Protein 5TS9 (pdb70)

Solvent-accessible surface area: 53196 Å² total; per-residue (Å²): 84,91,75,30,77,36,0,7,67,2,0,101,6,1,4,72,16,4,59,10,0,50,16,19,0,5,20,35,80,83,86,63,109,87,13,85,73,28,83,49,26,61,106,54,37,47,72,0,25,115,75,1,93,79,38,67,16,91,54,64,25,0,65,55,0,2,28,1,4,13,28,0,11,12,0,0,10,24,2,23,6,9,33,18,74,71,132,60,89,16,60,102,64,111,96,80,62,71,52,50,61,7,144,67,69,45,90,66,23,24,31,38,0,0,84,31,0,74,81,6,52,106,32,16,77,53,106,81,4,94,54,21,6,0,52,0,0,19,75,2,7,78,90,53,100,27,81,68,11,14,62,6,0,0,1,8,1,5,18,46,0,19,71,146,235,26,41,0,10,66,1,0,110,8,0,4,12,15,4,7,2,0,33,31,20,0,7,21,42,79,70,89,64,110,84,11,87,67,30,162,51,26,61,105,51,39,47,65,0,31,115,52,2,95,122,34,65,18,90,52,123,27,0,63,41,0,2,25,2,5,13,26,0,10,15,1,0,8,24,2,22,7,9,31,14,70,69,142,56,93,13,60,78,55,7,18,22,17,91,93,28,3,7,48,52,13,41,98,75,0,22,28,20,0,0,114,34,0,80,81,12,55,104,60,14,72,71,107,93,2,92,56,54,6,1,61,0,0,20,73,5,5,85,106,16,37,15,79,65,10,4,66,6,0,0,2,7,1,6,19,50,0,22,67,147,143,192,14,42,0,7,66,1,0,48,7,0,0,2,16,4,7,5,0,30,36,20,0,6,17,37,76,79,88,64,114,82,14,92,66,26,161,47,26,59,107,46,32,54,59,0,20,106,85,2,98,67,42,68,19,85,52,127,24,0,74,41,0,1,28,1,5,10,32,0,11,10,0,0,9,26,2,20,10,11,29,15,84,71,134,56,94,13,56,81,71,10,37,32,45,58,80,14,1,4,137,41,11,36,104,53,3,36,42,40,0,0,111,28,1,80,80,8,58,98,50,16,85,72,111,69,3,89,54,50,6,1,42,0,0,20,63,0,9,81,100,0,43,14,66,62,12,3,73,6,1,0,1,8,0,4,18,44,0,20,121,234,110,82,53,3,2,53,1,0,48,8,0,0,3,13,3,7,3,0,35,42,18,0,8,16,33,76,75,87,64,113,84,11,86,71,27,85,51,28,62,99,38,28,49,64,0,25,110,44,1,90,128,37,64,17,89,51,127,30,0,64,40,0,1,37,1,4,16,8,0,12,24,1,0,9,22,2,21,8,9,42,18,71,71,128,59,91,10,52,74,73,8,21,17,24,45,77,27,3,5,138,52,15,37,110,48,3,23,25,38,0,0,101,29,0,81,85,14,48,102,51,19,78,72,107,83,2,81,60,74,7,0,49,2,0,22,55,0,10,83,97,0,32,12,76,64,10,5,61,6,0,0,1,10,1,5,16,60,0,14,134,238,113,80,49,2,2,55,1,0,48,6,0,0,3,13,4,8,4,0,35,40,16,0,7,15,32,77,71,85,62,115,84,12,87,52,28,158,118,24,58,101,28,40,48,57,0,29,111,50,2,95,80,43,66,16,93,48,129,32,0,63,42,0,0,36,1,4,11,9,0,12,23,0,0,9,23,2,24,7,10,39,17,72,69,121,59,88,10,50,81,71,10,18,17,23,43,77,27,2,5,88,50,12,35,102,49,2,17,33,42,0,0,42,33,0,83,91,14,50,102,55,19,82,71,105,83,3,87,61,70,5,1,49,1,0,21,61,0,8,86,98,0,28,13,75,66,12,5,62,7,1,0,2,9,0,5,16,54,0,15,142,70,161,168,13,41,0,6,66,1,0,46,6,0,0,2,16,4,9,5,0,34,34,20,0,6,15,36,79,78,86,66,115,82,14,88,71,27,160,51,26,58,106,46,31,50,59,0,21,107,88,2,96,71,36,68,19,84,52,126,23,0,75,43,0,1,27,1,4,11,30,0,11,13,1,0,9,24,2,21,10,10,29,18,76,71,139,58,97,12,58,80,70,11,33,40,43,54,79,33,5,4,142,50,15,36,106,53,3,38,45,42,0,1,90,29,0,69,77,6,53,101,52,14,81,72,110,72,2,91,56,48,6,1,46,0,0,19,52,0,8,145,95,0,42,15,67,65,10,3,73,5,0,0,1,6,1,4,18,42,0,18,65,153,240,22,47,0,10,65,1,0,110,8,0,3,14,17,4,4,9,0,35,26,20,0,8,20,36,80,70,88,67,113,89,11,86,68,28,82,49,28,61,103,54,29,50,73,0,21,116,60,1,92,122,34,67,16,86,39,120,28,0,65,56,0,1,33,2,4,13,27,0,12,12,0,0,8,25,2,22,8,10,44,18,73,71,122,60,88,11,54,77,56,7,19,24,18,61,76,28,4,8,130,53,7,38,106,47,3,22,35,40,0,0,116,32,0,82,82,12,52,100,71,16,65,96,98,93,2,86,58,65,5,1,60,0,0,18,69,5,4,150,110,17,35,16,80,65,11,6,67,6,2,0,2,8,1,6,17,48,0,19,73,141,120,91,24,92,33,0,8,62,0,0,112,5,0,5,75,17,5,61,11,0,48,16,18,0,4,21,32,68,82,88,62,112,88,10,90,74,31,83,103,23,63,35,20,34,56,71,0,26,114,61,2,96,78,28,70,17,88,52,126,24,0,64,41,0,2,28,2,4,11,29,0,12,14,2,0,9,23,2,22,6,9,37,15,79,70,147,58,97,10,62,102,62,112,96,74,63,61,88,49,62,4,128,65,67,42,69,67,19,32,27,41,0,0,87,32,0,72,72,9,52,104,36,19,80,62,107,83,3,91,56,23,6,0,43,0,0,20,56,3,7,80,118,54,99,29,79,64,11,14,69,4,0,0,2,7,1,5,18,47,0,19,73,144

B-factor: mean 21.49, std 10.06, range [4.1, 71.52]

Organism: Paraburkholderia phymatum (strain DSM 17167 / CIP 108236 / LMG 21445 / STM815) (NCBI:txid391038)

Sequence (1295 aa):
GAQQDAFVPLVRSSMADRLNTADQVALSKWDTGQPVYDGQREEAQVIANAATMASEYGLTAEDAINIFSDQVVEEANKEEVQYALLNNWRRQGDDAPATPRQSLAGVIRPILDKLQASSIMQNLQSVAPLRSIADDCHALVASSAVGQQVAEQQASLDVLHRAALDRAVARICVKQQDAFVPLVRSSMADRLNTADQVALSKWDTGQPVYDGQREEAQVIANAATMASEYGLTAEDAINIFSSDQVVEEANKEEVQYALLNNWRRQGDAPATPRQSLAGVIRPILDKLQASSIMQNLQSSVAPLRSIADCHALVASAVGQQVAEQQASSLDVLHRAALDRAVARICVKQQQDAFVPLVRRSSMADRLNTADQVALSKWDTGQPVYDGQREAQVIANAATMASEYGLTAEDAINIFSSSDQVVEEANKEEVQYALLNNWRRQQGDAPATPRQQSLAGVIRPILDKLQASIMQNLQSSVAPLRSIADDCHALVASSAVGQVAEQASLDVLHRAALDRAVARICVQQDAFVPLVRSMADRLNTADQVALSKWDTGQPVYDGQREAQVIIANAATMASEYGLTAEDAINIFSSDQVVEANKEEVQYALLNNWRRQGDAPATPRQQSLAGVIRPILDKLQASSIMQNLQSSVAPLRSIADCHALVASSSAVGQVAEQASSLDVLHRAALDRAVARICVQQDAFVPLVRSMADRLNTADQVALSKWDTGQPVYDGQREAQVIANAATMASEYGLTAEDAINIFSSSDQVVEANKEEVQYALLNNWRRQQGDAPATPRQQSLAGVIRPILDKLQASIMQNLQSSVAPLRSIADCHALVASSAVGQVAEQASSLDVLHRAALDRAVARICVAQQDAFVPLVRRSSMADRLNTADQVALSKWDTGQPVYDGQREAQVIANAATMASEYGLTAEDAINIFSSDQVVEANKEEVQYALLNNWRRQGDAPATPRQQSLAGVIRPIILDKLQASSIMQNLQSSVAPLRSIADDCHALVASSAVGQVAEQASLDVLHRRAALDRAVARICVKQQDAFVPLVRSMADRLNTADQVALSKWDTGQPVYDGQREEAQVIIANAATMMASEYGLTAEDAINIFSSDQVVEEANKEEVQYALLNNWRRQGDAPATTPRQSSLAGVIRPILDKLQASSIMQNLQSVAPLRSIADDCHALVASAVGQVAEQQASLDVLHRAALDRAVARICVKAQQDAFVPLVRSSMADRLNTADQVALSKWDTGQPVYDGQREAQVIANAATMASEYGLTAEDAINIFSDQVEEANKEVQYALLNNWRRQGDDAPATPRQSLAGVIRPILDKLQASIMQNLQSVAPLRSIADCHALVASSAVGQQVAEQQASLDVLHRAALDRAVARICVK

Radius of gyration: 44.45 Å; Cα contacts (8 Å, |Δi|>4): 1844; chains: 8; bounding box: 128×102×87 Å

InterPro domains:
  IPR002701 Chorismate mutase II, prokaryotic-type [PF01817] (27-95)
  IPR002701 Chorismate mutase II, prokaryotic-type [PS51168] (1-98)
  IPR002701 Chorismate mutase II, prokaryotic-type [SM00830] (27-97)
  IPR008240 Chorismate mutase, periplasmic [TIGR01806] (24-133)
  IPR036263 Chorismate mutase type II superfamily [SSF48600] (26-179)
  IPR036979 Chorismate mutase domain superfamily [G3DSA:1.20.59.10] (16-182)
  IPR051331 Chorismate mutase-related enzymes [PTHR38041] (26-110)

CATH classification: 1.20.59.10

Nearest PDB structures (foldseek):
  5ts9-assembly1_A  TM=9.987E-01  e=6.893E-21  Paraburkholderia phymatum STM815
  6cnz-assembly3_F  TM=9.478E-01  e=2.323E-09  Burkholderia thailandensis
  8pnh-assembly1_A  TM=8.997E-01  e=1.497E-06  Janthinobacterium sp. HH01
  8cq6-assembly1_D  TM=8.447E-01  e=1.497E-06  Duganella sacchari
  8cq6-assembly1_A  TM=8.789E-01  e=3.719E-06  Duganella sacchari

Structure (mmCIF, N/CA/C/O backbone):
data_5TS9
#
_entry.id   5TS9
#
_cell.length_a   62.590
_cell.length_b   151.120
_cell.length_c   73.080
_cell.angle_alpha   90.000
_cell.angle_beta   90.840
_cell.angle_gamma   90.000
#
_symmetry.space_group_name_H-M   'P 1 21 1'
#
loop_
_entity.id
_entity.type
_entity.pdbx_description
1 polymer 'Chorismate mutase'
2 water water
#
loop_
_atom_site.group_PDB
_atom_site.id
_atom_site.type_symbol
_atom_site.label_atom_id
_atom_site.label_alt_id
_atom_site.label_comp_id
_atom_site.label_asym_id
_atom_site.label_entity_id
_atom_site.label_seq_id
_atom_site.pdbx_PDB_ins_code
_atom_site.Cartn_x
_atom_site.Cartn_y
_atom_site.Cartn_z
_atom_site.occupancy
_atom_site.B_iso_or_equiv
_atom_site.auth_seq_id
_atom_site.auth_comp_id
_atom_site.auth_asym_id
_atom_site.auth_atom_id
_atom_site.pdbx_PDB_model_num
ATOM 1 N N . GLY A 1 9 ? 42.762 26.449 -6.244 1.00 54.25 18 GLY A N 1
ATOM 2 C CA . GLY A 1 9 ? 44.169 26.481 -5.885 1.00 51.06 18 GLY A CA 1
ATOM 3 C C . GLY A 1 9 ? 44.998 27.128 -6.976 1.00 49.51 18 GLY A C 1
ATOM 4 O O . GLY A 1 9 ? 46.024 27.768 -6.710 1.00 50.55 18 GLY A O 1
ATOM 5 N N . ALA A 1 10 ? 44.549 26.944 -8.220 1.00 47.41 19 ALA A N 1
ATOM 6 C CA . ALA A 1 10 ? 45.163 27.649 -9.338 1.00 41.51 19 ALA A CA 1
ATOM 7 C C . ALA A 1 10 ? 45.106 29.152 -9.114 1.00 43.19 19 ALA A C 1
ATOM 8 O O . ALA A 1 10 ? 46.104 29.857 -9.298 1.00 36.91 19 ALA A O 1
ATOM 10 N N . GLN A 1 11 ? 43.938 29.657 -8.701 1.00 41.88 20 GLN A N 1
ATOM 11 C CA . GLN A 1 11 ? 43.820 31.065 -8.347 1.00 44.19 20 GLN A CA 1
ATOM 12 C C . GLN A 1 11 ? 44.670 31.390 -7.126 1.00 48.67 20 GLN A C 1
ATOM 13 O O . GLN A 1 11 ? 45.387 32.395 -7.118 1.00 47.33 20 GLN A O 1
ATOM 19 N N . GLN A 1 12 ? 44.619 30.539 -6.093 1.00 56.60 21 GLN A N 1
ATOM 20 C CA . GLN A 1 12 ? 45.421 30.764 -4.893 1.00 62.18 21 GLN A CA 1
ATOM 21 C C . GLN A 1 12 ? 46.908 30.839 -5.206 1.00 59.74 21 GLN A C 1
ATOM 22 O O . GLN A 1 12 ? 47.671 31.401 -4.413 1.00 63.33 21 GLN A O 1
ATOM 24 N N . ASP A 1 13 ? 47.333 30.271 -6.337 1.00 58.38 22 ASP A N 1
ATOM 25 C CA . ASP A 1 13 ? 48.701 30.392 -6.811 1.00 53.09 22 ASP A CA 1
ATOM 26 C C . ASP A 1 13 ? 48.912 31.591 -7.713 1.00 43.26 22 ASP A C 1
ATOM 27 O O . ASP A 1 13 ? 50.063 31.991 -7.918 1.00 34.92 22 ASP A O 1
ATOM 32 N N . ALA A 1 14 ? 47.834 32.151 -8.269 1.00 42.19 23 ALA A N 1
ATOM 33 C CA . ALA A 1 14 ? 47.972 33.076 -9.393 1.00 45.99 23 ALA A CA 1
ATOM 34 C C . ALA A 1 14 ? 48.733 34.344 -9.014 1.00 35.53 23 ALA A C 1
ATOM 35 O O . ALA A 1 14 ? 49.406 34.947 -9.863 1.00 35.06 23 ALA A O 1
ATOM 37 N N . PHE A 1 15 ? 48.642 34.769 -7.762 1.00 27.96 24 PHE A N 1
ATOM 38 C CA . PHE A 1 15 ? 49.340 35.973 -7.333 1.00 26.42 24 PHE A CA 1
ATOM 39 C C . PHE A 1 15 ? 50.763 35.694 -6.867 1.00 26.40 24 PHE A C 1
ATOM 40 O O . PHE A 1 15 ? 51.484 36.642 -6.509 1.00 22.43 24 PHE A O 1
ATOM 48 N N . VAL A 1 16 ? 51.195 34.435 -6.868 1.00 23.13 25 VAL A N 1
ATOM 49 C CA . VAL A 1 16 ? 52.484 34.114 -6.249 1.00 25.70 25 VAL A CA 1
ATOM 50 C C . VAL A 1 16 ? 53.657 34.734 -7.005 1.00 20.51 25 VAL A C 1
ATOM 51 O O . VAL A 1 16 ? 54.552 35.288 -6.353 1.00 20.17 25 VAL A O 1
ATOM 55 N N . PRO A 1 17 ? 53.736 34.651 -8.345 1.00 24.10 26 PRO A N 1
ATOM 56 C CA . PRO A 1 17 ? 54.853 35.329 -9.030 1.00 22.65 26 PRO A CA 1
ATOM 57 C C . PRO A 1 17 ? 54.887 36.839 -8.804 1.00 24.70 26 PRO A C 1
ATOM 58 O O . PRO A 1 17 ? 55.973 37.416 -8.652 1.00 22.13 26 PRO A O 1
ATOM 62 N N . LEU A 1 18 ? 53.731 37.501 -8.761 1.00 19.88 27 LEU A N 1
ATOM 63 C CA . LEU A 1 18 ? 53.714 38.926 -8.443 1.00 18.93 27 LEU A CA 1
ATOM 64 C C . LEU A 1 18 ? 54.234 39.182 -7.030 1.00 20.79 27 LEU A C 1
ATOM 65 O O . LEU A 1 18 ? 55.100 40.044 -6.819 1.00 17.90 27 LEU A O 1
ATOM 70 N N . VAL A 1 19 ? 53.725 38.429 -6.046 1.00 18.00 28 VAL A N 1
ATOM 71 C CA . VAL A 1 19 ? 54.127 38.625 -4.649 1.00 16.83 28 VAL A CA 1
ATOM 72 C C . VAL A 1 19 ? 55.595 38.277 -4.472 1.00 19.13 28 VAL A C 1
ATOM 73 O O . VAL A 1 19 ? 56.308 38.905 -3.686 1.00 15.90 28 VAL A O 1
ATOM 77 N N . ARG A 1 20 ? 56.076 37.283 -5.218 1.00 19.13 29 ARG A N 1
ATOM 78 C CA . ARG A 1 20 ? 57.493 36.945 -5.182 1.00 25.24 29 ARG A CA 1
ATOM 79 C C . ARG A 1 20 ? 58.352 38.117 -5.661 1.00 17.53 29 ARG A C 1
ATOM 80 O O . ARG A 1 20 ? 59.370 38.436 -5.046 1.00 19.46 29 ARG A O 1
ATOM 88 N N . SER A 1 21 ? 57.947 38.788 -6.746 1.00 19.05 30 SER A N 1
ATOM 89 C CA A SER A 1 21 ? 58.741 39.904 -7.246 0.56 17.34 30 SER A CA 1
ATOM 90 C CA B SER A 1 21 ? 58.734 39.909 -7.249 0.44 19.72 30 SER A CA 1
ATOM 91 C C . SER A 1 21 ? 58.775 41.048 -6.236 1.00 22.00 30 SER A C 1
ATOM 92 O O . SER A 1 21 ? 59.830 41.657 -6.010 1.00 22.24 30 SER A O 1
ATOM 97 N N . MET A 1 22 ? 57.638 41.344 -5.598 1.00 21.49 31 MET A N 1
ATOM 98 C CA . MET A 1 22 ? 57.630 42.362 -4.547 1.00 16.06 31 MET A CA 1
ATOM 99 C C . MET A 1 22 ? 58.496 41.936 -3.372 1.00 16.04 31 MET A C 1
ATOM 100 O O . MET A 1 22 ? 59.195 42.770 -2.779 1.00 17.72 31 MET A O 1
ATOM 105 N N . ALA A 1 23 ? 58.481 40.633 -3.030 1.00 15.71 32 ALA A N 1
ATOM 106 C CA . ALA A 1 23 ? 59.356 40.152 -1.963 1.00 22.76 32 ALA A CA 1
ATOM 107 C C . ALA A 1 23 ? 60.831 40.318 -2.323 1.00 22.23 32 ALA A C 1
ATOM 108 O O . ALA A 1 23 ? 61.638 40.688 -1.463 1.00 14.47 32 ALA A O 1
ATOM 110 N N . ASP A 1 24 ? 61.210 40.039 -3.583 1.00 18.46 33 ASP A N 1
ATOM 111 C CA . ASP A 1 24 ? 62.592 40.274 -4.005 1.00 18.72 33 ASP A CA 1
ATOM 112 C C . ASP A 1 24 ? 62.950 41.756 -3.905 1.00 18.89 33 ASP A C 1
ATOM 113 O O . ASP A 1 24 ? 64.065 42.113 -3.497 1.00 15.58 33 ASP A O 1
ATOM 118 N N . ARG A 1 25 ? 62.009 42.638 -4.256 1.00 15.48 34 ARG A N 1
ATOM 119 C CA . ARG A 1 25 ? 62.277 44.068 -4.141 1.00 15.49 34 ARG A CA 1
ATOM 120 C C . ARG A 1 25 ? 62.417 44.468 -2.684 1.00 18.55 34 ARG A C 1
ATOM 121 O O . ARG A 1 25 ? 63.319 45.232 -2.320 1.00 14.79 34 ARG A O 1
ATOM 129 N N . LEU A 1 26 ? 61.529 43.944 -1.839 1.00 17.43 35 LEU A N 1
ATOM 130 C CA . LEU A 1 26 ? 61.585 44.234 -0.416 1.00 17.97 35 LEU A CA 1
ATOM 131 C C . LEU A 1 26 ? 62.942 43.863 0.164 1.00 17.10 35 LEU A C 1
ATOM 132 O O . LEU A 1 26 ? 63.480 44.590 1.000 1.00 19.52 35 LEU A O 1
ATOM 137 N N . ASN A 1 27 ? 63.528 42.760 -0.296 1.00 18.96 36 ASN A N 1
ATOM 138 C CA . ASN A 1 27 ? 64.753 42.264 0.317 1.00 16.85 36 ASN A CA 1
ATOM 139 C C . ASN A 1 27 ? 65.960 43.157 0.054 1.00 17.47 36 ASN A C 1
ATOM 140 O O . ASN A 1 27 ? 66.957 43.033 0.770 1.00 23.60 36 ASN A O 1
ATOM 145 N N . THR A 1 28 ? 65.922 44.034 -0.962 1.00 19.26 37 THR A N 1
ATOM 146 C CA . THR A 1 28 ? 66.995 45.020 -1.092 1.00 18.39 37 THR A CA 1
ATOM 147 C C . THR A 1 28 ? 67.068 45.962 0.113 1.00 14.64 37 THR A C 1
ATOM 148 O O . THR A 1 28 ? 68.122 46.555 0.347 1.00 18.33 37 THR A O 1
ATOM 152 N N . ALA A 1 29 ? 65.973 46.120 0.868 1.00 14.55 38 ALA A N 1
ATOM 153 C CA . ALA A 1 29 ? 65.995 46.963 2.070 1.00 18.41 38 ALA A CA 1
ATOM 154 C C . ALA A 1 29 ? 67.111 46.562 3.038 1.00 19.90 38 ALA A C 1
ATOM 155 O O . ALA A 1 29 ? 67.729 47.424 3.682 1.00 17.97 38 ALA A O 1
ATOM 157 N N . ASP A 1 30 ? 67.379 45.258 3.166 1.00 20.12 39 ASP A N 1
ATOM 158 C CA . ASP A 1 30 ? 68.445 44.819 4.064 1.00 18.31 39 ASP A CA 1
ATOM 159 C C . ASP A 1 30 ? 69.781 45.421 3.655 1.00 21.04 39 ASP A C 1
ATOM 160 O O . ASP A 1 30 ? 70.537 45.901 4.503 1.00 27.50 39 ASP A O 1
ATOM 165 N N . GLN A 1 31 ? 70.082 45.430 2.353 1.00 22.65 40 GLN A N 1
ATOM 166 C CA . GLN A 1 31 ? 71.366 45.982 1.936 1.00 22.96 40 GLN A CA 1
ATOM 167 C C . GLN A 1 31 ? 71.349 47.507 1.905 1.00 16.71 40 GLN A C 1
ATOM 168 O O . GLN A 1 31 ? 72.401 48.127 2.094 1.00 20.89 40 GLN A O 1
ATOM 174 N N . VAL A 1 32 ? 70.202 48.140 1.640 1.00 15.99 41 VAL A N 1
ATOM 175 C CA . VAL A 1 32 ? 70.196 49.603 1.708 1.00 16.60 41 VAL A CA 1
ATOM 176 C C . VAL A 1 32 ? 70.362 50.071 3.161 1.00 18.53 41 VAL A C 1
ATOM 177 O O . VAL A 1 32 ? 71.089 51.036 3.440 1.00 17.23 41 VAL A O 1
ATOM 181 N N . ALA A 1 33 ? 69.735 49.367 4.104 1.00 16.89 42 ALA A N 1
ATOM 182 C CA . ALA A 1 33 ? 69.919 49.663 5.528 1.00 19.69 42 ALA A CA 1
ATOM 183 C C . ALA A 1 33 ? 71.391 49.592 5.927 1.00 18.83 42 ALA A C 1
ATOM 184 O O . ALA A 1 33 ? 71.898 50.485 6.608 1.00 24.88 42 ALA A O 1
ATOM 186 N N . LEU A 1 34 ? 72.087 48.531 5.516 1.00 17.09 43 LEU A N 1
ATOM 187 C CA . LEU A 1 34 ? 73.522 48.407 5.806 1.00 17.54 43 LEU A CA 1
ATOM 188 C C . LEU A 1 34 ? 74.298 49.61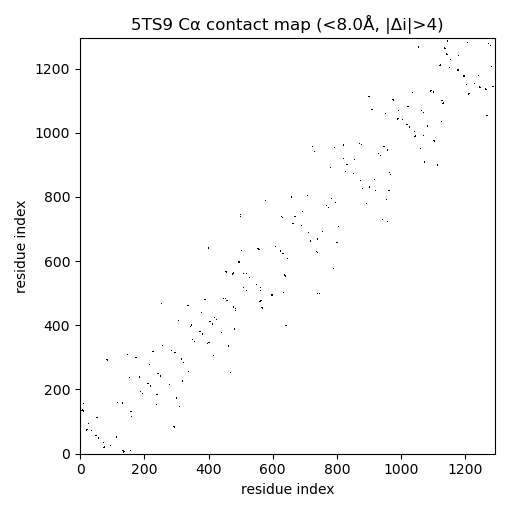4 5.304 1.00 27.33 43 LEU A C 1
ATOM 189 O O . LEU A 1 34 ? 75.155 50.165 6.013 1.00 24.48 43 LEU A O 1
ATOM 194 N N . SER A 1 35 ? 74.035 50.017 4.060 1.00 24.81 44 SER A N 1
ATOM 195 C CA . SER A 1 35 ? 74.748 51.149 3.492 1.00 22.58 44 SER A CA 1
ATOM 196 C C . SER A 1 35 ? 74.472 52.419 4.279 1.00 21.44 44 SER A C 1
ATOM 197 O O . SER A 1 35 ? 75.378 53.225 4.519 1.00 21.04 44 SER A O 1
ATOM 200 N N . LYS A 1 36 ? 73.218 52.629 4.673 1.00 24.60 45 LYS A N 1
ATOM 201 C CA . LYS A 1 36 ? 72.878 53.826 5.429 1.00 18.17 45 LYS A CA 1
ATOM 202 C C . LYS A 1 36 ? 73.418 53.754 6.853 1.00 20.27 45 LYS A C 1
ATOM 203 O O . LYS A 1 36 ? 73.739 54.788 7.439 1.00 20.97 45 LYS A O 1
ATOM 209 N N . TRP A 1 37 ? 73.554 52.548 7.406 1.00 17.99 46 TRP A N 1
ATOM 210 C CA . TRP A 1 37 ? 74.240 52.379 8.680 1.00 18.43 46 TRP A CA 1
ATOM 211 C C . TRP A 1 37 ? 75.712 52.785 8.570 1.00 19.96 46 TRP A C 1
ATOM 212 O O . TRP A 1 37 ? 76.245 53.457 9.461 1.00 26.47 46 TRP A O 1
ATOM 223 N N . ASP A 1 38 ? 76.375 52.406 7.474 1.00 20.65 47 ASP A N 1
ATOM 224 C CA . ASP A 1 38 ? 77.778 52.770 7.274 1.00 26.26 47 ASP A CA 1
ATOM 225 C C . ASP A 1 38 ? 77.942 54.275 7.068 1.00 32.25 47 ASP A C 1
ATOM 226 O O . ASP A 1 38 ? 78.838 54.894 7.650 1.00 34.84 47 ASP A O 1
ATOM 231 N N . THR A 1 39 ? 77.088 54.889 6.239 1.00 28.70 48 THR A N 1
ATOM 232 C CA . THR A 1 39 ? 77.313 56.269 5.812 1.00 31.89 48 THR A CA 1
ATOM 233 C C . THR A 1 39 ? 76.584 57.292 6.666 1.00 34.78 48 THR A C 1
ATOM 234 O O . THR A 1 39 ? 76.943 58.473 6.630 1.00 35.41 48 THR A O 1
ATOM 238 N N . GLY A 1 40 ? 75.570 56.874 7.419 1.00 29.59 49 GLY A N 1
ATOM 239 C CA . GLY A 1 40 ? 74.763 57.809 8.164 1.00 26.17 49 GLY A CA 1
ATOM 240 C C . GLY A 1 40 ? 73.714 58.531 7.352 1.00 27.18 49 GLY A C 1
ATOM 241 O O . GLY A 1 40 ? 73.059 59.432 7.881 1.00 26.46 49 GLY A O 1
ATOM 242 N N . GLN A 1 41 ? 73.528 58.165 6.088 1.00 32.20 50 GLN A N 1
ATOM 243 C CA . GLN A 1 41 ? 72.500 58.799 5.280 1.00 34.81 50 GLN A CA 1
ATOM 244 C C . GLN A 1 41 ? 71.107 58.450 5.819 1.00 32.30 50 GLN A C 1
ATOM 245 O O . GLN A 1 41 ? 70.887 57.356 6.352 1.00 29.07 50 GLN A O 1
ATOM 251 N N . PRO A 1 42 ? 70.153 59.369 5.714 1.00 31.02 51 PRO A N 1
ATOM 252 C CA . PRO A 1 42 ? 68.810 59.103 6.243 1.00 29.15 51 PRO A CA 1
ATOM 253 C C . PRO A 1 42 ? 68.049 58.112 5.373 1.00 27.91 51 PRO A C 1
ATOM 254 O O . PRO A 1 42 ? 68.311 57.958 4.177 1.00 23.05 51 PRO A O 1
ATOM 258 N N . VAL A 1 43 ? 67.087 57.425 5.999 1.00 22.34 52 VAL A N 1
ATOM 259 C CA . VAL A 1 43 ? 66.247 56.486 5.254 1.00 20.03 52 VAL A CA 1
ATOM 260 C C . VAL A 1 43 ? 65.456 57.222 4.183 1.00 26.11 52 VAL A C 1
ATOM 261 O O . VAL A 1 43 ? 65.427 56.816 3.016 1.00 26.27 52 VAL A O 1
ATOM 265 N N . TYR A 1 44 ? 64.793 58.311 4.573 1.00 21.12 53 TYR A N 1
ATOM 266 C CA . TYR A 1 44 ? 63.912 59.033 3.668 1.00 22.29 53 TYR A CA 1
ATOM 267 C C . TYR A 1 44 ? 64.704 60.004 2.800 1.00 22.39 53 TYR A C 1
ATOM 268 O O . TYR A 1 44 ? 65.583 60.717 3.286 1.00 25.13 53 TYR A O 1
ATOM 277 N N . ASP A 1 45 ? 64.388 60.023 1.505 1.00 29.13 54 ASP A N 1
ATOM 278 C CA . ASP A 1 45 ? 64.949 60.994 0.554 1.00 35.14 54 ASP A CA 1
ATOM 279 C C . ASP A 1 45 ? 63.809 61.374 -0.383 1.00 29.98 54 ASP A C 1
ATOM 280 O O . ASP A 1 45 ? 63.516 60.644 -1.336 1.00 23.39 54 ASP A O 1
ATOM 285 N N . GLY A 1 46 ? 63.189 62.523 -0.118 1.00 31.60 55 GLY A N 1
ATOM 286 C CA . GLY A 1 46 ? 61.999 62.900 -0.862 1.00 27.91 55 GLY A CA 1
ATOM 287 C C . GLY A 1 46 ? 62.231 62.987 -2.357 1.00 25.69 55 GLY A C 1
ATOM 288 O O . GLY A 1 46 ? 61.401 62.532 -3.148 1.00 27.17 55 GLY A O 1
ATOM 289 N N . GLN A 1 47 ? 63.355 63.575 -2.765 1.00 29.09 56 GLN A N 1
ATOM 290 C CA . GLN A 1 47 ? 63.597 63.764 -4.194 1.00 29.75 56 GLN A CA 1
ATOM 291 C C . GLN A 1 47 ? 63.778 62.418 -4.885 1.00 32.23 56 GLN A C 1
ATOM 292 O O . GLN A 1 47 ? 63.082 62.110 -5.860 1.00 29.73 56 GLN A O 1
ATOM 294 N N . ARG A 1 48 ? 64.662 61.572 -4.351 1.00 27.77 57 ARG A N 1
ATOM 295 C CA . ARG A 1 48 ? 64.879 60.263 -4.959 1.00 31.19 57 ARG A CA 1
ATOM 296 C C . ARG A 1 48 ? 63.603 59.423 -4.981 1.00 29.76 57 ARG A C 1
ATOM 297 O O . ARG A 1 48 ? 63.314 58.766 -5.986 1.00 28.83 57 ARG A O 1
ATOM 299 N N . GLU A 1 49 ? 62.822 59.417 -3.885 1.00 24.82 58 GLU A N 1
ATOM 300 C CA A GLU A 1 49 ? 61.583 58.645 -3.888 0.55 25.14 58 GLU A CA 1
ATOM 301 C CA B GLU A 1 49 ? 61.578 58.651 -3.881 0.45 25.10 58 GLU A CA 1
ATOM 302 C C . GLU A 1 49 ? 60.609 59.154 -4.949 1.00 24.63 58 GLU A C 1
ATOM 303 O O . GLU A 1 49 ? 59.879 58.366 -5.562 1.00 23.60 58 GLU A O 1
ATOM 314 N N . ALA A 1 50 ? 60.576 60.461 -5.184 1.00 29.84 59 ALA A N 1
ATOM 315 C CA . ALA A 1 50 ? 59.611 60.972 -6.148 1.00 24.94 59 ALA A CA 1
ATOM 316 C C . ALA A 1 50 ? 59.996 60.575 -7.568 1.00 30.09 59 ALA A C 1
ATOM 317 O O . ALA A 1 50 ? 59.114 60.285 -8.394 1.00 24.38 59 ALA A O 1
ATOM 319 N N . GLN A 1 51 ? 61.303 60.496 -7.843 1.00 26.75 60 GLN A N 1
ATOM 320 C CA . GLN A 1 51 ? 61.777 60.057 -9.151 1.00 31.95 60 GLN A CA 1
ATOM 321 C C . GLN A 1 51 ? 61.526 58.571 -9.358 1.00 34.05 60 GLN A C 1
ATOM 322 O O . GLN A 1 51 ? 61.183 58.145 -10.467 1.00 32.39 60 GLN A O 1
ATOM 328 N N . VAL A 1 52 ? 61.705 57.771 -8.302 1.00 30.14 61 VAL A N 1
ATOM 329 C CA . VAL A 1 52 ? 61.344 56.354 -8.351 1.00 26.28 61 VAL A CA 1
ATOM 330 C C . VAL A 1 52 ? 59.887 56.199 -8.757 1.00 26.86 61 VAL A C 1
ATOM 331 O O . VAL A 1 52 ? 59.541 55.401 -9.635 1.00 26.87 61 VAL A O 1
ATOM 335 N N . ILE A 1 53 ? 59.006 56.955 -8.112 1.00 23.85 62 ILE A N 1
ATOM 336 C CA . ILE A 1 53 ? 57.586 56.774 -8.381 1.00 26.68 62 ILE A CA 1
ATOM 337 C C . ILE A 1 53 ? 57.224 57.326 -9.758 1.00 25.74 62 ILE A C 1
ATOM 338 O O . ILE A 1 53 ? 56.437 56.719 -10.496 1.00 24.63 62 ILE A O 1
ATOM 343 N N . ALA A 1 54 ? 57.836 58.444 -10.155 1.00 22.74 63 ALA A N 1
ATOM 344 C CA . ALA A 1 54 ? 57.560 59.010 -11.478 1.00 26.36 63 ALA A CA 1
ATOM 345 C C . ALA A 1 54 ? 58.046 58.091 -12.602 1.00 31.68 63 ALA A C 1
ATOM 346 O O . ALA A 1 54 ? 57.389 57.981 -13.647 1.00 32.73 63 ALA A O 1
ATOM 348 N N . ASN A 1 55 ? 59.195 57.435 -12.413 1.00 27.85 64 ASN A N 1
ATOM 349 C CA . ASN A 1 55 ? 59.669 56.458 -13.387 1.00 30.67 64 ASN A CA 1
ATOM 350 C C . ASN A 1 55 ? 58.644 55.344 -13.589 1.00 31.50 64 ASN A C 1
ATOM 351 O O . ASN A 1 55 ? 58.342 54.954 -14.727 1.00 28.32 64 ASN A O 1
ATOM 356 N N . ALA A 1 56 ? 58.094 54.826 -12.489 1.00 24.48 65 ALA A N 1
ATOM 357 C CA . ALA A 1 56 ? 57.028 53.831 -12.578 1.00 26.75 65 ALA A CA 1
ATOM 358 C C . ALA A 1 56 ? 55.866 54.360 -13.403 1.00 32.71 65 ALA A C 1
ATOM 359 O O . ALA A 1 56 ? 55.344 53.670 -14.285 1.00 37.70 65 ALA A O 1
ATOM 361 N N . ALA A 1 57 ? 55.459 55.601 -13.144 1.00 33.69 66 ALA A N 1
ATOM 362 C CA . ALA A 1 57 ? 54.351 56.170 -13.895 1.00 25.00 66 ALA A CA 1
ATOM 363 C C . ALA A 1 57 ? 54.661 56.208 -15.382 1.00 32.25 66 ALA A C 1
ATOM 364 O O . ALA A 1 57 ? 53.803 55.868 -16.206 1.00 37.37 66 ALA A O 1
ATOM 366 N N . THR A 1 58 ? 55.896 56.579 -15.745 1.00 27.28 67 THR A N 1
ATOM 367 C CA . THR A 1 58 ? 56.259 56.698 -17.160 1.00 30.29 67 THR A CA 1
ATOM 368 C C . THR A 1 58 ? 56.200 55.351 -17.875 1.00 37.81 67 THR A C 1
ATOM 369 O O . THR A 1 58 ? 55.787 55.273 -19.044 1.00 32.68 67 THR A O 1
ATOM 373 N N . MET A 1 59 ? 56.615 54.281 -17.199 1.00 34.76 68 MET A N 1
ATOM 374 C CA . MET A 1 59 ? 56.669 52.965 -17.818 1.00 37.31 68 MET A CA 1
ATOM 375 C C . MET A 1 59 ? 55.339 52.223 -17.767 1.00 32.31 68 MET A C 1
ATOM 376 O O . MET A 1 59 ? 55.205 51.174 -18.411 1.00 32.37 68 MET A O 1
ATOM 381 N N . ALA A 1 60 ? 54.345 52.759 -17.056 1.00 30.64 69 ALA A N 1
ATOM 382 C CA . ALA A 1 60 ? 53.122 52.004 -16.783 1.00 32.98 69 ALA A CA 1
ATOM 383 C C . ALA A 1 60 ? 52.445 51.543 -18.066 1.00 33.39 69 ALA A C 1
ATOM 384 O O . ALA A 1 60 ? 52.040 50.384 -18.179 1.00 31.39 69 ALA A O 1
ATOM 386 N N . SER A 1 61 ? 52.317 52.439 -19.048 1.00 42.31 70 SER A N 1
ATOM 387 C CA . SER A 1 61 ? 51.550 52.122 -20.249 1.00 39.13 70 SER A CA 1
ATOM 388 C C . SER A 1 61 ? 52.169 50.978 -21.046 1.00 41.56 70 SER A C 1
ATOM 389 O O . SER A 1 61 ? 51.462 50.293 -21.798 1.00 43.17 70 SER A O 1
ATOM 392 N N . GLU A 1 62 ? 53.478 50.757 -20.914 1.00 36.64 71 GLU A N 1
ATOM 393 C CA . GLU A 1 62 ? 54.097 49.651 -21.637 1.00 40.09 71 GLU A CA 1
ATOM 394 C C . GLU A 1 62 ? 53.535 48.296 -21.207 1.00 40.83 71 GLU A C 1
ATOM 395 O O . GLU A 1 62 ? 53.686 47.318 -21.944 1.00 47.11 71 GLU A O 1
ATOM 397 N N . TYR A 1 63 ? 52.867 48.226 -20.051 1.00 35.37 72 TYR A N 1
ATOM 398 C CA . TYR A 1 63 ? 52.327 46.990 -19.491 1.00 31.50 72 TYR A CA 1
ATOM 399 C C . TYR A 1 63 ? 50.822 47.081 -19.243 1.00 36.07 72 TYR A C 1
ATOM 400 O O . TYR A 1 63 ? 50.297 46.421 -18.342 1.00 35.66 72 TYR A O 1
ATOM 409 N N . GLY A 1 64 ? 50.116 47.909 -20.016 1.00 35.19 73 GLY A N 1
ATOM 410 C CA . GLY A 1 64 ? 48.675 48.051 -19.857 1.00 32.12 73 GLY A CA 1
ATOM 411 C C . GLY A 1 64 ? 48.216 48.605 -18.523 1.00 40.00 73 GLY A C 1
ATOM 412 O O . GLY A 1 64 ? 47.035 48.475 -18.180 1.00 40.84 73 GLY A O 1
ATOM 413 N N . LEU A 1 65 ? 49.109 49.222 -17.755 1.00 34.38 74 LEU A N 1
ATOM 414 C CA . LEU A 1 65 ? 48.746 49.833 -16.483 1.00 36.59 74 LEU A CA 1
ATOM 415 C C . LEU A 1 65 ? 48.450 51.316 -16.656 1.00 31.64 74 LEU A C 1
ATOM 416 O O . LEU A 1 65 ? 49.067 51.996 -17.481 1.00 34.88 74 LEU A O 1
ATOM 421 N N . THR A 1 66 ? 47.494 51.807 -15.867 1.00 35.36 75 THR A N 1
ATOM 422 C CA . THR A 1 66 ? 47.268 53.238 -15.777 1.00 31.90 75 THR A CA 1
ATOM 423 C C . THR A 1 66 ? 48.360 53.867 -14.931 1.00 34.70 75 THR A C 1
ATOM 424 O O . THR A 1 66 ? 48.993 53.213 -14.095 1.00 29.22 75 THR A O 1
ATOM 428 N N . ALA A 1 67 ? 48.582 55.158 -15.164 1.00 34.88 76 ALA A N 1
ATOM 429 C CA . ALA A 1 67 ? 49.614 55.857 -14.415 1.00 33.89 76 ALA A CA 1
ATOM 430 C C . ALA A 1 67 ? 49.283 55.860 -12.934 1.00 33.84 76 ALA A C 1
ATOM 431 O O . ALA A 1 67 ? 50.168 55.677 -12.092 1.00 28.37 76 ALA A O 1
ATOM 433 N N . GLU A 1 68 ? 48.005 56.034 -12.596 1.00 25.40 77 GLU A N 1
ATOM 434 C CA . GLU A 1 68 ? 47.619 56.080 -11.193 1.00 31.25 77 GLU A CA 1
ATOM 435 C C . GLU A 1 68 ? 47.856 54.733 -10.524 1.00 22.87 77 GLU A C 1
ATOM 436 O O . GLU A 1 68 ? 48.272 54.678 -9.365 1.00 25.49 77 GLU A O 1
ATOM 438 N N . ASP A 1 69 ? 47.608 53.636 -11.247 1.00 27.73 78 ASP A N 1
ATOM 439 C CA . ASP A 1 69 ? 47.812 52.302 -10.685 1.00 22.04 78 ASP A CA 1
ATOM 440 C C . ASP A 1 69 ? 49.282 52.076 -10.338 1.00 20.98 78 ASP A C 1
ATOM 441 O O . ASP A 1 69 ? 49.614 51.676 -9.218 1.00 22.82 78 ASP A O 1
ATOM 446 N N . ALA A 1 70 ? 50.177 52.335 -11.292 1.00 27.03 79 ALA A N 1
ATOM 447 C CA . ALA A 1 70 ? 51.607 52.157 -11.054 1.00 23.50 79 ALA A CA 1
ATOM 448 C C . ALA A 1 70 ? 52.098 53.031 -9.911 1.00 23.92 79 ALA A C 1
ATOM 449 O O . ALA A 1 70 ? 52.929 52.598 -9.107 1.00 23.00 79 ALA A O 1
ATOM 451 N N . ILE A 1 71 ? 51.615 54.276 -9.835 1.00 21.97 80 ILE A N 1
ATOM 452 C CA . ILE A 1 71 ? 52.018 55.164 -8.741 1.00 23.28 80 ILE A CA 1
ATOM 453 C C . ILE A 1 71 ? 51.644 54.560 -7.396 1.00 20.14 80 ILE A C 1
ATOM 454 O O . ILE A 1 71 ? 52.465 54.503 -6.474 1.00 22.36 80 ILE A O 1
ATOM 459 N N . ASN A 1 72 ? 50.397 54.098 -7.268 1.00 18.90 81 ASN A N 1
ATOM 460 C CA . ASN A 1 72 ? 49.953 53.489 -6.018 1.00 17.97 81 ASN A CA 1
ATOM 461 C C . ASN A 1 72 ? 50.812 52.287 -5.662 1.00 17.01 81 ASN A C 1
ATOM 462 O O . ASN A 1 72 ? 51.221 52.122 -4.502 1.00 16.12 81 ASN A O 1
ATOM 467 N N . ILE A 1 73 ? 51.053 51.415 -6.646 1.00 17.32 82 ILE A N 1
ATOM 468 C CA . ILE A 1 73 ? 51.813 50.189 -6.403 1.00 18.04 82 ILE A CA 1
ATOM 469 C C . ILE A 1 73 ? 53.234 50.518 -5.962 1.00 20.82 82 ILE A C 1
ATOM 470 O O . ILE A 1 73 ? 53.764 49.917 -5.018 1.00 17.79 82 ILE A O 1
ATOM 475 N N . PHE A 1 74 ? 53.882 51.457 -6.644 1.00 16.58 83 PHE A N 1
ATOM 476 C CA . PHE A 1 74 ? 55.271 51.701 -6.296 1.00 16.85 83 PHE A CA 1
ATOM 477 C C . PHE A 1 74 ? 55.412 52.620 -5.091 1.00 16.36 83 PHE A C 1
ATOM 478 O O . PHE A 1 74 ? 56.405 52.499 -4.366 1.00 15.13 83 PHE A O 1
ATOM 486 N N . SER A 1 75 ? 54.445 53.509 -4.829 1.00 15.96 84 SER A N 1
ATOM 487 C CA . SER A 1 75 ? 54.425 54.157 -3.513 1.00 17.36 84 SER A CA 1
ATOM 488 C C . SER A 1 75 ? 54.348 53.111 -2.418 1.00 17.17 84 SER A C 1
ATOM 489 O O . SER A 1 75 ? 55.075 53.186 -1.424 1.00 21.13 84 SER A O 1
ATOM 492 N N . ASP A 1 76 ? 53.503 52.097 -2.608 1.00 14.45 85 ASP A N 1
ATOM 493 C CA . ASP A 1 76 ? 53.440 51.003 -1.641 1.00 13.76 85 ASP A CA 1
ATOM 494 C C . ASP A 1 76 ? 54.777 50.282 -1.520 1.00 13.30 85 ASP A C 1
ATOM 495 O O . ASP A 1 76 ? 55.179 49.915 -0.415 1.00 13.47 85 ASP A O 1
ATOM 500 N N . GLN A 1 77 ? 55.471 50.066 -2.643 1.00 16.02 86 GLN A N 1
ATOM 501 C CA . GLN A 1 77 ? 56.771 49.396 -2.600 1.00 13.46 86 GLN A CA 1
ATOM 502 C C . GLN A 1 77 ? 57.793 50.204 -1.825 1.00 14.10 86 GLN A C 1
ATOM 503 O O . GLN A 1 77 ? 58.603 49.632 -1.079 1.00 14.89 86 GLN A O 1
ATOM 509 N N . VAL A 1 78 ? 57.821 51.527 -2.025 1.00 13.57 87 VAL A N 1
ATOM 510 C CA A VAL A 1 78 ? 58.816 52.363 -1.351 0.49 13.52 87 VAL A CA 1
ATOM 511 C CA B VAL A 1 78 ? 58.859 52.288 -1.338 0.51 13.49 87 VAL A CA 1
ATOM 512 C C . VAL A 1 78 ? 58.539 52.415 0.150 1.00 12.87 87 VAL A C 1
ATOM 513 O O . VAL A 1 78 ? 59.448 52.371 0.977 1.00 17.26 87 VAL A O 1
ATOM 520 N N . GLU A 1 79 ? 57.262 52.492 0.528 1.00 12.74 88 GLU A N 1
ATOM 521 C CA A GLU A 1 79 ? 56.917 52.538 1.952 0.54 12.29 88 GLU A CA 1
ATOM 522 C CA B GLU A 1 79 ? 56.940 52.545 1.946 0.46 12.29 88 GLU A CA 1
ATOM 523 C C . GLU A 1 79 ? 57.226 51.217 2.645 1.00 11.78 88 GLU A C 1
ATOM 524 O O . GLU A 1 79 ? 57.663 51.203 3.797 1.00 15.41 88 GLU A O 1
ATOM 535 N N . ALA A 1 80 ? 56.977 50.086 1.979 1.00 11.80 89 ALA A N 1
ATOM 536 C CA . ALA A 1 80 ? 57.320 48.817 2.617 1.00 11.92 89 ALA A CA 1
ATOM 537 C C . ALA A 1 80 ? 58.832 48.713 2.800 1.00 14.87 89 ALA A C 1
ATOM 538 O O . ALA A 1 80 ? 59.319 48.225 3.827 1.00 12.07 89 ALA A O 1
ATOM 540 N N . ASN A 1 81 ? 59.581 49.197 1.817 1.00 11.79 90 ASN A N 1
ATOM 541 C CA . ASN A 1 81 ? 61.037 49.166 1.906 1.00 14.43 90 ASN A CA 1
ATOM 542 C C . ASN A 1 81 ? 61.534 50.026 3.067 1.00 19.02 90 ASN A C 1
ATOM 543 O O . ASN A 1 81 ? 62.401 49.604 3.839 1.00 21.09 90 ASN A O 1
ATOM 548 N N . LYS A 1 82 ? 60.990 51.235 3.217 1.00 13.56 91 LYS A N 1
ATOM 549 C CA . LYS A 1 82 ? 61.364 52.064 4.365 1.00 15.19 91 LYS A CA 1
ATOM 550 C C . LYS A 1 82 ? 60.960 51.418 5.692 1.00 13.41 91 LYS A C 1
ATOM 551 O O . LYS A 1 82 ? 61.693 51.522 6.673 1.00 16.29 91 LYS A O 1
ATOM 557 N N . GLU A 1 83 ? 59.796 50.758 5.750 1.00 15.00 92 GLU A N 1
ATOM 558 C CA A GLU A 1 83 ? 59.416 50.078 6.988 0.48 14.70 92 GLU A CA 1
ATOM 559 C CA B GLU A 1 83 ? 59.393 50.040 6.964 0.52 14.99 92 GLU A CA 1
ATOM 560 C C . GLU A 1 83 ? 60.491 49.096 7.440 1.00 15.26 92 GLU A C 1
ATOM 561 O O . GLU A 1 83 ? 60.835 49.049 8.630 1.00 15.69 92 GLU A O 1
ATOM 572 N N . VAL A 1 84 ? 61.044 48.321 6.516 1.00 11.53 93 VAL A N 1
ATOM 573 C CA . VAL A 1 84 ? 62.119 47.405 6.874 1.00 11.31 93 VAL A CA 1
ATOM 574 C C . VAL A 1 84 ? 63.361 48.191 7.286 1.00 11.56 93 VAL A C 1
ATOM 575 O O . VAL A 1 84 ? 63.970 47.909 8.319 1.00 15.69 93 VAL A O 1
ATOM 579 N N . GLN A 1 85 ? 63.736 49.203 6.501 1.00 11.73 94 GLN A N 1
ATOM 580 C CA . GLN A 1 85 ? 64.962 49.939 6.791 1.00 14.84 94 GLN A CA 1
ATOM 581 C C . GLN A 1 85 ? 64.910 50.586 8.175 1.00 17.52 94 GLN A C 1
ATOM 582 O O . GLN A 1 85 ? 65.878 50.513 8.938 1.00 13.81 94 GLN A O 1
ATOM 588 N N . TYR A 1 86 ? 63.810 51.266 8.498 1.00 15.08 95 TYR A N 1
ATOM 589 C CA . TYR A 1 86 ? 63.738 51.933 9.797 1.00 13.82 95 TYR A CA 1
ATOM 590 C C . TYR A 1 86 ? 63.839 50.918 10.935 1.00 14.76 95 TYR A C 1
ATOM 591 O O . TYR A 1 86 ? 64.480 51.182 11.957 1.00 12.33 95 TYR A O 1
ATOM 600 N N . ALA A 1 87 ? 63.182 49.768 10.785 1.00 12.22 96 ALA A N 1
ATOM 601 C CA . ALA A 1 87 ? 63.170 48.770 11.856 1.00 16.38 96 ALA A CA 1
ATOM 602 C C . ALA A 1 87 ? 64.545 48.144 12.038 1.00 16.35 96 ALA A C 1
ATOM 603 O O . ALA A 1 87 ? 65.017 47.975 13.171 1.00 12.67 96 ALA A O 1
ATOM 605 N N . LEU A 1 88 ? 65.195 47.791 10.932 1.00 12.33 97 LEU A N 1
ATOM 606 C CA . LEU A 1 88 ? 66.537 47.215 11.000 1.00 14.16 97 LEU A CA 1
ATOM 607 C C . LEU A 1 88 ? 67.510 48.192 11.636 1.00 14.38 97 LEU A C 1
ATOM 608 O O . LEU A 1 88 ? 68.299 47.818 12.507 1.00 20.89 97 LEU A O 1
ATOM 613 N N . LEU A 1 89 ? 67.497 49.451 11.179 1.00 20.15 98 LEU A N 1
ATOM 614 C CA . LEU A 1 89 ? 68.451 50.423 11.703 1.00 13.95 98 LEU A CA 1
ATOM 615 C C . LEU A 1 89 ? 68.273 50.608 13.195 1.00 18.73 98 LEU A C 1
ATOM 616 O O . LEU A 1 89 ? 69.256 50.701 13.937 1.00 16.85 98 LEU A O 1
ATOM 621 N N . ASN A 1 90 ? 67.022 50.656 13.667 1.00 13.60 99 ASN A N 1
ATOM 622 C CA . ASN A 1 90 ? 66.848 50.832 15.105 1.00 14.06 99 ASN A CA 1
ATOM 623 C C . ASN A 1 90 ? 67.150 49.551 15.859 1.00 14.23 99 ASN A C 1
ATOM 624 O O . ASN A 1 90 ? 67.612 49.619 17.003 1.00 14.87 99 ASN A O 1
ATOM 629 N N . ASN A 1 91 ? 66.897 48.384 15.253 1.00 13.95 100 ASN A N 1
ATOM 630 C CA . ASN A 1 91 ? 67.345 47.136 15.865 1.00 14.49 100 ASN A CA 1
ATOM 631 C C . ASN A 1 91 ? 68.852 47.160 16.065 1.00 15.31 100 ASN A C 1
ATOM 632 O O . ASN A 1 91 ? 69.351 46.813 17.137 1.00 16.05 100 ASN A O 1
ATOM 637 N N . TRP A 1 92 ? 69.585 47.572 15.037 1.00 15.32 101 TRP A N 1
ATOM 638 C CA . TRP A 1 92 ? 71.048 47.631 15.134 1.00 16.27 101 TRP A CA 1
ATOM 639 C C . TRP A 1 92 ? 71.489 48.706 16.111 1.00 16.82 101 TRP A C 1
ATOM 640 O O . TRP A 1 92 ? 72.440 48.505 16.878 1.00 19.51 101 TRP A O 1
ATOM 651 N N . ARG A 1 93 ? 70.810 49.855 16.103 1.00 16.35 102 ARG A N 1
ATOM 652 C CA . ARG A 1 93 ? 71.145 50.912 17.062 1.00 22.62 102 ARG A CA 1
ATOM 653 C C . ARG A 1 93 ? 71.023 50.415 18.500 1.00 19.05 102 ARG A C 1
ATOM 654 O O . ARG A 1 93 ? 71.854 50.754 19.348 1.00 23.51 102 ARG A O 1
ATOM 662 N N . ARG A 1 94 ? 70.005 49.590 18.792 1.00 16.92 103 ARG A N 1
ATOM 663 C CA . ARG A 1 94 ? 69.816 49.110 20.162 1.00 17.51 103 ARG A CA 1
ATOM 664 C C . ARG A 1 94 ? 70.879 48.087 20.560 1.00 27.22 103 ARG A C 1
ATOM 665 O O . ARG A 1 94 ? 71.172 47.932 21.751 1.00 23.77 103 ARG A O 1
ATOM 673 N N . GLN A 1 95 ? 71.449 47.367 19.598 1.00 18.41 104 GLN A N 1
ATOM 674 C CA . GLN A 1 95 ? 72.504 46.398 19.910 1.00 24.78 104 GLN A CA 1
ATOM 675 C C . GLN A 1 95 ? 73.897 47.002 19.840 1.00 31.38 104 GLN A C 1
ATOM 676 O O . GLN A 1 95 ? 74.824 46.470 20.468 1.00 34.05 104 GLN A O 1
ATOM 682 N N . GLY A 1 96 ? 74.070 48.103 19.109 1.00 20.04 105 GLY A N 1
ATOM 683 C CA . GLY A 1 96 ? 75.374 48.723 18.981 1.00 21.06 105 GLY A CA 1
ATOM 684 C C . GLY A 1 96 ? 76.167 48.330 17.759 1.00 26.12 105 GLY A C 1
ATOM 685 O O . GLY A 1 96 ? 77.292 48.825 17.588 1.00 25.82 105 GLY A O 1
ATOM 686 N N . ASP A 1 97 ? 75.636 47.443 16.916 1.00 24.05 106 ASP A N 1
ATOM 687 C CA A ASP A 1 97 ? 76.334 47.015 15.712 0.44 27.47 106 ASP A CA 1
ATOM 688 C CA B ASP A 1 97 ? 76.333 47.023 15.707 0.56 27.05 106 ASP A CA 1
ATOM 689 C C . ASP A 1 97 ? 75.324 46.414 14.744 1.00 29.98 106 ASP A C 1
ATOM 690 O O . ASP A 1 97 ? 74.264 45.929 15.154 1.00 27.46 106 ASP A O 1
ATOM 699 N N . ALA A 1 98 ? 75.666 46.460 13.457 1.00 30.83 107 ALA A N 1
ATOM 700 C CA . ALA A 1 98 ? 74.931 45.863 12.361 1.00 18.91 107 ALA A CA 1
ATOM 701 C C . ALA A 1 98 ? 75.617 44.580 11.926 1.00 22.77 107 ALA A C 1
ATOM 702 O O . ALA A 1 98 ? 76.809 44.389 12.188 1.00 25.79 107 ALA A O 1
ATOM 704 N N . PRO A 1 99 ? 74.897 43.662 11.269 1.00 22.94 108 PRO A N 1
ATOM 705 C CA . PRO A 1 99 ? 75.541 42.432 10.774 1.00 21.48 108 PRO A CA 1
ATOM 706 C C . PRO A 1 99 ? 76.759 42.732 9.902 1.00 27.65 108 PRO A C 1
ATOM 707 O O . PRO A 1 99 ? 76.862 43.790 9.273 1.00 24.68 108 PRO A O 1
ATOM 711 N N . ALA A 1 100 ? 77.706 41.795 9.893 1.00 27.93 109 ALA A N 1
ATOM 712 C CA . ALA A 1 100 ? 78.907 41.891 9.072 1.00 34.98 109 ALA A CA 1
ATOM 713 C C . ALA A 1 100 ? 78.697 41.412 7.625 1.00 36.22 109 ALA A C 1
ATOM 714 O O . ALA A 1 100 ? 79.677 41.101 6.942 1.00 36.94 109 ALA A O 1
ATOM 716 N N . THR A 1 101 ? 77.464 41.324 7.162 1.00 31.31 110 THR A N 1
ATOM 717 C CA . THR A 1 101 ? 77.199 40.956 5.780 1.00 35.86 110 THR A CA 1
ATOM 718 C C . THR A 1 101 ? 78.004 41.844 4.828 1.00 36.39 110 THR A C 1
ATOM 719 O O . THR A 1 101 ? 78.069 43.068 5.026 1.00 30.03 110 THR A O 1
ATOM 723 N N . PRO A 1 102 ? 78.641 41.271 3.802 1.00 37.57 111 PRO A N 1
ATOM 724 C CA . PRO A 1 102 ? 79.308 42.110 2.795 1.00 41.74 111 PRO A CA 1
ATOM 725 C C . PRO A 1 102 ? 78.326 43.057 2.111 1.00 31.87 111 PRO A C 1
ATOM 726 O O . PRO A 1 102 ? 77.185 42.701 1.802 1.00 28.47 111 PRO A O 1
ATOM 730 N N . ARG A 1 103 ? 78.772 44.292 1.919 1.00 30.76 112 ARG A N 1
ATOM 731 C CA . ARG A 1 103 ? 77.927 45.318 1.324 1.00 29.65 112 ARG A CA 1
ATOM 732 C C . ARG A 1 103 ? 77.964 45.210 -0.195 1.00 36.10 112 ARG A C 1
ATOM 733 O O . ARG A 1 103 ? 79.022 45.000 -0.793 1.00 34.03 112 ARG A O 1
ATOM 741 N N . GLN A 1 104 ? 76.801 45.353 -0.815 1.00 31.93 113 GLN A N 1
ATOM 742 C CA . GLN A 1 104 ? 76.677 45.366 -2.268 1.00 30.64 113 GLN A CA 1
ATOM 743 C C . GLN A 1 104 ? 76.540 46.812 -2.737 1.00 24.21 113 GLN A C 1
ATOM 744 O O . GLN A 1 104 ? 75.771 47.579 -2.148 1.00 31.85 113 GLN A O 1
ATOM 750 N N . SER A 1 105 ? 77.276 47.182 -3.787 1.00 25.14 114 SER A N 1
ATOM 751 C CA . SER A 1 105 ? 77.243 48.562 -4.269 1.00 25.58 114 SER A CA 1
ATOM 752 C C . SER A 1 105 ? 75.810 49.009 -4.561 1.00 26.32 114 SER A C 1
ATOM 753 O O . SER A 1 105 ? 75.078 48.331 -5.285 1.00 27.47 114 SER A O 1
ATOM 756 N N . LEU A 1 106 ? 75.411 50.159 -4.005 1.00 23.72 115 LEU A N 1
ATOM 757 C CA . LEU A 1 106 ? 74.056 50.649 -4.251 1.00 23.97 115 LEU A CA 1
ATOM 758 C C . LEU A 1 106 ? 73.843 50.967 -5.728 1.00 26.55 115 LEU A C 1
ATOM 759 O O . LEU A 1 106 ? 72.828 50.587 -6.312 1.00 26.70 115 LEU A O 1
ATOM 764 N N . ALA A 1 107 ? 74.792 51.668 -6.350 1.00 25.24 116 ALA A N 1
ATOM 765 C CA . ALA A 1 107 ? 74.632 52.031 -7.754 1.00 26.37 116 ALA A CA 1
ATOM 766 C C . ALA A 1 107 ? 74.960 50.874 -8.686 1.00 33.47 116 ALA A C 1
ATOM 767 O O . ALA A 1 107 ? 74.351 50.758 -9.757 1.00 31.53 116 ALA A O 1
ATOM 769 N N . GLY A 1 108 ? 75.917 50.027 -8.306 1.00 31.03 117 GLY A N 1
ATOM 770 C CA . GLY A 1 108 ? 76.407 48.983 -9.187 1.00 28.63 117 GLY A CA 1
ATOM 771 C C . GLY A 1 108 ? 75.605 47.699 -9.105 1.00 27.44 117 GLY A C 1
ATOM 772 O O . GLY A 1 108 ? 75.486 46.970 -10.091 1.00 28.12 117 GLY A O 1
ATOM 773 N N . VAL A 1 109 ? 75.035 47.398 -7.946 1.00 28.39 118 VAL A N 1
ATOM 774 C CA . VAL A 1 109 ? 74.344 46.134 -7.734 1.00 27.23 118 VAL A CA 1
ATOM 775 C C . VAL A 1 109 ? 72.867 46.344 -7.405 1.00 24.65 118 VAL A C 1
ATOM 776 O O . VAL A 1 109 ? 71.988 45.782 -8.068 1.00 26.47 118 VAL A O 1
ATOM 780 N N . ILE A 1 110 ? 72.568 47.189 -6.414 1.00 22.20 119 ILE A N 1
ATOM 781 C CA . ILE A 1 110 ? 71.175 47.302 -5.967 1.00 20.71 119 ILE A CA 1
ATOM 782 C C . ILE A 1 110 ? 70.316 48.024 -7.006 1.00 20.88 119 ILE A C 1
ATOM 783 O O . ILE A 1 110 ? 69.186 47.612 -7.284 1.00 21.10 119 ILE A O 1
ATOM 788 N N . ARG A 1 111 ? 70.823 49.110 -7.587 1.00 24.98 120 ARG A N 1
ATOM 789 C CA . ARG A 1 111 ? 70.052 49.830 -8.602 1.00 27.70 120 ARG A CA 1
ATOM 790 C C . ARG A 1 111 ? 69.655 48.956 -9.792 1.00 24.31 120 ARG A C 1
ATOM 791 O O . ARG A 1 111 ? 68.466 48.965 -10.157 1.00 26.65 120 ARG A O 1
ATOM 799 N N . PRO A 1 112 ? 70.547 48.189 -10.432 1.00 24.00 121 PRO A N 1
ATOM 800 C CA . PRO A 1 112 ? 70.067 47.313 -11.519 1.00 30.17 121 PRO A CA 1
ATOM 801 C C . PRO A 1 112 ? 69.033 46.287 -11.054 1.00 31.25 121 PRO A C 1
ATOM 802 O O . PRO A 1 112 ? 68.101 45.967 -11.809 1.00 23.31 121 PRO A O 1
ATOM 806 N N . ILE A 1 113 ? 69.156 45.776 -9.826 1.00 25.88 122 ILE A N 1
ATOM 807 C CA . ILE A 1 113 ? 68.155 44.843 -9.311 1.00 25.67 122 ILE A CA 1
ATOM 808 C C . ILE A 1 113 ? 66.790 45.519 -9.237 1.00 27.69 122 ILE A C 1
ATOM 809 O O . ILE A 1 113 ? 65.766 44.941 -9.635 1.00 25.38 122 ILE A O 1
ATOM 814 N N . LEU A 1 114 ? 66.753 46.749 -8.708 1.00 21.29 123 LEU A N 1
ATOM 815 C CA . LEU A 1 114 ? 65.487 47.467 -8.579 1.00 21.22 123 LEU A CA 1
ATOM 816 C C . LEU A 1 114 ? 64.906 47.805 -9.949 1.00 28.61 123 LEU A C 1
ATOM 817 O O . LEU A 1 114 ? 63.680 47.820 -10.122 1.00 23.50 123 LEU A O 1
ATOM 822 N N . ASP A 1 115 ? 65.771 48.099 -10.928 1.00 21.32 124 ASP A N 1
ATOM 823 C CA . ASP A 1 115 ? 65.301 48.381 -12.286 1.00 27.25 124 ASP A CA 1
ATOM 824 C C . ASP A 1 115 ? 64.659 47.155 -12.921 1.00 30.05 124 ASP A C 1
ATOM 825 O O . ASP A 1 115 ? 63.584 47.249 -13.527 1.00 31.06 124 ASP A O 1
ATOM 830 N N . LYS A 1 116 ? 65.324 45.998 -12.828 1.00 25.89 125 LYS A N 1
ATOM 831 C CA . LYS A 1 116 ? 64.753 44.786 -13.402 1.00 27.77 125 LYS A CA 1
ATOM 832 C C . LYS A 1 116 ? 63.437 44.435 -12.724 1.00 25.87 125 LYS A C 1
ATOM 833 O O . LYS A 1 116 ? 62.495 43.987 -13.387 1.00 24.17 125 LYS A O 1
ATOM 835 N N . LEU A 1 117 ? 63.350 44.658 -11.410 1.00 20.51 126 LEU A N 1
ATOM 836 C CA . LEU A 1 117 ? 62.142 44.321 -10.662 1.00 22.51 126 LEU A CA 1
ATOM 837 C C . LEU A 1 117 ? 60.998 45.289 -10.926 1.00 26.55 126 LEU A C 1
ATOM 838 O O . LEU A 1 117 ? 59.833 44.934 -10.706 1.00 27.55 126 LEU A O 1
ATOM 843 N N . GLN A 1 118 ? 61.291 46.523 -11.337 1.00 21.18 127 GLN A N 1
ATOM 844 C CA . GLN A 1 118 ? 60.205 47.397 -11.759 1.00 29.97 127 GLN A CA 1
ATOM 845 C C . GLN A 1 118 ? 59.485 46.774 -12.941 1.00 27.99 127 GLN A C 1
ATOM 846 O O . GLN A 1 118 ? 58.254 46.657 -12.959 1.00 27.74 127 GLN A O 1
ATOM 852 N N . ALA A 1 119 ? 60.257 46.303 -13.913 1.00 23.00 128 ALA A N 1
ATOM 853 C CA . ALA A 1 119 ? 59.670 45.644 -15.063 1.00 23.11 128 ALA A CA 1
ATOM 854 C C . ALA A 1 119 ? 58.988 44.329 -14.679 1.00 27.75 128 ALA A C 1
ATOM 855 O O . ALA A 1 119 ? 57.882 44.038 -15.153 1.00 25.93 128 ALA A O 1
ATOM 857 N N . SER A 1 120 ? 59.630 43.506 -13.841 1.00 28.60 129 SER A N 1
ATOM 858 C CA A SER A 1 120 ? 59.027 42.214 -13.532 0.53 28.19 129 SER A CA 1
ATOM 859 C CA B SER A 1 120 ? 59.053 42.211 -13.488 0.47 28.19 129 SER A CA 1
ATOM 860 C C . SER A 1 120 ? 57.760 42.377 -12.703 1.00 27.53 129 SER A C 1
ATOM 861 O O . SER A 1 120 ? 56.809 41.609 -12.879 1.00 26.28 129 SER A O 1
ATOM 866 N N . ILE A 1 121 ? 57.716 43.368 -11.813 1.00 21.38 130 ILE A N 1
ATOM 867 C CA . ILE A 1 121 ? 56.499 43.626 -11.051 1.00 21.88 130 ILE A CA 1
ATOM 868 C C . ILE A 1 121 ? 55.381 44.071 -11.986 1.00 25.14 130 ILE A C 1
ATOM 869 O O . ILE A 1 121 ? 54.245 43.594 -11.899 1.00 20.09 130 ILE A O 1
ATOM 874 N N . MET A 1 122 ? 55.689 45.000 -12.891 1.00 21.49 131 MET A N 1
ATOM 875 C CA . MET A 1 122 ? 54.682 45.437 -13.855 1.00 28.19 131 MET A CA 1
ATOM 876 C C . MET A 1 122 ? 54.275 44.306 -14.789 1.00 24.08 131 MET A C 1
ATOM 877 O O . MET A 1 122 ? 53.091 44.171 -15.118 1.00 26.22 131 MET A O 1
ATOM 882 N N . GLN A 1 123 ? 55.225 43.475 -15.220 1.00 23.15 132 GLN A N 1
ATOM 883 C CA . GLN A 1 123 ? 54.845 42.361 -16.087 1.00 26.21 132 GLN A CA 1
ATOM 884 C C . GLN A 1 123 ? 53.920 41.399 -15.355 1.00 24.83 132 GLN A C 1
ATOM 885 O O . GLN A 1 123 ? 52.942 40.902 -15.927 1.00 26.36 132 GLN A O 1
ATOM 891 N N . ASN A 1 124 ? 54.209 41.142 -14.076 1.00 22.58 133 ASN A N 1
ATOM 892 C CA . ASN A 1 124 ? 53.369 40.268 -13.263 1.00 22.24 133 ASN A CA 1
ATOM 893 C C . ASN A 1 124 ? 52.007 40.896 -12.974 1.00 24.23 133 ASN A C 1
ATOM 894 O O . ASN A 1 124 ? 50.992 40.192 -12.952 1.00 23.32 133 ASN A O 1
ATOM 899 N N . LEU A 1 125 ? 51.967 42.206 -12.710 1.00 22.87 134 LEU A N 1
ATOM 900 C CA . LEU A 1 125 ? 50.681 42.883 -12.521 1.00 26.67 134 LEU A CA 1
ATOM 901 C C . LEU A 1 125 ? 49.788 42.710 -13.735 1.00 30.07 134 LEU A C 1
ATOM 902 O O . LEU A 1 125 ? 48.591 42.400 -13.618 1.00 29.32 134 LEU A O 1
ATOM 907 N N . GLN A 1 126 ? 50.352 42.957 -14.915 1.00 31.51 135 GLN A N 1
ATOM 908 C CA . GLN A 1 126 ? 49.624 42.749 -16.157 1.00 32.19 135 GLN A CA 1
ATOM 909 C C . GLN A 1 126 ? 49.138 41.308 -16.276 1.00 36.72 135 GLN A C 1
ATOM 910 O O . GLN A 1 126 ? 47.974 41.060 -16.608 1.00 32.46 135 GLN A O 1
ATOM 916 N N . SER A 1 127 ? 50.012 40.343 -15.991 1.00 25.85 136 SER A N 1
ATOM 917 C CA . SER A 1 127 ? 49.627 38.940 -16.111 1.00 33.03 136 SER A CA 1
ATOM 918 C C . SER A 1 127 ? 48.451 38.581 -15.211 1.00 34.58 136 SER A C 1
ATOM 919 O O . SER A 1 127 ? 47.642 37.726 -15.573 1.00 31.63 136 SER A O 1
ATOM 922 N N . VAL A 1 128 ? 48.327 39.213 -14.041 1.00 30.22 137 VAL A N 1
ATOM 923 C CA . VAL A 1 128 ? 47.283 38.824 -13.097 1.00 25.03 137 VAL A CA 1
ATOM 924 C C . VAL A 1 128 ? 46.105 39.799 -13.111 1.00 32.89 137 VAL A C 1
ATOM 925 O O . VAL A 1 128 ? 45.178 39.663 -12.302 1.00 32.28 137 VAL A O 1
ATOM 929 N N . ALA A 1 129 ? 46.106 40.758 -14.038 1.00 28.26 138 ALA A N 1
ATOM 930 C CA . ALA A 1 129 ? 45.076 41.772 -14.215 1.00 31.36 138 ALA A CA 1
ATOM 931 C C . ALA A 1 129 ? 43.652 41.234 -14.082 1.00 41.78 138 ALA A C 1
ATOM 932 O O . ALA A 1 129 ? 42.828 41.878 -13.425 1.00 45.22 138 ALA A O 1
ATOM 934 N N . PRO A 1 130 ? 43.307 40.084 -14.687 1.00 48.37 139 PRO A N 1
ATOM 935 C CA . PRO A 1 130 ? 41.932 39.587 -14.521 1.00 55.21 139 PRO A CA 1
ATOM 936 C C . PRO A 1 130 ? 41.509 39.414 -13.072 1.00 53.64 139 PRO A C 1
ATOM 937 O O . PRO A 1 130 ? 40.393 39.811 -12.727 1.00 58.45 139 PRO A O 1
ATOM 941 N N . LEU A 1 131 ? 42.363 38.859 -12.207 1.00 41.30 140 LEU A N 1
ATOM 942 C CA . LEU A 1 131 ? 41.936 38.509 -10.857 1.00 33.36 140 LEU A CA 1
ATOM 943 C C . LEU A 1 131 ? 42.009 39.663 -9.869 1.00 30.42 140 LEU A C 1
ATOM 944 O O . LEU A 1 131 ? 41.683 39.462 -8.694 1.00 30.87 140 LEU A O 1
ATOM 949 N N . ARG A 1 132 ? 42.440 40.851 -10.299 1.00 29.96 141 ARG A N 1
ATOM 950 C CA . ARG A 1 132 ? 42.636 41.938 -9.348 1.00 27.87 141 ARG A CA 1
ATOM 951 C C . ARG A 1 132 ? 41.318 42.491 -8.814 1.00 29.06 141 ARG A C 1
ATOM 952 O O . ARG A 1 132 ? 41.293 43.052 -7.714 1.00 24.22 141 ARG A O 1
ATOM 960 N N . SER A 1 133 ? 40.214 42.327 -9.543 1.00 27.96 142 SER A N 1
ATOM 961 C CA . SER A 1 133 ? 38.920 42.791 -9.061 1.00 27.48 142 SER A CA 1
ATOM 962 C C . SER A 1 133 ? 37.997 41.639 -8.674 1.00 33.08 142 SER A C 1
ATOM 963 O O . SER A 1 133 ? 36.792 41.850 -8.502 1.00 29.83 142 SER A O 1
ATOM 966 N N . ILE A 1 134 ? 38.541 40.432 -8.519 1.00 28.36 143 ILE A N 1
ATOM 967 C CA . ILE A 1 134 ? 37.757 39.262 -8.159 1.00 34.39 143 ILE A CA 1
ATOM 968 C C . ILE A 1 134 ? 37.393 39.338 -6.683 1.00 33.33 143 ILE A C 1
ATOM 969 O O . ILE A 1 134 ? 38.104 39.943 -5.882 1.00 27.69 143 ILE A O 1
ATOM 974 N N . ALA A 1 135 ? 36.260 38.728 -6.324 1.00 32.56 144 ALA A N 1
ATOM 975 C CA . ALA A 1 135 ? 35.691 38.927 -4.989 1.00 35.67 144 ALA A CA 1
ATOM 976 C C . ALA A 1 135 ? 36.632 38.462 -3.884 1.00 34.32 144 ALA A C 1
ATOM 977 O O . ALA A 1 135 ? 36.753 39.125 -2.850 1.00 37.53 144 ALA A O 1
ATOM 979 N N . ASP A 1 136 ? 37.289 37.315 -4.064 1.00 33.46 145 ASP A N 1
ATOM 980 C CA A ASP A 1 136 ? 38.252 36.710 -3.161 0.38 35.33 145 ASP A CA 1
ATOM 981 C CA B ASP A 1 136 ? 38.202 36.862 -3.019 0.62 35.71 145 ASP A CA 1
ATOM 982 C C . ASP A 1 136 ? 39.641 37.300 -3.273 1.00 32.08 145 ASP A C 1
ATOM 983 O O . ASP A 1 136 ? 40.583 36.623 -2.865 1.00 32.93 145 ASP A O 1
ATOM 992 N N . CYS A 1 137 ? 39.825 38.462 -3.890 1.00 25.76 146 CYS A N 1
ATOM 993 C CA . CYS A 1 137 ? 41.191 38.916 -4.150 1.00 24.22 146 CYS A CA 1
ATOM 994 C C . CYS A 1 137 ? 41.986 39.099 -2.858 1.00 22.91 146 CYS A C 1
ATOM 995 O O . CYS A 1 137 ? 43.169 38.733 -2.792 1.00 22.02 146 CYS A O 1
ATOM 998 N N . HIS A 1 138 ? 41.375 39.688 -1.824 1.00 26.70 147 HIS A N 1
ATOM 999 C CA . HIS A 1 138 ? 42.119 39.930 -0.585 1.00 22.56 147 HIS A CA 1
ATOM 1000 C C . HIS A 1 138 ? 42.629 38.625 0.014 1.00 24.50 147 HIS A C 1
ATOM 1001 O O . HIS A 1 138 ? 43.799 38.524 0.408 1.00 20.81 147 HIS A O 1
ATOM 1008 N N . ALA A 1 139 ? 41.753 37.623 0.109 1.00 23.27 148 ALA A N 1
ATOM 1009 C CA . ALA A 1 139 ? 42.144 36.325 0.655 1.00 23.70 148 ALA A CA 1
ATOM 1010 C C . ALA A 1 139 ? 43.268 35.693 -0.157 1.00 24.86 148 ALA A C 1
ATOM 1011 O O . ALA A 1 139 ? 44.205 35.117 0.409 1.00 22.80 148 ALA A O 1
ATOM 1013 N N . LEU A 1 140 ? 43.183 35.768 -1.488 1.00 29.60 149 LEU A N 1
ATOM 1014 C CA . LEU A 1 140 ? 44.187 35.130 -2.333 1.00 23.37 149 LEU A CA 1
ATOM 1015 C C . LEU A 1 140 ? 45.546 35.793 -2.148 1.00 24.82 149 LEU A C 1
ATOM 1016 O O . LEU A 1 140 ? 46.565 35.117 -1.942 1.00 23.02 149 LEU A O 1
ATOM 1021 N N . VAL A 1 141 ? 45.563 37.127 -2.165 1.00 22.16 150 VAL A N 1
ATOM 1022 C CA . VAL A 1 141 ? 46.804 37.873 -1.962 1.00 19.46 150 VAL A CA 1
ATOM 1023 C C . VAL A 1 141 ? 47.396 37.556 -0.591 1.00 21.16 150 VAL A C 1
ATOM 1024 O O . VAL A 1 141 ? 48.587 37.242 -0.473 1.00 19.54 150 VAL A O 1
ATOM 1028 N N . ALA A 1 142 ? 46.564 37.576 0.461 1.00 19.24 151 ALA A N 1
ATOM 1029 C CA . ALA A 1 142 ? 47.068 37.231 1.797 1.00 21.88 151 ALA A CA 1
ATOM 1030 C C . ALA A 1 142 ? 47.654 35.820 1.819 1.00 19.53 151 ALA A C 1
ATOM 1031 O O . ALA A 1 142 ? 48.698 35.585 2.439 1.00 22.58 151 ALA A O 1
ATOM 1033 N N . SER A 1 143 ? 47.006 34.871 1.133 1.00 20.77 152 SER A N 1
ATOM 1034 C CA A SER A 1 143 ? 47.546 33.516 1.066 0.39 25.44 152 SER A CA 1
ATOM 1035 C CA B SER A 1 143 ? 47.553 33.516 1.071 0.61 25.82 152 SER A CA 1
ATOM 1036 C C . SER A 1 143 ? 48.875 33.486 0.314 1.00 25.31 152 SER A C 1
ATOM 1037 O O . SER A 1 143 ? 49.822 32.818 0.741 1.00 24.55 152 SER A O 1
ATOM 1042 N N . ALA A 1 144 ? 48.963 34.223 -0.800 1.00 20.40 153 ALA A N 1
ATOM 1043 C CA . ALA A 1 144 ? 50.199 34.283 -1.576 1.00 22.42 153 ALA A CA 1
ATOM 1044 C C . ALA A 1 144 ? 51.348 34.845 -0.752 1.00 24.60 153 ALA A C 1
ATOM 1045 O O . ALA A 1 144 ? 52.488 34.382 -0.856 1.00 22.57 153 ALA A O 1
ATOM 1047 N N . VAL A 1 145 ? 51.067 35.858 0.063 1.00 21.11 154 VAL A N 1
ATOM 1048 C CA . VAL A 1 145 ? 52.085 36.394 0.955 1.00 20.18 154 VAL A CA 1
ATOM 1049 C C . VAL A 1 145 ? 52.527 35.332 1.948 1.00 20.10 154 VAL A C 1
ATOM 1050 O O . VAL A 1 145 ? 53.723 35.185 2.242 1.00 21.88 154 VAL A O 1
ATOM 1054 N N . GLY A 1 146 ? 51.572 34.572 2.471 1.00 18.35 155 GLY A N 1
ATOM 1055 C CA . GLY A 1 146 ? 51.915 33.473 3.356 1.00 23.41 155 GLY A CA 1
ATOM 1056 C C . GLY A 1 146 ? 52.805 32.448 2.680 1.00 25.41 155 GLY A C 1
ATOM 1057 O O . GLY A 1 146 ? 53.835 32.039 3.229 1.00 24.07 155 GLY A O 1
ATOM 1058 N N . GLN A 1 147 ? 52.433 32.034 1.467 1.00 22.58 156 GLN A N 1
ATOM 1059 C CA A GLN A 1 147 ? 53.229 31.041 0.752 0.51 22.05 156 GLN A CA 1
ATOM 1060 C CA B GLN A 1 147 ? 53.228 31.038 0.756 0.49 22.09 156 GLN A CA 1
ATOM 1061 C C . GLN A 1 147 ? 54.635 31.558 0.483 1.00 21.79 156 GLN A C 1
ATOM 1062 O O . GLN A 1 147 ? 55.622 30.854 0.714 1.00 24.73 156 GLN A O 1
ATOM 1073 N N . VAL A 1 148 ? 54.746 32.797 0.006 1.00 19.15 157 VAL A N 1
ATOM 1074 C CA . VAL A 1 148 ? 56.056 33.343 -0.333 1.00 20.35 157 VAL A CA 1
ATOM 1075 C C . VAL A 1 148 ? 56.917 33.502 0.917 1.00 26.58 157 VAL A C 1
ATOM 1076 O O . VAL A 1 148 ? 58.131 33.251 0.896 1.00 22.60 157 VAL A O 1
ATOM 1080 N N . ALA A 1 149 ? 56.304 33.911 2.025 1.00 23.53 158 ALA A N 1
ATOM 1081 C CA . ALA A 1 149 ? 57.050 34.051 3.265 1.00 21.74 158 ALA A CA 1
ATOM 1082 C C . ALA A 1 149 ? 57.546 32.697 3.760 1.00 26.11 158 ALA A C 1
ATOM 1083 O O . ALA A 1 149 ? 58.691 32.582 4.207 1.00 22.94 158 ALA A O 1
ATOM 1085 N N . GLU A 1 150 ? 56.717 31.655 3.655 1.00 21.09 159 GLU A N 1
ATOM 1086 C CA . GLU A 1 150 ? 57.177 30.301 3.964 1.00 29.61 159 GLU A CA 1
ATOM 1087 C C . GLU A 1 150 ? 58.311 29.872 3.038 1.00 35.15 159 GLU A C 1
ATOM 1088 O O . GLU A 1 150 ? 59.378 29.470 3.509 1.00 38.77 159 GLU A O 1
ATOM 1090 N N . GLN A 1 151 ? 58.107 29.968 1.713 1.00 36.42 160 GLN A N 1
ATOM 1091 C CA A GLN A 1 151 ? 59.146 29.484 0.814 0.45 39.58 160 GLN A CA 1
ATOM 1092 C CA B GLN A 1 151 ? 59.117 29.584 0.719 0.55 39.23 160 GLN A CA 1
ATOM 1093 C C . GLN A 1 151 ? 60.453 30.258 0.994 1.00 40.52 160 GLN A C 1
ATOM 1094 O O . GLN A 1 151 ? 61.527 29.645 0.955 1.00 34.63 160 GLN A O 1
ATOM 1105 N N . ALA A 1 152 ? 60.395 31.565 1.231 1.00 40.02 161 ALA A N 1
ATOM 1106 C CA . ALA A 1 152 ? 61.588 32.387 1.361 1.00 37.06 161 ALA A CA 1
ATOM 1107 C C . ALA A 1 152 ? 62.098 32.492 2.793 1.00 31.83 161 ALA A C 1
ATOM 1108 O O . ALA A 1 152 ? 63.067 33.220 3.030 1.00 31.51 161 ALA A O 1
ATOM 1110 N N . SER A 1 153 ? 61.475 31.789 3.737 1.00 28.32 162 SER A N 1
ATOM 1111 C CA . SER A 1 153 ? 61.777 31.909 5.166 1.00 41.01 162 SER A CA 1
ATOM 1112 C C . SER A 1 153 ? 61.898 33.372 5.618 1.00 40.97 162 SER A C 1
ATOM 1113 O O . SER A 1 153 ? 62.784 33.727 6.398 1.00 37.53 162 SER A O 1
ATOM 1116 N N . LEU A 1 154 ? 60.988 34.228 5.146 1.00 35.98 163 LEU A N 1
ATOM 1117 C CA . LEU A 1 154 ? 60.940 35.609 5.630 1.00 30.34 163 LEU A CA 1
ATOM 1118 C C . LEU A 1 154 ? 60.537 35.649 7.097 1.00 29.54 163 LEU A C 1
ATOM 1119 O O . LEU A 1 154 ? 59.636 34.920 7.524 1.00 22.58 163 LEU A O 1
ATOM 1124 N N . ASP A 1 155 ? 61.159 36.548 7.865 1.00 26.33 164 ASP A N 1
ATOM 1125 C CA . ASP A 1 155 ? 60.820 36.654 9.280 1.00 23.09 164 ASP A CA 1
ATOM 1126 C C . ASP A 1 155 ? 59.559 37.506 9.432 1.00 24.74 164 ASP A C 1
ATOM 1127 O O . ASP A 1 155 ? 58.915 37.889 8.450 1.00 20.65 164 ASP A O 1
ATOM 1132 N N . VAL A 1 156 ? 59.188 37.795 10.682 1.00 18.68 165 VAL A N 1
ATOM 1133 C CA . VAL A 1 156 ? 57.942 38.505 10.957 1.00 25.57 165 VAL A CA 1
ATOM 1134 C C . VAL A 1 156 ? 57.992 39.924 10.408 1.00 25.97 165 VAL A C 1
ATOM 1135 O O . VAL A 1 156 ? 57.005 40.415 9.843 1.00 18.33 165 VAL A O 1
ATOM 1139 N N . LEU A 1 157 ? 59.130 40.611 10.582 1.00 18.89 166 LEU A N 1
ATOM 1140 C CA . LEU A 1 157 ? 59.284 41.966 10.055 1.00 19.49 166 LEU A CA 1
ATOM 1141 C C . LEU A 1 157 ? 59.077 42.002 8.545 1.00 20.32 166 LEU A C 1
ATOM 1142 O O . LEU A 1 157 ? 58.364 42.868 8.021 1.00 18.46 166 LEU A O 1
ATOM 1147 N N . HIS A 1 158 ? 59.737 41.094 7.828 1.00 13.38 167 HIS A N 1
ATOM 1148 C CA . HIS A 1 158 ? 59.655 41.118 6.370 1.00 17.35 167 HIS A CA 1
ATOM 1149 C C . HIS A 1 158 ? 58.281 40.682 5.873 1.00 14.88 167 HIS A C 1
ATOM 1150 O O . HIS A 1 158 ? 57.802 41.205 4.861 1.00 15.72 167 HIS A O 1
ATOM 1157 N N . ARG A 1 159 ? 57.626 39.748 6.564 1.00 14.87 168 ARG A N 1
ATOM 1158 C CA . ARG A 1 159 ? 56.266 39.398 6.154 1.00 14.19 168 ARG A CA 1
ATOM 1159 C C . ARG A 1 159 ? 55.312 40.562 6.389 1.00 15.73 168 ARG A C 1
ATOM 1160 O O . ARG A 1 159 ? 54.451 40.856 5.543 1.00 13.84 168 ARG A O 1
ATOM 1168 N N . ALA A 1 160 ? 55.453 41.242 7.531 1.00 20.21 169 ALA A N 1
ATOM 1169 C CA . ALA A 1 160 ? 54.624 42.416 7.797 1.00 18.07 169 ALA A CA 1
ATOM 1170 C C . ALA A 1 160 ? 54.785 43.452 6.696 1.00 16.24 169 ALA A C 1
ATOM 1171 O O . ALA A 1 160 ? 53.796 44.012 6.205 1.00 13.19 169 ALA A O 1
ATOM 1173 N N . ALA A 1 161 ? 56.021 43.697 6.271 1.00 11.85 170 ALA A N 1
ATOM 1174 C CA . ALA A 1 161 ? 56.261 44.681 5.231 1.00 13.01 170 ALA A CA 1
ATOM 1175 C C . ALA A 1 161 ? 55.888 44.146 3.854 1.00 14.61 170 ALA A C 1
ATOM 1176 O O . ALA A 1 161 ? 55.535 44.932 2.962 1.00 16.17 170 ALA A O 1
ATOM 1178 N N . LEU A 1 162 ? 55.929 42.822 3.651 1.00 12.73 171 LEU A N 1
ATOM 1179 C CA . LEU A 1 162 ? 55.356 42.287 2.417 1.00 12.75 171 LEU A CA 1
ATOM 1180 C C . LEU A 1 162 ? 53.847 42.549 2.372 1.00 15.75 171 LEU A C 1
ATOM 1181 O O . LEU A 1 162 ? 53.309 42.940 1.329 1.00 14.11 171 LEU A O 1
ATOM 1186 N N . ASP A 1 163 ? 53.158 42.388 3.505 1.00 13.69 172 ASP A N 1
ATOM 1187 C CA . ASP A 1 163 ? 51.732 42.738 3.568 1.00 13.65 172 ASP A CA 1
ATOM 1188 C C . ASP A 1 163 ? 51.500 44.217 3.247 1.00 16.55 172 ASP A C 1
ATOM 1189 O O . ASP A 1 163 ? 50.462 44.578 2.681 1.00 15.72 172 ASP A O 1
ATOM 1194 N N . ARG A 1 164 ? 52.441 45.091 3.617 1.00 13.10 173 ARG A N 1
ATOM 1195 C CA . ARG A 1 164 ? 52.338 46.497 3.238 1.00 16.69 173 ARG A CA 1
ATOM 1196 C C . ARG A 1 164 ? 52.534 46.665 1.737 1.00 16.24 173 ARG A C 1
ATOM 1197 O O . ARG A 1 164 ? 51.839 47.464 1.093 1.00 16.77 173 ARG A O 1
ATOM 1205 N N . ALA A 1 165 ? 53.462 45.903 1.151 1.00 12.60 174 ALA A N 1
ATOM 1206 C CA . ALA A 1 165 ? 53.772 46.095 -0.266 1.00 12.91 174 ALA A CA 1
ATOM 1207 C C . ALA A 1 165 ? 52.630 45.661 -1.183 1.00 17.12 174 ALA A C 1
ATOM 1208 O O . ALA A 1 165 ? 52.419 46.279 -2.230 1.00 18.18 174 ALA A O 1
ATOM 1210 N N . VAL A 1 166 ? 51.879 44.624 -0.816 1.00 14.60 175 VAL A N 1
ATOM 1211 C CA . VAL A 1 166 ? 50.816 44.080 -1.666 1.00 14.69 175 VAL A CA 1
ATOM 1212 C C . VAL A 1 166 ? 49.495 44.823 -1.479 1.00 15.07 175 VAL A C 1
ATOM 1213 O O . VAL A 1 166 ? 48.457 44.417 -2.022 1.00 15.88 175 VAL A O 1
ATOM 1217 N N . ALA A 1 167 ? 49.537 45.914 -0.709 1.00 17.25 176 ALA A N 1
ATOM 1218 C CA . ALA A 1 167 ? 48.337 46.616 -0.242 1.00 19.10 176 ALA A CA 1
ATOM 1219 C C . ALA A 1 167 ? 47.306 46.881 -1.337 1.00 20.53 176 ALA A C 1
ATOM 1220 O O . ALA A 1 167 ? 46.093 46.777 -1.096 1.00 17.90 176 ALA A O 1
ATOM 1222 N N . ARG A 1 168 ? 47.739 47.283 -2.523 1.00 17.81 177 ARG A N 1
ATOM 1223 C CA . ARG A 1 168 ? 46.768 47.686 -3.539 1.00 18.16 177 ARG A CA 1
ATOM 1224 C C . ARG A 1 168 ? 46.897 46.874 -4.830 1.00 22.32 177 ARG A C 1
ATOM 1225 O O . ARG A 1 168 ? 46.607 47.366 -5.925 1.00 19.21 177 ARG A O 1
ATOM 1233 N N . ILE A 1 169 ? 47.333 45.621 -4.718 1.00 17.50 178 ILE A N 1
ATOM 1234 C CA . ILE A 1 169 ? 47.121 44.681 -5.817 1.00 18.33 178 ILE A CA 1
ATOM 1235 C C . ILE A 1 169 ? 45.628 44.545 -6.102 1.00 26.61 178 ILE A C 1
ATOM 1236 O O . ILE A 1 169 ? 45.166 44.693 -7.242 1.00 20.43 178 ILE A O 1
ATOM 1241 N N . CYS A 1 170 ? 44.857 44.256 -5.068 1.00 19.54 179 CYS A N 1
ATOM 1242 C CA . CYS A 1 170 ? 43.410 44.149 -5.202 1.00 20.75 179 CYS A CA 1
ATOM 1243 C C . CYS A 1 170 ? 42.809 45.524 -5.409 1.00 25.15 179 CYS A C 1
ATOM 1244 O O . CYS A 1 170 ? 43.148 46.465 -4.688 1.00 26.56 179 CYS A O 1
ATOM 1247 N N . VAL A 1 171 ? 41.906 45.642 -6.375 1.00 30.62 180 VAL A N 1
ATOM 1248 C CA . VAL A 1 171 ? 41.201 46.892 -6.635 1.00 41.59 180 VAL A CA 1
ATOM 1249 C C . VAL A 1 171 ? 39.719 46.583 -6.780 1.00 44.55 180 VAL A C 1
ATOM 1250 O O . VAL A 1 171 ? 39.344 45.587 -7.405 1.00 45.80 180 VAL A O 1
ATOM 1254 N N . LYS A 1 172 ? 38.882 47.424 -6.184 1.00 48.74 181 LYS A N 1
ATOM 1255 C CA . LYS A 1 172 ? 37.434 47.213 -6.170 1.00 51.53 181 LYS A CA 1
ATOM 1256 C C . LYS A 1 172 ? 36.846 47.078 -7.572 1.00 52.75 181 LYS A C 1
ATOM 1257 O O . LYS A 1 172 ? 37.249 47.784 -8.494 1.00 51.99 181 LYS A O 1
ATOM 1259 N N A GLN B 1 12 ? 66.892 57.763 32.317 0.51 32.46 21 GLN B N 1
ATOM 1260 N N B GLN B 1 12 ? 67.034 57.022 32.629 0.49 31.95 21 GLN B N 1
ATOM 1261 C CA A GLN B 1 12 ? 66.515 59.162 32.144 0.51 26.30 21 GLN B CA 1
ATOM 1262 C CA B GLN B 1 12 ? 66.699 58.331 32.061 0.49 29.17 21 GLN B CA 1
ATOM 1263 C C A GLN B 1 12 ? 66.575 59.566 30.682 0.51 22.57 21 GLN B C 1
ATOM 1264 C C B GLN B 1 12 ? 66.988 58.374 30.574 0.49 21.64 21 GLN B C 1
ATOM 1265 O O A GLN B 1 12 ? 67.166 60.593 30.330 0.51 21.54 21 GLN B O 1
ATOM 1266 O O B GLN B 1 12 ? 68.091 58.083 30.126 0.49 18.30 21 GLN B O 1
ATOM 1277 N N . ASP B 1 13 ? 65.967 58.758 29.827 1.00 16.49 22 ASP B N 1
ATOM 1278 C CA . ASP B 1 13 ? 66.041 58.956 28.383 1.00 14.49 22 ASP B CA 1
ATOM 1279 C C . ASP B 1 13 ? 64.949 59.967 28.056 1.00 13.94 22 ASP B C 1
ATOM 1280 O O . ASP B 1 13 ? 63.763 59.633 28.118 1.00 12.01 22 ASP B O 1
ATOM 1285 N N . ALA B 1 14 ? 65.344 61.201 27.723 1.00 17.21 23 ALA B N 1
ATOM 1286 C CA . ALA B 1 14 ? 64.370 62.285 27.569 1.00 13.39 23 ALA B CA 1
ATOM 1287 C C . ALA B 1 14 ? 63.298 62.009 26.520 1.00 13.36 23 ALA B C 1
ATOM 1288 O O . ALA B 1 14 ? 62.252 62.679 26.533 1.00 14.80 23 ALA B O 1
ATOM 1290 N N . PHE B 1 15 ? 63.522 61.074 25.593 1.00 11.10 24 PHE B N 1
ATOM 1291 C CA . PHE B 1 15 ? 62.528 60.827 24.559 1.00 10.58 24 PHE B CA 1
ATOM 1292 C C . PHE B 1 15 ? 61.488 59.771 24.923 1.00 12.34 24 PHE B C 1
ATOM 1293 O O . PHE B 1 15 ? 60.628 59.475 24.092 1.00 14.18 24 PHE B O 1
ATOM 1301 N N . VAL B 1 16 ? 61.538 59.195 26.123 1.00 10.78 25 VAL B N 1
ATOM 1302 C CA . VAL B 1 16 ? 60.542 58.177 26.508 1.00 10.73 25 VAL B CA 1
ATOM 1303 C C . VAL B 1 16 ? 59.114 58.724 26.526 1.00 15.79 25 VAL B C 1
ATOM 1304 O O . VAL B 1 16 ? 58.229 58.099 25.914 1.00 10.88 25 VAL B O 1
ATOM 1308 N N . PRO B 1 17 ? 58.806 59.846 27.203 1.00 11.58 26 PRO B N 1
ATOM 1309 C CA . PRO B 1 17 ? 57.416 60.350 27.160 1.00 10.33 26 PRO B CA 1
ATOM 1310 C C . PRO B 1 17 ? 56.881 60.522 25.747 1.00 9.67 26 PRO B C 1
ATOM 1311 O O . PRO B 1 17 ? 55.756 60.097 25.476 1.00 14.39 26 PRO B O 1
ATOM 1315 N N . LEU B 1 18 ? 57.666 61.112 24.839 1.00 9.57 27 LEU B N 1
ATOM 1316 C CA . LEU B 1 18 ? 57.222 61.291 23.451 1.00 9.87 27 LEU B CA 1
ATOM 1317 C C . LEU B 1 18 ? 56.952 59.951 22.772 1.00 16.21 27 LEU B C 1
ATOM 1318 O O . LEU B 1 18 ? 55.945 59.782 22.066 1.00 11.21 27 LEU B O 1
ATOM 1323 N N . VAL B 1 19 ? 57.865 58.991 22.945 1.00 15.40 28 VAL B N 1
ATOM 1324 C CA . VAL B 1 19 ? 57.685 57.687 22.302 1.00 10.20 28 VAL B CA 1
ATOM 1325 C C . VAL B 1 19 ? 56.473 56.958 22.891 1.00 11.80 28 VAL B C 1
ATOM 1326 O O . VAL B 1 19 ? 55.744 56.270 22.176 1.00 10.66 28 VAL B O 1
ATOM 1330 N N . ARG B 1 20 ? 56.241 57.096 24.203 1.00 10.41 29 ARG B N 1
ATOM 1331 C CA . ARG B 1 20 ? 55.032 56.552 24.814 1.00 14.91 29 ARG B CA 1
ATOM 1332 C C . ARG B 1 20 ? 53.763 57.115 24.167 1.00 10.78 29 ARG B C 1
ATOM 1333 O O . ARG B 1 20 ? 52.812 56.364 23.899 1.00 12.86 29 ARG B O 1
ATOM 1341 N N . SER B 1 21 ? 53.701 58.432 23.947 1.00 11.31 30 SER B N 1
ATOM 1342 C CA A SER B 1 21 ? 52.501 58.979 23.318 0.61 11.36 30 SER B CA 1
ATOM 1343 C CA B SER B 1 21 ? 52.516 58.998 23.308 0.39 11.39 30 SER B CA 1
ATOM 1344 C C . SER B 1 21 ? 52.362 58.496 21.880 1.00 14.94 30 SER B C 1
ATOM 1345 O O . SER B 1 21 ? 51.231 58.287 21.410 1.00 11.35 30 SER B O 1
ATOM 1350 N N . MET B 1 22 ? 53.482 58.283 21.175 1.00 11.67 31 MET B N 1
ATOM 1351 C CA . MET B 1 22 ? 53.400 57.703 19.841 1.00 11.89 31 MET B CA 1
ATOM 1352 C C . MET B 1 22 ? 52.941 56.245 19.897 1.00 12.61 31 MET B C 1
ATOM 1353 O O . MET B 1 22 ? 52.215 55.783 19.009 1.00 15.09 31 MET B O 1
ATOM 1358 N N . ALA B 1 23 ? 53.384 55.499 20.911 1.00 11.43 32 ALA B N 1
ATOM 1359 C CA . ALA B 1 23 ? 52.925 54.121 21.051 1.00 16.45 32 ALA B CA 1
ATOM 1360 C C . ALA B 1 23 ? 51.434 54.087 21.358 1.00 16.81 32 ALA B C 1
ATOM 1361 O O . ALA B 1 23 ? 50.694 53.270 20.802 1.00 12.58 32 ALA B O 1
ATOM 1363 N N . ASP B 1 24 ? 50.962 55.002 22.203 1.00 17.06 33 ASP B N 1
ATOM 1364 C CA . ASP B 1 24 ? 49.532 55.050 22.474 1.00 16.46 33 ASP B CA 1
ATOM 1365 C C . ASP B 1 24 ? 48.747 55.268 21.197 1.00 11.87 33 ASP B C 1
ATOM 1366 O O . ASP B 1 24 ? 47.707 54.630 20.984 1.00 13.64 33 ASP B O 1
ATOM 1371 N N . ARG B 1 25 ? 49.223 56.170 20.336 1.00 12.16 34 ARG B N 1
ATOM 1372 C CA . ARG B 1 25 ? 48.502 56.424 19.086 1.00 15.23 34 ARG B CA 1
ATOM 1373 C C . ARG B 1 25 ? 48.591 55.228 18.156 1.00 17.07 34 ARG B C 1
ATOM 1374 O O . ARG B 1 25 ? 47.596 54.833 17.512 1.00 15.65 34 ARG B O 1
ATOM 1382 N N . LEU B 1 26 ? 49.792 54.661 18.050 1.00 13.27 35 LEU B N 1
ATOM 1383 C CA . LEU B 1 26 ? 50.003 53.478 17.227 1.00 10.00 35 LEU B CA 1
ATOM 1384 C C . LEU B 1 26 ? 49.034 52.361 17.592 1.00 9.36 35 LEU B C 1
ATOM 1385 O O . LEU B 1 26 ? 48.459 51.702 16.715 1.00 13.59 35 LEU B O 1
ATOM 1390 N N . ASN B 1 27 ? 48.853 52.121 18.889 1.00 9.49 36 ASN B N 1
ATOM 1391 C CA . ASN B 1 27 ? 48.097 50.955 19.309 1.00 16.27 36 ASN B CA 1
ATOM 1392 C C . ASN B 1 27 ? 46.598 51.103 19.076 1.00 19.99 36 ASN B C 1
ATOM 1393 O O . ASN B 1 27 ? 45.871 50.123 19.259 1.00 16.07 36 ASN B O 1
ATOM 1398 N N . THR B 1 28 ? 46.120 52.278 18.638 1.00 13.00 37 THR B N 1
ATOM 1399 C CA . THR B 1 28 ? 44.745 52.338 18.141 1.00 10.86 37 THR B CA 1
ATOM 1400 C C . THR B 1 28 ? 44.574 51.584 16.832 1.00 12.28 37 THR B C 1
ATOM 1401 O O . THR B 1 28 ? 43.433 51.386 16.403 1.00 13.39 37 THR B O 1
ATOM 1405 N N . ALA B 1 29 ? 45.677 51.199 16.176 1.00 12.22 38 ALA B N 1
ATOM 1406 C CA . ALA B 1 29 ? 45.572 50.469 14.911 1.00 14.51 38 ALA B CA 1
ATOM 1407 C C . ALA B 1 29 ? 44.858 49.144 15.085 1.00 14.30 38 ALA B C 1
ATOM 1408 O O . ALA B 1 29 ? 44.174 48.689 14.161 1.00 12.86 38 ALA B O 1
ATOM 1410 N N . ASP B 1 30 ? 45.023 48.500 16.244 1.00 14.17 39 ASP B N 1
ATOM 1411 C CA . ASP B 1 30 ? 44.376 47.215 16.458 1.00 18.13 39 ASP B CA 1
ATOM 1412 C C . ASP B 1 30 ? 42.856 47.357 16.357 1.00 16.85 39 ASP B C 1
ATOM 1413 O O . ASP B 1 30 ? 42.187 46.558 15.697 1.00 14.54 39 ASP B O 1
ATOM 1418 N N . GLN B 1 31 ? 42.310 48.428 16.922 1.00 13.20 40 GLN B N 1
ATOM 1419 C CA . GLN B 1 31 ? 40.863 48.623 16.883 1.00 13.05 40 GLN B CA 1
ATOM 1420 C C . GLN B 1 31 ? 40.389 49.085 15.504 1.00 13.52 40 GLN B C 1
ATOM 1421 O O . GLN B 1 31 ? 39.312 48.682 15.039 1.00 17.94 40 GLN B O 1
ATOM 1427 N N . VAL B 1 32 ? 41.152 49.967 14.862 1.00 12.36 41 VAL B N 1
ATOM 1428 C CA . VAL B 1 32 ? 40.787 50.431 13.526 1.00 15.54 41 VAL B CA 1
ATOM 1429 C C . VAL B 1 32 ? 40.794 49.263 12.551 1.00 15.00 41 VAL B C 1
ATOM 1430 O O . VAL B 1 32 ? 39.893 49.122 11.717 1.00 14.64 41 VAL B O 1
ATOM 1434 N N . ALA B 1 33 ? 41.805 48.400 12.656 1.00 12.45 42 ALA B N 1
ATOM 1435 C CA . ALA B 1 33 ? 41.860 47.216 11.801 1.00 16.63 42 ALA B CA 1
ATOM 1436 C C . ALA B 1 33 ? 40.621 46.343 11.969 1.00 15.19 42 ALA B C 1
ATOM 1437 O O . ALA B 1 33 ? 40.086 45.805 10.985 1.00 18.10 42 ALA B O 1
ATOM 1439 N N . LEU B 1 34 ? 40.175 46.159 13.206 1.00 12.83 43 LEU B N 1
ATOM 1440 C CA . LEU B 1 34 ? 38.957 45.388 13.457 1.00 21.56 43 LEU B CA 1
ATOM 1441 C C . LEU B 1 34 ? 37.749 46.033 12.787 1.00 18.75 43 LEU B C 1
ATOM 1442 O O . LEU B 1 34 ? 36.864 45.341 12.263 1.00 20.22 43 LEU B O 1
ATOM 1447 N N . SER B 1 35 ? 37.679 47.363 12.824 1.00 13.64 44 SER B N 1
ATOM 1448 C CA . SER B 1 35 ? 36.566 48.061 12.186 1.00 20.82 44 SER B CA 1
ATOM 1449 C C . SER B 1 35 ? 36.575 47.817 10.686 1.00 28.03 44 SER B C 1
ATOM 1450 O O . SER B 1 35 ? 35.525 47.581 10.072 1.00 25.94 44 SER B O 1
ATOM 1453 N N . LYS B 1 36 ? 37.762 47.840 10.080 1.00 16.42 45 LYS B N 1
ATOM 1454 C CA . LYS B 1 36 ? 37.835 47.674 8.638 1.00 15.21 45 LYS B CA 1
ATOM 1455 C C . LYS B 1 36 ? 37.607 46.227 8.249 1.00 15.65 45 LYS B C 1
ATOM 1456 O O . LYS B 1 36 ? 37.118 45.953 7.150 1.00 18.83 45 LYS B O 1
ATOM 1462 N N . TRP B 1 37 ? 37.959 45.289 9.127 1.00 14.48 46 TRP B N 1
ATOM 1463 C CA . TRP B 1 37 ? 37.599 43.901 8.887 1.00 22.28 46 TRP B CA 1
ATOM 1464 C C . TRP B 1 37 ? 36.083 43.778 8.766 1.00 20.81 46 TRP B C 1
ATOM 1465 O O . TRP B 1 37 ? 35.566 43.194 7.806 1.00 18.39 46 TRP B O 1
ATOM 1476 N N . ASP B 1 38 ? 35.363 44.394 9.707 1.00 20.29 47 ASP B N 1
ATOM 1477 C CA . ASP B 1 38 ? 33.896 44.347 9.738 1.00 24.92 47 ASP B CA 1
ATOM 1478 C C . ASP B 1 38 ? 33.265 45.039 8.531 1.00 24.50 47 ASP B C 1
ATOM 1479 O O . ASP B 1 38 ? 32.303 44.530 7.946 1.00 26.08 47 ASP B O 1
ATOM 1484 N N . THR B 1 39 ? 33.732 46.239 8.196 1.00 20.04 48 THR B N 1
ATOM 1485 C CA . THR B 1 39 ? 33.078 47.046 7.170 1.00 29.20 48 THR B CA 1
ATOM 1486 C C . THR B 1 39 ? 33.576 46.765 5.759 1.00 33.80 48 THR B C 1
ATOM 1487 O O . THR B 1 39 ? 32.840 47.014 4.793 1.00 29.49 48 THR B O 1
ATOM 1491 N N . GLY B 1 40 ? 34.807 46.275 5.608 1.00 32.06 49 GLY B N 1
ATOM 1492 C CA . GLY B 1 40 ? 35.383 46.114 4.289 1.00 27.70 49 GLY B CA 1
ATOM 1493 C C . GLY B 1 40 ? 35.911 47.384 3.669 1.00 23.26 49 GLY B C 1
ATOM 1494 O O . GLY B 1 40 ? 36.322 47.364 2.504 1.00 27.75 49 GLY B O 1
ATOM 1495 N N . GLN B 1 41 ? 35.916 48.479 4.409 1.00 19.79 50 GLN B N 1
ATOM 1496 C CA . GLN B 1 41 ? 36.568 49.703 3.970 1.00 28.67 50 GLN B CA 1
ATOM 1497 C C . GLN B 1 41 ? 38.084 49.508 3.862 1.00 30.88 50 GLN B C 1
ATOM 1498 O O . GLN B 1 41 ? 38.678 48.796 4.676 1.00 25.10 50 GLN B O 1
ATOM 1504 N N . PRO B 1 42 ? 38.737 50.140 2.887 1.00 30.77 51 PRO B N 1
ATOM 1505 C CA . PRO B 1 42 ? 40.190 49.964 2.734 1.00 26.60 51 PRO B CA 1
ATOM 1506 C C . PRO B 1 42 ? 40.966 50.615 3.860 1.00 13.86 51 PRO B C 1
ATOM 1507 O O . PRO B 1 42 ? 40.517 51.576 4.494 1.00 22.61 51 PRO B O 1
ATOM 1511 N N . VAL B 1 43 ? 42.169 50.099 4.085 1.00 17.29 52 VAL B N 1
ATOM 1512 C CA . VAL B 1 43 ? 43.059 50.726 5.059 1.00 19.82 52 VAL B CA 1
ATOM 1513 C C . VAL B 1 43 ? 43.356 52.163 4.665 1.00 17.64 52 VAL B C 1
ATOM 1514 O O . VAL B 1 43 ? 43.385 53.067 5.510 1.00 15.45 52 VAL B O 1
ATOM 1518 N N . TYR B 1 44 ? 43.564 52.402 3.380 1.00 19.24 53 TYR B N 1
ATOM 1519 C CA . TYR B 1 44 ? 43.982 53.709 2.904 1.00 22.79 53 TYR B CA 1
ATOM 1520 C C . TYR B 1 44 ? 42.746 54.484 2.476 1.00 21.38 53 TYR B C 1
ATOM 1521 O O . TYR B 1 44 ? 42.012 54.050 1.584 1.00 16.58 53 TYR B O 1
ATOM 1530 N N . ASP B 1 45 ? 42.509 55.606 3.135 1.00 18.22 54 ASP B N 1
ATOM 1531 C CA . ASP B 1 45 ? 41.481 56.564 2.739 1.00 23.22 54 ASP B CA 1
ATOM 1532 C C . ASP B 1 45 ? 42.209 57.873 2.482 1.00 20.08 54 ASP B C 1
ATOM 1533 O O . ASP B 1 45 ? 42.634 58.537 3.433 1.00 16.69 54 ASP B O 1
ATOM 1538 N N . GLY B 1 46 ? 42.368 58.224 1.202 1.00 15.66 55 GLY B N 1
ATOM 1539 C CA . GLY B 1 46 ? 43.178 59.381 0.848 1.00 19.28 55 GLY B CA 1
ATOM 1540 C C . GLY B 1 46 ? 42.701 60.669 1.494 1.00 21.32 55 GLY B C 1
ATOM 1541 O O . GLY B 1 46 ? 43.482 61.393 2.129 1.00 19.41 55 GLY B O 1
ATOM 1542 N N . GLN B 1 47 ? 41.413 60.975 1.345 1.00 21.27 56 GLN B N 1
ATOM 1543 C CA . GLN B 1 47 ? 40.907 62.230 1.888 1.00 22.98 56 GLN B CA 1
ATOM 1544 C C . GLN B 1 47 ? 40.866 62.221 3.415 1.00 24.04 56 GLN B C 1
ATOM 1545 O O . GLN B 1 47 ? 41.124 63.259 4.041 1.00 23.42 56 GLN B O 1
ATOM 1551 N N . ARG B 1 48 ? 40.590 61.070 4.036 1.00 15.31 57 ARG B N 1
ATOM 1552 C CA . ARG B 1 48 ? 40.633 61.003 5.494 1.00 17.46 57 ARG B CA 1
ATOM 1553 C C . ARG B 1 48 ? 42.046 61.238 6.005 1.00 19.69 57 ARG B C 1
ATOM 1554 O O . ARG B 1 48 ? 42.248 62.009 6.946 1.00 22.14 57 ARG B O 1
ATOM 1556 N N . GLU B 1 49 ? 43.043 60.601 5.375 1.00 13.09 58 GLU B N 1
ATOM 1557 C CA A GLU B 1 49 ? 44.424 60.804 5.802 0.46 19.96 58 GLU B CA 1
ATOM 1558 C CA B GLU B 1 49 ? 44.429 60.797 5.788 0.54 20.06 58 GLU B CA 1
ATOM 1559 C C . GLU B 1 49 ? 44.865 62.242 5.577 1.00 19.60 58 GLU B C 1
ATOM 1560 O O . GLU B 1 49 ? 45.522 62.834 6.438 1.00 21.75 58 GLU B O 1
ATOM 1571 N N . ALA B 1 50 ? 44.512 62.823 4.432 1.00 18.94 59 ALA B N 1
ATOM 1572 C CA . ALA B 1 50 ? 44.879 64.211 4.179 1.00 18.11 59 ALA B CA 1
ATOM 1573 C C . ALA B 1 50 ? 44.343 65.121 5.281 1.00 18.97 59 ALA B C 1
ATOM 1574 O O . ALA B 1 50 ? 45.049 66.020 5.753 1.00 17.01 59 ALA B O 1
ATOM 1576 N N . GLN B 1 51 ? 43.130 64.839 5.768 1.00 16.07 60 GLN B N 1
ATOM 1577 C CA . GLN B 1 51 ? 42.514 65.658 6.811 1.00 16.64 60 GLN B CA 1
ATOM 1578 C C . GLN B 1 51 ? 43.198 65.472 8.162 1.00 16.57 60 GLN B C 1
ATOM 1579 O O . GLN B 1 51 ? 43.323 66.435 8.924 1.00 16.01 60 GLN B O 1
ATOM 1585 N N . VAL B 1 52 ? 43.619 64.246 8.495 1.00 17.21 61 VAL B N 1
ATOM 1586 C CA . VAL B 1 52 ? 44.421 64.044 9.711 1.00 18.08 61 VAL B CA 1
ATOM 1587 C C . VAL B 1 52 ? 45.701 64.875 9.655 1.00 12.99 61 VAL B C 1
ATOM 1588 O O . VAL B 1 52 ? 46.112 65.508 10.641 1.00 14.26 61 VAL B O 1
ATOM 1592 N N . ILE B 1 53 ? 46.347 64.895 8.509 1.00 11.82 62 ILE B N 1
ATOM 1593 C CA . ILE B 1 53 ? 47.595 65.635 8.399 1.00 15.84 62 ILE B CA 1
ATOM 1594 C C . ILE B 1 53 ? 47.324 67.140 8.444 1.00 21.15 62 ILE B C 1
ATOM 1595 O O . ILE B 1 53 ? 48.064 67.901 9.084 1.00 17.74 62 ILE B O 1
ATOM 1600 N N . ALA B 1 54 ? 46.235 67.588 7.805 1.00 22.74 63 ALA B N 1
ATOM 1601 C CA . ALA B 1 54 ? 45.882 69.008 7.841 1.00 21.68 63 ALA B CA 1
ATOM 1602 C C . ALA B 1 54 ? 45.539 69.458 9.258 1.00 22.01 63 ALA B C 1
ATOM 1603 O O . ALA B 1 54 ? 45.827 70.603 9.653 1.00 16.60 63 ALA B O 1
ATOM 1605 N N . ASN B 1 55 ? 44.899 68.577 10.030 1.00 19.79 64 ASN B N 1
ATOM 1606 C CA . ASN B 1 55 ? 44.574 68.898 11.412 1.00 17.23 64 ASN B CA 1
ATOM 1607 C C . ASN B 1 55 ? 45.837 69.113 12.232 1.00 24.77 64 ASN B C 1
ATOM 1608 O O . ASN B 1 55 ? 45.869 69.967 13.138 1.00 15.30 64 ASN B O 1
ATOM 1613 N N . ALA B 1 56 ? 46.889 68.338 11.943 1.00 16.98 65 ALA B N 1
ATOM 1614 C CA . ALA B 1 56 ? 48.143 68.540 12.666 1.00 14.44 65 ALA B CA 1
ATOM 1615 C C . ALA B 1 56 ? 48.806 69.842 12.238 1.00 18.22 65 ALA B C 1
ATOM 1616 O O . ALA B 1 56 ? 49.304 70.600 13.076 1.00 12.47 65 ALA B O 1
ATOM 1618 N N . ALA B 1 57 ? 48.787 70.140 10.943 1.00 12.09 66 ALA B N 1
ATOM 1619 C CA . ALA B 1 57 ? 49.309 71.426 10.484 1.00 14.83 66 ALA B CA 1
ATOM 1620 C C . ALA B 1 57 ? 48.580 72.595 11.131 1.00 18.25 66 ALA B C 1
ATOM 1621 O O . ALA B 1 57 ? 49.189 73.634 11.420 1.00 16.00 66 ALA B O 1
ATOM 1623 N N . THR B 1 58 ? 47.267 72.461 11.329 1.00 13.29 67 THR B N 1
ATOM 1624 C CA . THR B 1 58 ? 46.496 73.531 11.951 1.00 21.47 67 THR B CA 1
ATOM 1625 C C . THR B 1 58 ? 46.945 73.787 13.377 1.00 18.19 67 THR B C 1
ATOM 1626 O O . THR B 1 58 ? 46.964 74.939 13.834 1.00 21.33 67 THR B O 1
ATOM 1630 N N . MET B 1 59 ? 47.295 72.732 14.097 1.00 12.70 68 MET B N 1
ATOM 1631 C CA . MET B 1 59 ? 47.629 72.867 15.508 1.00 16.30 68 MET B CA 1
ATOM 1632 C C . MET B 1 59 ? 49.122 73.112 15.748 1.00 16.28 68 MET B C 1
ATOM 1633 O O . MET B 1 59 ? 49.498 73.500 16.866 1.00 15.25 68 MET B O 1
ATOM 1638 N N . ALA B 1 60 ? 49.965 72.924 14.723 1.00 15.57 69 ALA B N 1
ATOM 1639 C CA . ALA B 1 60 ? 51.424 72.988 14.886 1.00 11.76 69 ALA B CA 1
ATOM 1640 C C . ALA B 1 60 ? 51.883 74.206 15.691 1.00 13.03 69 ALA B C 1
ATOM 1641 O O . ALA B 1 60 ? 52.686 74.075 16.619 1.00 14.11 69 ALA B O 1
ATOM 1643 N N . SER B 1 61 ? 51.430 75.409 15.321 1.00 14.77 70 SER B N 1
ATOM 1644 C CA . SER B 1 61 ? 52.013 76.597 15.943 1.00 15.10 70 SER B CA 1
ATOM 1645 C C . SER B 1 61 ? 51.639 76.722 17.419 1.00 18.14 70 SER B C 1
ATOM 1646 O O . SER B 1 61 ? 52.402 77.314 18.192 1.00 16.62 70 SER B O 1
ATOM 1649 N N . GLU B 1 62 ? 50.526 76.127 17.838 1.00 17.16 71 GLU B N 1
ATOM 1650 C CA . GLU B 1 62 ? 50.154 76.135 19.251 1.00 16.97 71 GLU B CA 1
ATOM 1651 C C . GLU B 1 62 ? 51.227 75.487 20.123 1.00 13.55 71 GLU B C 1
ATOM 1652 O O . GLU B 1 62 ? 51.370 75.849 21.294 1.00 17.92 71 GLU B O 1
ATOM 1658 N N . TYR B 1 63 ? 51.986 74.537 19.568 1.00 11.73 72 TYR B N 1
ATOM 1659 C CA . TYR B 1 63 ? 53.096 73.884 20.253 1.00 12.53 72 TYR B CA 1
ATOM 1660 C C . TYR B 1 63 ? 54.457 74.362 19.754 1.00 17.54 72 TYR B C 1
ATOM 1661 O O . TYR B 1 63 ? 55.474 73.701 19.998 1.00 14.27 72 TYR B O 1
ATOM 1670 N N . GLY B 1 64 ? 54.500 75.513 19.066 1.00 21.77 73 GLY B N 1
ATOM 1671 C CA . GLY B 1 64 ? 55.761 76.058 18.600 1.00 16.21 73 GLY B CA 1
ATOM 1672 C C . GLY B 1 64 ? 56.396 75.290 17.465 1.00 17.95 73 GLY B C 1
ATOM 1673 O O . GLY B 1 64 ? 57.578 75.502 17.167 1.00 19.28 73 GLY B O 1
ATOM 1674 N N . LEU B 1 65 ? 55.651 74.394 16.826 1.00 12.14 74 LEU B N 1
ATOM 1675 C CA . LEU B 1 65 ? 56.170 73.564 15.752 1.00 14.24 74 LEU B CA 1
ATOM 1676 C C . LEU B 1 65 ? 55.946 74.254 14.416 1.00 17.56 74 LEU B C 1
ATOM 1677 O O . LEU B 1 65 ? 54.947 74.949 14.231 1.00 16.06 74 LEU B O 1
ATOM 1682 N N . THR B 1 66 ? 56.865 74.048 13.473 1.00 12.88 75 THR B N 1
ATOM 1683 C CA . THR B 1 66 ? 56.575 74.472 12.106 1.00 16.84 75 THR B CA 1
ATOM 1684 C C . THR B 1 66 ? 55.514 73.563 11.509 1.00 20.57 75 THR B C 1
ATOM 1685 O O . THR B 1 66 ? 55.375 72.405 11.902 1.00 12.04 75 THR B O 1
ATOM 1689 N N . ALA B 1 67 ? 54.772 74.093 10.537 1.00 14.46 76 ALA B N 1
ATOM 1690 C CA . ALA B 1 67 ? 53.792 73.263 9.851 1.00 18.16 76 ALA B CA 1
ATOM 1691 C C . ALA B 1 67 ? 54.468 72.069 9.193 1.00 19.60 76 ALA B C 1
ATOM 1692 O O . ALA B 1 67 ? 53.970 70.944 9.272 1.00 14.76 76 ALA B O 1
ATOM 1694 N N . GLU B 1 68 ? 55.635 72.285 8.590 1.00 20.08 77 GLU B N 1
ATOM 1695 C CA . GLU B 1 68 ? 56.321 71.198 7.896 1.00 21.05 77 GLU B CA 1
ATOM 1696 C C . GLU B 1 68 ? 56.713 70.090 8.866 1.00 20.26 77 GLU B C 1
ATOM 1697 O O . GLU B 1 68 ? 56.605 68.897 8.548 1.00 17.19 77 GLU B O 1
ATOM 1703 N N . ASP B 1 69 ? 57.195 70.471 10.043 1.00 11.55 78 ASP B N 1
ATOM 1704 C CA . ASP B 1 69 ? 57.592 69.486 11.047 1.00 17.54 78 ASP B CA 1
ATOM 1705 C C . ASP B 1 69 ? 56.387 68.688 11.527 1.00 12.13 78 ASP B C 1
ATOM 1706 O O . ASP B 1 69 ? 56.442 67.454 11.611 1.00 17.00 78 ASP B O 1
ATOM 1711 N N . ALA B 1 70 ? 55.280 69.381 11.839 1.00 12.94 79 ALA B N 1
ATOM 1712 C CA . ALA B 1 70 ? 54.064 68.677 12.227 1.00 14.85 79 ALA B CA 1
ATOM 1713 C C . ALA B 1 70 ? 53.594 67.755 11.117 1.00 10.54 79 ALA B C 1
ATOM 1714 O O . ALA B 1 70 ? 53.183 66.626 11.377 1.00 10.22 79 ALA B O 1
ATOM 1716 N N . ILE B 1 71 ? 53.640 68.220 9.876 1.00 12.27 80 ILE B N 1
ATOM 1717 C CA . ILE B 1 71 ? 53.202 67.394 8.756 1.00 11.10 80 ILE B CA 1
ATOM 1718 C C . ILE B 1 71 ? 54.042 66.122 8.652 1.00 16.16 80 ILE B C 1
ATOM 1719 O O . ILE B 1 71 ? 53.509 65.018 8.480 1.00 14.54 80 ILE B O 1
ATOM 1724 N N . ASN B 1 72 ? 55.362 66.253 8.781 1.00 17.02 81 ASN B N 1
ATOM 1725 C CA . ASN B 1 72 ? 56.246 65.091 8.691 1.00 14.18 81 ASN B CA 1
ATOM 1726 C C . ASN B 1 72 ? 55.986 64.095 9.821 1.00 16.04 81 ASN B C 1
ATOM 1727 O O . ASN B 1 72 ? 55.847 62.885 9.589 1.00 14.37 81 ASN B O 1
ATOM 1732 N N . ILE B 1 73 ? 55.904 64.594 11.056 1.00 9.77 82 ILE B N 1
ATOM 1733 C CA . ILE B 1 73 ? 55.662 63.731 12.212 1.00 9.41 82 ILE B CA 1
ATOM 1734 C C . ILE B 1 73 ? 54.355 62.956 12.041 1.00 9.33 82 ILE B C 1
ATOM 1735 O O . ILE B 1 73 ? 54.305 61.734 12.230 1.00 13.03 82 ILE B O 1
ATOM 1740 N N . PHE B 1 74 ? 53.274 63.653 11.677 1.00 9.54 83 PHE B N 1
ATOM 1741 C CA . PHE B 1 74 ? 51.997 62.955 11.587 1.00 13.59 83 PHE B CA 1
ATOM 1742 C C . PHE B 1 74 ? 51.835 62.161 10.302 1.00 14.14 83 PHE B C 1
ATOM 1743 O O . PHE B 1 74 ? 51.104 61.165 10.304 1.00 14.05 83 PHE B O 1
ATOM 1751 N N . SER B 1 75 ? 52.532 62.531 9.228 1.00 13.54 84 SER B N 1
ATOM 1752 C CA A SER B 1 75 ? 52.677 61.600 8.117 0.65 16.94 84 SER B CA 1
ATOM 1753 C CA B SER B 1 75 ? 52.681 61.602 8.117 0.35 15.95 84 SER B CA 1
ATOM 1754 C C . SER B 1 75 ? 53.311 60.299 8.586 1.00 11.77 84 SER B C 1
ATOM 1755 O O . SER B 1 75 ? 52.858 59.211 8.214 1.00 11.07 84 SER B O 1
ATOM 1760 N N . ASP B 1 76 ? 54.357 60.390 9.410 1.00 14.32 85 ASP B N 1
ATOM 1761 C CA . ASP B 1 76 ? 54.961 59.174 9.944 1.00 13.39 85 ASP B CA 1
ATOM 1762 C C . ASP B 1 76 ? 53.993 58.435 10.868 1.00 11.75 85 ASP B C 1
ATOM 1763 O O . ASP B 1 76 ? 53.984 57.201 10.895 1.00 11.33 85 ASP B O 1
ATOM 1768 N N . GLN B 1 77 ? 53.185 59.157 11.653 1.00 11.53 86 GLN B N 1
ATOM 1769 C CA . GLN B 1 77 ? 52.234 58.446 12.507 1.00 16.99 86 GLN B CA 1
ATOM 1770 C C . GLN B 1 77 ? 51.228 57.657 11.674 1.00 14.24 86 GLN B C 1
ATOM 1771 O O . GLN B 1 77 ? 50.904 56.515 12.017 1.00 14.30 86 GLN B O 1
ATOM 1777 N N . VAL B 1 78 ? 50.683 58.269 10.611 1.00 9.41 87 VAL B N 1
ATOM 1778 C CA A VAL B 1 78 ? 49.657 57.578 9.832 0.51 16.72 87 VAL B CA 1
ATOM 1779 C CA B VAL B 1 78 ? 49.667 57.609 9.791 0.49 16.84 87 VAL B CA 1
ATOM 1780 C C . VAL B 1 78 ? 50.259 56.411 9.060 1.00 14.93 87 VAL B C 1
ATOM 1781 O O . VAL B 1 78 ? 49.633 55.352 8.931 1.00 11.38 87 VAL B O 1
ATOM 1788 N N . GLU B 1 79 ? 51.475 56.559 8.556 1.00 9.71 88 GLU B N 1
ATOM 1789 C CA A GLU B 1 79 ? 52.100 55.430 7.875 0.56 13.79 88 GLU B CA 1
ATOM 1790 C CA B GLU B 1 79 ? 52.107 55.437 7.879 0.44 13.88 88 GLU B CA 1
ATOM 1791 C C . GLU B 1 79 ? 52.357 54.277 8.835 1.00 15.78 88 GLU B C 1
ATOM 1792 O O . GLU B 1 79 ? 52.158 53.107 8.474 1.00 12.27 88 GLU B O 1
ATOM 1803 N N . ALA B 1 80 ? 52.816 54.573 10.055 1.00 11.90 89 ALA B N 1
ATOM 1804 C CA . ALA B 1 80 ? 53.029 53.494 11.023 1.00 12.84 89 ALA B CA 1
ATOM 1805 C C . ALA B 1 80 ? 51.719 52.774 11.336 1.00 11.11 89 ALA B C 1
ATOM 1806 O O . ALA B 1 80 ? 51.684 51.539 11.441 1.00 9.53 89 ALA B O 1
ATOM 1808 N N . ASN B 1 81 ? 50.637 53.541 11.507 1.00 9.37 90 ASN B N 1
ATOM 1809 C CA . ASN B 1 81 ? 49.341 52.949 11.809 1.00 13.86 90 ASN B CA 1
ATOM 1810 C C . ASN B 1 81 ? 48.879 52.033 10.680 1.00 10.21 90 ASN B C 1
ATOM 1811 O O . ASN B 1 81 ? 48.396 50.924 10.932 1.00 12.22 90 ASN B O 1
ATOM 1816 N N . LYS B 1 82 ? 49.024 52.477 9.426 1.00 11.89 91 LYS B N 1
ATOM 1817 C CA . LYS B 1 82 ? 48.640 51.619 8.302 1.00 12.54 91 LYS B CA 1
ATOM 1818 C C . LYS B 1 82 ? 49.483 50.353 8.257 1.00 10.56 91 LYS B C 1
ATOM 1819 O O . LYS B 1 82 ? 48.979 49.282 7.887 1.00 16.57 91 LYS B O 1
ATOM 1825 N N . GLU B 1 83 ? 50.782 50.461 8.577 1.00 10.82 92 GLU B N 1
ATOM 1826 C CA A GLU B 1 83 ? 51.648 49.282 8.595 0.48 14.55 92 GLU B CA 1
ATOM 1827 C CA B GLU B 1 83 ? 51.628 49.270 8.570 0.52 14.34 92 GLU B CA 1
ATOM 1828 C C . GLU B 1 83 ? 51.081 48.209 9.516 1.00 14.10 92 GLU B C 1
ATOM 1829 O O . GLU B 1 83 ? 51.037 47.023 9.166 1.00 15.93 92 GLU B O 1
ATOM 1840 N N . VAL B 1 84 ? 50.631 48.608 10.700 1.00 10.76 93 VAL B N 1
ATOM 1841 C CA . VAL B 1 84 ? 50.057 47.632 11.623 1.00 11.57 93 VAL B CA 1
ATOM 1842 C C . VAL B 1 84 ? 48.738 47.089 11.063 1.00 18.70 93 VAL B C 1
ATOM 1843 O O . VAL B 1 84 ? 48.512 45.873 11.015 1.00 11.02 93 VAL B O 1
ATOM 1847 N N . GLN B 1 85 ? 47.881 47.977 10.565 1.00 10.65 94 GLN B N 1
ATOM 1848 C CA . GLN B 1 85 ? 46.579 47.541 10.048 1.00 12.35 94 GLN B CA 1
ATOM 1849 C C . GLN B 1 85 ? 46.724 46.541 8.893 1.00 12.01 94 GLN B C 1
ATOM 1850 O O . GLN B 1 85 ? 46.012 45.537 8.839 1.00 13.32 94 GLN B O 1
ATOM 1856 N N . TYR B 1 86 ? 47.615 46.810 7.940 1.00 11.88 95 TYR B N 1
ATOM 1857 C CA . TYR B 1 86 ? 47.761 45.887 6.814 1.00 15.41 95 TYR B CA 1
ATOM 1858 C C . TYR B 1 86 ? 48.202 44.507 7.277 1.00 19.82 95 TYR B C 1
ATOM 1859 O O . TYR B 1 86 ? 47.690 43.479 6.797 1.00 12.44 95 TYR B O 1
ATOM 1868 N N . ALA B 1 87 ? 49.189 44.456 8.178 1.00 14.89 96 ALA B N 1
ATOM 1869 C CA . ALA B 1 87 ? 49.681 43.157 8.617 1.00 14.07 96 ALA B CA 1
ATOM 1870 C C . ALA B 1 87 ? 48.618 42.415 9.420 1.00 15.92 96 ALA B C 1
ATOM 1871 O O . ALA B 1 87 ? 48.414 41.216 9.216 1.00 14.16 96 ALA B O 1
ATOM 1873 N N . LEU B 1 88 ? 47.940 43.106 10.349 1.00 13.53 97 LEU B N 1
ATOM 1874 C CA . LEU B 1 88 ? 46.877 42.463 11.122 1.00 14.64 97 LEU B CA 1
ATOM 1875 C C . LEU B 1 88 ? 45.808 41.883 10.206 1.00 20.87 97 LEU B C 1
ATOM 1876 O O . LEU B 1 88 ? 45.406 40.722 10.355 1.00 20.98 97 LEU B O 1
ATOM 1881 N N . LEU B 1 89 ? 45.345 42.678 9.234 1.00 15.51 98 LEU B N 1
ATOM 1882 C CA . LEU B 1 89 ? 44.261 42.216 8.376 1.00 15.55 98 LEU B CA 1
ATOM 1883 C C . LEU B 1 89 ? 44.684 40.996 7.580 1.00 17.84 98 LEU B C 1
ATOM 1884 O O . LEU B 1 89 ? 43.900 40.062 7.398 1.00 16.38 98 LEU B O 1
ATOM 1889 N N . ASN B 1 90 ? 45.931 40.968 7.117 1.00 13.52 99 ASN B N 1
ATOM 1890 C CA . ASN B 1 90 ? 46.355 39.797 6.361 1.00 14.01 99 ASN B CA 1
ATOM 1891 C C . ASN B 1 90 ? 46.653 38.608 7.258 1.00 19.34 99 ASN B C 1
ATOM 1892 O O . ASN B 1 90 ? 46.406 37.469 6.849 1.00 19.27 99 ASN B O 1
ATOM 1897 N N . ASN B 1 91 ? 47.162 38.844 8.475 1.00 15.97 100 ASN B N 1
ATOM 1898 C CA . ASN B 1 91 ? 47.230 37.770 9.462 1.00 16.49 100 ASN B CA 1
ATOM 1899 C C . ASN B 1 91 ? 45.854 37.143 9.657 1.00 14.80 100 ASN B C 1
ATOM 1900 O O . ASN B 1 91 ? 45.693 35.917 9.587 1.00 17.20 100 ASN B O 1
ATOM 1905 N N . TRP B 1 92 ? 44.840 37.982 9.890 1.00 17.36 101 TRP B N 1
ATOM 1906 C CA . TRP B 1 92 ? 43.500 37.462 10.160 1.00 17.54 101 TRP B CA 1
ATOM 1907 C C . TRP B 1 92 ? 42.957 36.694 8.973 1.00 20.30 101 TRP B C 1
ATOM 1908 O O . TRP B 1 92 ? 42.335 35.640 9.147 1.00 19.16 101 TRP B O 1
ATOM 1919 N N . ARG B 1 93 ? 43.173 37.205 7.759 1.00 21.66 102 ARG B N 1
ATOM 1920 C CA . ARG B 1 93 ? 42.751 36.467 6.571 1.00 20.01 102 ARG B CA 1
ATOM 1921 C C . ARG B 1 93 ? 43.446 35.116 6.484 1.00 24.66 102 ARG B C 1
ATOM 1922 O O . ARG B 1 93 ? 42.801 34.098 6.201 1.00 28.02 102 ARG B O 1
ATOM 1930 N N . ARG B 1 94 ? 44.763 35.081 6.723 1.00 18.86 103 ARG B N 1
ATOM 1931 C CA . ARG B 1 94 ? 45.480 33.810 6.648 1.00 24.89 103 ARG B CA 1
ATOM 1932 C C . ARG B 1 94 ? 44.989 32.840 7.720 1.00 26.65 103 ARG B C 1
ATOM 1933 O O . ARG B 1 94 ? 44.778 31.653 7.438 1.00 25.52 103 ARG B O 1
ATOM 1941 N N . GLN B 1 95 ? 44.792 33.335 8.953 1.00 24.96 104 GLN B N 1
ATOM 1942 C CA . GLN B 1 95 ? 44.172 32.534 10.009 1.00 32.00 104 GLN B CA 1
ATOM 1943 C C . GLN B 1 95 ? 42.745 32.133 9.658 1.00 30.85 104 GLN B C 1
ATOM 1944 O O . GLN B 1 95 ? 42.291 31.051 10.036 1.00 36.29 104 GLN B O 1
ATOM 1950 N N . GLY B 1 96 ? 41.996 33.017 9.007 1.00 28.36 105 GLY B N 1
ATOM 1951 C CA . GLY B 1 96 ? 40.612 32.745 8.678 1.00 29.83 105 GLY B CA 1
ATOM 1952 C C . GLY B 1 96 ? 39.567 33.446 9.532 1.00 32.63 105 GLY B C 1
ATOM 1953 O O . GLY B 1 96 ? 38.369 33.201 9.335 1.00 32.15 105 GLY B O 1
ATOM 1954 N N . ASP B 1 97 ? 39.973 34.288 10.477 1.00 30.03 106 ASP B N 1
ATOM 1955 C CA . ASP B 1 97 ? 39.018 35.104 11.217 1.00 34.12 106 ASP B CA 1
ATOM 1956 C C . ASP B 1 97 ? 39.772 36.168 12.005 1.00 29.08 106 ASP B C 1
ATOM 1957 O O . ASP B 1 97 ? 40.978 36.057 12.245 1.00 26.21 106 ASP B O 1
ATOM 1962 N N . ALA B 1 98 ? 39.045 37.209 12.385 1.00 27.02 107 ALA B N 1
ATOM 1963 C CA . ALA B 1 98 ? 39.579 38.267 13.224 1.00 23.09 107 ALA B CA 1
ATOM 1964 C C . ALA B 1 98 ? 39.347 37.933 14.694 1.00 26.03 107 ALA B C 1
ATOM 1965 O O . ALA B 1 98 ? 38.505 37.099 15.016 1.00 22.04 107 ALA B O 1
ATOM 1967 N N . PRO B 1 99 ? 40.102 38.537 15.617 1.00 23.83 108 PRO B N 1
ATOM 1968 C CA . PRO B 1 99 ? 39.836 38.304 17.044 1.00 25.29 108 PRO B CA 1
ATOM 1969 C C . PRO B 1 99 ? 38.403 38.667 17.398 1.00 25.85 108 PRO B C 1
ATOM 1970 O O . PRO B 1 99 ? 37.774 39.494 16.743 1.00 20.24 108 PRO B O 1
ATOM 1974 N N . ALA B 1 100 ? 37.881 38.025 18.440 1.00 32.12 109 ALA B N 1
ATOM 1975 C CA . ALA B 1 100 ? 36.515 38.270 18.893 1.00 33.57 109 ALA B CA 1
ATOM 1976 C C . ALA B 1 100 ? 36.397 39.506 19.799 1.00 32.03 109 ALA B C 1
ATOM 1977 O O . ALA B 1 100 ? 35.348 39.720 20.408 1.00 47.48 109 ALA B O 1
ATOM 1979 N N . THR B 1 101 ? 37.444 40.298 19.871 1.00 31.89 110 THR B N 1
ATOM 1980 C CA . THR B 1 101 ? 37.522 41.485 20.711 1.00 28.94 110 THR B CA 1
ATOM 1981 C C . THR B 1 101 ? 36.323 42.407 20.475 1.00 20.87 110 THR B C 1
ATOM 1982 O O . THR B 1 101 ? 35.899 42.590 19.327 1.00 25.65 110 THR B O 1
ATOM 1986 N N . PRO B 1 102 ? 35.768 43.018 21.518 1.00 20.56 111 PRO B N 1
ATOM 1987 C CA . PRO B 1 102 ? 34.725 44.025 21.295 1.00 18.05 111 PRO B CA 1
ATOM 1988 C C . PRO B 1 102 ? 35.296 45.198 20.512 1.00 18.20 111 PRO B C 1
ATOM 1989 O O . PRO B 1 102 ? 36.464 45.574 20.675 1.00 19.71 111 PRO B O 1
ATOM 1993 N N . ARG B 1 103 ? 34.470 45.759 19.641 1.00 15.50 112 ARG B N 1
ATOM 1994 C CA . ARG B 1 103 ? 34.851 46.937 18.870 1.00 16.33 112 ARG B CA 1
ATOM 1995 C C . ARG B 1 103 ? 34.393 48.197 19.596 1.00 17.30 112 ARG B C 1
ATOM 1996 O O . ARG B 1 103 ? 33.200 48.361 19.885 1.00 15.88 112 ARG B O 1
ATOM 2004 N N . GLN B 1 104 ? 35.332 49.097 19.856 1.00 15.61 113 GLN B N 1
ATOM 2005 C CA . GLN B 1 104 ? 35.010 50.430 20.353 1.00 20.13 113 GLN B CA 1
ATOM 2006 C C . GLN B 1 104 ? 34.555 51.303 19.191 1.00 23.30 113 GLN B C 1
ATOM 2007 O O . GLN B 1 104 ? 35.079 51.191 18.078 1.00 18.24 113 GLN B O 1
ATOM 2013 N N . SER B 1 105 ? 33.611 52.196 19.451 1.00 14.80 114 SER B N 1
ATOM 2014 C CA . SER B 1 105 ? 33.078 53.016 18.367 1.00 20.91 114 SER B CA 1
ATOM 2015 C C . SER B 1 105 ? 34.081 54.078 17.934 1.00 25.04 114 SER B C 1
ATOM 2016 O O . SER B 1 105 ? 34.822 54.642 18.750 1.00 20.23 114 SER B O 1
ATOM 2019 N N . LEU B 1 106 ? 34.095 54.334 16.628 1.00 22.45 115 LEU B N 1
ATOM 2020 C CA . LEU B 1 106 ? 34.970 55.351 16.062 1.00 21.04 115 LEU B CA 1
ATOM 2021 C C . LEU B 1 106 ? 34.617 56.729 16.588 1.00 15.79 115 LEU B C 1
ATOM 2022 O O . LEU B 1 106 ? 35.507 57.500 16.954 1.00 19.94 115 LEU B O 1
ATOM 2027 N N . ALA B 1 107 ? 33.316 57.073 16.616 1.00 14.98 116 ALA B N 1
ATOM 2028 C CA . ALA B 1 107 ? 32.933 58.414 17.058 1.00 15.28 116 ALA B CA 1
ATOM 2029 C C . ALA B 1 107 ? 33.041 58.577 18.565 1.00 24.45 116 ALA B C 1
ATOM 2030 O O . ALA B 1 107 ? 33.287 59.689 19.046 1.00 15.05 116 ALA B O 1
ATOM 2032 N N . GLY B 1 108 ? 32.791 57.513 19.328 1.00 16.23 117 GLY B N 1
ATOM 2033 C CA . GLY B 1 108 ? 32.748 57.644 20.778 1.00 15.21 117 GLY B CA 1
ATOM 2034 C C . GLY B 1 108 ? 34.110 57.462 21.444 1.00 15.13 117 GLY B C 1
ATOM 2035 O O . GLY B 1 108 ? 34.352 57.996 22.529 1.00 21.27 117 GLY B O 1
ATOM 2036 N N . VAL B 1 109 ? 34.997 56.695 20.826 1.00 14.71 118 VAL B N 1
ATOM 2037 C CA . VAL B 1 109 ? 36.244 56.317 21.479 1.00 16.68 118 VAL B CA 1
ATOM 2038 C C . VAL B 1 109 ? 37.477 56.585 20.622 1.00 14.75 118 VAL B C 1
ATOM 2039 O O . VAL B 1 109 ? 38.429 57.222 21.096 1.00 12.59 118 VAL B O 1
ATOM 2043 N N . ILE B 1 110 ? 37.517 56.063 19.391 1.00 13.84 119 ILE B N 1
ATOM 2044 C CA . ILE B 1 110 ? 38.780 56.087 18.626 1.00 17.00 119 ILE B CA 1
ATOM 2045 C C . ILE B 1 110 ? 39.144 57.520 18.229 1.00 18.21 119 ILE B C 1
ATOM 2046 O O . ILE B 1 110 ? 40.258 58.000 18.491 1.00 17.26 119 ILE B O 1
ATOM 2051 N N . ARG B 1 111 ? 38.232 58.197 17.539 1.00 18.81 120 ARG B N 1
ATOM 2052 C CA . ARG B 1 111 ? 38.496 59.567 17.103 1.00 20.90 120 ARG B CA 1
ATOM 2053 C C . ARG B 1 111 ? 38.793 60.514 18.267 1.00 20.56 120 ARG B C 1
ATOM 2054 O O . ARG B 1 111 ? 39.763 61.286 18.169 1.00 16.85 120 ARG B O 1
ATOM 2056 N N . PRO B 1 112 ? 38.053 60.513 19.382 1.00 19.09 121 PRO B N 1
ATOM 2057 C CA . PRO B 1 112 ? 38.467 61.396 20.495 1.00 15.15 121 PRO B CA 1
ATOM 2058 C C . PRO B 1 112 ? 39.823 61.044 21.073 1.00 18.63 121 PRO B C 1
ATOM 2059 O O . PRO B 1 112 ? 40.576 61.959 21.429 1.00 17.91 121 PRO B O 1
ATOM 2063 N N . ILE B 1 113 ? 40.156 59.747 21.199 1.00 14.81 122 ILE B N 1
ATOM 2064 C CA . ILE B 1 113 ? 41.492 59.354 21.669 1.00 18.34 122 ILE B CA 1
ATOM 2065 C C . ILE B 1 113 ? 42.560 59.950 20.768 1.00 16.52 122 ILE B C 1
ATOM 2066 O O . ILE B 1 113 ? 43.546 60.537 21.230 1.00 15.03 122 ILE B O 1
ATOM 2071 N N . LEU B 1 114 ? 42.402 59.734 19.462 1.00 16.65 123 LEU B N 1
ATOM 2072 C CA . LEU B 1 114 ? 43.368 60.224 18.489 1.00 17.93 123 LEU B CA 1
ATOM 2073 C C . LEU B 1 114 ? 43.504 61.741 18.566 1.00 20.36 123 LEU B C 1
ATOM 2074 O O . LEU B 1 114 ? 44.619 62.279 18.450 1.00 13.35 123 LEU B O 1
ATOM 2079 N N . ASP B 1 115 ? 42.386 62.442 18.788 1.00 17.49 124 ASP B N 1
ATOM 2080 C CA . ASP B 1 115 ? 42.421 63.895 18.943 1.00 21.05 124 ASP B CA 1
ATOM 2081 C C . ASP B 1 115 ? 43.237 64.298 20.162 1.00 19.08 124 ASP B C 1
ATOM 2082 O O . ASP B 1 115 ? 44.069 65.206 20.092 1.00 15.40 124 ASP B O 1
ATOM 2087 N N . LYS B 1 116 ? 43.002 63.638 21.296 1.00 18.13 125 LYS B N 1
ATOM 2088 C CA . LYS B 1 116 ? 43.763 63.957 22.498 1.00 20.03 125 LYS B CA 1
ATOM 2089 C C . LYS B 1 116 ? 45.244 63.627 22.311 1.00 23.37 125 LYS B C 1
ATOM 2090 O O . LYS B 1 116 ? 46.121 64.394 22.741 1.00 17.02 125 LYS B O 1
ATOM 2096 N N . LEU B 1 117 ? 45.541 62.499 21.653 1.00 14.28 126 LEU B N 1
ATOM 2097 C CA . LEU B 1 117 ? 46.938 62.086 21.449 1.00 10.77 126 LEU B CA 1
ATOM 2098 C C . LEU B 1 117 ? 47.690 62.990 20.480 1.00 9.44 126 LEU B C 1
ATOM 2099 O O . LEU B 1 117 ? 48.922 63.114 20.590 1.00 14.29 126 LEU B O 1
ATOM 2104 N N . GLN B 1 118 ? 47.004 63.622 19.527 1.00 10.27 127 GLN B N 1
ATOM 2105 C CA . GLN B 1 118 ? 47.677 64.649 18.734 1.00 11.10 127 GLN B CA 1
ATOM 2106 C C . GLN B 1 118 ? 48.279 65.718 19.638 1.00 10.79 127 GLN B C 1
ATOM 2107 O O . GLN B 1 118 ? 49.465 66.079 19.508 1.00 9.59 127 GLN B O 1
ATOM 2113 N N . ALA B 1 119 ? 47.473 66.229 20.571 1.00 14.44 128 ALA B N 1
ATOM 2114 C CA . ALA B 1 119 ? 47.953 67.247 21.505 1.00 16.35 128 ALA B CA 1
ATOM 2115 C C . ALA B 1 119 ? 49.067 66.702 22.400 1.00 20.04 128 ALA B C 1
ATOM 2116 O O . ALA B 1 119 ? 50.066 67.393 22.644 1.00 16.52 128 ALA B O 1
ATOM 2118 N N . SER B 1 120 ? 48.916 65.463 22.885 1.00 13.90 129 SER B N 1
ATOM 2119 C CA A SER B 1 120 ? 49.943 64.853 23.728 0.69 14.68 129 SER B CA 1
ATOM 2120 C CA B SER B 1 120 ? 49.940 64.854 23.729 0.31 15.02 129 SER B CA 1
ATOM 2121 C C . SER B 1 120 ? 51.269 64.734 22.987 1.00 15.79 129 SER B C 1
ATOM 2122 O O . SER B 1 120 ? 52.333 65.087 23.520 1.00 10.49 129 SER B O 1
ATOM 2127 N N . ILE B 1 121 ? 51.232 64.210 21.762 1.00 12.96 130 ILE B N 1
ATOM 2128 C CA . ILE B 1 121 ? 52.444 64.082 20.966 1.00 10.12 130 ILE B CA 1
ATOM 2129 C C . ILE B 1 121 ? 53.084 65.445 20.733 1.00 13.38 130 ILE B C 1
ATOM 2130 O O . ILE B 1 121 ? 54.311 65.604 20.844 1.00 11.93 130 ILE B O 1
ATOM 2135 N N . MET B 1 122 ? 52.272 66.451 20.396 1.00 9.34 131 MET B N 1
ATOM 2136 C CA . MET B 1 122 ? 52.842 67.761 20.099 1.00 9.98 131 MET B CA 1
ATOM 2137 C C . MET B 1 122 ? 53.401 68.415 21.351 1.00 11.17 131 MET B C 1
ATOM 2138 O O . MET B 1 122 ? 54.473 69.026 21.302 1.00 14.42 131 MET B O 1
ATOM 2143 N N . GLN B 1 123 ? 52.713 68.278 22.488 1.00 12.02 132 GLN B N 1
ATOM 2144 C CA . GLN B 1 123 ? 53.279 68.807 23.724 1.00 11.91 132 GLN B CA 1
ATOM 2145 C C . GLN B 1 123 ? 54.607 68.133 24.055 1.00 11.79 132 GLN B C 1
ATOM 2146 O O . GLN B 1 123 ? 55.555 68.793 24.495 1.00 10.01 132 GLN B O 1
ATOM 2152 N N . ASN B 1 124 ? 54.694 66.813 23.874 1.00 10.06 133 ASN B N 1
ATOM 2153 C CA . ASN B 1 124 ? 55.960 66.148 24.185 1.00 9.56 133 ASN B CA 1
ATOM 2154 C C . ASN B 1 124 ? 57.056 66.578 23.216 1.00 10.33 133 ASN B C 1
ATOM 2155 O O . ASN B 1 124 ? 58.206 66.783 23.621 1.00 9.97 133 ASN B O 1
ATOM 2160 N N . LEU B 1 125 ? 56.720 66.730 21.932 1.00 10.50 134 LEU B N 1
ATOM 2161 C CA . LEU B 1 125 ? 57.694 67.228 20.955 1.00 11.04 134 LEU B CA 1
ATOM 2162 C C . LEU B 1 125 ? 58.223 68.603 21.345 1.00 14.64 134 LEU B C 1
ATOM 2163 O O . LEU B 1 125 ? 59.430 68.890 21.242 1.00 12.95 134 LEU B O 1
ATOM 2168 N N . GLN B 1 126 ? 57.319 69.488 21.737 1.00 11.89 135 GLN B N 1
ATOM 2169 C CA . GLN B 1 126 ? 57.738 70.826 22.131 1.00 15.10 135 GLN B CA 1
ATOM 2170 C C . GLN B 1 126 ? 58.693 70.780 23.322 1.00 14.94 135 GLN B C 1
ATOM 2171 O O . GLN B 1 126 ? 59.701 71.488 23.339 1.00 17.23 135 GLN B O 1
ATOM 2177 N N . SER B 1 127 ? 58.416 69.925 24.309 1.00 15.09 136 SER B N 1
ATOM 2178 C CA A SER B 1 127 ? 59.228 69.905 25.525 0.55 16.70 136 SER B CA 1
ATOM 2179 C CA B SER B 1 127 ? 59.228 69.931 25.517 0.45 16.51 136 SER B CA 1
ATOM 2180 C C . SER B 1 127 ? 60.647 69.425 25.256 1.00 17.83 136 SER B C 1
ATOM 2181 O O . SER B 1 127 ? 61.574 69.789 25.995 1.00 14.85 136 SER B O 1
ATOM 2186 N N . VAL B 1 128 ? 60.850 68.599 24.222 1.00 10.56 137 VAL B N 1
ATOM 2187 C CA . VAL B 1 128 ? 62.202 68.130 23.904 1.00 16.65 137 VAL B CA 1
ATOM 2188 C C . VAL B 1 128 ? 62.775 68.816 22.666 1.00 15.19 137 VAL B C 1
ATOM 2189 O O . VAL B 1 128 ? 63.801 68.371 22.138 1.00 15.36 137 VAL B O 1
ATOM 2193 N N . ALA B 1 129 ? 62.159 69.905 22.196 1.00 14.36 138 ALA B N 1
ATOM 2194 C CA . ALA B 1 129 ? 62.698 70.641 21.048 1.00 11.09 138 ALA B CA 1
ATOM 2195 C C . ALA B 1 129 ? 64.217 70.814 21.080 1.00 17.30 138 ALA B C 1
ATOM 2196 O O . ALA B 1 129 ? 64.862 70.479 20.080 1.00 14.87 138 ALA B O 1
ATOM 2198 N N . PRO B 1 130 ? 64.852 71.271 22.164 1.00 11.88 139 PRO B N 1
ATOM 2199 C CA . PRO B 1 130 ? 66.302 71.516 22.082 1.00 12.41 139 PRO B CA 1
ATOM 2200 C C . PRO B 1 130 ? 67.106 70.248 21.878 1.00 14.06 139 PRO B C 1
ATOM 2201 O O . PRO B 1 130 ? 68.264 70.321 21.458 1.00 21.95 139 PRO B O 1
ATOM 2205 N N . LEU B 1 131 ? 66.533 69.086 22.167 1.00 15.78 140 LEU B N 1
ATOM 2206 C CA . LEU B 1 131 ? 67.270 67.837 22.090 1.00 14.85 140 LEU B CA 1
ATOM 2207 C C . LEU B 1 131 ? 67.119 67.136 20.757 1.00 15.60 140 LEU B C 1
ATOM 2208 O O . LEU B 1 131 ? 67.823 66.156 20.523 1.00 14.52 140 LEU B O 1
ATOM 2213 N N . ARG B 1 132 ? 66.227 67.602 19.879 1.00 15.38 141 ARG B N 1
ATOM 2214 C CA . ARG B 1 132 ? 65.958 66.852 18.653 1.00 14.24 141 ARG B CA 1
ATOM 2215 C C . ARG B 1 132 ? 67.086 66.941 17.653 1.00 18.27 141 ARG B C 1
ATOM 2216 O O . ARG B 1 132 ? 67.076 66.209 16.656 1.00 16.75 141 ARG B O 1
ATOM 2224 N N . SER B 1 133 ? 68.047 67.820 17.889 1.00 16.93 142 SER B N 1
ATOM 2225 C CA . SER B 1 133 ? 69.141 68.019 16.959 1.00 27.11 142 SER B CA 1
ATOM 2226 C C . SER B 1 133 ? 70.488 67.638 17.555 1.00 22.07 142 SER B C 1
ATOM 2227 O O . SER B 1 133 ? 71.517 67.869 16.911 1.00 22.68 142 SER B O 1
ATOM 2230 N N . ILE B 1 134 ? 70.516 67.076 18.771 1.00 22.54 143 ILE B N 1
ATOM 2231 C CA . ILE B 1 134 ? 71.787 66.680 19.376 1.00 23.48 143 ILE B CA 1
ATOM 2232 C C . ILE B 1 134 ? 72.269 65.371 18.753 1.00 23.41 143 ILE B C 1
ATOM 2233 O O . ILE B 1 134 ? 71.485 64.553 18.252 1.00 19.58 143 ILE B O 1
ATOM 2238 N N . ALA B 1 135 ? 73.589 65.165 18.821 1.00 25.32 144 ALA B N 1
ATOM 2239 C CA . ALA B 1 135 ? 74.225 64.073 18.081 1.00 32.49 144 ALA B CA 1
ATOM 2240 C C . ALA B 1 135 ? 73.694 62.712 18.506 1.00 29.71 144 ALA B C 1
ATOM 2241 O O . ALA B 1 135 ? 73.498 61.826 17.669 1.00 35.47 144 ALA B O 1
ATOM 2243 N N . ASP B 1 136 ? 73.453 62.523 19.796 1.00 23.60 145 ASP B N 1
ATOM 2244 C CA . ASP B 1 136 ? 73.003 61.222 20.267 1.00 29.72 145 ASP B CA 1
ATOM 2245 C C . ASP B 1 136 ? 71.507 61.007 20.118 1.00 20.89 145 ASP B C 1
ATOM 2246 O O . ASP B 1 136 ? 70.989 60.056 20.706 1.00 19.62 145 ASP B O 1
ATOM 2251 N N . CYS B 1 137 ? 70.794 61.849 19.365 1.00 15.39 146 CYS B N 1
ATOM 2252 C CA . CYS B 1 137 ? 69.334 61.732 19.343 1.00 12.39 146 CYS B CA 1
ATOM 2253 C C . CYS B 1 137 ? 68.886 60.360 18.829 1.00 12.71 146 CYS B C 1
ATOM 2254 O O . CYS B 1 137 ? 67.961 59.759 19.385 1.00 20.46 146 CYS B O 1
ATOM 2257 N N . HIS B 1 138 ? 69.519 59.846 17.770 1.00 15.07 147 HIS B N 1
ATOM 2258 C CA . HIS B 1 138 ? 69.074 58.576 17.196 1.00 14.23 147 HIS B CA 1
ATOM 2259 C C . HIS B 1 138 ? 69.152 57.453 18.229 1.00 16.89 147 HIS B C 1
ATOM 2260 O O . HIS B 1 138 ? 68.199 56.680 18.411 1.00 15.74 147 HIS B O 1
ATOM 2267 N N . ALA B 1 139 ? 70.300 57.341 18.895 1.00 13.17 148 ALA B N 1
ATOM 2268 C CA . ALA B 1 139 ? 70.492 56.345 19.938 1.00 15.77 148 ALA B CA 1
ATOM 2269 C C . ALA B 1 139 ? 69.464 56.493 21.057 1.00 15.48 148 ALA B C 1
ATOM 2270 O O . ALA B 1 139 ? 68.930 55.498 21.549 1.00 13.59 148 ALA B O 1
ATOM 2272 N N . LEU B 1 140 ? 69.196 57.722 21.502 1.00 13.43 149 LEU B N 1
ATOM 2273 C CA . LEU B 1 140 ? 68.243 57.891 22.594 1.00 15.09 149 LEU B CA 1
ATOM 2274 C C . LEU B 1 140 ? 66.844 57.447 22.168 1.00 17.62 149 LEU B C 1
ATOM 2275 O O . LEU B 1 140 ? 66.108 56.820 22.941 1.00 14.64 149 LEU B O 1
ATOM 2280 N N . VAL B 1 141 ? 66.464 57.768 20.940 1.00 11.57 150 VAL B N 1
ATOM 2281 C CA . VAL B 1 141 ? 65.124 57.434 20.474 1.00 11.04 150 VAL B CA 1
ATOM 2282 C C . VAL B 1 141 ? 65.000 55.927 20.316 1.00 14.28 150 VAL B C 1
ATOM 2283 O O . VAL B 1 141 ? 64.014 55.328 20.754 1.00 16.32 150 VAL B O 1
ATOM 2287 N N . ALA B 1 142 ? 66.040 55.284 19.773 1.00 14.43 151 ALA B N 1
ATOM 2288 C CA . ALA B 1 142 ? 66.022 53.833 19.591 1.00 11.85 151 ALA B CA 1
ATOM 2289 C C . ALA B 1 142 ? 65.877 53.125 20.932 1.00 14.50 151 ALA B C 1
ATOM 2290 O O . ALA B 1 142 ? 65.106 52.165 21.070 1.00 14.13 151 ALA B O 1
ATOM 2292 N N . SER B 1 143 ? 66.631 53.580 21.933 1.00 16.54 152 SER B N 1
ATOM 2293 C CA . SER B 1 143 ? 66.554 52.955 23.246 1.00 16.63 152 SER B CA 1
ATOM 2294 C C . SER B 1 143 ? 65.191 53.198 23.871 1.00 17.46 152 SER B C 1
ATOM 2295 O O . SER B 1 143 ? 64.671 52.342 24.592 1.00 18.69 152 SER B O 1
ATOM 2298 N N . ALA B 1 144 ? 64.613 54.364 23.607 1.00 11.93 153 ALA B N 1
ATOM 2299 C CA . ALA B 1 144 ? 63.266 54.670 24.075 1.00 11.49 153 ALA B CA 1
ATOM 2300 C C . ALA B 1 144 ? 62.248 53.717 23.470 1.00 11.22 153 ALA B C 1
ATOM 2301 O O . ALA B 1 144 ? 61.361 53.226 24.180 1.00 15.81 153 ALA B O 1
ATOM 2303 N N . VAL B 1 145 ? 62.358 53.444 22.162 1.00 12.35 154 VAL B N 1
ATOM 2304 C CA . VAL B 1 145 ? 61.445 52.500 21.501 1.00 10.85 154 VAL B CA 1
ATOM 2305 C C . VAL B 1 145 ? 61.504 51.131 22.167 1.00 17.00 154 VAL B C 1
ATOM 2306 O O . VAL B 1 145 ? 60.471 50.495 22.397 1.00 11.29 154 VAL B O 1
ATOM 2310 N N . GLY B 1 146 ? 62.717 50.642 22.462 1.00 18.16 155 GLY B N 1
ATOM 2311 C CA . GLY B 1 146 ? 62.845 49.325 23.066 1.00 15.09 155 GLY B CA 1
ATOM 2312 C C . GLY B 1 146 ? 62.252 49.266 24.454 1.00 15.20 155 GLY B C 1
ATOM 2313 O O . GLY B 1 146 ? 61.559 48.300 24.811 1.00 16.63 155 GLY B O 1
ATOM 2314 N N . GLN B 1 147 ? 62.518 50.298 25.258 1.00 14.58 156 GLN B N 1
ATOM 2315 C CA A GLN B 1 147 ? 61.943 50.367 26.589 0.72 15.43 156 GLN B CA 1
ATOM 2316 C CA B GLN B 1 147 ? 61.935 50.395 26.595 0.28 16.06 156 GLN B CA 1
ATOM 2317 C C . GLN B 1 147 ? 60.416 50.345 26.536 1.00 15.73 156 GLN B C 1
ATOM 2318 O O . GLN B 1 147 ? 59.774 49.557 27.238 1.00 15.88 156 GLN B O 1
ATOM 2329 N N . VAL B 1 148 ? 59.825 51.198 25.700 1.00 14.04 157 VAL B N 1
ATOM 2330 C CA . VAL B 1 148 ? 58.364 51.301 25.620 1.00 11.37 157 VAL B CA 1
ATOM 2331 C C . VAL B 1 148 ? 57.762 49.984 25.113 1.00 17.33 157 VAL B C 1
ATOM 2332 O O . VAL B 1 148 ? 56.710 49.521 25.590 1.00 15.79 157 VAL B O 1
ATOM 2336 N N . ALA B 1 149 ? 58.439 49.334 24.166 1.00 16.22 158 ALA B N 1
ATOM 2337 C CA . ALA B 1 149 ? 57.892 48.099 23.622 1.00 12.12 158 ALA B CA 1
ATOM 2338 C C . ALA B 1 149 ? 57.883 46.989 24.677 1.00 18.70 158 ALA B C 1
ATOM 2339 O O . ALA B 1 149 ? 56.894 46.253 24.807 1.00 18.02 158 ALA B O 1
ATOM 2341 N N . GLU B 1 150 ? 58.950 46.868 25.467 1.00 19.41 159 GLU B N 1
ATOM 2342 C CA . GLU B 1 150 ? 58.921 45.892 26.551 1.00 15.19 159 GLU B CA 1
ATOM 2343 C C . GLU B 1 150 ? 57.843 46.238 27.578 1.00 24.79 159 GLU B C 1
ATOM 2344 O O . GLU B 1 150 ? 57.073 45.362 27.990 1.00 26.62 159 GLU B O 1
ATOM 2346 N N . GLN B 1 151 ? 57.753 47.515 27.997 1.00 21.12 160 GLN B N 1
ATOM 2347 C CA A GLN B 1 151 ? 56.828 47.893 29.069 0.44 22.15 160 GLN B CA 1
ATOM 2348 C CA B GLN B 1 151 ? 56.834 47.828 29.088 0.56 21.86 160 GLN B CA 1
ATOM 2349 C C . GLN B 1 151 ? 55.371 47.668 28.668 1.00 24.83 160 GLN B C 1
ATOM 2350 O O . GLN B 1 151 ? 54.526 47.350 29.514 1.00 27.36 160 GLN B O 1
ATOM 2361 N N . ALA B 1 152 ? 55.050 47.837 27.385 1.00 22.24 161 ALA B N 1
ATOM 2362 C CA . ALA B 1 152 ? 53.664 47.792 26.917 1.00 23.16 161 ALA B CA 1
ATOM 2363 C C . ALA B 1 152 ? 53.337 46.525 26.133 1.00 27.32 161 ALA B C 1
ATOM 2364 O O . ALA B 1 152 ? 52.254 46.443 25.532 1.00 21.89 161 ALA B O 1
ATOM 2366 N N . SER B 1 153 ? 54.244 45.538 26.136 1.00 23.64 162 SER B N 1
ATOM 2367 C CA A SER B 1 153 ? 54.010 44.237 25.516 0.57 20.25 162 SER B CA 1
ATOM 2368 C CA B SER B 1 153 ? 54.015 44.230 25.515 0.43 20.54 162 SER B CA 1
ATOM 2369 C C . SER B 1 153 ? 53.731 44.362 24.020 1.00 24.55 162 SER B C 1
ATOM 2370 O O . SER B 1 153 ? 52.787 43.767 23.488 1.00 19.84 162 SER B O 1
ATOM 2375 N N . LEU B 1 154 ? 54.571 45.137 23.335 1.00 19.65 163 LEU B N 1
ATOM 2376 C CA . LEU B 1 154 ? 54.489 45.243 21.881 1.00 20.37 163 LEU B CA 1
ATOM 2377 C C . LEU B 1 154 ? 55.265 44.110 21.226 1.00 21.70 163 LEU B C 1
ATOM 2378 O O . LEU B 1 154 ? 56.455 43.933 21.488 1.00 18.73 163 LEU B O 1
ATOM 2383 N N . ASP B 1 155 ? 54.612 43.367 20.345 1.00 16.39 164 ASP B N 1
ATOM 2384 C CA . ASP B 1 155 ? 55.286 42.284 19.639 1.00 22.48 164 ASP B CA 1
ATOM 2385 C C . ASP B 1 155 ? 56.167 42.865 18.531 1.00 19.83 164 ASP B C 1
ATOM 2386 O O . ASP B 1 155 ? 56.322 44.080 18.401 1.00 19.17 164 ASP B O 1
ATOM 2391 N N . VAL B 1 156 ? 56.730 41.991 17.698 1.00 22.87 165 VAL B N 1
ATOM 2392 C CA . VAL B 1 156 ? 57.671 42.417 16.659 1.00 21.20 165 VAL B CA 1
ATOM 2393 C C . VAL B 1 156 ? 56.999 43.355 15.664 1.00 20.74 165 VAL B C 1
ATOM 2394 O O . VAL B 1 156 ? 57.603 44.341 15.211 1.00 17.25 165 VAL B O 1
ATOM 2398 N N . LEU B 1 157 ? 55.746 43.060 15.301 1.00 15.89 166 LEU B N 1
ATOM 2399 C CA . LEU B 1 157 ? 55.004 43.944 14.404 1.00 16.26 166 LEU B CA 1
ATOM 2400 C C . LEU B 1 157 ? 54.833 45.335 15.010 1.00 12.01 166 LEU B C 1
ATOM 2401 O O . LEU B 1 157 ? 55.069 46.356 14.339 1.00 13.38 166 LEU B O 1
ATOM 2406 N N . HIS B 1 158 ? 54.433 45.405 16.288 1.00 14.53 167 HIS B N 1
ATOM 2407 C CA . HIS B 1 158 ? 54.141 46.718 16.856 1.00 13.10 167 HIS B CA 1
ATOM 2408 C C . HIS B 1 158 ? 55.425 47.495 17.149 1.00 14.72 167 HIS B C 1
ATOM 2409 O O . HIS B 1 158 ? 55.447 48.730 17.018 1.00 12.05 167 HIS B O 1
ATOM 2416 N N . ARG B 1 159 ? 56.512 46.810 17.509 1.00 13.17 168 ARG B N 1
ATOM 2417 C CA . ARG B 1 159 ? 57.769 47.538 17.688 1.00 16.25 168 ARG B CA 1
ATOM 2418 C C . ARG B 1 159 ? 58.309 48.071 16.363 1.00 18.19 168 ARG B C 1
ATOM 2419 O O . ARG B 1 159 ? 58.821 49.195 16.312 1.00 13.32 168 ARG B O 1
ATOM 2427 N N . ALA B 1 160 ? 58.215 47.279 15.285 1.00 13.40 169 ALA B N 1
ATOM 2428 C CA . ALA B 1 160 ? 58.708 47.725 13.980 1.00 14.43 169 ALA B CA 1
ATOM 2429 C C . ALA B 1 160 ? 57.979 48.975 13.512 1.00 12.80 169 ALA B C 1
ATOM 2430 O O . ALA B 1 160 ? 58.596 49.912 12.988 1.00 12.38 169 ALA B O 1
ATOM 2432 N N . ALA B 1 161 ? 56.658 49.007 13.700 1.00 12.00 170 ALA B N 1
ATOM 2433 C CA . ALA B 1 161 ? 55.890 50.172 13.334 1.00 12.32 170 ALA B CA 1
ATOM 2434 C C . ALA B 1 161 ? 56.158 51.329 14.285 1.00 10.96 170 ALA B C 1
ATOM 2435 O O . ALA B 1 161 ? 56.088 52.496 13.878 1.00 10.92 170 ALA B O 1
ATOM 2437 N N . LEU B 1 162 ? 56.467 51.047 15.546 1.00 9.57 171 LEU B N 1
ATOM 2438 C CA . LEU B 1 162 ? 56.874 52.155 16.412 1.00 9.42 171 LEU B CA 1
ATOM 2439 C C . LEU B 1 162 ? 58.199 52.738 15.935 1.00 11.98 171 LEU B C 1
ATOM 2440 O O . LEU B 1 162 ? 58.380 53.956 15.949 1.00 10.15 171 LEU B O 1
ATOM 2445 N N . ASP B 1 163 ? 59.125 51.895 15.456 1.00 12.36 172 ASP B N 1
ATOM 2446 C CA . ASP B 1 163 ? 60.339 52.445 14.839 1.00 10.80 172 ASP B CA 1
ATOM 2447 C C . ASP B 1 163 ? 60.004 53.320 13.631 1.00 16.69 172 ASP B C 1
ATOM 2448 O O . ASP B 1 163 ? 60.721 54.295 13.342 1.00 12.63 172 ASP B O 1
ATOM 2453 N N . ARG B 1 164 ? 58.931 52.978 12.911 1.00 13.28 173 ARG B N 1
ATOM 2454 C CA . ARG B 1 164 ? 58.493 53.789 11.777 1.00 15.64 173 ARG B CA 1
ATOM 2455 C C . ARG B 1 164 ? 57.908 55.121 12.239 1.00 15.80 173 ARG B C 1
ATOM 2456 O O . ARG B 1 164 ? 58.109 56.156 11.583 1.00 11.78 173 ARG B O 1
ATOM 2464 N N . ALA B 1 165 ? 57.175 55.114 13.360 1.00 14.52 174 ALA B N 1
ATOM 2465 C CA . ALA B 1 165 ? 56.522 56.332 13.866 1.00 13.60 174 ALA B CA 1
ATOM 2466 C C . ALA B 1 165 ? 57.534 57.384 14.335 1.00 16.71 174 ALA B C 1
ATOM 2467 O O . ALA B 1 165 ? 57.323 58.588 14.125 1.00 11.58 174 ALA B O 1
ATOM 2469 N N . VAL B 1 166 ? 58.616 56.952 14.991 1.00 12.15 175 VAL B N 1
ATOM 2470 C CA . VAL B 1 166 ? 59.631 57.843 15.569 1.00 11.79 175 VAL B CA 1
ATOM 2471 C C . VAL B 1 166 ? 60.656 58.309 14.534 1.00 16.94 175 VAL B C 1
ATOM 2472 O O . VAL B 1 166 ? 61.635 58.989 14.877 1.00 11.25 175 VAL B O 1
ATOM 2476 N N . ALA B 1 167 ? 60.410 57.993 13.260 1.00 12.14 176 ALA B N 1
ATOM 2477 C CA . ALA B 1 167 ? 61.391 58.197 12.189 1.00 13.41 176 ALA B CA 1
ATOM 2478 C C . ALA B 1 167 ? 62.009 59.599 12.157 1.00 16.38 176 ALA B C 1
ATOM 2479 O O . ALA B 1 167 ? 63.198 59.755 11.835 1.00 15.47 176 ALA B O 1
ATOM 2481 N N . ARG B 1 168 ? 61.225 60.642 12.417 1.00 12.13 177 ARG B N 1
ATOM 2482 C CA . ARG B 1 168 ? 61.767 61.978 12.165 1.00 14.36 177 ARG B CA 1
ATOM 2483 C C . ARG B 1 168 ? 61.680 62.853 13.401 1.00 22.66 177 ARG B C 1
ATOM 2484 O O . ARG B 1 168 ? 61.574 64.085 13.312 1.00 15.03 177 ARG B O 1
ATOM 2492 N N . ILE B 1 169 ? 61.714 62.216 14.567 1.00 10.72 178 ILE B N 1
ATOM 2493 C CA . ILE B 1 169 ? 61.973 62.953 15.788 1.00 9.72 178 ILE B CA 1
ATOM 2494 C C . ILE B 1 169 ? 63.324 63.647 15.698 1.00 14.84 178 ILE B C 1
ATOM 2495 O O . ILE B 1 169 ? 63.445 64.851 15.957 1.00 18.04 178 ILE B O 1
ATOM 2500 N N . CYS B 1 170 ? 64.359 62.911 15.310 1.00 11.36 179 CYS B N 1
ATOM 2501 C CA . CYS B 1 170 ? 65.684 63.502 15.217 1.00 13.05 179 CYS B CA 1
ATOM 2502 C C . CYS B 1 170 ? 65.805 64.257 13.903 1.00 21.81 179 CYS B C 1
ATOM 2503 O O . CYS B 1 170 ? 65.511 63.711 12.833 1.00 20.53 179 CYS B O 1
ATOM 2506 N N . VAL B 1 171 ? 66.212 65.521 13.979 1.00 17.43 180 VAL B N 1
ATOM 2507 C CA . VAL B 1 171 ? 66.329 66.360 12.788 1.00 21.48 180 VAL B CA 1
ATOM 2508 C C . VAL B 1 171 ? 67.697 67.029 12.828 1.00 32.83 180 VAL B C 1
ATOM 2509 O O . VAL B 1 171 ? 68.088 67.583 13.860 1.00 33.40 180 VAL B O 1
ATOM 2513 N N . LYS B 1 172 ? 68.433 66.936 11.721 1.00 38.96 181 LYS B N 1
ATOM 2514 C CA . LYS B 1 172 ? 69.839 67.356 11.648 1.00 45.09 181 LYS B CA 1
ATOM 2515 C C . LYS B 1 172 ? 70.076 68.790 12.113 1.00 43.26 181 LYS B C 1
ATOM 2516 O O . LYS B 1 172 ? 69.245 69.672 11.881 1.00 46.71 181 LYS B O 1
ATOM 2518 N N . GLN C 1 11 ? 18.624 56.907 14.528 1.00 53.78 20 GLN C N 1
ATOM 2519 C CA . GLN C 1 11 ? 18.238 55.579 14.999 1.00 49.34 20 GLN C CA 1
ATOM 2520 C C . GLN C 1 11 ? 16.745 55.550 15.283 1.00 47.85 20 GLN C C 1
ATOM 2521 O O . GLN C 1 11 ? 16.219 56.463 15.932 1.00 40.79 20 GLN C O 1
ATOM 2527 N N . GLN C 1 12 ? 16.039 54.522 14.798 1.00 44.32 21 GLN C N 1
ATOM 2528 C CA A GLN C 1 12 ? 14.636 54.405 15.168 0.36 41.20 21 GLN C CA 1
ATOM 2529 C CA B GLN C 1 12 ? 14.631 54.378 15.159 0.64 41.64 21 GLN C CA 1
ATOM 2530 C C . GLN C 1 12 ? 14.460 53.896 16.597 1.00 35.64 21 GLN C C 1
ATOM 2531 O O . GLN C 1 12 ? 13.415 54.155 17.205 1.00 38.14 21 GLN C O 1
ATOM 2542 N N . ASP C 1 13 ? 15.462 53.205 17.163 1.00 20.78 22 ASP C N 1
ATOM 2543 C CA . ASP C 1 13 ? 15.471 52.903 18.601 1.00 17.80 22 ASP C CA 1
ATOM 2544 C C . ASP C 1 13 ? 16.276 54.016 19.276 1.00 20.43 22 ASP C C 1
ATOM 2545 O O . ASP C 1 13 ? 17.517 54.031 19.235 1.00 18.21 22 ASP C O 1
ATOM 2550 N N . ALA C 1 14 ? 15.568 54.947 19.915 1.00 18.26 23 ALA C N 1
ATOM 2551 C CA . ALA C 1 14 ? 16.239 56.153 20.387 1.00 18.03 23 ALA C CA 1
ATOM 2552 C C . ALA C 1 14 ? 17.286 55.879 21.461 1.00 20.18 23 ALA C C 1
ATOM 2553 O O . ALA C 1 14 ? 18.090 56.771 21.742 1.00 18.22 23 ALA C O 1
ATOM 2555 N N . PHE C 1 15 ? 17.300 54.685 22.077 1.00 15.64 24 PHE C N 1
ATOM 2556 C CA . PHE C 1 15 ? 18.276 54.395 23.119 1.00 14.65 24 PHE C CA 1
ATOM 2557 C C . PHE C 1 15 ? 19.610 53.910 22.574 1.00 17.22 24 PHE C C 1
ATOM 2558 O O . PHE C 1 15 ? 20.524 53.686 23.364 1.00 13.43 24 PHE C O 1
ATOM 2566 N N . VAL C 1 16 ? 19.752 53.730 21.256 1.00 11.67 25 VAL C N 1
ATOM 2567 C CA . VAL C 1 16 ? 20.985 53.142 20.728 1.00 11.69 25 VAL C CA 1
ATOM 2568 C C . VAL C 1 16 ? 22.214 54.003 21.032 1.00 11.86 25 VAL C C 1
ATOM 2569 O O . VAL C 1 16 ? 23.229 53.449 21.489 1.00 12.53 25 VAL C O 1
ATOM 2573 N N . PRO C 1 17 ? 22.200 55.331 20.824 1.00 16.98 26 PRO C N 1
ATOM 2574 C CA . PRO C 1 17 ? 23.395 56.121 21.185 1.00 15.02 26 PRO C CA 1
ATOM 2575 C C . PRO C 1 17 ? 23.771 55.990 22.649 1.00 14.54 26 PRO C C 1
ATOM 2576 O O . PRO C 1 17 ? 24.954 55.830 22.972 1.00 14.48 26 PRO C O 1
ATOM 2580 N N . LEU C 1 18 ? 22.790 56.024 23.549 1.00 13.88 27 LEU C N 1
ATOM 2581 C CA . LEU C 1 18 ? 23.081 55.880 24.977 1.00 12.84 27 LEU C CA 1
ATOM 2582 C C . LEU C 1 18 ? 23.718 54.518 25.281 1.00 11.50 27 LEU C C 1
ATOM 2583 O O . LEU C 1 18 ? 24.769 54.423 25.930 1.00 10.32 27 LEU C O 1
ATOM 2588 N N . VAL C 1 19 ? 23.088 53.455 24.812 1.00 10.33 28 VAL C N 1
ATOM 2589 C CA . VAL C 1 19 ? 23.608 52.111 25.033 1.00 11.95 28 VAL C CA 1
ATOM 2590 C C . VAL C 1 19 ? 25.009 51.973 24.442 1.00 14.31 28 VAL C C 1
ATOM 2591 O O . VAL C 1 19 ? 25.881 51.376 25.068 1.00 11.41 28 VAL C O 1
ATOM 2595 N N . ARG C 1 20 ? 25.276 52.563 23.258 1.00 11.30 29 ARG C N 1
ATOM 2596 C CA A ARG C 1 20 ? 26.627 52.463 22.705 0.54 14.04 29 ARG C CA 1
ATOM 2597 C CA B ARG C 1 20 ? 26.627 52.461 22.705 0.46 14.13 29 ARG C CA 1
ATOM 2598 C C . ARG C 1 20 ? 27.641 53.206 23.568 1.00 15.68 29 ARG C C 1
ATOM 2599 O O . ARG C 1 20 ? 28.794 52.762 23.698 1.00 16.90 29 ARG C O 1
ATOM 2614 N N . SER C 1 21 ? 27.251 54.350 24.154 1.00 11.80 30 SER C N 1
ATOM 2615 C CA A SER C 1 21 ? 28.186 55.048 25.040 0.74 10.66 30 SER C CA 1
ATOM 2616 C CA B SER C 1 21 ? 28.176 55.051 25.044 0.26 13.02 30 SER C CA 1
ATOM 2617 C C . SER C 1 21 ? 28.443 54.237 26.304 1.00 12.46 30 SER C C 1
ATOM 2618 O O . SER C 1 21 ? 29.573 54.219 26.813 1.00 10.87 30 SER C O 1
ATOM 2623 N N . MET C 1 22 ? 27.417 53.548 26.825 1.00 10.72 31 MET C N 1
ATOM 2624 C CA . MET C 1 22 ? 27.658 52.605 27.921 1.00 13.70 31 MET C CA 1
ATOM 2625 C C . MET C 1 22 ? 28.517 51.421 27.463 1.00 10.40 31 MET C C 1
ATOM 2626 O O . MET C 1 22 ? 29.362 50.934 28.220 1.00 12.05 31 MET C O 1
ATOM 2631 N N . ALA C 1 23 ? 28.308 50.933 26.235 1.00 9.83 32 ALA C N 1
ATOM 2632 C CA . ALA C 1 23 ? 29.147 49.841 25.736 1.00 9.92 32 ALA C CA 1
ATOM 2633 C C . ALA C 1 23 ? 30.596 50.286 25.578 1.00 15.65 32 ALA C C 1
ATOM 2634 O O . ALA C 1 23 ? 31.518 49.527 25.901 1.00 11.32 32 ALA C O 1
ATOM 2636 N N . ASP C 1 24 ? 30.811 51.499 25.061 1.00 14.24 33 ASP C N 1
ATOM 2637 C CA . ASP C 1 24 ? 32.173 52.024 24.954 1.00 11.89 33 ASP C CA 1
ATOM 2638 C C . ASP C 1 24 ? 32.839 52.103 26.320 1.00 14.83 33 ASP C C 1
ATOM 2639 O O . ASP C 1 24 ? 34.021 51.772 26.466 1.00 18.33 33 ASP C O 1
ATOM 2644 N N . ARG C 1 25 ? 32.103 52.569 27.334 1.00 12.84 34 ARG C N 1
ATOM 2645 C CA . ARG C 1 25 ? 32.695 52.649 28.664 1.00 13.81 34 ARG C CA 1
ATOM 2646 C C . ARG C 1 25 ? 32.964 51.257 29.211 1.00 13.19 34 ARG C C 1
ATOM 2647 O O . ARG C 1 25 ? 34.038 51.000 29.776 1.00 11.82 34 ARG C O 1
ATOM 2655 N N . LEU C 1 26 ? 32.008 50.339 29.012 1.00 11.35 35 LEU C N 1
ATOM 2656 C CA . LEU C 1 26 ? 32.144 48.972 29.508 1.00 13.32 35 LEU C CA 1
ATOM 2657 C C . LEU C 1 26 ? 33.365 48.293 28.916 1.00 15.40 35 LEU C C 1
ATOM 2658 O O . LEU C 1 26 ? 34.087 47.573 29.613 1.00 11.55 35 LEU C O 1
ATOM 2663 N N . ASN C 1 27 ? 33.613 48.511 27.627 1.00 11.96 36 ASN C N 1
ATOM 2664 C CA . ASN C 1 27 ? 34.648 47.745 26.960 1.00 12.97 36 ASN C CA 1
ATOM 2665 C C . ASN C 1 27 ? 36.050 48.164 27.368 1.00 14.54 36 ASN C C 1
ATOM 2666 O O . ASN C 1 27 ? 36.991 47.423 27.062 1.00 10.80 36 ASN C O 1
ATOM 2671 N N . THR C 1 28 ? 36.220 49.300 28.062 1.00 11.83 37 THR C N 1
ATOM 2672 C CA . THR C 1 28 ? 37.534 49.589 28.639 1.00 14.68 37 THR C CA 1
ATOM 2673 C C . THR C 1 28 ? 37.932 48.532 29.658 1.00 13.51 37 THR C C 1
ATOM 2674 O O . THR C 1 28 ? 39.110 48.454 30.035 1.00 13.83 37 THR C O 1
ATOM 2678 N N . ALA C 1 29 ? 36.980 47.699 30.089 1.00 10.35 38 ALA C N 1
ATOM 2679 C CA . ALA C 1 29 ? 37.299 46.690 31.089 1.00 13.22 38 ALA C CA 1
ATOM 2680 C C . ALA C 1 29 ? 38.356 45.731 30.581 1.00 10.60 38 ALA C C 1
ATOM 2681 O O . ALA C 1 29 ? 39.121 45.187 31.381 1.00 12.11 38 ALA C O 1
ATOM 2683 N N . ASP C 1 30 ? 38.385 45.484 29.266 1.00 11.29 39 ASP C N 1
ATOM 2684 C CA . ASP C 1 30 ? 39.342 44.533 28.708 1.00 13.93 39 ASP C CA 1
ATOM 2685 C C . ASP C 1 30 ? 40.764 45.026 28.931 1.00 17.95 39 ASP C C 1
ATOM 2686 O O . ASP C 1 30 ? 41.644 44.263 29.336 1.00 18.12 39 ASP C O 1
ATOM 2691 N N . GLN C 1 31 ? 41.000 46.305 28.658 1.00 15.53 40 GLN C N 1
ATOM 2692 C CA . GLN C 1 31 ? 42.329 46.877 28.854 1.00 15.66 40 GLN C CA 1
ATOM 2693 C C . GLN C 1 31 ? 42.645 47.035 30.331 1.00 12.59 40 GLN C C 1
ATOM 2694 O O . GLN C 1 31 ? 43.785 46.816 30.752 1.00 13.96 40 GLN C O 1
ATOM 2700 N N . VAL C 1 32 ? 41.651 47.399 31.139 1.00 11.59 41 VAL C N 1
ATOM 2701 C CA . VAL C 1 32 ? 41.903 47.566 32.571 1.00 16.26 41 VAL C CA 1
ATOM 2702 C C . VAL C 1 32 ? 42.208 46.218 33.212 1.00 16.76 41 VAL C C 1
ATOM 2703 O O . VAL C 1 32 ? 43.111 46.108 34.047 1.00 13.39 41 VAL C O 1
ATOM 2707 N N . ALA C 1 33 ? 41.474 45.164 32.822 1.00 11.38 42 ALA C N 1
ATOM 2708 C CA . ALA C 1 33 ? 41.802 43.823 33.313 1.00 13.98 42 ALA C CA 1
ATOM 2709 C C . ALA C 1 33 ? 43.229 43.430 32.925 1.00 12.56 42 ALA C C 1
ATOM 2710 O O . ALA C 1 33 ? 43.964 42.875 33.746 1.00 14.29 42 ALA C O 1
ATOM 2712 N N . LEU C 1 34 ? 43.641 43.744 31.686 1.00 12.20 43 LEU C N 1
ATOM 2713 C CA . LEU C 1 34 ? 45.002 43.465 31.238 1.00 15.11 43 LEU C CA 1
ATOM 2714 C C . LEU C 1 34 ? 46.024 44.139 32.137 1.00 19.79 43 LEU C C 1
ATOM 2715 O O . LEU C 1 34 ? 47.011 43.520 32.545 1.00 19.85 43 LEU C O 1
ATOM 2720 N N . SER C 1 35 ? 45.817 45.430 32.424 1.00 17.33 44 SER C N 1
ATOM 2721 C CA . SER C 1 35 ? 46.717 46.147 33.321 1.00 21.95 44 SER C CA 1
ATOM 2722 C C . SER C 1 35 ? 46.778 45.482 34.695 1.00 19.77 44 SER C C 1
ATOM 2723 O O . SER C 1 35 ? 47.863 45.251 35.245 1.00 18.37 44 SER C O 1
ATOM 2726 N N . LYS C 1 36 ? 45.625 45.134 35.255 1.00 14.75 45 LYS C N 1
ATOM 2727 C CA . LYS C 1 36 ? 45.630 44.538 36.586 1.00 14.91 45 LYS C CA 1
ATOM 2728 C C . LYS C 1 36 ? 46.229 43.135 36.580 1.00 16.37 45 LYS C C 1
ATOM 2729 O O . LYS C 1 36 ? 46.761 42.693 37.609 1.00 19.71 45 LYS C O 1
ATOM 2735 N N . TRP C 1 37 ? 46.115 42.403 35.467 1.00 13.18 46 TRP C N 1
ATOM 2736 C CA . TRP C 1 37 ? 46.846 41.145 35.352 1.00 16.82 46 TRP C CA 1
ATOM 2737 C C . TRP C 1 37 ? 48.348 41.388 35.484 1.00 20.97 46 TRP C C 1
ATOM 2738 O O . TRP C 1 37 ? 49.072 40.585 36.088 1.00 17.54 46 TRP C O 1
ATOM 2749 N N . ASP C 1 38 ? 48.834 42.492 34.919 1.00 14.36 47 ASP C N 1
ATOM 2750 C CA . ASP C 1 38 ? 50.267 42.785 34.982 1.00 21.55 47 ASP C CA 1
ATOM 2751 C C . ASP C 1 38 ? 50.684 43.258 36.367 1.00 23.57 47 ASP C C 1
ATOM 2752 O O . ASP C 1 38 ? 51.732 42.855 36.882 1.00 25.85 47 ASP C O 1
ATOM 2757 N N . THR C 1 39 ? 49.910 44.150 36.960 1.00 19.82 48 THR C N 1
ATOM 2758 C CA . THR C 1 39 ? 50.329 44.821 38.180 1.00 23.66 48 THR C CA 1
ATOM 2759 C C . THR C 1 39 ? 49.906 44.098 39.451 1.00 26.49 48 THR C C 1
ATOM 2760 O O . THR C 1 39 ? 50.463 44.373 40.515 1.00 27.31 48 THR C O 1
ATOM 2764 N N . GLY C 1 40 ? 48.937 43.194 39.371 1.00 24.54 49 GLY C N 1
ATOM 2765 C CA . GLY C 1 40 ? 48.368 42.630 40.577 1.00 24.97 49 GLY C CA 1
ATOM 2766 C C . GLY C 1 40 ? 47.456 43.562 41.349 1.00 20.62 49 GLY C C 1
ATOM 2767 O O . GLY C 1 40 ? 47.043 43.210 42.457 1.00 21.91 49 GLY C O 1
ATOM 2768 N N . GLN C 1 41 ? 47.154 44.747 40.822 1.00 19.34 50 GLN C N 1
ATOM 2769 C CA . GLN C 1 41 ? 46.155 45.610 41.451 1.00 21.25 50 GLN C CA 1
ATOM 2770 C C . GLN C 1 41 ? 44.791 44.920 41.454 1.00 24.21 50 GLN C C 1
ATOM 2771 O O . GLN C 1 41 ? 44.449 44.207 40.497 1.00 17.39 50 GLN C O 1
ATOM 2777 N N . PRO C 1 42 ? 43.980 45.123 42.489 1.00 21.75 51 PRO C N 1
ATOM 2778 C CA . PRO C 1 42 ? 42.690 44.427 42.569 1.00 20.64 51 PRO C CA 1
ATOM 2779 C C . PRO C 1 42 ? 41.642 45.048 41.661 1.00 21.57 51 PRO C C 1
ATOM 2780 O O . PRO C 1 42 ? 41.693 46.231 41.310 1.00 18.92 51 PRO C O 1
ATOM 2784 N N . VAL C 1 43 ? 40.657 44.218 41.306 1.00 11.87 52 VAL C N 1
ATOM 2785 C CA . VAL C 1 43 ? 39.505 44.702 40.542 1.00 12.74 52 VAL C CA 1
ATOM 2786 C C . VAL C 1 43 ? 38.812 45.845 41.286 1.00 16.61 52 VAL C C 1
ATOM 2787 O O . VAL C 1 43 ? 38.569 46.917 40.729 1.00 12.68 52 VAL C O 1
ATOM 2791 N N . TYR C 1 44 ? 38.472 45.625 42.543 1.00 16.22 53 TYR C N 1
ATOM 2792 C CA . TYR C 1 44 ? 37.688 46.589 43.310 1.00 19.88 53 TYR C CA 1
ATOM 2793 C C . TYR C 1 44 ? 38.590 47.637 43.955 1.00 21.51 53 TYR C C 1
ATOM 2794 O O . TYR C 1 44 ? 39.543 47.298 44.662 1.00 14.82 53 TYR C O 1
ATOM 2803 N N . ASP C 1 45 ? 38.285 48.907 43.721 1.00 17.10 54 ASP C N 1
ATOM 2804 C CA . ASP C 1 45 ? 38.995 50.016 44.365 1.00 18.34 54 ASP C CA 1
ATOM 2805 C C . ASP C 1 45 ? 37.892 50.933 44.885 1.00 21.33 54 ASP C C 1
ATOM 2806 O O . ASP C 1 45 ? 37.299 51.695 44.119 1.00 18.29 54 ASP C O 1
ATOM 2811 N N . GLY C 1 46 ? 37.595 50.828 46.178 1.00 17.97 55 GLY C N 1
ATOM 2812 C CA . GLY C 1 46 ? 36.441 51.533 46.722 1.00 19.65 55 GLY C CA 1
ATOM 2813 C C . GLY C 1 46 ? 36.556 53.047 46.625 1.00 18.04 55 GLY C C 1
ATOM 2814 O O . GLY C 1 46 ? 35.578 53.733 46.314 1.00 15.35 55 GLY C O 1
ATOM 2815 N N . GLN C 1 47 ? 37.745 53.591 46.899 1.00 16.69 56 GLN C N 1
ATOM 2816 C CA . GLN C 1 47 ? 37.923 55.039 46.806 1.00 13.89 56 GLN C CA 1
ATOM 2817 C C . GLN C 1 47 ? 37.742 55.541 45.368 1.00 18.72 56 GLN C C 1
ATOM 2818 O O . GLN C 1 47 ? 37.083 56.565 45.140 1.00 14.33 56 GLN C O 1
ATOM 2824 N N . ARG C 1 48 ? 38.312 54.836 44.377 1.00 14.27 57 ARG C N 1
ATOM 2825 C CA . ARG C 1 48 ? 38.170 55.261 42.985 1.00 17.19 57 ARG C CA 1
ATOM 2826 C C . ARG C 1 48 ? 36.725 55.167 42.518 1.00 19.04 57 ARG C C 1
ATOM 2827 O O . ARG C 1 48 ? 36.216 56.085 41.871 1.00 19.02 57 ARG C O 1
ATOM 2829 N N . GLU C 1 49 ? 36.042 54.062 42.830 1.00 11.91 58 GLU C N 1
ATOM 2830 C CA . GLU C 1 49 ? 34.654 53.953 42.413 1.00 11.45 58 GLU C CA 1
ATOM 2831 C C . GLU C 1 49 ? 33.793 55.005 43.105 1.00 13.99 58 GLU C C 1
ATOM 2832 O O . GLU C 1 49 ? 32.877 55.551 42.488 1.00 16.79 58 GLU C O 1
ATOM 2838 N N . ALA C 1 50 ? 34.058 55.297 44.389 1.00 12.16 59 ALA C N 1
ATOM 2839 C CA . ALA C 1 50 ? 33.294 56.362 45.035 1.00 12.46 59 ALA C CA 1
ATOM 2840 C C . ALA C 1 50 ? 33.494 57.681 44.298 1.00 12.62 59 ALA C C 1
ATOM 2841 O O . ALA C 1 50 ? 32.533 58.400 44.043 1.00 12.67 59 ALA C O 1
ATOM 2843 N N . GLN C 1 51 ? 34.728 57.980 43.889 1.00 12.85 60 GLN C N 1
ATOM 2844 C CA . GLN C 1 51 ? 34.987 59.234 43.175 1.00 13.08 60 GLN C CA 1
ATOM 2845 C C . GLN C 1 51 ? 34.256 59.262 41.845 1.00 12.58 60 GLN C C 1
ATOM 2846 O O . GLN C 1 51 ? 33.677 60.291 41.469 1.00 14.43 60 GLN C O 1
ATOM 2852 N N . VAL C 1 52 ? 34.252 58.129 41.130 1.00 13.90 61 VAL C N 1
ATOM 2853 C CA . VAL C 1 52 ? 33.555 58.039 39.845 1.00 17.59 61 VAL C CA 1
ATOM 2854 C C . VAL C 1 52 ? 32.084 58.376 40.016 1.00 19.06 61 VAL C C 1
ATOM 2855 O O . VAL C 1 52 ? 31.514 59.171 39.263 1.00 17.06 61 VAL C O 1
ATOM 2859 N N . ILE C 1 53 ? 31.446 57.767 41.009 1.00 15.04 62 ILE C N 1
ATOM 2860 C CA . ILE C 1 53 ? 30.004 57.921 41.197 1.00 11.28 62 ILE C CA 1
ATOM 2861 C C . ILE C 1 53 ? 29.665 59.308 41.753 1.00 12.02 62 ILE C C 1
ATOM 2862 O O . ILE C 1 53 ? 28.669 59.933 41.361 1.00 13.54 62 ILE C O 1
ATOM 2867 N N . ALA C 1 54 ? 30.469 59.798 42.690 1.00 12.26 63 ALA C N 1
ATOM 2868 C CA . ALA C 1 54 ? 30.210 61.123 43.238 1.00 14.48 63 ALA C CA 1
ATOM 2869 C C . ALA C 1 54 ? 30.430 62.206 42.181 1.00 17.37 63 ALA C C 1
ATOM 2870 O O . ALA C 1 54 ? 29.726 63.232 42.174 1.00 18.18 63 ALA C O 1
ATOM 2872 N N . ASN C 1 55 ? 31.399 62.000 41.287 1.00 18.92 64 ASN C N 1
ATOM 2873 C CA . ASN C 1 55 ? 31.607 62.942 40.195 1.00 13.01 64 ASN C CA 1
ATOM 2874 C C . ASN C 1 55 ? 30.372 62.999 39.306 1.00 13.74 64 ASN C C 1
ATOM 2875 O O . ASN C 1 55 ? 29.908 64.083 38.937 1.00 17.51 64 ASN C O 1
ATOM 2880 N N . ALA C 1 56 ? 29.808 61.844 38.953 1.00 14.56 65 ALA C N 1
ATOM 2881 C CA . ALA C 1 56 ? 28.589 61.882 38.152 1.00 17.84 65 ALA C CA 1
ATOM 2882 C C . ALA C 1 56 ? 27.471 62.580 38.909 1.00 16.42 65 ALA C C 1
ATOM 2883 O O . ALA C 1 56 ? 26.735 63.387 38.336 1.00 19.07 65 ALA C O 1
ATOM 2885 N N . ALA C 1 57 ? 27.326 62.278 40.200 1.00 16.82 66 ALA C N 1
ATOM 2886 C CA . ALA C 1 57 ? 26.282 62.922 40.986 1.00 18.83 66 ALA C CA 1
ATOM 2887 C C . ALA C 1 57 ? 26.485 64.430 41.023 1.00 15.36 66 ALA C C 1
ATOM 2888 O O . ALA C 1 57 ? 25.507 65.191 41.066 1.00 13.34 66 ALA C O 1
ATOM 2890 N N . THR C 1 58 ? 27.741 64.882 40.970 1.00 15.31 67 THR C N 1
ATOM 2891 C CA . THR C 1 58 ? 28.011 66.320 41.040 1.00 15.64 67 THR C CA 1
ATOM 2892 C C . THR C 1 58 ? 27.508 67.032 39.793 1.00 14.05 67 THR C C 1
ATOM 2893 O O . THR C 1 58 ? 27.034 68.172 39.873 1.00 14.56 67 THR C O 1
ATOM 2897 N N . MET C 1 59 ? 27.649 66.393 38.632 1.00 14.99 68 MET C N 1
ATOM 2898 C CA . MET C 1 59 ? 27.294 66.969 37.336 1.00 17.65 68 MET C CA 1
ATOM 2899 C C . MET C 1 59 ? 25.832 66.747 36.965 1.00 21.30 68 MET C C 1
ATOM 2900 O O . MET C 1 59 ? 25.392 67.214 35.904 1.00 16.62 68 MET C O 1
ATOM 2905 N N . ALA C 1 60 ? 25.081 66.035 37.801 1.00 17.15 69 ALA C N 1
ATOM 2906 C CA . ALA C 1 60 ? 23.733 65.603 37.419 1.00 17.99 69 ALA C CA 1
ATOM 2907 C C . ALA C 1 60 ? 22.853 66.767 36.966 1.00 16.98 69 ALA C C 1
ATOM 2908 O O . ALA C 1 60 ? 22.219 66.699 35.902 1.00 18.29 69 ALA C O 1
ATOM 2910 N N . SER C 1 61 ? 22.758 67.832 37.780 1.00 18.18 70 SER C N 1
ATOM 2911 C CA . SER C 1 61 ? 21.761 68.867 37.494 1.00 25.09 70 SER C CA 1
ATOM 2912 C C . SER C 1 61 ? 22.029 69.529 36.154 1.00 26.58 70 SER C C 1
ATOM 2913 O O . SER C 1 61 ? 21.099 70.001 35.496 1.00 20.51 70 SER C O 1
ATOM 2916 N N . GLU C 1 62 ? 23.289 69.548 35.729 1.00 22.58 71 GLU C N 1
ATOM 2917 C CA . GLU C 1 62 ? 23.636 70.100 34.430 1.00 22.83 71 GLU C CA 1
ATOM 2918 C C . GLU C 1 62 ? 22.986 69.330 33.288 1.00 22.70 71 GLU C C 1
ATOM 2919 O O . GLU C 1 62 ? 22.846 69.871 32.193 1.00 23.29 71 GLU C O 1
ATOM 2921 N N . TYR C 1 63 ? 22.586 68.081 33.515 1.00 16.56 72 TYR C N 1
ATOM 2922 C CA . TYR C 1 63 ? 21.889 67.294 32.514 1.00 14.42 72 TYR C CA 1
ATOM 2923 C C . TYR C 1 63 ? 20.434 67.041 32.893 1.00 15.80 72 TYR C C 1
ATOM 2924 O O . TYR C 1 63 ? 19.838 66.064 32.437 1.00 19.36 72 TYR C O 1
ATOM 2933 N N . GLY C 1 64 ? 19.860 67.879 33.741 1.00 16.51 73 GLY C N 1
ATOM 2934 C CA . GLY C 1 64 ? 18.485 67.660 34.135 1.00 19.42 73 GLY C CA 1
ATOM 2935 C C . GLY C 1 64 ? 18.251 66.426 34.971 1.00 24.78 73 GLY C C 1
ATOM 2936 O O . GLY C 1 64 ? 17.113 65.962 35.069 1.00 19.46 73 GLY C O 1
ATOM 2937 N N . LEU C 1 65 ? 19.295 65.862 35.570 1.00 18.79 74 LEU C N 1
ATOM 2938 C CA . LEU C 1 65 ? 19.161 64.622 36.313 1.00 15.35 74 LEU C CA 1
ATOM 2939 C C . LEU C 1 65 ? 19.168 64.910 37.809 1.00 17.56 74 LEU C C 1
ATOM 2940 O O . LEU C 1 65 ? 19.706 65.923 38.251 1.00 18.44 74 LEU C O 1
ATOM 2945 N N . THR C 1 66 ? 18.552 64.017 38.587 1.00 20.63 75 THR C N 1
ATOM 2946 C CA . THR C 1 66 ? 18.731 64.059 40.034 1.00 17.98 75 THR C CA 1
ATOM 2947 C C . THR C 1 66 ? 20.048 63.377 40.389 1.00 15.75 75 THR C C 1
ATOM 2948 O O . THR C 1 66 ? 20.547 62.528 39.643 1.00 12.23 75 THR C O 1
ATOM 2952 N N . ALA C 1 67 ? 20.623 63.762 41.535 1.00 18.48 76 ALA C N 1
ATOM 2953 C CA . ALA C 1 67 ? 21.809 63.048 42.015 1.00 16.06 76 ALA C CA 1
ATOM 2954 C C . ALA C 1 67 ? 21.505 61.570 42.225 1.00 12.99 76 ALA C C 1
ATOM 2955 O O . ALA C 1 67 ? 22.356 60.720 41.968 1.00 14.38 76 ALA C O 1
ATOM 2957 N N . GLU C 1 68 ? 20.293 61.249 42.693 1.00 12.90 77 GLU C N 1
ATOM 2958 C CA . GLU C 1 68 ? 19.912 59.851 42.925 1.00 18.76 77 GLU C CA 1
ATOM 2959 C C . GLU C 1 68 ? 20.007 59.030 41.644 1.00 13.27 77 GLU C C 1
ATOM 2960 O O . GLU C 1 68 ? 20.533 57.907 41.642 1.00 17.20 77 GLU C O 1
ATOM 2966 N N . ASP C 1 69 ? 19.469 59.576 40.548 1.00 13.84 78 ASP C N 1
ATOM 2967 C CA . ASP C 1 69 ? 19.503 58.936 39.225 1.00 19.76 78 ASP C CA 1
ATOM 2968 C C . ASP C 1 69 ? 20.937 58.749 38.731 1.00 16.52 78 ASP C C 1
ATOM 2969 O O . ASP C 1 69 ? 21.327 57.658 38.306 1.00 15.24 78 ASP C O 1
ATOM 2974 N N . ALA C 1 70 ? 21.740 59.811 38.783 1.00 10.94 79 ALA C N 1
ATOM 2975 C CA . ALA C 1 70 ? 23.139 59.696 38.368 1.00 10.83 79 ALA C CA 1
ATOM 2976 C C . ALA C 1 70 ? 23.899 58.673 39.214 1.00 13.42 79 ALA C C 1
ATOM 2977 O O . ALA C 1 70 ? 24.717 57.908 38.683 1.00 11.72 79 ALA C O 1
ATOM 2979 N N . ILE C 1 71 ? 23.643 58.632 40.532 1.00 10.88 80 ILE C N 1
ATOM 2980 C CA . ILE C 1 71 ? 24.323 57.653 41.386 1.00 10.81 80 ILE C CA 1
ATOM 2981 C C . ILE C 1 71 ? 23.952 56.243 40.955 1.00 10.37 80 ILE C C 1
ATOM 2982 O O . ILE C 1 71 ? 24.818 55.367 40.819 1.00 10.69 80 ILE C O 1
ATOM 2987 N N . ASN C 1 72 ? 22.649 56.003 40.747 1.00 10.28 81 ASN C N 1
ATOM 2988 C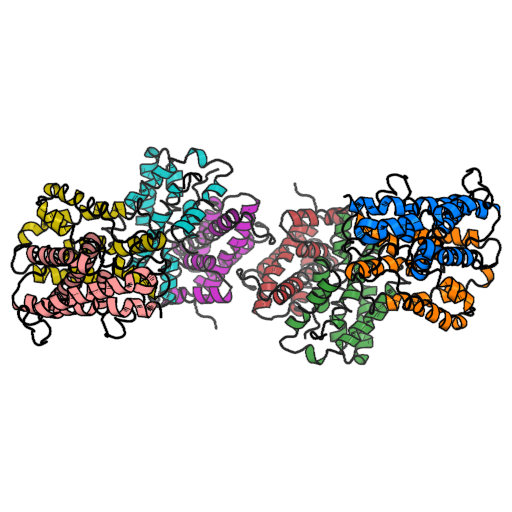 CA . ASN C 1 72 ? 22.182 54.702 40.281 1.00 12.46 81 ASN C CA 1
ATOM 2989 C C . ASN C 1 72 ? 22.807 54.334 38.934 1.00 15.63 81 ASN C C 1
ATOM 2990 O O . ASN C 1 72 ? 23.281 53.206 38.734 1.00 9.42 81 ASN C O 1
ATOM 2995 N N . ILE C 1 73 ? 22.809 55.271 37.992 1.00 9.70 82 ILE C N 1
ATOM 2996 C CA . ILE C 1 73 ? 23.328 54.957 36.667 1.00 9.50 82 ILE C CA 1
ATOM 2997 C C . ILE C 1 73 ? 24.813 54.614 36.759 1.00 14.66 82 ILE C C 1
ATOM 2998 O O . ILE C 1 73 ? 25.294 53.642 36.149 1.00 10.90 82 ILE C O 1
ATOM 3003 N N . PHE C 1 74 ? 25.560 55.372 37.537 1.00 9.70 83 PHE C N 1
ATOM 3004 C CA . PHE C 1 74 ? 26.991 55.118 37.496 1.00 9.72 83 PHE C CA 1
ATOM 3005 C C . PHE C 1 74 ? 27.406 54.004 38.444 1.00 9.65 83 PHE C C 1
ATOM 3006 O O . PHE C 1 74 ? 28.450 53.381 38.231 1.00 11.77 83 PHE C O 1
ATOM 3014 N N . SER C 1 75 ? 26.613 53.713 39.467 1.00 11.26 84 SER C N 1
ATOM 3015 C CA A SER C 1 75 ? 26.814 52.461 40.189 0.45 11.63 84 SER C CA 1
ATOM 3016 C CA B SER C 1 75 ? 26.796 52.459 40.192 0.32 11.63 84 SER C CA 1
ATOM 3017 C CA C SER C 1 75 ? 26.820 52.462 40.185 0.23 11.63 84 SER C CA 1
ATOM 3018 C C . SER C 1 75 ? 26.618 51.273 39.253 1.00 13.62 84 SER C C 1
ATOM 3019 O O . SER C 1 75 ? 27.397 50.313 39.287 1.00 12.85 84 SER C O 1
ATOM 3026 N N . ASP C 1 76 ? 25.600 51.331 38.384 1.00 16.33 85 ASP C N 1
ATOM 3027 C CA . ASP C 1 76 ? 25.448 50.262 37.398 1.00 11.16 85 ASP C CA 1
ATOM 3028 C C . ASP C 1 76 ? 26.645 50.213 36.448 1.00 9.02 85 ASP C C 1
ATOM 3029 O O . ASP C 1 76 ? 27.070 49.128 36.053 1.00 8.80 85 ASP C O 1
ATOM 3034 N N . GLN C 1 77 ? 27.182 51.378 36.038 1.00 9.02 86 GLN C N 1
ATOM 3035 C CA . GLN C 1 77 ? 28.321 51.366 35.111 1.00 12.57 86 GLN C CA 1
ATOM 3036 C C . GLN C 1 77 ? 29.543 50.710 35.749 1.00 11.96 86 GLN C C 1
ATOM 3037 O O . GLN C 1 77 ? 30.249 49.927 35.100 1.00 10.06 86 GLN C O 1
ATOM 3043 N N . VAL C 1 78 ? 29.826 51.043 37.005 1.00 10.74 87 VAL C N 1
ATOM 3044 C CA A VAL C 1 78 ? 31.028 50.492 37.623 0.54 12.07 87 VAL C CA 1
ATOM 3045 C CA B VAL C 1 78 ? 31.002 50.512 37.686 0.46 12.31 87 VAL C CA 1
ATOM 3046 C C . VAL C 1 78 ? 30.834 49.022 37.969 1.00 11.50 87 VAL C C 1
ATOM 3047 O O . VAL C 1 78 ? 31.779 48.235 37.873 1.00 9.37 87 VAL C O 1
ATOM 3054 N N . GLU C 1 79 ? 29.623 48.606 38.325 1.00 10.05 88 GLU C N 1
ATOM 3055 C CA A GLU C 1 79 ? 29.403 47.181 38.586 0.58 9.42 88 GLU C CA 1
ATOM 3056 C CA B GLU C 1 79 ? 29.385 47.197 38.580 0.42 9.87 88 GLU C CA 1
ATOM 3057 C C . GLU C 1 79 ? 29.499 46.366 37.304 1.00 10.66 88 GLU C C 1
ATOM 3058 O O . GLU C 1 79 ? 30.031 45.250 37.315 1.00 10.55 88 GLU C O 1
ATOM 3069 N N . ALA C 1 80 ? 28.974 46.891 36.198 1.00 8.84 89 ALA C N 1
ATOM 3070 C CA . ALA C 1 80 ? 29.126 46.215 34.913 1.00 15.48 89 ALA C CA 1
ATOM 3071 C C . ALA C 1 80 ? 30.594 46.043 34.566 1.00 16.76 89 ALA C C 1
ATOM 3072 O O . ALA C 1 80 ? 31.013 44.981 34.085 1.00 9.00 89 ALA C O 1
ATOM 3074 N N . ASN C 1 81 ? 31.391 47.086 34.804 1.00 9.88 90 ASN C N 1
ATOM 3075 C CA . ASN C 1 81 ? 32.794 47.019 34.434 1.00 9.27 90 ASN C CA 1
ATOM 3076 C C . ASN C 1 81 ? 33.511 45.951 35.256 1.00 9.39 90 ASN C C 1
ATOM 3077 O O . ASN C 1 81 ? 34.297 45.170 34.715 1.00 9.70 90 ASN C O 1
ATOM 3082 N N . LYS C 1 82 ? 33.228 45.878 36.563 1.00 10.69 91 LYS C N 1
ATOM 3083 C CA . LYS C 1 82 ? 33.839 44.839 37.390 1.00 9.57 91 LYS C CA 1
ATOM 3084 C C . LYS C 1 82 ? 33.417 43.435 36.961 1.00 11.47 91 LYS C C 1
ATOM 3085 O O . LYS C 1 82 ? 34.207 42.482 37.063 1.00 11.56 91 LYS C O 1
ATOM 3091 N N . GLU C 1 83 ? 32.158 43.264 36.549 1.00 9.28 92 GLU C N 1
ATOM 3092 C CA A GLU C 1 83 ? 31.730 41.948 36.094 0.49 10.55 92 GLU C CA 1
ATOM 3093 C CA B GLU C 1 83 ? 31.698 41.963 36.062 0.51 10.95 92 GLU C CA 1
ATOM 3094 C C . GLU C 1 83 ? 32.604 41.461 34.946 1.00 14.08 92 GLU C C 1
ATOM 3095 O O . GLU C 1 83 ? 33.018 40.299 34.934 1.00 11.86 92 GLU C O 1
ATOM 3106 N N . VAL C 1 84 ? 32.919 42.338 33.990 1.00 11.69 93 VAL C N 1
ATOM 3107 C CA . VAL C 1 84 ? 33.798 41.931 32.895 1.00 12.57 93 VAL C CA 1
ATOM 3108 C C . VAL C 1 84 ? 35.195 41.647 33.420 1.00 11.77 93 VAL C C 1
ATOM 3109 O O . VAL C 1 84 ? 35.822 40.638 33.055 1.00 12.89 93 VAL C O 1
ATOM 3113 N N . GLN C 1 85 ? 35.700 42.503 34.315 1.00 11.16 94 GLN C N 1
ATOM 3114 C CA . GLN C 1 85 ? 37.081 42.324 34.773 1.00 10.21 94 GLN C CA 1
ATOM 3115 C C . GLN C 1 85 ? 37.239 41.021 35.545 1.00 10.36 94 GLN C C 1
ATOM 3116 O O . GLN C 1 85 ? 38.217 40.283 35.351 1.00 10.67 94 GLN C O 1
ATOM 3122 N N . TYR C 1 86 ? 36.302 40.733 36.450 1.00 10.94 95 TYR C N 1
ATOM 3123 C CA . TYR C 1 86 ? 36.449 39.517 37.246 1.00 12.05 95 TYR C CA 1
ATOM 3124 C C . TYR C 1 86 ? 36.459 38.278 36.348 1.00 11.19 95 TYR C C 1
ATOM 3125 O O . TYR C 1 86 ? 37.289 37.381 36.518 1.00 12.58 95 TYR C O 1
ATOM 3134 N N . ALA C 1 87 ? 35.533 38.212 35.391 1.00 12.88 96 ALA C N 1
ATOM 3135 C CA . ALA C 1 87 ? 35.462 37.054 34.506 1.00 10.48 96 ALA C CA 1
ATOM 3136 C C . ALA C 1 87 ? 36.700 36.932 33.622 1.00 10.77 96 ALA C C 1
ATOM 3137 O O . ALA C 1 87 ? 37.216 35.822 33.408 1.00 11.11 96 ALA C O 1
ATOM 3139 N N . LEU C 1 88 ? 37.187 38.043 33.069 1.00 10.72 97 LEU C N 1
ATOM 3140 C CA . LEU C 1 88 ? 38.389 37.935 32.248 1.00 13.94 97 LEU C CA 1
ATOM 3141 C C . LEU C 1 88 ? 39.570 37.445 33.068 1.00 11.42 97 LEU C C 1
ATOM 3142 O O . LEU C 1 88 ? 40.306 36.554 32.633 1.00 15.42 97 LEU C O 1
ATOM 3147 N N . LEU C 1 89 ? 39.795 38.036 34.249 1.00 11.84 98 LEU C N 1
ATOM 3148 C CA . LEU C 1 89 ? 40.969 37.642 35.017 1.00 12.61 98 LEU C CA 1
ATOM 3149 C C . LEU C 1 89 ? 40.900 36.157 35.376 1.00 13.69 98 LEU C C 1
ATOM 3150 O O . LEU C 1 89 ? 41.926 35.471 35.393 1.00 13.43 98 LEU C O 1
ATOM 3155 N N . ASN C 1 90 ? 39.696 35.643 35.659 1.00 11.77 99 ASN C N 1
ATOM 3156 C CA . ASN C 1 90 ? 39.593 34.220 35.991 1.00 12.06 99 ASN C CA 1
ATOM 3157 C C . ASN C 1 90 ? 39.636 33.345 34.756 1.00 12.26 99 ASN C C 1
ATOM 3158 O O . ASN C 1 90 ? 40.117 32.205 34.833 1.00 15.23 99 ASN C O 1
ATOM 3163 N N . ASN C 1 91 ? 39.145 33.843 33.618 1.00 15.56 100 ASN C N 1
ATOM 3164 C CA . ASN C 1 91 ? 39.374 33.142 32.361 1.00 14.28 100 ASN C CA 1
ATOM 3165 C C . ASN C 1 91 ? 40.872 32.978 32.109 1.00 16.96 100 ASN C C 1
ATOM 3166 O O . ASN C 1 91 ? 41.340 31.900 31.726 1.00 16.88 100 ASN C O 1
ATOM 3171 N N . TRP C 1 92 ? 41.637 34.049 32.313 1.00 14.99 101 TRP C N 1
ATOM 3172 C CA . TRP C 1 92 ? 43.069 34.004 32.030 1.00 17.65 101 TRP C CA 1
ATOM 3173 C C . TRP C 1 92 ? 43.808 33.125 33.029 1.00 13.65 101 TRP C C 1
ATOM 3174 O O . TRP C 1 92 ? 44.752 32.409 32.652 1.00 16.51 101 TRP C O 1
ATOM 3185 N N . ARG C 1 93 ? 43.414 33.164 34.312 1.00 20.14 102 ARG C N 1
ATOM 3186 C CA . ARG C 1 93 ? 44.025 32.247 35.283 1.00 18.41 102 ARG C CA 1
ATOM 3187 C C . ARG C 1 93 ? 43.779 30.795 34.892 1.00 14.93 102 ARG C C 1
ATOM 3188 O O . ARG C 1 93 ? 44.693 29.963 34.933 1.00 14.83 102 ARG C O 1
ATOM 3196 N N . ARG C 1 94 ? 42.530 30.465 34.539 1.00 16.81 103 ARG C N 1
ATOM 3197 C CA . ARG C 1 94 ? 42.212 29.096 34.147 1.00 21.07 103 ARG C CA 1
ATOM 3198 C C . ARG C 1 94 ? 42.960 28.702 32.876 1.00 23.36 103 ARG C C 1
ATOM 3199 O O . ARG C 1 94 ? 43.408 27.555 32.742 1.00 23.84 103 ARG C O 1
ATOM 3207 N N . GLN C 1 95 ? 43.115 29.638 31.930 1.00 24.74 104 GLN C N 1
ATOM 3208 C CA A GLN C 1 95 ? 43.860 29.390 30.695 0.59 26.73 104 GLN C CA 1
ATOM 3209 C CA B GLN C 1 95 ? 43.850 29.258 30.734 0.41 26.85 104 GLN C CA 1
ATOM 3210 C C . GLN C 1 95 ? 45.360 29.316 30.929 1.00 27.48 104 GLN C C 1
ATOM 3211 O O . GLN C 1 95 ? 46.085 28.735 30.114 1.00 30.50 104 GLN C O 1
ATOM 3222 N N . GLY C 1 96 ? 45.849 29.938 31.994 1.00 20.54 105 GLY C N 1
ATOM 3223 C CA . GLY C 1 96 ? 47.271 29.959 32.273 1.00 22.90 105 GLY C CA 1
ATOM 3224 C C . GLY C 1 96 ? 48.021 31.194 31.801 1.00 30.62 105 GLY C C 1
ATOM 3225 O O . GLY C 1 96 ? 49.222 31.320 32.103 1.00 29.88 105 GLY C O 1
ATOM 3226 N N . ASP C 1 97 ? 47.371 32.102 31.074 1.00 21.11 106 ASP C N 1
ATOM 3227 C CA . ASP C 1 97 ? 48.015 33.364 30.707 1.00 22.81 106 ASP C CA 1
ATOM 3228 C C . ASP C 1 97 ? 46.982 34.328 30.143 1.00 24.84 106 ASP C C 1
ATOM 3229 O O . ASP C 1 97 ? 45.883 33.928 29.736 1.00 20.28 106 ASP C O 1
ATOM 3234 N N . ALA C 1 98 ? 47.364 35.627 30.118 1.00 18.06 107 ALA C N 1
ATOM 3235 C CA . ALA C 1 98 ? 46.572 36.690 29.513 1.00 19.04 107 ALA C CA 1
ATOM 3236 C C . ALA C 1 98 ? 47.012 36.941 28.074 1.00 20.24 107 ALA C C 1
ATOM 3237 O O . ALA C 1 98 ? 48.126 36.582 27.684 1.00 22.69 107 ALA C O 1
ATOM 3239 N N . PRO C 1 99 ? 46.154 37.559 27.260 1.00 23.31 108 PRO C N 1
ATOM 3240 C CA . PRO C 1 99 ? 46.569 37.991 25.914 1.00 27.22 108 PRO C CA 1
ATOM 3241 C C . PRO C 1 99 ? 47.857 38.804 25.932 1.00 27.07 108 PRO C C 1
ATOM 3242 O O . PRO C 1 99 ? 48.101 39.596 26.841 1.00 27.73 108 PRO C O 1
ATOM 3246 N N . ALA C 1 100 ? 48.681 38.612 24.904 1.00 28.96 109 ALA C N 1
ATOM 3247 C CA . ALA C 1 100 ? 49.953 39.320 24.784 1.00 38.32 109 ALA C CA 1
ATOM 3248 C C . ALA C 1 100 ? 49.821 40.631 24.013 1.00 33.68 109 ALA C C 1
ATOM 3249 O O . ALA C 1 100 ? 50.829 41.171 23.538 1.00 28.74 109 ALA C O 1
ATOM 3251 N N . THR C 1 101 ? 48.612 41.148 23.899 1.00 28.49 110 THR C N 1
ATOM 3252 C CA . THR C 1 101 ? 48.323 42.308 23.078 1.00 34.67 110 THR C CA 1
ATOM 3253 C C . THR C 1 101 ? 48.749 43.600 23.782 1.00 26.06 110 THR C C 1
ATOM 3254 O O . THR C 1 101 ? 48.972 43.619 24.999 1.00 22.38 110 THR C O 1
ATOM 3258 N N . PRO C 1 102 ? 48.917 44.689 23.030 1.00 17.09 111 PRO C N 1
ATOM 3259 C CA . PRO C 1 102 ? 49.526 45.887 23.612 1.00 20.72 111 PRO C CA 1
ATOM 3260 C C . PRO C 1 102 ? 48.694 46.447 24.757 1.00 19.54 111 PRO C C 1
ATOM 3261 O O . PRO C 1 102 ? 47.464 46.481 24.703 1.00 19.91 111 PRO C O 1
ATOM 3265 N N . ARG C 1 103 ? 49.376 46.916 25.790 1.00 16.82 112 ARG C N 1
ATOM 3266 C CA . ARG C 1 103 ? 48.707 47.620 26.871 1.00 16.78 112 ARG C CA 1
ATOM 3267 C C . ARG C 1 103 ? 48.675 49.108 26.537 1.00 21.93 112 ARG C C 1
ATOM 3268 O O . ARG C 1 103 ? 49.717 49.718 26.260 1.00 20.95 112 ARG C O 1
ATOM 3276 N N . GLN C 1 104 ? 47.481 49.673 26.533 1.00 21.21 113 GLN C N 1
ATOM 3277 C CA A GLN C 1 104 ? 47.310 51.111 26.406 0.47 24.97 113 GLN C CA 1
ATOM 3278 C CA B GLN C 1 104 ? 47.333 51.113 26.405 0.53 25.04 113 GLN C CA 1
ATOM 3279 C C . GLN C 1 104 ? 47.509 51.770 27.767 1.00 23.24 113 GLN C C 1
ATOM 3280 O O . GLN C 1 104 ? 47.137 51.212 28.805 1.00 23.89 113 GLN C O 1
ATOM 3291 N N . SER C 1 105 ? 48.089 52.955 27.770 1.00 18.88 114 SER C N 1
ATOM 3292 C CA . SER C 1 105 ? 48.419 53.561 29.048 1.00 20.34 114 SER C CA 1
ATOM 3293 C C . SER C 1 105 ? 47.155 53.983 29.786 1.00 24.01 114 SER C C 1
ATOM 3294 O O . SER C 1 105 ? 46.208 54.504 29.191 1.00 17.91 114 SER C O 1
ATOM 3297 N N . LEU C 1 106 ? 47.146 53.733 31.096 1.00 20.91 115 LEU C N 1
ATOM 3298 C CA . LEU C 1 106 ? 46.005 54.111 31.916 1.00 18.03 115 LEU C CA 1
ATOM 3299 C C . LEU C 1 106 ? 45.839 55.617 31.965 1.00 23.04 115 LEU C C 1
ATOM 3300 O O . LEU C 1 106 ? 44.714 56.126 31.882 1.00 16.34 115 LEU C O 1
ATOM 3305 N N . ALA C 1 107 ? 46.942 56.354 32.144 1.00 22.21 116 ALA C N 1
ATOM 3306 C CA . ALA C 1 107 ? 46.820 57.798 32.285 1.00 23.77 116 ALA C CA 1
ATOM 3307 C C . ALA C 1 107 ? 46.690 58.498 30.943 1.00 21.47 116 ALA C C 1
ATOM 3308 O O . ALA C 1 107 ? 46.114 59.585 30.876 1.00 21.72 116 ALA C O 1
ATOM 3310 N N . GLY C 1 108 ? 47.210 57.911 29.873 1.00 18.04 117 GLY C N 1
ATOM 3311 C CA . GLY C 1 108 ? 47.216 58.633 28.614 1.00 22.95 117 GLY C CA 1
ATOM 3312 C C . GLY C 1 108 ? 46.036 58.294 27.729 1.00 23.42 117 GLY C C 1
ATOM 3313 O O . GLY C 1 108 ? 45.696 59.071 26.833 1.00 27.17 117 GLY C O 1
ATOM 3314 N N . VAL C 1 109 ? 45.410 57.135 27.953 1.00 14.87 118 VAL C N 1
ATOM 3315 C CA . VAL C 1 109 ? 44.358 56.672 27.053 1.00 14.46 118 VAL C CA 1
ATOM 3316 C C . VAL C 1 109 ? 43.102 56.310 27.830 1.00 17.54 118 VAL C C 1
ATOM 3317 O O . VAL C 1 109 ? 42.014 56.834 27.544 1.00 15.41 118 VAL C O 1
ATOM 3321 N N . ILE C 1 110 ? 43.231 55.394 28.797 1.00 16.75 119 ILE C N 1
ATOM 3322 C CA . ILE C 1 110 ? 42.044 54.809 29.424 1.00 13.92 119 ILE C CA 1
ATOM 3323 C C . ILE C 1 110 ? 41.331 55.832 30.300 1.00 13.80 119 ILE C C 1
ATOM 3324 O O . ILE C 1 110 ? 40.105 55.965 30.256 1.00 22.05 119 ILE C O 1
ATOM 3329 N N . ARG C 1 111 ? 42.053 56.519 31.134 1.00 16.48 120 ARG C N 1
ATOM 3330 C CA . ARG C 1 111 ? 41.302 57.429 31.993 1.00 24.00 120 ARG C CA 1
ATOM 3331 C C . ARG C 1 111 ? 40.719 58.606 31.203 1.00 15.27 120 ARG C C 1
ATOM 3332 O O . ARG C 1 111 ? 39.544 58.964 31.399 1.00 17.71 120 ARG C O 1
ATOM 3340 N N . PRO C 1 112 ? 41.453 59.187 30.262 1.00 15.81 121 PRO C N 1
ATOM 3341 C CA . PRO C 1 112 ? 40.822 60.200 29.394 1.00 23.58 121 PRO C CA 1
ATOM 3342 C C . PRO C 1 112 ? 39.558 59.717 28.695 1.00 18.43 121 PRO C C 1
ATOM 3343 O O . PRO C 1 112 ? 38.586 60.479 28.605 1.00 18.71 121 PRO C O 1
ATOM 3347 N N . ILE C 1 113 ? 39.563 58.488 28.166 1.00 15.08 122 ILE C N 1
ATOM 3348 C CA . ILE C 1 113 ? 38.379 57.930 27.517 1.00 14.53 122 ILE C CA 1
ATOM 3349 C C . ILE C 1 113 ? 37.218 57.903 28.492 1.00 14.82 122 ILE C C 1
ATOM 3350 O O . ILE C 1 113 ? 36.075 58.242 28.150 1.00 16.45 122 ILE C O 1
ATOM 3355 N N . LEU C 1 114 ? 37.487 57.405 29.702 1.00 18.70 123 LEU C N 1
ATOM 3356 C CA . LEU C 1 114 ? 36.439 57.238 30.698 1.00 18.76 123 LEU C CA 1
ATOM 3357 C C . LEU C 1 114 ? 35.860 58.589 31.100 1.00 15.02 123 LEU C C 1
ATOM 3358 O O . LEU C 1 114 ? 34.636 58.738 31.227 1.00 13.13 123 LEU C O 1
ATOM 3363 N N . ASP C 1 115 ? 36.709 59.604 31.250 1.00 12.28 124 ASP C N 1
ATOM 3364 C CA . ASP C 1 115 ? 36.178 60.933 31.567 1.00 18.89 124 ASP C CA 1
ATOM 3365 C C . ASP C 1 115 ? 35.266 61.460 30.466 1.00 19.78 124 ASP C C 1
ATOM 3366 O O . ASP C 1 115 ? 34.213 62.052 30.757 1.00 17.63 124 ASP C O 1
ATOM 3371 N N . LYS C 1 116 ? 35.671 61.306 29.196 1.00 19.81 125 LYS C N 1
ATOM 3372 C CA . LYS C 1 116 ? 34.821 61.781 28.113 1.00 20.03 125 LYS C CA 1
ATOM 3373 C C . LYS C 1 116 ? 33.500 61.020 28.089 1.00 16.46 125 LYS C C 1
ATOM 3374 O O . LYS C 1 116 ? 32.432 61.616 27.871 1.00 16.75 125 LYS C O 1
ATOM 3376 N N . LEU C 1 117 ? 33.548 59.708 28.334 1.00 11.87 126 LEU C N 1
ATOM 3377 C CA . LEU C 1 117 ? 32.316 58.924 28.258 1.00 11.43 126 LEU C CA 1
ATOM 3378 C C . LEU C 1 117 ? 31.364 59.275 29.399 1.00 16.77 126 LEU C C 1
ATOM 3379 O O . LEU C 1 117 ? 30.146 59.157 29.237 1.00 17.33 126 LEU C O 1
ATOM 3384 N N . GLN C 1 118 ? 31.874 59.748 30.545 1.00 20.72 127 GLN C N 1
ATOM 3385 C CA . GLN C 1 118 ? 30.952 60.164 31.604 1.00 17.43 127 GLN C CA 1
ATOM 3386 C C . GLN C 1 118 ? 29.991 61.227 31.082 1.00 17.35 127 GLN C C 1
ATOM 3387 O O . GLN C 1 118 ? 28.768 61.108 31.230 1.00 11.96 127 GLN C O 1
ATOM 3393 N N . ALA C 1 119 ? 30.525 62.250 30.418 1.00 17.55 128 ALA C N 1
ATOM 3394 C CA . ALA C 1 119 ? 29.666 63.298 29.882 1.00 19.57 128 ALA C CA 1
ATOM 3395 C C . ALA C 1 119 ? 28.792 62.772 28.749 1.00 18.87 128 ALA C C 1
ATOM 3396 O O . ALA C 1 119 ? 27.612 63.130 28.652 1.00 19.76 128 ALA C O 1
ATOM 3398 N N . SER C 1 120 ? 29.348 61.924 27.881 1.00 16.33 129 SER C N 1
ATOM 3399 C CA . SER C 1 120 ? 28.548 61.401 26.774 1.00 15.93 129 SER C CA 1
ATOM 3400 C C . SER C 1 120 ? 27.350 60.612 27.289 1.00 19.08 129 SER C C 1
ATOM 3401 O O . SER C 1 120 ? 26.233 60.721 26.752 1.00 13.50 129 SER C O 1
ATOM 3404 N N . ILE C 1 121 ? 27.559 59.810 28.333 1.00 12.32 130 ILE C N 1
ATOM 3405 C CA . ILE C 1 121 ? 26.462 59.012 28.860 1.00 11.29 130 ILE C CA 1
ATOM 3406 C C . ILE C 1 121 ? 25.391 59.928 29.418 1.00 13.15 130 ILE C C 1
ATOM 3407 O O . ILE C 1 121 ? 24.198 59.763 29.138 1.00 13.01 130 ILE C O 1
ATOM 3412 N N . MET C 1 122 ? 25.805 60.919 30.218 1.00 12.12 131 MET C N 1
ATOM 3413 C CA . MET C 1 122 ? 24.821 61.808 30.827 1.00 16.83 131 MET C CA 1
ATOM 3414 C C . MET C 1 122 ? 24.092 62.645 29.774 1.00 12.31 131 MET C C 1
ATOM 3415 O O . MET C 1 122 ? 22.880 62.825 29.858 1.00 11.69 131 MET C O 1
ATOM 3420 N N . GLN C 1 123 ? 24.806 63.120 28.761 1.00 11.94 132 GLN C N 1
ATOM 3421 C CA . GLN C 1 123 ? 24.155 63.841 27.671 1.00 16.07 132 GLN C CA 1
ATOM 3422 C C . GLN C 1 123 ? 23.119 62.973 26.959 1.00 14.71 132 GLN C C 1
ATOM 3423 O O . GLN C 1 123 ? 22.021 63.440 26.629 1.00 14.82 132 GLN C O 1
ATOM 3429 N N . ASN C 1 124 ? 23.474 61.720 26.669 1.00 12.35 133 ASN C N 1
ATOM 3430 C CA . ASN C 1 124 ? 22.536 60.833 26.003 1.00 12.36 133 ASN C CA 1
ATOM 3431 C C . ASN C 1 124 ? 21.359 60.495 26.902 1.00 12.89 133 ASN C C 1
ATOM 3432 O O . ASN C 1 124 ? 20.230 60.359 26.421 1.00 17.74 133 ASN C O 1
ATOM 3437 N N . LEU C 1 125 ? 21.600 60.332 28.207 1.00 14.36 134 LEU C N 1
ATOM 3438 C CA . LEU C 1 125 ? 20.487 60.070 29.113 1.00 16.66 134 LEU C CA 1
ATOM 3439 C C . LEU C 1 125 ? 19.501 61.227 29.077 1.00 16.63 134 LEU C C 1
ATOM 3440 O O . LEU C 1 125 ? 18.278 61.028 29.018 1.00 17.23 134 LEU C O 1
ATOM 3445 N N . GLN C 1 126 ? 20.026 62.451 29.121 1.00 17.11 135 GLN C N 1
ATOM 3446 C CA . GLN C 1 126 ? 19.178 63.632 29.019 1.00 12.23 135 GLN C CA 1
ATOM 3447 C C . GLN C 1 126 ? 18.366 63.608 27.738 1.00 17.87 135 GLN C C 1
ATOM 3448 O O . GLN C 1 126 ? 17.166 63.913 27.746 1.00 19.69 135 GLN C O 1
ATOM 3454 N N . SER C 1 127 ? 18.992 63.219 26.626 1.00 15.47 136 SER C N 1
ATOM 3455 C CA A SER C 1 127 ? 18.310 63.260 25.337 0.66 21.57 136 SER C CA 1
ATOM 3456 C CA B SER C 1 127 ? 18.304 63.263 25.340 0.34 20.37 136 SER C CA 1
ATOM 3457 C C . SER C 1 127 ? 17.122 62.302 25.255 1.00 20.00 136 SER C C 1
ATOM 3458 O O . SER C 1 127 ? 16.225 62.524 24.442 1.00 21.29 136 SER C O 1
ATOM 3463 N N . VAL C 1 128 ? 17.094 61.242 26.056 1.00 12.17 137 VAL C N 1
ATOM 3464 C CA . VAL C 1 128 ? 15.988 60.285 25.999 1.00 15.74 137 VAL C CA 1
ATOM 3465 C C . VAL C 1 128 ? 15.062 60.405 27.198 1.00 14.69 137 VAL C C 1
ATOM 3466 O O . VAL C 1 128 ? 14.252 59.491 27.442 1.00 17.95 137 VAL C O 1
ATOM 3470 N N . ALA C 1 129 ? 15.162 61.502 27.970 1.00 12.34 138 ALA C N 1
ATOM 3471 C CA . ALA C 1 129 ? 14.367 61.673 29.183 1.00 12.61 138 ALA C CA 1
ATOM 3472 C C . ALA C 1 129 ? 12.910 61.221 29.007 1.00 13.60 138 ALA C C 1
ATOM 3473 O O . ALA C 1 129 ? 12.462 60.354 29.770 1.00 15.69 138 ALA C O 1
ATOM 3475 N N . PRO C 1 130 ? 12.152 61.737 28.027 1.00 16.99 139 PRO C N 1
ATOM 3476 C CA . PRO C 1 130 ? 10.727 61.358 27.952 1.00 15.79 139 PRO C CA 1
ATOM 3477 C C . PRO C 1 130 ? 10.518 59.860 27.803 1.00 17.54 139 PRO C C 1
ATOM 3478 O O . PRO C 1 130 ? 9.488 59.333 28.236 1.00 16.82 139 PRO C O 1
ATOM 3482 N N . LEU C 1 131 ? 11.488 59.146 27.242 1.00 12.40 140 LEU C N 1
ATOM 3483 C CA . LEU C 1 131 ? 11.273 57.736 26.951 1.00 16.93 140 LEU C CA 1
ATOM 3484 C C . LEU C 1 131 ? 11.541 56.835 28.139 1.00 13.43 140 LEU C C 1
ATOM 3485 O O . LEU C 1 131 ? 11.221 55.640 28.081 1.00 11.60 140 LEU C O 1
ATOM 3490 N N . ARG C 1 132 ? 12.108 57.365 29.215 1.00 15.34 141 ARG C N 1
ATOM 3491 C CA . ARG C 1 132 ? 12.564 56.489 30.290 1.00 13.59 141 ARG C CA 1
ATOM 3492 C C . ARG C 1 132 ? 11.430 55.947 31.136 1.00 15.61 141 ARG C C 1
ATOM 3493 O O . ARG C 1 132 ? 11.630 54.975 31.879 1.00 16.18 141 ARG C O 1
ATOM 3501 N N . SER C 1 133 ? 10.237 56.510 31.004 1.00 15.47 142 SER C N 1
ATOM 3502 C CA . SER C 1 133 ? 9.125 56.153 31.863 1.00 17.98 142 SER C CA 1
ATOM 3503 C C . SER C 1 133 ? 7.978 55.489 31.114 1.00 23.09 142 SER C C 1
ATOM 3504 O O . SER C 1 133 ? 6.935 55.237 31.721 1.00 22.48 142 SER C O 1
ATOM 3507 N N . ILE C 1 134 ? 8.129 55.193 29.813 1.00 16.49 143 ILE C N 1
ATOM 3508 C CA . ILE C 1 134 ? 6.985 54.714 29.042 1.00 15.04 143 ILE C CA 1
ATOM 3509 C C . ILE C 1 134 ? 6.964 53.190 29.057 1.00 13.38 143 ILE C C 1
ATOM 3510 O O . ILE C 1 134 ? 7.950 52.535 29.389 1.00 16.52 143 ILE C O 1
ATOM 3515 N N . ALA C 1 135 ? 5.805 52.621 28.703 1.00 16.02 144 ALA C N 1
ATOM 3516 C CA . ALA C 1 135 ? 5.587 51.192 28.913 1.00 17.73 144 ALA C CA 1
ATOM 3517 C C . ALA C 1 135 ? 6.581 50.334 28.136 1.00 21.03 144 ALA C C 1
ATOM 3518 O O . ALA C 1 135 ? 7.012 49.282 28.622 1.00 21.21 144 ALA C O 1
ATOM 3520 N N . ASP C 1 136 ? 6.976 50.750 26.938 1.00 17.24 145 ASP C N 1
ATOM 3521 C CA A ASP C 1 136 ? 7.871 49.861 26.207 0.56 20.00 145 ASP C CA 1
ATOM 3522 C CA B ASP C 1 136 ? 7.887 50.002 26.079 0.44 19.70 145 ASP C CA 1
ATOM 3523 C C . ASP C 1 136 ? 9.348 50.195 26.421 1.00 18.65 145 ASP C C 1
ATOM 3524 O O . ASP C 1 136 ? 10.187 49.695 25.678 1.00 14.05 145 ASP C O 1
ATOM 3533 N N . CYS C 1 137 ? 9.679 50.959 27.468 1.00 11.59 146 CYS C N 1
ATOM 3534 C CA . CYS C 1 137 ? 11.093 51.286 27.695 1.00 11.18 146 CYS C CA 1
ATOM 3535 C C . CYS C 1 137 ? 11.946 50.028 27.795 1.00 11.43 146 CYS C C 1
ATOM 3536 O O . CYS C 1 137 ? 13.040 49.975 27.216 1.00 11.74 146 CYS C O 1
ATOM 3539 N N . HIS C 1 138 ? 11.482 49.011 28.550 1.00 12.91 147 HIS C N 1
ATOM 3540 C CA . HIS C 1 138 ? 12.309 47.811 28.760 1.00 13.44 147 HIS C CA 1
ATOM 3541 C C . HIS C 1 138 ? 12.596 47.119 27.441 1.00 13.92 147 HIS C C 1
ATOM 3542 O O . HIS C 1 138 ? 13.723 46.676 27.189 1.00 12.59 147 HIS C O 1
ATOM 3549 N N . ALA C 1 139 ? 11.567 46.953 26.615 1.00 12.37 148 ALA C N 1
ATOM 3550 C CA . ALA C 1 139 ? 11.757 46.349 25.294 1.00 13.38 148 ALA C CA 1
ATOM 3551 C C . ALA C 1 139 ? 12.709 47.169 24.426 1.00 15.10 148 ALA C C 1
ATOM 3552 O O . ALA C 1 139 ? 13.559 46.607 23.718 1.00 12.54 148 ALA C O 1
ATOM 3554 N N . LEU C 1 140 ? 12.566 48.500 24.444 1.00 14.08 149 LEU C N 1
ATOM 3555 C CA . LEU C 1 140 ? 13.443 49.340 23.617 1.00 16.74 149 LEU C CA 1
ATOM 3556 C C . LEU C 1 140 ? 14.888 49.282 24.110 1.00 16.89 149 LEU C C 1
ATOM 3557 O O . LEU C 1 140 ? 15.832 49.280 23.306 1.00 11.86 149 LEU C O 1
ATOM 3562 N N . VAL C 1 141 ? 15.086 49.214 25.426 1.00 10.68 150 VAL C N 1
ATOM 3563 C CA . VAL C 1 141 ? 16.450 49.143 25.949 1.00 10.31 150 VAL C CA 1
ATOM 3564 C C . VAL C 1 141 ? 17.066 47.773 25.656 1.00 18.25 150 VAL C C 1
ATOM 3565 O O . VAL C 1 141 ? 18.235 47.677 25.269 1.00 11.33 150 VAL C O 1
ATOM 3569 N N . ALA C 1 142 ? 16.298 46.693 25.836 1.00 10.34 151 ALA C N 1
ATOM 3570 C CA . ALA C 1 142 ? 16.822 45.376 25.506 1.00 10.39 151 ALA C CA 1
ATOM 3571 C C . ALA C 1 142 ? 17.171 45.279 24.021 1.00 10.75 151 ALA C C 1
ATOM 3572 O O . ALA C 1 142 ? 18.228 44.753 23.663 1.00 11.32 151 ALA C O 1
ATOM 3574 N N . SER C 1 143 ? 16.328 45.836 23.151 1.00 11.13 152 SER C N 1
ATOM 3575 C CA A SER C 1 143 ? 16.618 45.800 21.719 0.65 15.28 152 SER C CA 1
ATOM 3576 C CA B SER C 1 143 ? 16.616 45.810 21.715 0.35 15.35 152 SER C CA 1
ATOM 3577 C C . SER C 1 143 ? 17.881 46.591 21.386 1.00 15.73 152 SER C C 1
ATOM 3578 O O . SER C 1 143 ? 18.689 46.158 20.558 1.00 12.37 152 SER C O 1
ATOM 3583 N N . ALA C 1 144 ? 18.052 47.760 22.005 1.00 12.90 153 ALA C N 1
ATOM 3584 C CA . ALA C 1 144 ? 19.256 48.556 21.764 1.00 14.32 153 ALA C CA 1
ATOM 3585 C C . ALA C 1 144 ? 20.515 47.798 22.178 1.00 11.98 153 ALA C C 1
ATOM 3586 O O . ALA C 1 144 ? 21.537 47.838 21.476 1.00 12.53 153 ALA C O 1
ATOM 3588 N N . VAL C 1 145 ? 20.469 47.101 23.320 1.00 10.50 154 VAL C N 1
ATOM 3589 C CA . VAL C 1 145 ? 21.587 46.231 23.693 1.00 10.31 154 VAL C CA 1
ATOM 3590 C C . VAL C 1 145 ? 21.870 45.225 22.589 1.00 10.68 154 VAL C C 1
ATOM 3591 O O . VAL C 1 145 ? 23.030 44.995 22.212 1.00 13.57 154 VAL C O 1
ATOM 3595 N N . GLY C 1 146 ? 20.817 44.600 22.058 1.00 14.59 155 GLY C N 1
ATOM 3596 C CA . GLY C 1 146 ? 21.016 43.610 21.008 1.00 11.43 155 GLY C CA 1
ATOM 3597 C C . GLY C 1 146 ? 21.633 44.204 19.758 1.00 17.13 155 GLY C C 1
ATOM 3598 O O . GLY C 1 146 ? 22.525 43.600 19.153 1.00 13.16 155 GLY C O 1
ATOM 3599 N N . GLN C 1 147 ? 21.162 45.391 19.339 1.00 12.87 156 GLN C N 1
ATOM 3600 C CA . GLN C 1 147 ? 21.731 45.999 18.130 1.00 16.69 156 GLN C CA 1
ATOM 3601 C C . GLN C 1 147 ? 23.182 46.417 18.357 1.00 16.73 156 GLN C C 1
ATOM 3602 O O . GLN C 1 147 ? 24.028 46.239 17.475 1.00 13.57 156 GLN C O 1
ATOM 3608 N N . VAL C 1 148 ? 23.479 46.989 19.528 1.00 11.70 157 VAL C N 1
ATOM 3609 C CA . VAL C 1 148 ? 24.840 47.405 19.846 1.00 16.22 157 VAL C CA 1
ATOM 3610 C C . VAL C 1 148 ? 25.757 46.188 19.928 1.00 13.65 157 VAL C C 1
ATOM 3611 O O . VAL C 1 148 ? 26.867 46.204 19.380 1.00 13.02 157 VAL C O 1
ATOM 3615 N N . ALA C 1 149 ? 25.292 45.100 20.572 1.00 15.26 158 ALA C N 1
ATOM 3616 C CA . ALA C 1 149 ? 26.114 43.883 20.668 1.00 16.24 158 ALA C CA 1
ATOM 3617 C C . ALA C 1 149 ? 26.430 43.302 19.294 1.00 18.43 158 ALA C C 1
ATOM 3618 O O . ALA C 1 149 ? 27.535 42.789 19.071 1.00 14.93 158 ALA C O 1
ATOM 3620 N N . GLU C 1 150 ? 25.456 43.311 18.375 1.00 17.12 159 GLU C N 1
ATOM 3621 C CA . GLU C 1 150 ? 25.734 42.793 17.036 1.00 19.81 159 GLU C CA 1
ATOM 3622 C C . GLU C 1 150 ? 26.705 43.708 16.310 1.00 21.06 159 GLU C C 1
ATOM 3623 O O . GLU C 1 150 ? 27.645 43.236 15.668 1.00 18.39 159 GLU C O 1
ATOM 3625 N N . GLN C 1 151 ? 26.527 45.025 16.451 1.00 17.06 160 GLN C N 1
ATOM 3626 C CA . GLN C 1 151 ? 27.352 45.950 15.689 1.00 23.15 160 GLN C CA 1
ATOM 3627 C C . GLN C 1 151 ? 28.779 45.985 16.211 1.00 23.56 160 GLN C C 1
ATOM 3628 O O . GLN C 1 151 ? 29.707 46.198 15.429 1.00 20.33 160 GLN C O 1
ATOM 3634 N N . ALA C 1 152 ? 28.972 45.767 17.512 1.00 15.56 161 ALA C N 1
ATOM 3635 C CA . ALA C 1 152 ? 30.291 45.838 18.133 1.00 19.63 161 ALA C CA 1
ATOM 3636 C C . ALA C 1 152 ? 30.885 44.457 18.425 1.00 18.30 161 ALA C C 1
ATOM 3637 O O . ALA C 1 152 ? 31.905 44.369 19.118 1.00 14.96 161 ALA C O 1
ATOM 3639 N N . SER C 1 153 ? 30.269 43.386 17.906 1.00 13.94 162 SER C N 1
ATOM 3640 C CA . SER C 1 153 ? 30.686 42.004 18.155 1.00 19.95 162 SER C CA 1
ATOM 3641 C C . SER C 1 153 ? 30.960 41.747 19.635 1.00 22.33 162 SER C C 1
ATOM 3642 O O . SER C 1 153 ? 32.047 41.316 20.033 1.00 19.89 162 SER C O 1
ATOM 3645 N N . LEU C 1 154 ? 29.968 42.038 20.471 1.00 16.68 163 LEU C N 1
ATOM 3646 C CA . LEU C 1 154 ? 30.085 41.711 21.888 1.00 14.06 163 LEU C CA 1
ATOM 3647 C C . LEU C 1 154 ? 29.753 40.236 22.107 1.00 14.05 163 LEU C C 1
ATOM 3648 O O . LEU C 1 154 ? 28.667 39.782 21.743 1.00 16.42 163 LEU C O 1
ATOM 3653 N N . ASP C 1 155 ? 30.672 39.489 22.717 1.00 15.94 164 ASP C N 1
ATOM 3654 C CA . ASP C 1 155 ? 30.391 38.098 23.064 1.00 19.13 164 ASP C CA 1
ATOM 3655 C C . ASP C 1 155 ? 29.393 38.028 24.231 1.00 15.15 164 ASP C C 1
ATOM 3656 O O . ASP C 1 155 ? 28.920 39.040 24.752 1.00 14.37 164 ASP C O 1
ATOM 3661 N N . VAL C 1 156 ? 29.084 36.801 24.667 1.00 16.84 165 VAL C N 1
ATOM 3662 C CA . VAL C 1 156 ? 28.056 36.591 25.693 1.00 19.59 165 VAL C CA 1
ATOM 3663 C C . VAL C 1 156 ? 28.384 37.354 26.981 1.00 13.82 165 VAL C C 1
ATOM 3664 O O . VAL C 1 156 ? 27.505 37.973 27.597 1.00 11.12 165 VAL C O 1
ATOM 3668 N N . LEU C 1 157 ? 29.648 37.307 27.412 1.00 10.38 166 LEU C N 1
ATOM 3669 C CA . LEU C 1 157 ? 30.078 38.029 28.604 1.00 11.63 166 LEU C CA 1
ATOM 3670 C C . LEU C 1 157 ? 29.842 39.544 28.485 1.00 9.81 166 LEU C C 1
ATOM 3671 O O . LEU C 1 157 ? 29.320 40.184 29.410 1.00 12.29 166 LEU C O 1
ATOM 3676 N N . HIS C 1 158 ? 30.236 40.139 27.363 1.00 11.84 167 HIS C N 1
ATOM 3677 C CA . HIS C 1 158 ? 30.128 41.594 27.232 1.00 11.70 167 HIS C CA 1
ATOM 3678 C C . HIS C 1 158 ? 28.676 42.035 27.018 1.00 11.04 167 HIS C C 1
ATOM 3679 O O . HIS C 1 158 ? 28.271 43.107 27.497 1.00 10.34 167 HIS C O 1
ATOM 3686 N N . ARG C 1 159 ? 27.878 41.229 26.313 1.00 9.90 168 ARG C N 1
ATOM 3687 C CA . ARG C 1 159 ? 26.444 41.518 26.217 1.00 9.84 168 ARG C CA 1
ATOM 3688 C C . ARG C 1 159 ? 25.772 41.449 27.583 1.00 9.56 168 ARG C C 1
ATOM 3689 O O . ARG C 1 159 ? 24.939 42.306 27.928 1.00 10.48 168 ARG C O 1
ATOM 3697 N N . ALA C 1 160 ? 26.064 40.399 28.356 1.00 12.79 169 ALA C N 1
ATOM 3698 C CA . ALA C 1 160 ? 25.466 40.285 29.687 1.00 9.33 169 ALA C CA 1
ATOM 3699 C C . ALA C 1 160 ? 25.832 41.466 30.570 1.00 9.79 169 ALA C C 1
ATOM 3700 O O . ALA C 1 160 ? 24.996 41.969 31.334 1.00 8.94 169 ALA C O 1
ATOM 3702 N N . ALA C 1 161 ? 27.099 41.893 30.530 1.00 9.66 170 ALA C N 1
ATOM 3703 C CA . ALA C 1 161 ? 27.488 43.035 31.351 1.00 10.83 170 ALA C CA 1
ATOM 3704 C C . ALA C 1 161 ? 26.872 44.337 30.815 1.00 10.90 170 ALA C C 1
ATOM 3705 O O . ALA C 1 161 ? 26.579 45.269 31.586 1.00 8.74 170 ALA C O 1
ATOM 3707 N N . LEU C 1 162 ? 26.662 44.425 29.507 1.00 9.00 171 LEU C N 1
ATOM 3708 C CA . LEU C 1 162 ? 25.952 45.582 28.967 1.00 9.02 171 LEU C CA 1
ATOM 3709 C C . LEU C 1 162 ? 24.497 45.597 29.453 1.00 9.71 171 LEU C C 1
ATOM 3710 O O . LEU C 1 162 ? 23.968 46.661 29.805 1.00 9.27 171 LEU C O 1
ATOM 3715 N N . ASP C 1 163 ? 23.861 44.418 29.532 1.00 10.92 172 ASP C N 1
ATOM 3716 C CA . ASP C 1 163 ? 22.534 44.329 30.140 1.00 9.85 172 ASP C CA 1
ATOM 3717 C C . ASP C 1 163 ? 22.560 44.822 31.580 1.00 11.52 172 ASP C C 1
ATOM 3718 O O . ASP C 1 163 ? 21.607 45.450 32.044 1.00 11.50 172 ASP C O 1
ATOM 3723 N N . ARG C 1 164 ? 23.648 44.547 32.298 1.00 13.69 173 ARG C N 1
ATOM 3724 C CA . ARG C 1 164 ? 23.799 45.045 33.662 1.00 14.65 173 ARG C CA 1
ATOM 3725 C C . ARG C 1 164 ? 23.979 46.565 33.686 1.00 16.26 173 ARG C C 1
ATOM 3726 O O . ARG C 1 164 ? 23.426 47.250 34.562 1.00 11.97 173 ARG C O 1
ATOM 3734 N N . ALA C 1 165 ? 24.731 47.115 32.722 1.00 11.29 174 ALA C N 1
ATOM 3735 C CA . ALA C 1 165 ? 24.976 48.561 32.694 1.00 8.68 174 ALA C CA 1
ATOM 3736 C C . ALA C 1 165 ? 23.701 49.358 32.442 1.00 8.74 174 ALA C C 1
ATOM 3737 O O . ALA C 1 165 ? 23.562 50.486 32.939 1.00 9.35 174 ALA C O 1
ATOM 3739 N N . VAL C 1 166 ? 22.784 48.824 31.630 1.00 9.73 175 VAL C N 1
ATOM 3740 C CA . VAL C 1 166 ? 21.580 49.571 31.250 1.00 9.95 175 VAL C CA 1
ATOM 3741 C C . VAL C 1 166 ? 20.436 49.373 32.228 1.00 15.32 175 VAL C C 1
ATOM 3742 O O . VAL C 1 166 ? 19.351 49.929 32.013 1.00 15.81 175 VAL C O 1
ATOM 3746 N N . ALA C 1 167 ? 20.640 48.579 33.283 1.00 9.76 176 ALA C N 1
ATOM 3747 C CA . ALA C 1 167 ? 19.665 48.253 34.321 1.00 12.13 176 ALA C CA 1
ATOM 3748 C C . ALA C 1 167 ? 18.649 49.339 34.666 1.00 13.42 176 ALA C C 1
ATOM 3749 O O . ALA C 1 167 ? 17.460 49.047 34.821 1.00 12.43 176 ALA C O 1
ATOM 3751 N N . ARG C 1 168 ? 19.087 50.583 34.860 1.00 14.97 177 ARG C N 1
ATOM 3752 C CA . ARG C 1 168 ? 18.162 51.572 35.392 1.00 15.16 177 ARG C CA 1
ATOM 3753 C C . ARG C 1 168 ? 18.006 52.781 34.472 1.00 12.62 177 ARG C C 1
ATOM 3754 O O . ARG C 1 168 ? 17.676 53.880 34.923 1.00 13.27 177 ARG C O 1
ATOM 3762 N N . ILE C 1 169 ? 18.192 52.576 33.158 1.00 13.30 178 ILE C N 1
ATOM 3763 C CA . ILE C 1 169 ? 17.723 53.567 32.190 1.00 9.59 178 ILE C CA 1
ATOM 3764 C C . ILE C 1 169 ? 16.213 53.736 32.309 1.00 16.22 178 ILE C C 1
ATOM 3765 O O . ILE C 1 169 ? 15.695 54.860 32.361 1.00 15.89 178 ILE C O 1
ATOM 3770 N N . CYS C 1 170 ? 15.480 52.615 32.352 1.00 11.24 179 CYS C N 1
ATOM 3771 C CA . CYS C 1 170 ? 14.029 52.691 32.534 1.00 10.05 179 CYS C CA 1
ATOM 3772 C C . CYS C 1 170 ? 13.729 52.875 34.024 1.00 22.63 179 CYS C C 1
ATOM 3773 O O . CYS C 1 170 ? 14.247 52.123 34.858 1.00 16.18 179 CYS C O 1
ATOM 3776 N N . VAL C 1 171 ? 12.903 53.873 34.356 1.00 17.65 180 VAL C N 1
ATOM 3777 C CA . VAL C 1 171 ? 12.527 54.164 35.738 1.00 19.48 180 VAL C CA 1
ATOM 3778 C C . VAL C 1 171 ? 10.998 54.179 35.868 1.00 32.35 180 VAL C C 1
ATOM 3779 O O . VAL C 1 171 ? 10.298 54.693 34.991 1.00 33.79 180 VAL C O 1
ATOM 3783 N N . GLN D 1 11 ? 37.651 12.792 47.651 1.00 43.77 20 GLN D N 1
ATOM 3784 C CA . GLN D 1 11 ? 37.989 14.057 48.280 1.00 42.55 20 GLN D CA 1
ATOM 3785 C C . GLN D 1 11 ? 37.941 15.174 47.236 1.00 40.04 20 GLN D C 1
ATOM 3786 O O . GLN D 1 11 ? 38.619 15.100 46.212 1.00 47.74 20 GLN D O 1
ATOM 3792 N N . GLN D 1 12 ? 37.129 16.199 47.485 1.00 34.35 21 GLN D N 1
ATOM 3793 C CA . GLN D 1 12 ? 37.013 17.324 46.566 1.00 25.58 21 GLN D CA 1
ATOM 3794 C C . GLN D 1 12 ? 38.139 18.319 46.782 1.00 23.26 21 GLN D C 1
ATOM 3795 O O . GLN D 1 12 ? 38.674 18.444 47.887 1.00 19.22 21 GLN D O 1
ATOM 3801 N N . ASP D 1 13 ? 38.449 19.077 45.723 1.00 21.76 22 ASP D N 1
ATOM 3802 C CA . ASP D 1 13 ? 39.390 20.182 45.861 1.00 20.34 22 ASP D CA 1
ATOM 3803 C C . ASP D 1 13 ? 38.867 21.178 46.888 1.00 20.34 22 ASP D C 1
ATOM 3804 O O . ASP D 1 13 ? 37.657 21.386 47.026 1.00 17.97 22 ASP D O 1
ATOM 3809 N N . ALA D 1 14 ? 39.808 21.809 47.593 1.00 22.42 23 ALA D N 1
ATOM 3810 C CA . ALA D 1 14 ? 39.499 22.472 48.858 1.00 20.97 23 ALA D CA 1
ATOM 3811 C C . ALA D 1 14 ? 38.386 23.512 48.731 1.00 22.91 23 ALA D C 1
ATOM 3812 O O . ALA D 1 14 ? 37.497 23.576 49.593 1.00 15.17 23 ALA D O 1
ATOM 3814 N N . PHE D 1 15 ? 38.400 24.331 47.673 1.00 14.52 24 PHE D N 1
ATOM 3815 C CA . PHE D 1 15 ? 37.407 25.398 47.567 1.00 14.48 24 PHE D CA 1
ATOM 3816 C C . PHE D 1 15 ? 36.106 24.981 46.881 1.00 16.05 24 PHE D C 1
ATOM 3817 O O . PHE D 1 15 ? 35.208 25.809 46.777 1.00 13.31 24 PHE D O 1
ATOM 3825 N N . VAL D 1 16 ? 35.989 23.751 46.388 1.00 13.86 25 VAL D N 1
ATOM 3826 C CA . VAL D 1 16 ? 34.841 23.366 45.562 1.00 13.00 25 VAL D CA 1
ATOM 3827 C C . VAL D 1 16 ? 33.527 23.348 46.347 1.00 12.81 25 VAL D C 1
ATOM 3828 O O . VAL D 1 16 ? 32.513 23.838 45.829 1.00 15.39 25 VAL D O 1
ATOM 3832 N N . PRO D 1 17 ? 33.469 22.812 47.575 1.00 18.40 26 PRO D N 1
ATOM 3833 C CA . PRO D 1 17 ? 32.211 22.928 48.337 1.00 16.92 26 PRO D CA 1
ATOM 3834 C C . PRO D 1 17 ? 31.770 24.380 48.549 1.00 20.33 26 PRO D C 1
ATOM 3835 O O . PRO D 1 17 ? 30.595 24.709 48.343 1.00 12.26 26 PRO D O 1
ATOM 3839 N N . LEU D 1 18 ? 32.691 25.268 48.932 1.00 12.77 27 LEU D N 1
ATOM 3840 C CA . LEU D 1 18 ? 32.336 26.683 49.067 1.00 17.97 27 LEU D CA 1
ATOM 3841 C C . LEU D 1 18 ? 31.828 27.250 47.750 1.00 18.72 27 LEU D C 1
ATOM 3842 O O . LEU D 1 18 ? 30.786 27.919 47.703 1.00 11.10 27 LEU D O 1
ATOM 3847 N N . VAL D 1 19 ? 32.561 27.013 46.663 1.00 15.00 28 VAL D N 1
ATOM 3848 C CA . VAL D 1 19 ? 32.122 27.599 45.401 1.00 13.28 28 VAL D CA 1
ATOM 3849 C C . VAL D 1 19 ? 30.793 26.978 44.968 1.00 14.68 28 VAL D C 1
ATOM 3850 O O . VAL D 1 19 ? 29.947 27.663 44.381 1.00 10.88 28 VAL D O 1
ATOM 3854 N N . ARG D 1 20 ? 30.563 25.697 45.280 1.00 10.91 29 ARG D N 1
ATOM 3855 C CA . ARG D 1 20 ? 29.293 25.079 44.875 1.00 15.59 29 ARG D CA 1
ATOM 3856 C C . ARG D 1 20 ? 28.110 25.681 45.632 1.00 12.68 29 ARG D C 1
ATOM 3857 O O . ARG D 1 20 ? 27.022 25.857 45.062 1.00 13.13 29 ARG D O 1
ATOM 3865 N N . SER D 1 21 ? 28.284 25.997 46.914 1.00 11.62 30 SER D N 1
ATOM 3866 C CA . SER D 1 21 ? 27.184 26.641 47.635 1.00 10.98 30 SER D CA 1
ATOM 3867 C C . SER D 1 21 ? 26.913 28.049 47.103 1.00 10.26 30 SER D C 1
ATOM 3868 O O . SER D 1 21 ? 25.760 28.506 47.101 1.00 10.07 30 SER D O 1
ATOM 3871 N N . MET D 1 22 ? 27.952 28.750 46.659 1.00 10.07 31 MET D N 1
ATOM 3872 C CA . MET D 1 22 ? 27.747 30.030 45.988 1.00 17.65 31 MET D CA 1
ATOM 3873 C C . MET D 1 22 ? 27.028 29.841 44.666 1.00 16.58 31 MET D C 1
ATOM 3874 O O . MET D 1 22 ? 26.143 30.640 44.322 1.00 12.79 31 MET D O 1
ATOM 3879 N N . ALA D 1 23 ? 27.386 28.787 43.915 1.00 13.03 32 ALA D N 1
ATOM 3880 C CA . ALA D 1 23 ? 26.674 28.489 42.669 1.00 11.88 32 ALA D CA 1
ATOM 3881 C C . ALA D 1 23 ? 25.207 28.131 42.928 1.00 12.82 32 ALA D C 1
ATOM 3882 O O . ALA D 1 23 ? 24.315 28.579 42.204 1.00 12.81 32 ALA D O 1
ATOM 3884 N N . ASP D 1 24 ? 24.945 27.264 43.911 1.00 9.73 33 ASP D N 1
ATOM 3885 C CA . ASP D 1 24 ? 23.564 26.974 44.305 1.00 9.51 33 ASP D CA 1
ATOM 3886 C C . ASP D 1 24 ? 22.776 28.263 44.551 1.00 13.08 33 ASP D C 1
ATOM 3887 O O . ASP D 1 24 ? 21.626 28.389 44.115 1.00 13.12 33 ASP D O 1
ATOM 3892 N N . ARG D 1 25 ? 23.370 29.224 45.274 1.00 9.94 34 ARG D N 1
ATOM 3893 C CA . ARG D 1 25 ? 22.670 30.475 45.561 1.00 12.43 34 ARG D CA 1
ATOM 3894 C C . ARG D 1 25 ? 22.497 31.309 44.299 1.00 14.33 34 ARG D C 1
ATOM 3895 O O . ARG D 1 25 ? 21.434 31.899 44.057 1.00 11.88 34 ARG D O 1
ATOM 3903 N N . LEU D 1 26 ? 23.534 31.372 43.485 1.00 12.32 35 LEU D N 1
ATOM 3904 C CA . LEU D 1 26 ? 23.467 32.147 42.256 1.00 11.14 35 LEU D CA 1
ATOM 3905 C C . LEU D 1 26 ? 22.369 31.626 41.339 1.00 8.60 35 LEU D C 1
ATOM 3906 O O . LEU D 1 26 ? 21.622 32.405 40.738 1.00 9.49 35 LEU D O 1
ATOM 3911 N N . ASN D 1 27 ? 22.227 30.301 41.256 1.00 8.41 36 ASN D N 1
ATOM 3912 C CA . ASN D 1 27 ? 21.293 29.745 40.292 1.00 8.42 36 ASN D CA 1
ATOM 3913 C C . ASN D 1 27 ? 19.840 29.973 40.664 1.00 9.83 36 ASN D C 1
ATOM 3914 O O . ASN D 1 27 ? 18.985 29.781 39.800 1.00 11.25 36 ASN D O 1
ATOM 3919 N N . THR D 1 28 ? 19.523 30.400 41.895 1.00 12.96 37 THR D N 1
ATOM 3920 C CA . THR D 1 28 ? 18.143 30.860 42.125 1.00 11.75 37 THR D CA 1
ATOM 3921 C C . THR D 1 28 ? 17.785 32.041 41.228 1.00 12.79 37 THR D C 1
ATOM 3922 O O . THR D 1 28 ? 16.593 32.349 41.063 1.00 10.30 37 THR D O 1
ATOM 3926 N N . ALA D 1 29 ? 18.781 32.722 40.645 1.00 8.00 38 ALA D N 1
ATOM 3927 C CA . ALA D 1 29 ? 18.443 33.857 39.783 1.00 9.29 38 ALA D CA 1
ATOM 3928 C C . ALA D 1 29 ? 17.547 33.436 38.626 1.00 14.38 38 ALA D C 1
ATOM 3929 O O . ALA D 1 29 ? 16.719 34.234 38.157 1.00 12.26 38 ALA D O 1
ATOM 3931 N N . ASP D 1 30 ? 17.693 32.198 38.148 1.00 11.75 39 ASP D N 1
ATOM 3932 C CA . ASP D 1 30 ? 16.875 31.748 37.027 1.00 11.79 39 ASP D CA 1
ATOM 3933 C C . ASP D 1 30 ? 15.384 31.814 37.397 1.00 17.54 39 ASP D C 1
ATOM 3934 O O . ASP D 1 30 ? 14.555 32.346 36.645 1.00 12.94 39 ASP D O 1
ATOM 3939 N N . GLN D 1 31 ? 15.041 31.295 38.574 1.00 8.58 40 GLN D N 1
ATOM 3940 C CA . GLN D 1 31 ? 13.652 31.292 39.024 1.00 11.39 40 GLN D CA 1
ATOM 3941 C C . GLN D 1 31 ? 13.191 32.693 39.388 1.00 18.70 40 GLN D C 1
ATOM 3942 O O . GLN D 1 31 ? 12.026 33.054 39.155 1.00 11.22 40 GLN D O 1
ATOM 3948 N N . VAL D 1 32 ? 14.076 33.493 39.982 1.00 9.89 41 VAL D N 1
ATOM 3949 C CA . VAL D 1 32 ? 13.665 34.841 40.376 1.00 12.43 41 VAL D CA 1
ATOM 3950 C C . VAL D 1 32 ? 13.421 35.693 39.137 1.00 11.87 41 VAL D C 1
ATOM 3951 O O . VAL D 1 32 ? 12.457 36.469 39.086 1.00 15.26 41 VAL D O 1
ATOM 3955 N N . ALA D 1 33 ? 14.283 35.566 38.120 1.00 9.10 42 ALA D N 1
ATOM 3956 C CA . ALA D 1 33 ? 14.056 36.289 36.856 1.00 15.46 42 ALA D CA 1
ATOM 3957 C C . ALA D 1 33 ? 12.716 35.899 36.228 1.00 12.53 42 ALA D C 1
ATOM 3958 O O . ALA D 1 33 ? 11.973 36.756 35.739 1.00 12.85 42 ALA D O 1
ATOM 3960 N N . LEU D 1 34 ? 12.374 34.618 36.263 1.00 8.94 43 LEU D N 1
ATOM 3961 C CA . LEU D 1 34 ? 11.074 34.180 35.741 1.00 11.55 43 LEU D CA 1
ATOM 3962 C C . LEU D 1 34 ? 9.926 34.837 36.490 1.00 13.41 43 LEU D C 1
ATOM 3963 O O . LEU D 1 34 ? 8.939 35.272 35.875 1.00 12.53 43 LEU D O 1
ATOM 3968 N N . SER D 1 35 ? 10.039 34.915 37.830 1.00 9.61 44 SER D N 1
ATOM 3969 C CA . SER D 1 35 ? 9.023 35.585 38.638 1.00 15.04 44 SER D CA 1
ATOM 3970 C C . SER D 1 35 ? 8.883 37.049 38.241 1.00 17.17 44 SER D C 1
ATOM 3971 O O . SER D 1 35 ? 7.775 37.565 38.052 1.00 12.98 44 SER D O 1
ATOM 3974 N N . LYS D 1 36 ? 10.003 37.735 38.096 1.00 9.77 45 LYS D N 1
ATOM 3975 C CA . LYS D 1 36 ? 9.947 39.159 37.781 1.00 11.28 45 LYS D CA 1
ATOM 3976 C C . LYS D 1 36 ? 9.517 39.403 36.333 1.00 10.13 45 LYS D C 1
ATOM 3977 O O . LYS D 1 36 ? 8.907 40.442 36.034 1.00 13.48 45 LYS D O 1
ATOM 3983 N N . TRP D 1 37 ? 9.802 38.472 35.419 1.00 9.93 46 TRP D N 1
ATOM 3984 C CA . TRP D 1 37 ? 9.177 38.552 34.103 1.00 14.91 46 TRP D CA 1
ATOM 3985 C C . TRP D 1 37 ? 7.657 38.507 34.222 1.00 15.47 46 TRP D C 1
ATOM 3986 O O . TRP D 1 37 ? 6.941 39.245 33.532 1.00 14.86 46 TRP D O 1
ATOM 3997 N N . ASP D 1 38 ? 7.147 37.642 35.080 1.00 11.39 47 ASP D N 1
ATOM 3998 C CA . ASP D 1 38 ? 5.691 37.526 35.205 1.00 11.45 47 ASP D CA 1
ATOM 3999 C C . ASP D 1 38 ? 5.096 38.743 35.903 1.00 15.37 47 ASP D C 1
ATOM 4000 O O . ASP D 1 38 ? 4.024 39.224 35.510 1.00 16.60 47 ASP D O 1
ATOM 4005 N N . THR D 1 39 ? 5.724 39.202 36.995 1.00 14.45 48 THR D N 1
ATOM 4006 C CA . THR D 1 39 ? 5.115 40.241 37.830 1.00 18.29 48 THR D CA 1
ATOM 4007 C C . THR D 1 39 ? 5.474 41.654 37.398 1.00 16.24 48 THR D C 1
ATOM 4008 O O . THR D 1 39 ? 4.783 42.602 37.794 1.00 13.47 48 THR D O 1
ATOM 4012 N N . GLY D 1 40 ? 6.553 41.820 36.642 1.00 12.30 49 GLY D N 1
ATOM 4013 C CA . GLY D 1 40 ? 7.070 43.134 36.337 1.00 14.73 49 GLY D CA 1
ATOM 4014 C C . GLY D 1 40 ? 7.790 43.803 37.483 1.00 21.72 49 GLY D C 1
ATOM 4015 O O . GLY D 1 40 ? 8.151 44.980 37.363 1.00 17.40 49 GLY D O 1
ATOM 4016 N N . GLN D 1 41 ? 8.002 43.100 38.594 1.00 17.84 50 GLN D N 1
ATOM 4017 C CA . GLN D 1 41 ? 8.759 43.672 39.697 1.00 14.27 50 GLN D CA 1
ATOM 4018 C C . GLN D 1 41 ? 10.216 43.885 39.273 1.00 16.31 50 GLN D C 1
ATOM 4019 O O . GLN D 1 41 ? 10.771 43.073 38.529 1.00 14.82 50 GLN D O 1
ATOM 4025 N N . PRO D 1 42 ? 10.865 44.942 39.747 1.00 17.41 51 PRO D N 1
ATOM 4026 C CA . PRO D 1 42 ? 12.241 45.220 39.305 1.00 13.48 51 PRO D CA 1
ATOM 4027 C C . PRO D 1 42 ? 13.242 44.211 39.851 1.00 10.73 51 PRO D C 1
ATOM 4028 O O . PRO D 1 42 ? 13.056 43.620 40.922 1.00 13.72 51 PRO D O 1
ATOM 4032 N N . VAL D 1 43 ? 14.343 44.071 39.119 1.00 10.19 52 VAL D N 1
ATOM 4033 C CA . VAL D 1 43 ? 15.440 43.230 39.579 1.00 11.01 52 VAL D CA 1
ATOM 4034 C C . VAL D 1 43 ? 15.987 43.748 40.900 1.00 14.35 52 VAL D C 1
ATOM 4035 O O . VAL D 1 43 ? 16.162 42.988 41.860 1.00 11.82 52 VAL D O 1
ATOM 4039 N N . TYR D 1 44 ? 16.242 45.053 40.978 1.00 12.05 53 TYR D N 1
ATOM 4040 C CA . TYR D 1 44 ? 16.873 45.649 42.151 1.00 18.30 53 TYR D CA 1
ATOM 4041 C C . TYR D 1 44 ? 15.816 45.959 43.194 1.00 18.43 53 TYR D C 1
ATOM 4042 O O . TYR D 1 44 ? 14.891 46.726 42.922 1.00 15.23 53 TYR D O 1
ATOM 4051 N N . ASP D 1 45 ? 15.962 45.400 44.394 1.00 13.68 54 ASP D N 1
ATOM 4052 C CA . ASP D 1 45 ? 15.072 45.699 45.521 1.00 21.14 54 ASP D CA 1
ATOM 4053 C C . ASP D 1 45 ? 15.957 46.182 46.665 1.00 20.76 54 ASP D C 1
ATOM 4054 O O . ASP D 1 45 ? 16.544 45.366 47.374 1.00 15.31 54 ASP D O 1
ATOM 4059 N N . GLY D 1 46 ? 16.050 47.499 46.844 1.00 19.16 55 GLY D N 1
ATOM 4060 C CA . GLY D 1 46 ? 17.067 48.051 47.733 1.00 22.40 55 GLY D CA 1
ATOM 4061 C C . GLY D 1 46 ? 16.908 47.598 49.171 1.00 22.15 55 GLY D C 1
ATOM 4062 O O . GLY D 1 46 ? 17.881 47.214 49.822 1.00 21.58 55 GLY D O 1
ATOM 4063 N N . GLN D 1 47 ? 15.673 47.627 49.681 1.00 17.18 56 GLN D N 1
ATOM 4064 C CA . GLN D 1 47 ? 15.431 47.223 51.064 1.00 23.17 56 GLN D CA 1
ATOM 4065 C C . GLN D 1 47 ? 15.694 45.732 51.259 1.00 23.78 56 GLN D C 1
ATOM 4066 O O . GLN D 1 47 ? 16.309 45.333 52.252 1.00 21.20 56 GLN D O 1
ATOM 4068 N N . ARG D 1 48 ? 15.301 44.895 50.299 1.00 16.83 57 ARG D N 1
ATOM 4069 C CA . ARG D 1 48 ? 15.524 43.463 50.458 1.00 15.35 57 ARG D CA 1
ATOM 4070 C C . ARG D 1 48 ? 17.011 43.141 50.442 1.00 18.65 57 ARG D C 1
ATOM 4071 O O . ARG D 1 48 ? 17.502 42.390 51.289 1.00 19.63 57 ARG D O 1
ATOM 4073 N N . GLU D 1 49 ? 17.754 43.715 49.495 1.00 16.89 58 GLU D N 1
ATOM 4074 C CA . GLU D 1 49 ? 19.188 43.437 49.425 1.00 18.24 58 GLU D CA 1
ATOM 4075 C C . GLU D 1 49 ? 19.906 43.905 50.678 1.00 20.92 58 GLU D C 1
ATOM 4076 O O . GLU D 1 49 ? 20.785 43.204 51.199 1.00 21.25 58 GLU D O 1
ATOM 4082 N N . ALA D 1 50 ? 19.562 45.100 51.168 1.00 19.72 59 ALA D N 1
ATOM 4083 C CA . ALA D 1 50 ? 20.181 45.577 52.397 1.00 20.38 59 ALA D CA 1
ATOM 4084 C C . ALA D 1 50 ? 19.913 44.618 53.542 1.00 21.50 59 ALA D C 1
ATOM 4085 O O . ALA D 1 50 ? 20.775 44.405 54.411 1.00 19.93 59 ALA D O 1
ATOM 4087 N N . GLN D 1 51 ? 18.714 44.040 53.577 1.00 20.69 60 GLN D N 1
ATOM 4088 C CA . GLN D 1 51 ? 18.416 43.145 54.683 1.00 24.24 60 GLN D CA 1
ATOM 4089 C C . GLN D 1 51 ? 19.226 41.859 54.563 1.00 21.03 60 GLN D C 1
ATOM 4090 O O . GLN D 1 51 ? 19.706 41.331 55.574 1.00 21.70 60 GLN D O 1
ATOM 4096 N N . VAL D 1 52 ? 19.425 41.365 53.336 1.00 16.41 61 VAL D N 1
ATOM 4097 C CA . VAL D 1 52 ? 20.307 40.217 53.125 1.00 22.27 61 VAL D CA 1
ATOM 4098 C C . VAL D 1 52 ? 21.702 40.518 53.660 1.00 24.61 61 VAL D C 1
ATOM 4099 O O . VAL D 1 52 ? 22.309 39.703 54.367 1.00 16.74 61 VAL D O 1
ATOM 4103 N N . ILE D 1 53 ? 22.216 41.711 53.354 1.00 20.79 62 ILE D N 1
ATOM 4104 C CA A ILE D 1 53 ? 23.570 42.086 53.763 0.28 19.93 62 ILE D CA 1
ATOM 4105 C CA B ILE D 1 53 ? 23.573 42.055 53.763 0.72 19.40 62 ILE D CA 1
ATOM 4106 C C . ILE D 1 53 ? 23.653 42.232 55.277 1.00 19.75 62 ILE D C 1
ATOM 4107 O O . ILE D 1 53 ? 24.638 41.818 55.908 1.00 19.87 62 ILE D O 1
ATOM 4116 N N . ALA D 1 54 ? 22.630 42.836 55.883 1.00 24.04 63 ALA D N 1
ATOM 4117 C CA . ALA D 1 54 ? 22.655 43.060 57.330 1.00 27.46 63 ALA D CA 1
ATOM 4118 C C . ALA D 1 54 ? 22.487 41.753 58.094 1.00 24.18 63 ALA D C 1
ATOM 4119 O O . ALA D 1 54 ? 23.132 41.548 59.123 1.00 22.83 63 ALA D O 1
ATOM 4121 N N . ASN D 1 55 ? 21.625 40.859 57.603 1.00 25.36 64 ASN D N 1
ATOM 4122 C CA . ASN D 1 55 ? 21.488 39.539 58.216 1.00 26.60 64 ASN D CA 1
ATOM 4123 C C . ASN D 1 55 ? 22.822 38.801 58.217 1.00 29.10 64 ASN D C 1
ATOM 4124 O O . ASN D 1 55 ? 23.169 38.109 59.186 1.00 27.31 64 ASN D O 1
ATOM 4129 N N . ALA D 1 56 ? 23.564 38.912 57.120 1.00 23.80 65 ALA D N 1
ATOM 4130 C CA . ALA D 1 56 ? 24.871 38.269 57.034 1.00 25.15 65 ALA D CA 1
ATOM 4131 C C . ALA D 1 56 ? 25.810 38.834 58.084 1.00 25.36 65 ALA D C 1
ATOM 4132 O O . ALA D 1 56 ? 26.453 38.086 58.828 1.00 30.18 65 ALA D O 1
ATOM 4134 N N . ALA D 1 57 ? 25.888 40.164 58.163 1.00 21.62 66 ALA D N 1
ATOM 4135 C CA . ALA D 1 57 ? 26.740 40.799 59.155 1.00 24.35 66 ALA D CA 1
ATOM 4136 C C . ALA D 1 57 ? 26.392 40.289 60.543 1.00 27.51 66 ALA D C 1
ATOM 4137 O O . ALA D 1 57 ? 27.281 39.964 61.329 1.00 21.55 66 ALA D O 1
ATOM 4139 N N . THR D 1 58 ? 25.089 40.140 60.812 1.00 27.99 67 THR D N 1
ATOM 4140 C CA . THR D 1 58 ? 24.584 39.614 62.077 1.00 31.97 67 THR D CA 1
ATOM 4141 C C . THR D 1 58 ? 25.113 38.219 62.368 1.00 29.60 67 THR D C 1
ATOM 4142 O O . THR D 1 58 ? 25.498 37.913 63.504 1.00 25.28 67 THR D O 1
ATOM 4146 N N . MET D 1 59 ? 25.113 37.353 61.362 1.00 28.03 68 MET D N 1
ATOM 4147 C CA . MET D 1 59 ? 25.435 35.948 61.532 1.00 31.17 68 MET D CA 1
ATOM 4148 C C . MET D 1 59 ? 26.934 35.667 61.444 1.00 32.17 68 MET D C 1
ATOM 4149 O O . MET D 1 59 ? 27.358 34.532 61.703 1.00 29.95 68 MET D O 1
ATOM 4154 N N . ALA D 1 60 ? 27.745 36.671 61.104 1.00 31.09 69 ALA D N 1
ATOM 4155 C CA . ALA D 1 60 ? 29.166 36.430 60.860 1.00 29.82 69 ALA D CA 1
ATOM 4156 C C . ALA D 1 60 ? 29.838 35.767 62.058 1.00 28.53 69 ALA D C 1
ATOM 4157 O O . ALA D 1 60 ? 30.594 34.802 61.901 1.00 28.59 69 ALA D O 1
ATOM 4159 N N . SER D 1 61 ? 29.570 36.268 63.269 1.00 25.95 70 SER D N 1
ATOM 4160 C CA . SER D 1 61 ? 30.337 35.822 64.427 1.00 28.76 70 SER D CA 1
ATOM 4161 C C . SER D 1 61 ? 30.112 34.349 64.717 1.00 28.34 70 SER D C 1
ATOM 4162 O O . SER D 1 61 ? 31.046 33.664 65.148 1.00 27.32 70 SER D O 1
ATOM 4165 N N . GLU D 1 62 ? 28.908 33.835 64.448 1.00 25.24 71 GLU D N 1
ATOM 4166 C CA . GLU D 1 62 ? 28.636 32.421 64.689 1.00 38.07 71 GLU D CA 1
ATOM 4167 C C . GLU D 1 62 ? 29.608 31.524 63.941 1.00 38.59 71 GLU D C 1
ATOM 4168 O O . GLU D 1 62 ? 29.926 30.430 64.418 1.00 29.06 71 GLU D O 1
ATOM 4174 N N . TYR D 1 63 ? 30.071 31.955 62.762 1.00 30.37 72 TYR D N 1
ATOM 4175 C CA . TYR D 1 63 ? 30.939 31.142 61.918 1.00 27.54 72 TYR D CA 1
ATOM 4176 C C . TYR D 1 63 ? 32.380 31.635 61.939 1.00 29.50 72 TYR D C 1
ATOM 4177 O O . TYR D 1 63 ? 33.135 31.385 60.990 1.00 31.93 72 TYR D O 1
ATOM 4186 N N . GLY D 1 64 ? 32.788 32.306 63.016 1.00 27.73 73 GLY D N 1
ATOM 4187 C CA . GLY D 1 64 ? 34.142 32.823 63.088 1.00 30.06 73 GLY D CA 1
ATOM 4188 C C . GLY D 1 64 ? 34.511 33.752 61.952 1.00 27.53 73 GLY D C 1
ATOM 4189 O O . GLY D 1 64 ? 35.672 33.781 61.535 1.00 32.32 73 GLY D O 1
ATOM 4190 N N . LEU D 1 65 ? 33.556 34.511 61.432 1.00 21.87 74 LEU D N 1
ATOM 4191 C CA . LEU D 1 65 ? 33.822 35.511 60.404 1.00 20.42 74 LEU D CA 1
ATOM 4192 C C . LEU D 1 65 ? 33.620 36.905 60.987 1.00 25.47 74 LEU D C 1
ATOM 4193 O O . LEU D 1 65 ? 32.808 37.095 61.891 1.00 26.05 74 LEU D O 1
ATOM 4198 N N . THR D 1 66 ? 34.325 37.890 60.437 1.00 25.91 75 THR D N 1
ATOM 4199 C CA . THR D 1 66 ? 34.051 39.272 60.806 1.00 26.68 75 THR D CA 1
ATOM 4200 C C . THR D 1 66 ? 32.827 39.796 60.066 1.00 29.17 75 THR D C 1
ATOM 4201 O O . THR D 1 66 ? 32.468 39.314 58.987 1.00 19.56 75 THR D O 1
ATOM 4205 N N . ALA D 1 67 ? 32.202 40.822 60.645 1.00 28.61 76 ALA D N 1
ATOM 4206 C CA . ALA D 1 67 ? 31.084 41.471 59.962 1.00 28.49 76 ALA D CA 1
ATOM 4207 C C . ALA D 1 67 ? 31.504 42.035 58.609 1.00 24.41 76 ALA D C 1
ATOM 4208 O O . ALA D 1 67 ? 30.756 41.940 57.634 1.00 23.05 76 ALA D O 1
ATOM 4210 N N . GLU D 1 68 ? 32.690 42.639 58.522 1.00 25.77 77 GLU D N 1
ATOM 4211 C CA . GLU D 1 68 ? 33.079 43.238 57.248 1.00 26.03 77 GLU D CA 1
ATOM 4212 C C . GLU D 1 68 ? 33.265 42.169 56.182 1.00 20.88 77 GLU D C 1
ATOM 4213 O O . GLU D 1 68 ? 32.913 42.375 55.010 1.00 17.17 77 GLU D O 1
ATOM 4219 N N . ASP D 1 69 ? 33.817 41.018 56.576 1.00 20.07 78 ASP D N 1
ATOM 4220 C CA . ASP D 1 69 ? 34.000 39.909 55.638 1.00 21.46 78 ASP D CA 1
ATOM 4221 C C . ASP D 1 69 ? 32.648 39.382 55.158 1.00 16.40 78 ASP D C 1
ATOM 4222 O O . ASP D 1 69 ? 32.399 39.258 53.948 1.00 16.57 78 ASP D O 1
ATOM 4227 N N . ALA D 1 70 ? 31.730 39.120 56.095 1.00 18.53 79 ALA D N 1
ATOM 4228 C CA . ALA D 1 70 ? 30.399 38.659 55.694 1.00 19.81 79 ALA D CA 1
ATOM 4229 C C . ALA D 1 70 ? 29.709 39.672 54.777 1.00 15.42 79 ALA D C 1
ATOM 4230 O O . ALA D 1 70 ? 29.062 39.293 53.786 1.00 14.46 79 ALA D O 1
ATOM 4232 N N . ILE D 1 71 ? 29.824 40.963 55.093 1.00 16.51 80 ILE D N 1
ATOM 4233 C CA . ILE D 1 71 ? 29.167 41.982 54.269 1.00 19.44 80 ILE D CA 1
ATOM 4234 C C . ILE D 1 71 ? 29.736 41.982 52.858 1.00 14.75 80 ILE D C 1
ATOM 4235 O O . ILE D 1 71 ? 28.995 42.068 51.868 1.00 14.87 80 ILE D O 1
ATOM 4240 N N . ASN D 1 72 ? 31.061 41.899 52.738 1.00 14.87 81 ASN D N 1
ATOM 4241 C CA . ASN D 1 72 ? 31.675 41.869 51.416 1.00 14.39 81 ASN D CA 1
ATOM 4242 C C . ASN D 1 72 ? 31.204 40.652 50.628 1.00 14.17 81 ASN D C 1
ATOM 4243 O O . ASN D 1 72 ? 30.830 40.765 49.455 1.00 12.40 81 ASN D O 1
ATOM 4248 N N . ILE D 1 73 ? 31.241 39.468 51.260 1.00 13.16 82 ILE D N 1
ATOM 4249 C CA . ILE D 1 73 ? 30.881 38.244 50.552 1.00 12.37 82 ILE D CA 1
ATOM 4250 C C . ILE D 1 73 ? 29.449 38.336 50.056 1.00 11.85 82 ILE D C 1
ATOM 4251 O O . ILE D 1 73 ? 29.142 37.961 48.918 1.00 11.90 82 ILE D O 1
ATOM 4256 N N . PHE D 1 74 ? 28.551 38.860 50.880 1.00 13.24 83 PHE D N 1
ATOM 4257 C CA . PHE D 1 74 ? 27.156 38.806 50.469 1.00 16.01 83 PHE D CA 1
ATOM 4258 C C . PHE D 1 74 ? 26.752 39.971 49.584 1.00 11.65 83 PHE D C 1
ATOM 4259 O O . PHE D 1 74 ? 25.805 39.832 48.814 1.00 15.00 83 PHE D O 1
ATOM 4267 N N . SER D 1 75 ? 27.472 41.090 49.646 1.00 16.63 84 SER D N 1
ATOM 4268 C CA A SER D 1 75 ? 27.373 42.088 48.585 0.66 13.33 84 SER D CA 1
ATOM 4269 C CA B SER D 1 75 ? 27.366 42.084 48.584 0.34 14.25 84 SER D CA 1
ATOM 4270 C C . SER D 1 75 ? 27.758 41.484 47.242 1.00 17.54 84 SER D C 1
ATOM 4271 O O . SER D 1 75 ? 27.134 41.777 46.218 1.00 14.52 84 SER D O 1
ATOM 4276 N N . ASP D 1 76 ? 28.800 40.645 47.228 1.00 15.43 85 ASP D N 1
ATOM 4277 C CA . ASP D 1 76 ? 29.181 39.963 45.999 1.00 10.29 85 ASP D CA 1
ATOM 4278 C C . ASP D 1 76 ? 28.109 38.975 45.556 1.00 9.73 85 ASP D C 1
ATOM 4279 O O . ASP D 1 76 ? 27.846 38.838 44.344 1.00 10.44 85 ASP D O 1
ATOM 4284 N N . GLN D 1 77 ? 27.510 38.232 46.508 1.00 9.86 86 GLN D N 1
ATOM 4285 C CA . GLN D 1 77 ? 26.483 37.261 46.125 1.00 10.91 86 GLN D CA 1
ATOM 4286 C C . GLN D 1 77 ? 25.267 37.954 45.511 1.00 11.25 86 GLN D C 1
ATOM 4287 O O . GLN D 1 77 ? 24.693 37.463 44.526 1.00 9.03 86 GLN D O 1
ATOM 4293 N N . VAL D 1 78 ? 24.827 39.069 46.115 1.00 9.88 87 VAL D N 1
ATOM 4294 C CA A VAL D 1 78 ? 23.641 39.731 45.576 0.55 13.89 87 VAL D CA 1
ATOM 4295 C CA B VAL D 1 78 ? 23.663 39.799 45.614 0.45 14.01 87 VAL D CA 1
ATOM 4296 C C . VAL D 1 78 ? 23.955 40.398 44.242 1.00 13.80 87 VAL D C 1
ATOM 4297 O O . VAL D 1 78 ? 23.104 40.408 43.341 1.00 12.68 87 VAL D O 1
ATOM 4304 N N . GLU D 1 79 ? 25.161 40.921 44.065 1.00 9.41 88 GLU D N 1
ATOM 4305 C CA . GLU D 1 79 ? 25.527 41.490 42.778 1.00 12.63 88 GLU D CA 1
ATOM 4306 C C . GLU D 1 79 ? 25.561 40.416 41.684 1.00 13.82 88 GLU D C 1
ATOM 4307 O O . GLU D 1 79 ? 25.085 40.623 40.558 1.00 9.18 88 GLU D O 1
ATOM 4313 N N . ALA D 1 80 ? 26.161 39.271 41.988 1.00 11.57 89 ALA D N 1
ATOM 4314 C CA . ALA D 1 80 ? 26.225 38.204 41.001 1.00 10.89 89 ALA D CA 1
ATOM 4315 C C . ALA D 1 80 ? 24.823 37.757 40.606 1.00 9.44 89 ALA D C 1
ATOM 4316 O O . ALA D 1 80 ? 24.560 37.453 39.440 1.00 7.85 89 ALA D O 1
ATOM 4318 N N . ASN D 1 81 ? 23.916 37.700 41.573 1.00 11.43 90 ASN D N 1
ATOM 4319 C CA . ASN D 1 81 ? 22.541 37.282 41.296 1.00 15.34 90 ASN D CA 1
ATOM 4320 C C . ASN D 1 81 ? 21.846 38.255 40.341 1.00 13.17 90 ASN D C 1
ATOM 4321 O O . ASN D 1 81 ? 21.170 37.839 39.382 1.00 9.11 90 ASN D O 1
ATOM 4326 N N . LYS D 1 82 ? 21.994 39.559 40.599 1.00 10.66 91 LYS D N 1
ATOM 4327 C CA . LYS D 1 82 ? 21.411 40.573 39.720 1.00 13.32 91 LYS D CA 1
ATOM 4328 C C . LYS D 1 82 ? 22.010 40.504 38.321 1.00 12.97 91 LYS D C 1
ATOM 4329 O O . LYS D 1 82 ? 21.307 40.723 37.329 1.00 10.04 91 LYS D O 1
ATOM 4335 N N A GLU D 1 83 ? 23.319 40.236 38.233 0.49 8.80 92 GLU D N 1
ATOM 4336 N N B GLU D 1 83 ? 23.311 40.207 38.220 0.51 8.89 92 GLU D N 1
ATOM 4337 C CA A GLU D 1 83 ? 23.971 40.054 36.941 0.49 9.94 92 GLU D CA 1
ATOM 4338 C CA B GLU D 1 83 ? 23.933 40.082 36.907 0.51 9.63 92 GLU D CA 1
ATOM 4339 C C A GLU D 1 83 ? 23.243 39.014 36.094 0.49 10.63 92 GLU D C 1
ATOM 4340 C C B GLU D 1 83 ? 23.264 38.994 36.072 0.51 10.59 92 GLU D C 1
ATOM 4341 O O A GLU D 1 83 ? 22.968 39.235 34.907 0.49 8.18 92 GLU D O 1
ATOM 4342 O O B GLU D 1 83 ? 23.037 39.173 34.868 0.51 8.18 92 GLU D O 1
ATOM 4353 N N . VAL D 1 84 ? 22.904 37.875 36.695 1.00 9.57 93 VAL D N 1
ATOM 4354 C CA . VAL D 1 84 ? 22.205 36.833 35.946 1.00 12.04 93 VAL D CA 1
ATOM 4355 C C . VAL D 1 84 ? 20.776 37.271 35.620 1.00 11.53 93 VAL D C 1
ATOM 4356 O O . VAL D 1 84 ? 20.309 37.104 34.484 1.00 10.61 93 VAL D O 1
ATOM 4360 N N . GLN D 1 85 ? 20.086 37.901 36.572 1.00 7.85 94 GLN D N 1
ATOM 4361 C CA . GLN D 1 85 ? 18.677 38.268 36.341 1.00 8.00 94 GLN D CA 1
ATOM 4362 C C . GLN D 1 85 ? 18.535 39.295 35.218 1.00 8.25 94 GLN D C 1
ATOM 4363 O O . GLN D 1 85 ? 17.640 39.183 34.373 1.00 8.43 94 GLN D O 1
ATOM 4369 N N . TYR D 1 86 ? 19.367 40.350 35.238 1.00 9.27 95 TYR D N 1
ATOM 4370 C CA . TYR D 1 86 ? 19.305 41.356 34.181 1.00 10.85 95 TYR D CA 1
ATOM 4371 C C . TYR D 1 86 ? 19.553 40.730 32.809 1.00 8.84 95 TYR D C 1
ATOM 4372 O O . TYR D 1 86 ? 18.877 41.064 31.828 1.00 9.18 95 TYR D O 1
ATOM 4381 N N . ALA D 1 87 ? 20.588 39.884 32.700 1.00 8.67 96 ALA D N 1
ATOM 4382 C CA . ALA D 1 87 ? 20.881 39.263 31.407 1.00 10.94 96 ALA D CA 1
ATOM 4383 C C . ALA D 1 87 ? 19.736 38.376 30.938 1.00 9.84 96 ALA D C 1
ATOM 4384 O O . ALA D 1 87 ? 19.372 38.394 29.754 1.00 11.05 96 ALA D O 1
ATOM 4386 N N . LEU D 1 88 ? 19.226 37.514 31.823 1.00 12.13 97 LEU D N 1
ATOM 4387 C CA . LEU D 1 88 ? 18.133 36.622 31.430 1.00 11.43 97 LEU D CA 1
ATOM 4388 C C . LEU D 1 88 ? 16.920 37.424 30.958 1.00 12.11 97 LEU D C 1
ATOM 4389 O O . LEU D 1 88 ? 16.321 37.125 29.918 1.00 11.21 97 LEU D O 1
ATOM 4394 N N . LEU D 1 89 ? 16.530 38.445 31.716 1.00 9.02 98 LEU D N 1
ATOM 4395 C CA . LEU D 1 89 ? 15.324 39.177 31.332 1.00 9.38 98 LEU D CA 1
ATOM 4396 C C . LEU D 1 89 ? 15.480 39.841 29.970 1.00 9.88 98 LEU D C 1
ATOM 4397 O O . LEU D 1 89 ? 14.534 39.846 29.170 1.00 11.27 98 LEU D O 1
ATOM 4402 N N . ASN D 1 90 ? 16.656 40.424 29.694 1.00 9.91 99 ASN D N 1
ATOM 4403 C CA . ASN D 1 90 ? 16.841 41.057 28.393 1.00 10.51 99 ASN D CA 1
ATOM 4404 C C . ASN D 1 90 ? 17.011 40.022 27.282 1.00 11.75 99 ASN D C 1
ATOM 4405 O O . ASN D 1 90 ? 16.599 40.281 26.150 1.00 11.47 99 ASN D O 1
ATOM 4410 N N . ASN D 1 91 ? 17.619 38.856 27.564 1.00 11.11 100 ASN D N 1
ATOM 4411 C CA . ASN D 1 91 ? 17.601 37.783 26.560 1.00 15.76 100 ASN D CA 1
ATOM 4412 C C . ASN D 1 91 ? 16.166 37.430 26.194 1.00 11.24 100 ASN D C 1
ATOM 4413 O O . ASN D 1 91 ? 15.822 37.261 25.017 1.00 14.31 100 ASN D O 1
ATOM 4418 N N . TRP D 1 92 ? 15.311 37.299 27.204 1.00 11.42 101 TRP D N 1
ATOM 4419 C CA . TRP D 1 92 ? 13.922 36.924 26.935 1.00 11.18 101 TRP D CA 1
ATOM 4420 C C . TRP D 1 92 ? 13.172 38.048 26.229 1.00 16.20 101 TRP D C 1
ATOM 4421 O O . TRP D 1 92 ? 12.400 37.791 25.299 1.00 12.38 101 TRP D O 1
ATOM 4432 N N . ARG D 1 93 ? 13.374 39.298 26.658 1.00 14.84 102 ARG D N 1
ATOM 4433 C CA . ARG D 1 93 ? 12.781 40.418 25.932 1.00 13.54 102 ARG D CA 1
ATOM 4434 C C . ARG D 1 93 ? 13.177 40.396 24.467 1.00 17.12 102 ARG D C 1
ATOM 4435 O O . ARG D 1 93 ? 12.338 40.596 23.576 1.00 16.48 102 ARG D O 1
ATOM 4443 N N . ARG D 1 94 ? 14.468 40.174 24.194 1.00 15.96 103 ARG D N 1
ATOM 4444 C CA . ARG D 1 94 ? 14.923 40.217 22.809 1.00 16.63 103 ARG D CA 1
ATOM 4445 C C . ARG D 1 94 ? 14.336 39.062 22.005 1.00 19.55 103 ARG D C 1
ATOM 4446 O O . ARG D 1 94 ? 14.040 39.216 20.812 1.00 16.47 103 ARG D O 1
ATOM 4454 N N . GLN D 1 95 ? 14.145 37.906 22.629 1.00 14.73 104 GLN D N 1
ATOM 4455 C CA . GLN D 1 95 ? 13.648 36.784 21.843 1.00 16.72 104 GLN D CA 1
ATOM 4456 C C . GLN D 1 95 ? 12.133 36.796 21.760 1.00 21.02 104 GLN D C 1
ATOM 4457 O O . GLN D 1 95 ? 11.572 36.173 20.853 1.00 24.30 104 GLN D O 1
ATOM 4463 N N . GLY D 1 96 ? 11.474 37.574 22.619 1.00 16.52 105 G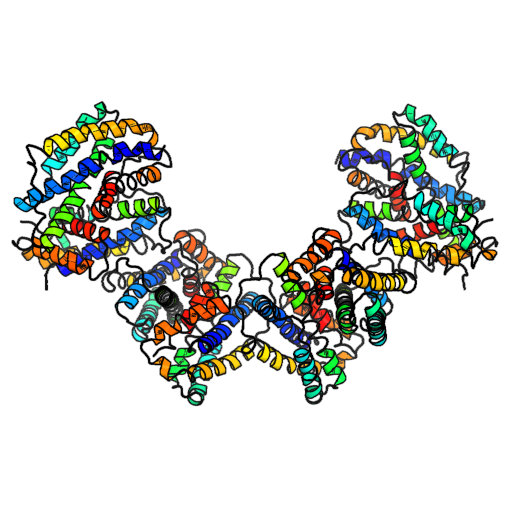LY D N 1
ATOM 4464 C CA . GLY D 1 96 ? 10.048 37.803 22.528 1.00 16.33 105 GLY D CA 1
ATOM 4465 C C . GLY D 1 96 ? 9.215 37.069 23.550 1.00 23.99 105 GLY D C 1
ATOM 4466 O O . GLY D 1 96 ? 7.991 37.247 23.561 1.00 29.21 105 GLY D O 1
ATOM 4467 N N . ASP D 1 97 ? 9.826 36.257 24.408 1.00 17.29 106 ASP D N 1
ATOM 4468 C CA . ASP D 1 97 ? 9.087 35.512 25.422 1.00 18.97 106 ASP D CA 1
ATOM 4469 C C . ASP D 1 97 ? 10.091 34.869 26.365 1.00 18.01 106 ASP D C 1
ATOM 4470 O O . ASP D 1 97 ? 11.240 34.614 25.993 1.00 14.58 106 ASP D O 1
ATOM 4475 N N . ALA D 1 98 ? 9.630 34.580 27.580 1.00 12.85 107 ALA D N 1
ATOM 4476 C CA . ALA D 1 98 ? 10.409 33.836 28.552 1.00 13.35 107 ALA D CA 1
ATOM 4477 C C . ALA D 1 98 ? 10.158 32.343 28.390 1.00 13.45 107 ALA D C 1
ATOM 4478 O O . ALA D 1 98 ? 9.108 31.934 27.893 1.00 15.38 107 ALA D O 1
ATOM 4480 N N . PRO D 1 99 ? 11.082 31.496 28.833 1.00 13.72 108 PRO D N 1
ATOM 4481 C CA . PRO D 1 99 ? 10.804 30.057 28.840 1.00 13.73 108 PRO D CA 1
ATOM 4482 C C . PRO D 1 99 ? 9.480 29.793 29.541 1.00 15.58 108 PRO D C 1
ATOM 4483 O O . PRO D 1 99 ? 9.109 30.495 30.479 1.00 17.44 108 PRO D O 1
ATOM 4487 N N . ALA D 1 100 ? 8.739 28.801 29.051 1.00 19.16 109 ALA D N 1
ATOM 4488 C CA . ALA D 1 100 ? 7.498 28.384 29.694 1.00 20.77 109 ALA D CA 1
ATOM 4489 C C . ALA D 1 100 ? 7.715 27.302 30.751 1.00 20.82 109 ALA D C 1
ATOM 4490 O O . ALA D 1 100 ? 6.834 26.454 30.960 1.00 20.24 109 ALA D O 1
ATOM 4492 N N . THR D 1 101 ? 8.833 27.317 31.427 1.00 21.23 110 THR D N 1
ATOM 4493 C CA . THR D 1 101 ? 9.075 26.285 32.422 1.00 20.94 110 THR D CA 1
ATOM 4494 C C . THR D 1 101 ? 8.472 26.674 33.771 1.00 17.34 110 THR D C 1
ATOM 4495 O O . THR D 1 101 ? 8.138 27.847 34.002 1.00 16.16 110 THR D O 1
ATOM 4499 N N . PRO D 1 102 ? 8.312 25.710 34.684 1.00 12.37 111 PRO D N 1
ATOM 4500 C CA . PRO D 1 102 ? 7.523 25.970 35.893 1.00 22.35 111 PRO D CA 1
ATOM 4501 C C . PRO D 1 102 ? 8.134 27.040 36.772 1.00 20.44 111 PRO D C 1
ATOM 4502 O O . PRO D 1 102 ? 9.354 27.115 36.946 1.00 15.55 111 PRO D O 1
ATOM 4506 N N . ARG D 1 103 ? 7.259 27.845 37.364 1.00 11.77 112 ARG D N 1
ATOM 4507 C CA . ARG D 1 103 ? 7.650 28.848 38.347 1.00 14.64 112 ARG D CA 1
ATOM 4508 C C . ARG D 1 103 ? 7.478 28.277 39.749 1.00 16.91 112 ARG D C 1
ATOM 4509 O O . ARG D 1 103 ? 6.389 27.810 40.100 1.00 17.19 112 ARG D O 1
ATOM 4517 N N . GLN D 1 104 ? 8.540 28.338 40.549 1.00 17.60 113 GLN D N 1
ATOM 4518 C CA A GLN D 1 104 ? 8.505 27.991 41.971 0.63 16.01 113 GLN D CA 1
ATOM 4519 C CA B GLN D 1 104 ? 8.425 27.980 41.952 0.37 15.73 113 GLN D CA 1
ATOM 4520 C C . GLN D 1 104 ? 8.173 29.236 42.779 1.00 12.68 113 GLN D C 1
ATOM 4521 O O . GLN D 1 104 ? 8.722 30.302 42.502 1.00 12.52 113 GLN D O 1
ATOM 4532 N N . SER D 1 105 ? 7.313 29.103 43.796 1.00 15.12 114 SER D N 1
ATOM 4533 C CA . SER D 1 105 ? 6.891 30.291 44.534 1.00 21.86 114 SER D CA 1
ATOM 4534 C C . SER D 1 105 ? 8.050 30.894 45.322 1.00 21.84 114 SER D C 1
ATOM 4535 O O . SER D 1 105 ? 8.916 30.190 45.859 1.00 15.03 114 SER D O 1
ATOM 4538 N N . LEU D 1 106 ? 8.073 32.223 45.365 1.00 18.12 115 LEU D N 1
ATOM 4539 C CA . LEU D 1 106 ? 9.127 32.899 46.112 1.00 20.71 115 LEU D CA 1
ATOM 4540 C C . LEU D 1 106 ? 9.014 32.597 47.598 1.00 15.70 115 LEU D C 1
ATOM 4541 O O . LEU D 1 106 ? 10.012 32.284 48.247 1.00 18.16 115 LEU D O 1
ATOM 4546 N N . ALA D 1 107 ? 7.801 32.640 48.147 1.00 16.70 116 ALA D N 1
ATOM 4547 C CA . ALA D 1 107 ? 7.655 32.444 49.587 1.00 21.35 116 ALA D CA 1
ATOM 4548 C C . ALA D 1 107 ? 7.851 30.986 49.996 1.00 23.98 116 ALA D C 1
ATOM 4549 O O . ALA D 1 107 ? 8.327 30.720 51.100 1.00 21.88 116 ALA D O 1
ATOM 4551 N N . GLY D 1 108 ? 7.472 30.030 49.145 1.00 24.23 117 GLY D N 1
ATOM 4552 C CA . GLY D 1 108 ? 7.535 28.629 49.535 1.00 18.97 117 GLY D CA 1
ATOM 4553 C C . GLY D 1 108 ? 8.820 27.919 49.163 1.00 19.26 117 GLY D C 1
ATOM 4554 O O . GLY D 1 108 ? 9.201 26.942 49.814 1.00 16.82 117 GLY D O 1
ATOM 4555 N N . VAL D 1 109 ? 9.507 28.380 48.121 1.00 13.86 118 VAL D N 1
ATOM 4556 C CA . VAL D 1 109 ? 10.708 27.688 47.672 1.00 13.57 118 VAL D CA 1
ATOM 4557 C C . VAL D 1 109 ? 11.918 28.610 47.734 1.00 14.59 118 VAL D C 1
ATOM 4558 O O . VAL D 1 109 ? 12.933 28.282 48.359 1.00 16.05 118 VAL D O 1
ATOM 4562 N N . ILE D 1 110 ? 11.846 29.757 47.059 1.00 13.33 119 ILE D N 1
ATOM 4563 C CA . ILE D 1 110 ? 13.080 30.472 46.760 1.00 11.02 119 ILE D CA 1
ATOM 4564 C C . ILE D 1 110 ? 13.632 31.135 48.014 1.00 11.35 119 ILE D C 1
ATOM 4565 O O . ILE D 1 110 ? 14.817 30.995 48.330 1.00 12.90 119 ILE D O 1
ATOM 4570 N N . ARG D 1 111 ? 12.821 31.924 48.697 1.00 12.79 120 ARG D N 1
ATOM 4571 C CA . ARG D 1 111 ? 13.331 32.593 49.894 1.00 15.34 120 ARG D CA 1
ATOM 4572 C C . ARG D 1 111 ? 13.796 31.624 50.978 1.00 18.11 120 ARG D C 1
ATOM 4573 O O . ARG D 1 111 ? 14.868 31.867 51.561 1.00 19.44 120 ARG D O 1
ATOM 4581 N N . PRO D 1 112 ? 13.116 30.512 51.265 1.00 24.98 121 PRO D N 1
ATOM 4582 C CA . PRO D 1 112 ? 13.702 29.567 52.233 1.00 20.01 121 PRO D CA 1
ATOM 4583 C C . PRO D 1 112 ? 15.000 28.941 51.759 1.00 20.74 121 PRO D C 1
ATOM 4584 O O . PRO D 1 112 ? 15.897 28.729 52.578 1.00 20.24 121 PRO D O 1
ATOM 4588 N N . ILE D 1 113 ? 15.119 28.615 50.464 1.00 16.47 122 ILE D N 1
ATOM 4589 C CA . ILE D 1 113 ? 16.389 28.146 49.903 1.00 13.33 122 ILE D CA 1
ATOM 4590 C C . ILE D 1 113 ? 17.503 29.139 50.225 1.00 13.81 122 ILE D C 1
ATOM 4591 O O . ILE D 1 113 ? 18.630 28.764 50.568 1.00 13.16 122 ILE D O 1
ATOM 4596 N N . LEU D 1 114 ? 17.219 30.421 50.003 1.00 15.53 123 LEU D N 1
ATOM 4597 C CA . LEU D 1 114 ? 18.220 31.466 50.174 1.00 12.94 123 LEU D CA 1
ATOM 4598 C C . LEU D 1 114 ? 18.649 31.587 51.627 1.00 13.06 123 LEU D C 1
ATOM 4599 O O . LEU D 1 114 ? 19.844 31.749 51.916 1.00 13.12 123 LEU D O 1
ATOM 4604 N N . ASP D 1 115 ? 17.696 31.497 52.549 1.00 13.04 124 ASP D N 1
ATOM 4605 C CA . ASP D 1 115 ? 18.024 31.515 53.977 1.00 19.93 124 ASP D CA 1
ATOM 4606 C C . ASP D 1 115 ? 18.937 30.359 54.363 1.00 24.63 124 ASP D C 1
ATOM 4607 O O . ASP D 1 115 ? 19.869 30.537 55.153 1.00 18.20 124 ASP D O 1
ATOM 4612 N N . LYS D 1 116 ? 18.662 29.151 53.850 1.00 23.82 125 LYS D N 1
ATOM 4613 C CA . LYS D 1 116 ? 19.505 28.006 54.194 1.00 19.86 125 LYS D CA 1
ATOM 4614 C C . LYS D 1 116 ? 20.891 28.157 53.583 1.00 13.74 125 LYS D C 1
ATOM 4615 O O . LYS D 1 116 ? 21.896 27.800 54.204 1.00 17.45 125 LYS D O 1
ATOM 4617 N N . LEU D 1 117 ? 20.965 28.704 52.371 1.00 13.11 126 LEU D N 1
ATOM 4618 C CA . LEU D 1 117 ? 22.255 28.808 51.706 1.00 17.66 126 LEU D CA 1
ATOM 4619 C C . LEU D 1 117 ? 23.142 29.854 52.374 1.00 17.80 126 LEU D C 1
ATOM 4620 O O . LEU D 1 117 ? 24.369 29.728 52.343 1.00 17.06 126 LEU D O 1
ATOM 4625 N N . GLN D 1 118 ? 22.550 30.872 52.999 1.00 20.02 127 GLN D N 1
ATOM 4626 C CA . GLN D 1 118 ? 23.350 31.835 53.754 1.00 25.57 127 GLN D CA 1
ATOM 4627 C C . GLN D 1 118 ? 24.200 31.140 54.807 1.00 23.57 127 GLN D C 1
ATOM 4628 O O . GLN D 1 118 ? 25.403 31.410 54.935 1.00 17.62 127 GLN D O 1
ATOM 4634 N N . ALA D 1 119 ? 23.594 30.249 55.587 1.00 17.69 128 ALA D N 1
ATOM 4635 C CA . ALA D 1 119 ? 24.385 29.555 56.595 1.00 20.57 128 ALA D CA 1
ATOM 4636 C C . ALA D 1 119 ? 25.405 28.623 55.951 1.00 22.20 128 ALA D C 1
ATOM 4637 O O . ALA D 1 119 ? 26.551 28.528 56.415 1.00 20.29 128 ALA D O 1
ATOM 4639 N N . SER D 1 120 ? 25.033 27.941 54.861 1.00 20.62 129 SER D N 1
ATOM 4640 C CA A SER D 1 120 ? 25.961 26.983 54.268 0.76 20.58 129 SER D CA 1
ATOM 4641 C CA B SER D 1 120 ? 25.963 26.981 54.271 0.24 19.75 129 SER D CA 1
ATOM 4642 C C . SER D 1 120 ? 27.164 27.688 53.653 1.00 19.71 129 SER D C 1
ATOM 4643 O O . SER D 1 120 ? 28.300 27.203 53.759 1.00 14.09 129 SER D O 1
ATOM 4648 N N . ILE D 1 121 ? 26.941 28.832 53.005 1.00 13.15 130 ILE D N 1
ATOM 4649 C CA . ILE D 1 121 ? 28.066 29.598 52.461 1.00 12.78 130 ILE D CA 1
ATOM 4650 C C . ILE D 1 121 ? 29.031 29.983 53.576 1.00 16.27 130 ILE D C 1
ATOM 4651 O O . ILE D 1 121 ? 30.252 29.801 53.464 1.00 14.60 130 ILE D O 1
ATOM 4656 N N . MET D 1 122 ? 28.493 30.505 54.681 1.00 15.91 131 MET D N 1
ATOM 4657 C CA . MET D 1 122 ? 29.337 30.940 55.788 1.00 15.72 131 MET D CA 1
ATOM 4658 C C . MET D 1 122 ? 30.067 29.776 56.439 1.00 23.45 131 MET D C 1
ATOM 4659 O O . MET D 1 122 ? 31.254 29.889 56.782 1.00 18.82 131 MET D O 1
ATOM 4664 N N . GLN D 1 123 ? 29.375 28.655 56.639 1.00 16.11 132 GLN D N 1
ATOM 4665 C CA . GLN D 1 123 ? 30.044 27.498 57.223 1.00 19.20 132 GLN D CA 1
ATOM 4666 C C . GLN D 1 123 ? 31.168 27.018 56.315 1.00 18.16 132 GLN D C 1
ATOM 4667 O O . GLN D 1 123 ? 32.224 26.588 56.793 1.00 19.76 132 GLN D O 1
ATOM 4673 N N . ASN D 1 124 ? 30.944 27.072 54.994 1.00 18.15 133 ASN D N 1
ATOM 4674 C CA . ASN D 1 124 ? 31.968 26.687 54.034 1.00 16.22 133 ASN D CA 1
ATOM 4675 C C . ASN D 1 124 ? 33.137 27.677 54.033 1.00 16.49 133 ASN D C 1
ATOM 4676 O O . ASN D 1 124 ? 34.303 27.261 54.004 1.00 16.12 133 ASN D O 1
ATOM 4681 N N . LEU D 1 125 ? 32.847 28.987 54.084 1.00 17.47 134 LEU D N 1
ATOM 4682 C CA . LEU D 1 125 ? 33.903 29.991 54.252 1.00 15.01 134 LEU D CA 1
ATOM 4683 C C . LEU D 1 125 ? 34.766 29.707 55.474 1.00 18.95 134 LEU D C 1
ATOM 4684 O O . LEU D 1 125 ? 36.006 29.761 55.408 1.00 22.04 134 LEU D O 1
ATOM 4689 N N . GLN D 1 126 ? 34.121 29.450 56.615 1.00 16.90 135 GLN D N 1
ATOM 4690 C CA . GLN D 1 126 ? 34.860 29.131 57.839 1.00 21.89 135 GLN D CA 1
ATOM 4691 C C . GLN D 1 126 ? 35.779 27.926 57.655 1.00 27.39 135 GLN D C 1
ATOM 4692 O O . GLN D 1 126 ? 36.894 27.893 58.194 1.00 24.56 135 GLN D O 1
ATOM 4698 N N . SER D 1 127 ? 35.336 26.923 56.899 1.00 27.38 136 SER D N 1
ATOM 4699 C CA A SER D 1 127 ? 36.110 25.691 56.802 0.52 30.18 136 SER D CA 1
ATOM 4700 C CA B SER D 1 127 ? 36.095 25.680 56.773 0.48 30.01 136 SER D CA 1
ATOM 4701 C C . SER D 1 127 ? 37.367 25.834 55.945 1.00 24.56 136 SER D C 1
ATOM 4702 O O . SER D 1 127 ? 38.283 25.016 56.085 1.00 24.52 136 SER D O 1
ATOM 4707 N N . VAL D 1 128 ? 37.444 26.835 55.069 1.00 20.28 137 VAL D N 1
ATOM 4708 C CA . VAL D 1 128 ? 38.623 27.029 54.221 1.00 19.06 137 VAL D CA 1
ATOM 4709 C C . VAL D 1 128 ? 39.463 28.231 54.659 1.00 22.72 137 VAL D C 1
ATOM 4710 O O . VAL D 1 128 ? 40.337 28.676 53.905 1.00 24.62 137 VAL D O 1
ATOM 4714 N N . ALA D 1 129 ? 39.240 28.756 55.866 1.00 19.23 138 ALA D N 1
ATOM 4715 C CA . ALA D 1 129 ? 39.882 30.007 56.278 1.00 18.55 138 ALA D CA 1
ATOM 4716 C C . ALA D 1 129 ? 41.391 30.070 56.026 1.00 23.33 138 ALA D C 1
ATOM 4717 O O . ALA D 1 129 ? 41.845 31.029 55.376 1.00 21.13 138 ALA D O 1
ATOM 4719 N N . PRO D 1 130 ? 42.217 29.117 56.475 1.00 22.60 139 PRO D N 1
ATOM 4720 C CA . PRO D 1 130 ? 43.660 29.266 56.226 1.00 22.10 139 PRO D CA 1
ATOM 4721 C C . PRO D 1 130 ? 43.999 29.375 54.755 1.00 27.98 139 PRO D C 1
ATOM 4722 O O . PRO D 1 130 ? 44.931 30.107 54.402 1.00 28.62 139 PRO D O 1
ATOM 4726 N N . LEU D 1 131 ? 43.245 28.721 53.876 1.00 18.62 140 LEU D N 1
ATOM 4727 C CA . LEU D 1 131 ? 43.552 28.790 52.449 1.00 17.92 140 LEU D CA 1
ATOM 4728 C C . LEU D 1 131 ? 43.198 30.137 51.826 1.00 22.91 140 LEU D C 1
ATOM 4729 O O . LEU D 1 131 ? 43.676 30.450 50.724 1.00 23.26 140 LEU D O 1
ATOM 4734 N N . ARG D 1 132 ? 42.376 30.940 52.496 1.00 19.47 141 ARG D N 1
ATOM 4735 C CA . ARG D 1 132 ? 42.047 32.253 51.953 1.00 19.99 141 ARG D CA 1
ATOM 4736 C C . ARG D 1 132 ? 43.246 33.185 51.932 1.00 23.24 141 ARG D C 1
ATOM 4737 O O . ARG D 1 132 ? 43.197 34.209 51.238 1.00 22.08 141 ARG D O 1
ATOM 4745 N N . SER D 1 133 ? 44.330 32.825 52.626 1.00 21.80 142 SER D N 1
ATOM 4746 C CA . SER D 1 133 ? 45.493 33.682 52.788 1.00 27.89 142 SER D CA 1
ATOM 4747 C C . SER D 1 133 ? 46.759 33.164 52.114 1.00 25.66 142 SER D C 1
ATOM 4748 O O . SER D 1 133 ? 47.787 33.841 52.189 1.00 28.87 142 SER D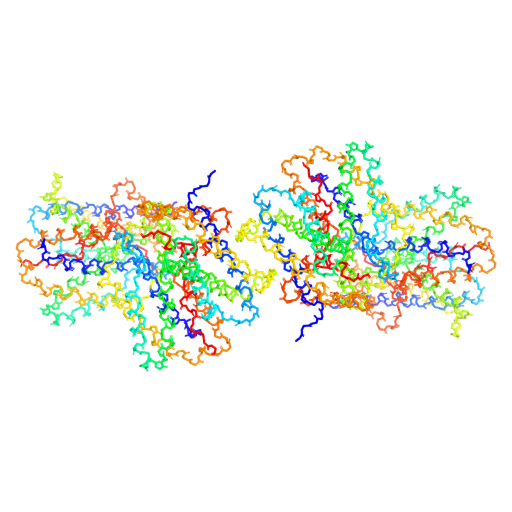 O 1
ATOM 4751 N N . ILE D 1 134 ? 46.744 31.991 51.482 1.00 22.00 143 ILE D N 1
ATOM 4752 C CA . ILE D 1 134 ? 47.939 31.571 50.752 1.00 25.31 143 ILE D CA 1
ATOM 4753 C C . ILE D 1 134 ? 47.946 32.261 49.395 1.00 22.36 143 ILE D C 1
ATOM 4754 O O . ILE D 1 134 ? 46.896 32.653 48.873 1.00 19.83 143 ILE D O 1
ATOM 4759 N N . ALA D 1 135 ? 49.146 32.458 48.832 1.00 20.56 144 ALA D N 1
ATOM 4760 C CA . ALA D 1 135 ? 49.230 33.159 47.556 1.00 23.47 144 ALA D CA 1
ATOM 4761 C C . ALA D 1 135 ? 48.523 32.407 46.437 1.00 29.14 144 ALA D C 1
ATOM 4762 O O . ALA D 1 135 ? 48.106 33.036 45.459 1.00 24.40 144 ALA D O 1
ATOM 4764 N N . ASP D 1 136 ? 48.372 31.083 46.565 1.00 18.15 145 ASP D N 1
ATOM 4765 C CA . ASP D 1 136 ? 47.687 30.254 45.573 1.00 18.05 145 ASP D CA 1
ATOM 4766 C C . ASP D 1 136 ? 46.176 30.466 45.538 1.00 18.48 145 ASP D C 1
ATOM 4767 O O . ASP D 1 136 ? 45.505 29.868 44.683 1.00 16.39 145 ASP D O 1
ATOM 4772 N N . CYS D 1 137 ? 45.622 31.260 46.450 1.00 16.28 146 CYS D N 1
ATOM 4773 C CA . CYS D 1 137 ? 44.163 31.299 46.595 1.00 15.44 146 CYS D CA 1
ATOM 4774 C C . CYS D 1 137 ? 43.457 31.688 45.290 1.00 15.84 146 CYS D C 1
ATOM 4775 O O . CYS D 1 137 ? 42.457 31.063 44.908 1.00 16.27 146 CYS D O 1
ATOM 4778 N N . HIS D 1 138 ? 43.913 32.753 44.619 1.00 14.70 147 HIS D N 1
ATOM 4779 C CA . HIS D 1 138 ? 43.209 33.192 43.411 1.00 16.31 147 HIS D CA 1
ATOM 4780 C C . HIS D 1 138 ? 43.188 32.091 42.364 1.00 13.98 147 HIS D C 1
ATOM 4781 O O . HIS D 1 138 ? 42.170 31.870 41.702 1.00 15.41 147 HIS D O 1
ATOM 4788 N N . ALA D 1 139 ? 44.309 31.392 42.212 1.00 14.69 148 ALA D N 1
ATOM 4789 C CA . ALA D 1 139 ? 44.401 30.276 41.274 1.00 15.83 148 ALA D CA 1
ATOM 4790 C C . ALA D 1 139 ? 43.453 29.136 41.643 1.00 18.39 148 ALA D C 1
ATOM 4791 O O . ALA D 1 139 ? 42.806 28.548 40.767 1.00 14.25 148 ALA D O 1
ATOM 4793 N N . LEU D 1 140 ? 43.395 28.772 42.923 1.00 14.65 149 LEU D N 1
ATOM 4794 C CA . LEU D 1 140 ? 42.519 27.675 43.332 1.00 14.46 149 LEU D CA 1
ATOM 4795 C C . LEU D 1 140 ? 41.047 28.048 43.154 1.00 13.57 149 LEU D C 1
ATOM 4796 O O . LEU D 1 140 ? 40.245 27.253 42.659 1.00 20.10 149 LEU D O 1
ATOM 4801 N N . VAL D 1 141 ? 40.683 29.264 43.543 1.00 14.56 150 VAL D N 1
ATOM 4802 C CA . VAL D 1 141 ? 39.302 29.711 43.381 1.00 12.40 150 VAL D CA 1
ATOM 4803 C C . VAL D 1 141 ? 38.920 29.721 41.908 1.00 12.97 150 VAL D C 1
ATOM 4804 O O . VAL D 1 141 ? 37.831 29.275 41.534 1.00 16.54 150 VAL D O 1
ATOM 4808 N N . ALA D 1 142 ? 39.815 30.209 41.042 1.00 12.34 151 ALA D N 1
ATOM 4809 C CA . ALA D 1 142 ? 39.487 30.247 39.618 1.00 12.18 151 ALA D CA 1
ATOM 4810 C C . ALA D 1 142 ? 39.276 28.840 39.084 1.00 14.34 151 ALA D C 1
ATOM 4811 O O . ALA D 1 142 ? 38.355 28.596 38.288 1.00 19.39 151 ALA D O 1
ATOM 4813 N N . SER D 1 143 ? 40.102 27.892 39.535 1.00 15.46 152 SER D N 1
ATOM 4814 C CA A SER D 1 143 ? 39.947 26.513 39.083 0.43 15.29 152 SER D CA 1
ATOM 4815 C CA B SER D 1 143 ? 39.951 26.512 39.086 0.23 15.00 152 SER D CA 1
ATOM 4816 C CA C SER D 1 143 ? 39.950 26.510 39.090 0.34 15.19 152 SER D CA 1
ATOM 4817 C C . SER D 1 143 ? 38.688 25.878 39.658 1.00 14.43 152 SER D C 1
ATOM 4818 O O . SER D 1 143 ? 38.014 25.102 38.973 1.00 13.94 152 SER D O 1
ATOM 4825 N N . ALA D 1 144 ? 38.349 26.201 40.912 1.00 15.90 153 ALA D N 1
ATOM 4826 C CA . ALA D 1 144 ? 37.117 25.681 41.500 1.00 17.88 153 ALA D CA 1
ATOM 4827 C C . ALA D 1 144 ? 35.885 26.174 40.742 1.00 12.59 153 ALA D C 1
ATOM 4828 O O . ALA D 1 144 ? 34.934 25.406 40.528 1.00 11.61 153 ALA D O 1
ATOM 4830 N N . VAL D 1 145 ? 35.870 27.459 40.346 1.00 11.27 154 VAL D N 1
ATOM 4831 C CA . VAL D 1 145 ? 34.785 27.966 39.509 1.00 15.04 154 VAL D CA 1
ATOM 4832 C C . VAL D 1 145 ? 34.697 27.148 38.228 1.00 14.45 154 VAL D C 1
ATOM 4833 O O . VAL D 1 145 ? 33.610 26.753 37.801 1.00 11.45 154 VAL D O 1
ATOM 4837 N N . GLY D 1 146 ? 35.837 26.867 37.604 1.00 11.62 155 GLY D N 1
ATOM 4838 C CA . GLY D 1 146 ? 35.798 26.075 36.376 1.00 13.78 155 GLY D CA 1
ATOM 4839 C C . GLY D 1 146 ? 35.277 24.665 36.605 1.00 21.46 155 GLY D C 1
ATOM 4840 O O . GLY D 1 146 ? 34.553 24.112 35.768 1.00 15.94 155 GLY D O 1
ATOM 4841 N N . GLN D 1 147 ? 35.642 24.057 37.742 1.00 12.61 156 GLN D N 1
ATOM 4842 C CA . GLN D 1 147 ? 35.195 22.692 38.003 1.00 13.05 156 GLN D CA 1
ATOM 4843 C C . GLN D 1 147 ? 33.703 22.668 38.293 1.00 13.28 156 GLN D C 1
ATOM 4844 O O . GLN D 1 147 ? 32.987 21.771 37.830 1.00 17.95 156 GLN D O 1
ATOM 4850 N N . VAL D 1 148 ? 33.227 23.645 39.065 1.00 12.40 157 VAL D N 1
ATOM 4851 C CA . VAL D 1 148 ? 31.807 23.727 39.410 1.00 11.37 157 VAL D CA 1
ATOM 4852 C C . VAL D 1 148 ? 30.981 24.054 38.173 1.00 14.86 157 VAL D C 1
ATOM 4853 O O . VAL D 1 148 ? 29.874 23.532 37.995 1.00 15.70 157 VAL D O 1
ATOM 4857 N N . ALA D 1 149 ? 31.513 24.900 37.285 1.00 13.61 158 ALA D N 1
ATOM 4858 C CA . ALA D 1 149 ? 30.782 25.214 36.065 1.00 10.88 158 ALA D CA 1
ATOM 4859 C C . ALA D 1 149 ? 30.631 23.984 35.186 1.00 19.83 158 ALA D C 1
ATOM 4860 O O . ALA D 1 149 ? 29.590 23.799 34.540 1.00 19.64 158 ALA D O 1
ATOM 4862 N N . GLU D 1 150 ? 31.657 23.128 35.143 1.00 15.68 159 GLU D N 1
ATOM 4863 C CA . GLU D 1 150 ? 31.539 21.892 34.382 1.00 13.09 159 GLU D CA 1
ATOM 4864 C C . GLU D 1 150 ? 30.580 20.925 35.072 1.00 15.70 159 GLU D C 1
ATOM 4865 O O . GLU D 1 150 ? 29.719 20.329 34.420 1.00 21.47 159 GLU D O 1
ATOM 4867 N N . GLN D 1 151 ? 30.711 20.777 36.401 1.00 19.72 160 GLN D N 1
ATOM 4868 C CA . GLN D 1 151 ? 29.902 19.828 37.166 1.00 14.69 160 GLN D CA 1
ATOM 4869 C C . GLN D 1 151 ? 28.433 20.233 37.197 1.00 20.87 160 GLN D C 1
ATOM 4870 O O . GLN D 1 151 ? 27.548 19.379 37.117 1.00 23.51 160 GLN D O 1
ATOM 4876 N N . ALA D 1 152 ? 28.147 21.520 37.343 1.00 17.04 161 ALA D N 1
ATOM 4877 C CA . ALA D 1 152 ? 26.771 21.980 37.485 1.00 17.74 161 ALA D CA 1
ATOM 4878 C C . ALA D 1 152 ? 26.201 22.547 36.188 1.00 21.32 161 ALA D C 1
ATOM 4879 O O . ALA D 1 152 ? 25.110 23.136 36.205 1.00 18.33 161 ALA D O 1
ATOM 4881 N N . SER D 1 153 ? 26.927 22.393 35.070 1.00 18.65 162 SER D N 1
ATOM 4882 C CA A SER D 1 153 ? 26.469 22.816 33.746 0.43 15.80 162 SER D CA 1
ATOM 4883 C CA B SER D 1 153 ? 26.447 22.806 33.756 0.57 15.84 162 SER D CA 1
ATOM 4884 C C . SER D 1 153 ? 26.138 24.303 33.722 1.00 14.27 162 SER D C 1
ATOM 4885 O O . SER D 1 153 ? 25.055 24.727 33.314 1.00 13.64 162 SER D O 1
ATOM 4890 N N . LEU D 1 154 ? 27.093 25.108 34.170 1.00 18.30 163 LEU D N 1
ATOM 4891 C CA . LEU D 1 154 ? 26.941 26.558 34.136 1.00 14.25 163 LEU D CA 1
ATOM 4892 C C . LEU D 1 154 ? 27.460 27.088 32.803 1.00 15.88 163 LEU D C 1
ATOM 4893 O O . LEU D 1 154 ? 28.625 26.869 32.454 1.00 13.53 163 LEU D O 1
ATOM 4898 N N . ASP D 1 155 ? 26.604 27.795 32.065 1.00 13.35 164 ASP D N 1
ATOM 4899 C CA . ASP D 1 155 ? 27.028 28.357 30.796 1.00 12.59 164 ASP D CA 1
ATOM 4900 C C . ASP D 1 155 ? 27.893 29.596 31.035 1.00 11.63 164 ASP D C 1
ATOM 4901 O O . ASP D 1 155 ? 28.229 29.940 32.174 1.00 13.22 164 ASP D O 1
ATOM 4906 N N . VAL D 1 156 ? 28.292 30.246 29.933 1.00 15.27 165 VAL D N 1
ATOM 4907 C CA . VAL D 1 156 ? 29.191 31.407 29.996 1.00 12.05 165 VAL D CA 1
ATOM 4908 C C . VAL D 1 156 ? 28.650 32.475 30.928 1.00 13.75 165 VAL D C 1
ATOM 4909 O O . VAL D 1 156 ? 29.397 33.068 31.715 1.00 12.19 165 VAL D O 1
ATOM 4913 N N . LEU D 1 157 ? 27.350 32.786 30.801 1.00 12.69 166 LEU D N 1
ATOM 4914 C CA . LEU D 1 157 ? 26.726 33.788 31.657 1.00 10.79 166 LEU D CA 1
ATOM 4915 C C . LEU D 1 157 ? 26.836 33.402 33.121 1.00 14.85 166 LEU D C 1
ATOM 4916 O O . LEU D 1 157 ? 27.181 34.236 33.967 1.00 12.41 166 LEU D O 1
ATOM 4921 N N . HIS D 1 158 ? 26.456 32.158 33.451 1.00 12.01 167 HIS D N 1
ATOM 4922 C CA . HIS D 1 158 ? 26.450 31.744 34.851 1.00 9.49 167 HIS D CA 1
ATOM 4923 C C . HIS D 1 158 ? 27.865 31.614 35.392 1.00 8.60 167 HIS D C 1
ATOM 4924 O O . HIS D 1 158 ? 28.119 31.961 36.554 1.00 10.86 167 HIS D O 1
ATOM 4931 N N . ARG D 1 159 ? 28.797 31.108 34.581 1.00 9.02 168 ARG D N 1
ATOM 4932 C CA . ARG D 1 159 ? 30.183 31.055 35.039 1.00 9.24 168 ARG D CA 1
ATOM 4933 C C . ARG D 1 159 ? 30.743 32.442 35.325 1.00 11.84 168 ARG D C 1
ATOM 4934 O O . ARG D 1 159 ? 31.479 32.625 36.307 1.00 10.91 168 ARG D O 1
ATOM 4942 N N . ALA D 1 160 ? 30.449 33.425 34.454 1.00 11.97 169 ALA D N 1
ATOM 4943 C CA . ALA D 1 160 ? 30.958 34.779 34.685 1.00 12.85 169 ALA D CA 1
ATOM 4944 C C . ALA D 1 160 ? 30.398 35.359 35.975 1.00 12.50 169 ALA D C 1
ATOM 4945 O O . ALA D 1 160 ? 31.113 36.015 36.746 1.00 8.87 169 ALA D O 1
ATOM 4947 N N . ALA D 1 161 ? 29.111 35.122 36.238 1.00 13.85 170 ALA D N 1
ATOM 4948 C CA . ALA D 1 161 ? 28.521 35.618 37.465 1.00 11.51 170 ALA D CA 1
ATOM 4949 C C . ALA D 1 161 ? 29.088 34.895 38.679 1.00 11.81 170 ALA D C 1
ATOM 4950 O O . ALA D 1 161 ? 29.222 35.497 39.755 1.00 13.87 170 ALA D O 1
ATOM 4952 N N . LEU D 1 162 ? 29.447 33.619 38.524 1.00 8.38 171 LEU D N 1
ATOM 4953 C CA . LEU D 1 162 ? 30.086 32.906 39.625 1.00 8.56 171 LEU D CA 1
ATOM 4954 C C . LEU D 1 162 ? 31.488 33.470 39.898 1.00 12.79 171 LEU D C 1
ATOM 4955 O O . LEU D 1 162 ? 31.899 33.604 41.065 1.00 13.15 171 LEU D O 1
ATOM 4960 N N . ASP D 1 163 ? 32.220 33.829 38.833 1.00 9.78 172 ASP D N 1
ATOM 4961 C CA . ASP D 1 163 ? 33.472 34.572 38.992 1.00 11.98 172 ASP D CA 1
ATOM 4962 C C . ASP D 1 163 ? 33.253 35.871 39.757 1.00 12.04 172 ASP D C 1
ATOM 4963 O O . ASP D 1 163 ? 34.145 36.317 40.498 1.00 11.50 172 ASP D O 1
ATOM 4968 N N . ARG D 1 164 ? 32.077 36.495 39.595 1.00 9.78 173 ARG D N 1
ATOM 4969 C CA . ARG D 1 164 ? 31.757 37.691 40.386 1.00 14.10 173 ARG D CA 1
ATOM 4970 C C . ARG D 1 164 ? 31.459 37.327 41.838 1.00 11.68 173 ARG D C 1
ATOM 4971 O O . ARG D 1 164 ? 31.872 38.035 42.766 1.00 14.27 173 ARG D O 1
ATOM 4979 N N . ALA D 1 165 ? 30.722 36.237 42.049 1.00 12.42 174 ALA D N 1
ATOM 4980 C CA . ALA D 1 165 ? 30.342 35.834 43.403 1.00 10.10 174 ALA D CA 1
ATOM 4981 C C . ALA D 1 165 ? 31.564 35.511 44.255 1.00 9.53 174 ALA D C 1
ATOM 4982 O O . ALA D 1 165 ? 31.596 35.817 45.461 1.00 9.90 174 ALA D O 1
ATOM 4984 N N . VAL D 1 166 ? 32.592 34.903 43.654 1.00 9.62 175 VAL D N 1
ATOM 4985 C CA . VAL D 1 166 ? 33.746 34.439 44.426 1.00 15.70 175 VAL D CA 1
ATOM 4986 C C . VAL D 1 166 ? 34.788 35.536 44.627 1.00 13.96 175 VAL D C 1
ATOM 4987 O O . VAL D 1 166 ? 35.861 35.278 45.190 1.00 12.62 175 VAL D O 1
ATOM 4991 N N . ALA D 1 167 ? 34.457 36.772 44.225 1.00 17.08 176 ALA D N 1
ATOM 4992 C CA . ALA D 1 167 ? 35.455 37.839 44.068 1.00 18.63 176 ALA D CA 1
ATOM 4993 C C . ALA D 1 167 ? 36.339 38.049 45.296 1.00 16.31 176 ALA D C 1
ATOM 4994 O O . ALA D 1 167 ? 37.529 38.348 45.159 1.00 15.94 176 ALA D O 1
ATOM 4996 N N . ARG D 1 168 ? 35.791 37.931 46.500 1.00 11.76 177 ARG D N 1
ATOM 4997 C CA . ARG D 1 168 ? 36.559 38.278 47.687 1.00 12.57 177 ARG D CA 1
ATOM 4998 C C . ARG D 1 168 ? 36.667 37.116 48.669 1.00 12.83 177 ARG D C 1
ATOM 4999 O O . ARG D 1 168 ? 36.828 37.319 49.879 1.00 13.51 177 ARG D O 1
ATOM 5007 N N . ILE D 1 169 ? 36.603 35.887 48.155 1.00 12.42 178 ILE D N 1
ATOM 5008 C CA . ILE D 1 169 ? 37.067 34.739 48.931 1.00 16.11 178 ILE D CA 1
ATOM 5009 C C . ILE D 1 169 ? 38.514 34.943 49.365 1.00 20.09 178 ILE D C 1
ATOM 5010 O O . ILE D 1 169 ? 38.869 34.728 50.529 1.00 16.39 178 ILE D O 1
ATOM 5015 N N . CYS D 1 170 ? 39.369 35.339 48.431 1.00 13.61 179 CYS D N 1
ATOM 5016 C CA . CYS D 1 170 ? 40.792 35.467 48.720 1.00 14.41 179 CYS D CA 1
ATOM 5017 C C . CYS D 1 170 ? 41.064 36.832 49.337 1.00 19.01 179 CYS D C 1
ATOM 5018 O O . CYS D 1 170 ? 40.548 37.846 48.856 1.00 21.56 179 CYS D O 1
ATOM 5021 N N . VAL D 1 171 ? 41.855 36.859 50.408 1.00 23.78 180 VAL D N 1
ATOM 5022 C CA . VAL D 1 171 ? 42.087 38.117 51.141 1.00 35.89 180 VAL D CA 1
ATOM 5023 C C . VAL D 1 171 ? 42.826 39.153 50.298 1.00 41.88 180 VAL D C 1
ATOM 5024 O O . VAL D 1 171 ? 43.774 38.832 49.583 1.00 47.77 180 VAL D O 1
ATOM 5028 N N . GLN E 1 11 ? -7.912 37.626 47.750 1.00 43.12 20 GLN E N 1
ATOM 5029 C CA . GLN E 1 11 ? -8.252 36.357 48.377 1.00 42.64 20 GLN E CA 1
ATOM 5030 C C . GLN E 1 11 ? -8.163 35.250 47.327 1.00 33.77 20 GLN E C 1
ATOM 5031 O O . GLN E 1 11 ? -8.755 35.361 46.258 1.00 39.85 20 GLN E O 1
ATOM 5037 N N . GLN E 1 12 ? -7.407 34.195 47.610 1.00 25.34 21 GLN E N 1
ATOM 5038 C CA . GLN E 1 12 ? -7.290 33.093 46.670 1.00 17.96 21 GLN E CA 1
ATOM 5039 C C . GLN E 1 12 ? -8.387 32.070 46.928 1.00 17.80 21 GLN E C 1
ATOM 5040 O O . GLN E 1 12 ? -8.871 31.928 48.055 1.00 19.37 21 GLN E O 1
ATOM 5046 N N . ASP E 1 13 ? -8.747 31.325 45.876 1.00 17.43 22 ASP E N 1
ATOM 5047 C CA . ASP E 1 13 ? -9.674 30.216 46.049 1.00 15.10 22 ASP E CA 1
ATOM 5048 C C . ASP E 1 13 ? -9.133 29.236 47.092 1.00 17.25 22 ASP E C 1
ATOM 5049 O O . ASP E 1 13 ? -7.917 29.084 47.271 1.00 15.08 22 ASP E O 1
ATOM 5054 N N . ALA E 1 14 ? -10.063 28.548 47.758 1.00 14.54 23 ALA E N 1
ATOM 5055 C CA . ALA E 1 14 ? -9.749 27.847 49.003 1.00 14.52 23 ALA E CA 1
ATOM 5056 C C . ALA E 1 14 ? -8.598 26.848 48.855 1.00 17.83 23 ALA E C 1
ATOM 5057 O O . ALA E 1 14 ? -7.742 26.761 49.743 1.00 16.58 23 ALA E O 1
ATOM 5059 N N . PHE E 1 15 ? -8.576 26.057 47.776 1.00 13.38 24 PHE E N 1
ATOM 5060 C CA . PHE E 1 15 ? -7.567 25.015 47.634 1.00 12.80 24 PHE E CA 1
ATOM 5061 C C . PHE E 1 15 ? -6.309 25.476 46.911 1.00 12.39 24 PHE E C 1
ATOM 5062 O O . PHE E 1 15 ? -5.402 24.661 46.722 1.00 11.93 24 PHE E O 1
ATOM 5070 N N . VAL E 1 16 ? -6.243 26.722 46.436 1.00 12.59 25 VAL E N 1
ATOM 5071 C CA . VAL E 1 16 ? -5.079 27.139 45.649 1.00 14.65 25 VAL E CA 1
ATOM 5072 C C . VAL E 1 16 ? -3.800 27.101 46.473 1.00 15.10 25 VAL E C 1
ATOM 5073 O O . VAL E 1 16 ? -2.795 26.568 45.979 1.00 12.95 25 VAL E O 1
ATOM 5077 N N . PRO E 1 17 ? -3.752 27.603 47.719 1.00 16.47 26 PRO E N 1
ATOM 5078 C CA . PRO E 1 17 ? -2.468 27.551 48.445 1.00 12.44 26 PRO E CA 1
ATOM 5079 C C . PRO E 1 17 ? -1.969 26.125 48.661 1.00 14.09 26 PRO E C 1
ATOM 5080 O O . PRO E 1 17 ? -0.764 25.855 48.532 1.00 12.23 26 PRO E O 1
ATOM 5084 N N . LEU E 1 18 ? -2.876 25.197 48.964 1.00 13.85 27 LEU E N 1
ATOM 5085 C CA . LEU E 1 18 ? -2.492 23.794 49.086 1.00 12.33 27 LEU E CA 1
ATOM 5086 C C . LEU E 1 18 ? -1.983 23.251 47.755 1.00 14.11 27 LEU E C 1
ATOM 5087 O O . LEU E 1 18 ? -0.904 22.642 47.682 1.00 12.99 27 LEU E O 1
ATOM 5092 N N . VAL E 1 19 ? -2.736 23.479 46.678 1.00 11.30 28 VAL E N 1
ATOM 5093 C CA . VAL E 1 19 ? -2.333 22.918 45.391 1.00 10.65 28 VAL E CA 1
ATOM 5094 C C . VAL E 1 19 ? -1.025 23.547 44.916 1.00 19.59 28 VAL E C 1
ATOM 5095 O O . VAL E 1 19 ? -0.199 22.871 44.277 1.00 12.35 28 VAL E O 1
ATOM 5099 N N . ARG E 1 20 ? -0.792 24.826 45.249 1.00 13.88 29 ARG E N 1
ATOM 5100 C CA . ARG E 1 20 ? 0.468 25.472 44.883 1.00 12.30 29 ARG E CA 1
ATOM 5101 C C . ARG E 1 20 ? 1.650 24.848 45.624 1.00 10.52 29 ARG E C 1
ATOM 5102 O O . ARG E 1 20 ? 2.753 24.727 45.064 1.00 12.86 29 ARG E O 1
ATOM 5110 N N . SER E 1 21 ? 1.448 24.448 46.885 1.00 14.18 30 SER E N 1
ATOM 5111 C CA . SER E 1 21 ? 2.544 23.843 47.632 1.00 12.37 30 SER E CA 1
ATOM 5112 C C . SER E 1 21 ? 2.863 22.452 47.100 1.00 11.61 30 SER E C 1
ATOM 5113 O O . SER E 1 21 ? 4.035 22.052 47.082 1.00 10.15 30 SER E O 1
ATOM 5116 N N . MET E 1 22 ? 1.849 21.726 46.622 1.00 10.13 31 MET E N 1
ATOM 5117 C CA . MET E 1 22 ? 2.088 20.462 45.929 1.00 16.05 31 MET E CA 1
ATOM 5118 C C . MET E 1 22 ? 2.809 20.691 44.610 1.00 14.43 31 MET E C 1
ATOM 5119 O O . MET E 1 22 ? 3.710 19.920 44.242 1.00 11.27 31 MET E O 1
ATOM 5124 N N . ALA E 1 23 ? 2.437 21.755 43.890 1.00 10.60 32 ALA E N 1
ATOM 5125 C CA . ALA E 1 23 ? 3.130 22.069 42.650 1.00 9.34 32 ALA E CA 1
ATOM 5126 C C . ALA E 1 23 ? 4.586 22.453 42.917 1.00 11.47 32 ALA E C 1
ATOM 5127 O O . ALA E 1 23 ? 5.495 22.039 42.185 1.00 11.43 32 ALA E O 1
ATOM 5129 N N . ASP E 1 24 ? 4.828 23.261 43.949 1.00 13.59 33 ASP E N 1
ATOM 5130 C CA . ASP E 1 24 ? 6.205 23.585 44.310 1.00 15.97 33 ASP E CA 1
ATOM 5131 C C . ASP E 1 24 ? 7.021 22.318 44.554 1.00 14.04 33 ASP E C 1
ATOM 5132 O O . ASP E 1 24 ? 8.189 22.232 44.147 1.00 11.64 33 ASP E O 1
ATOM 5137 N N . ARG E 1 25 ? 6.433 21.327 45.244 1.00 11.52 34 ARG E N 1
ATOM 5138 C CA . ARG E 1 25 ? 7.137 20.063 45.471 1.00 13.46 34 ARG E CA 1
ATOM 5139 C C . ARG E 1 25 ? 7.329 19.293 44.168 1.00 12.50 34 ARG E C 1
ATOM 5140 O O . ARG E 1 25 ? 8.413 18.752 43.887 1.00 10.86 34 ARG E O 1
ATOM 5148 N N . LEU E 1 26 ? 6.271 19.204 43.377 1.00 10.15 35 LEU E N 1
ATOM 5149 C CA . LEU E 1 26 ? 6.335 18.502 42.102 1.00 12.90 35 LEU E CA 1
ATOM 5150 C C . LEU E 1 26 ? 7.437 19.058 41.208 1.00 10.25 35 LEU E C 1
ATOM 5151 O O . LEU E 1 26 ? 8.167 18.298 40.559 1.00 10.47 35 LEU E O 1
ATOM 5156 N N . ASN E 1 27 ? 7.562 20.384 41.147 1.00 9.80 36 ASN E N 1
ATOM 5157 C CA . ASN E 1 27 ? 8.472 20.966 40.174 1.00 9.37 36 ASN E CA 1
ATOM 5158 C C . ASN E 1 27 ? 9.936 20.780 40.547 1.00 12.75 36 ASN E C 1
ATOM 5159 O O . ASN E 1 27 ? 10.783 21.055 39.694 1.00 12.91 36 ASN E O 1
ATOM 5164 N N . THR E 1 28 ? 10.259 20.302 41.765 1.00 10.30 37 THR E N 1
ATOM 5165 C CA . THR E 1 28 ? 11.645 19.891 42.020 1.00 13.66 37 THR E CA 1
ATOM 5166 C C . THR E 1 28 ? 12.036 18.729 41.130 1.00 15.20 37 THR E C 1
ATOM 5167 O O . THR E 1 28 ? 13.229 18.466 40.934 1.00 11.68 37 THR E O 1
ATOM 5171 N N . ALA E 1 29 ? 11.059 18.016 40.588 1.00 8.58 38 ALA E N 1
ATOM 5172 C CA . ALA E 1 29 ? 11.400 16.930 39.669 1.00 16.54 38 ALA E CA 1
ATOM 5173 C C . ALA E 1 29 ? 12.281 17.378 38.506 1.00 16.14 38 ALA E C 1
ATOM 5174 O O . ALA E 1 29 ? 13.094 16.591 38.020 1.00 11.87 38 ALA E O 1
ATOM 5176 N N . ASP E 1 30 ? 12.132 18.616 38.023 1.00 13.17 39 ASP E N 1
ATOM 5177 C CA . ASP E 1 30 ? 12.950 19.061 36.890 1.00 11.55 39 ASP E CA 1
ATOM 5178 C C . ASP E 1 30 ? 14.439 19.027 37.247 1.00 18.11 39 ASP E C 1
ATOM 5179 O O . ASP E 1 30 ? 15.277 18.574 36.452 1.00 13.14 39 ASP E O 1
ATOM 5184 N N . GLN E 1 31 ? 14.775 19.502 38.451 1.00 9.01 40 GLN E N 1
ATOM 5185 C CA . GLN E 1 31 ? 16.157 19.509 38.912 1.00 12.29 40 GLN E CA 1
ATOM 5186 C C . GLN E 1 31 ? 16.636 18.103 39.262 1.00 12.54 40 GLN E C 1
ATOM 5187 O O . GLN E 1 31 ? 17.801 17.753 39.029 1.00 12.38 40 GLN E O 1
ATOM 5193 N N . VAL E 1 32 ? 15.779 17.297 39.871 1.00 10.37 41 VAL E N 1
ATOM 5194 C CA . VAL E 1 32 ? 16.192 15.927 40.193 1.00 11.55 41 VAL E CA 1
ATOM 5195 C C . VAL E 1 32 ? 16.437 15.122 38.915 1.00 15.96 41 VAL E C 1
ATOM 5196 O O . VAL E 1 32 ? 17.410 14.359 38.829 1.00 13.04 41 VAL E O 1
ATOM 5200 N N . ALA E 1 33 ? 15.574 15.273 37.896 1.00 13.45 42 ALA E N 1
ATOM 5201 C CA . ALA E 1 33 ? 15.845 14.578 36.629 1.00 12.85 42 ALA E CA 1
ATOM 5202 C C . ALA E 1 33 ? 17.193 15.008 36.035 1.00 9.19 42 ALA E C 1
ATOM 5203 O O . ALA E 1 33 ? 17.988 14.163 35.596 1.00 11.57 42 ALA E O 1
ATOM 5205 N N . LEU E 1 34 ? 17.496 16.314 36.041 1.00 9.14 43 LEU E N 1
ATOM 5206 C CA . LEU E 1 34 ? 18.801 16.738 35.526 1.00 9.45 43 LEU E CA 1
ATOM 5207 C C . LEU E 1 34 ? 19.928 16.051 36.279 1.00 13.37 43 LEU E C 1
ATOM 5208 O O . LEU E 1 34 ? 20.918 15.610 35.684 1.00 17.59 43 LEU E O 1
ATOM 5213 N N . SER E 1 35 ? 19.797 15.963 37.598 1.00 11.87 44 SER E N 1
ATOM 5214 C CA . SER E 1 35 ? 20.819 15.297 38.394 1.00 18.61 44 SER E CA 1
ATOM 5215 C C . SER E 1 35 ? 20.987 13.834 37.973 1.00 21.51 44 SER E C 1
ATOM 5216 O O . SER E 1 35 ? 22.108 13.331 37.811 1.00 14.25 44 SER E O 1
ATOM 5219 N N . LYS E 1 36 ? 19.878 13.136 37.786 1.00 12.25 45 LYS E N 1
ATOM 5220 C CA . LYS E 1 36 ? 19.965 11.711 37.484 1.00 9.71 45 LYS E CA 1
ATOM 5221 C C . LYS E 1 36 ? 20.399 11.481 36.047 1.00 15.31 45 LYS E C 1
ATOM 5222 O O . LYS E 1 36 ? 20.988 10.435 35.742 1.00 14.79 45 LYS E O 1
ATOM 5228 N N . TRP E 1 37 ? 20.091 12.425 35.150 1.00 9.66 46 TRP E N 1
ATOM 5229 C CA . TRP E 1 37 ? 20.709 12.400 33.829 1.00 17.43 46 TRP E CA 1
ATOM 5230 C C . TRP E 1 37 ? 22.225 12.418 33.953 1.00 15.89 46 TRP E C 1
ATOM 5231 O O . TRP E 1 37 ? 22.921 11.643 33.282 1.00 12.92 46 TRP E O 1
ATOM 5242 N N . ASP E 1 38 ? 22.751 13.283 34.830 1.00 13.67 47 ASP E N 1
ATOM 5243 C CA . ASP E 1 38 ? 24.202 13.426 34.980 1.00 16.17 47 ASP E CA 1
ATOM 5244 C C . ASP E 1 38 ? 24.817 12.199 35.645 1.00 18.41 47 ASP E C 1
ATOM 5245 O O . ASP E 1 38 ? 25.893 11.735 35.246 1.00 16.34 47 ASP E O 1
ATOM 5250 N N . THR E 1 39 ? 24.192 11.717 36.720 1.00 12.08 48 THR E N 1
ATOM 5251 C CA . THR E 1 39 ? 24.777 10.657 37.525 1.00 17.83 48 THR E CA 1
ATOM 5252 C C . THR E 1 39 ? 24.422 9.264 37.034 1.00 18.18 48 THR E C 1
ATOM 5253 O O . THR E 1 39 ? 25.126 8.303 37.369 1.00 16.43 48 THR E O 1
ATOM 5257 N N . GLY E 1 40 ? 23.344 9.116 36.273 1.00 19.42 49 GLY E N 1
ATOM 5258 C CA . GLY E 1 40 ? 22.847 7.798 35.958 1.00 19.21 49 GLY E CA 1
ATOM 5259 C C . GLY E 1 40 ? 22.159 7.093 37.105 1.00 22.74 49 GLY E C 1
ATOM 5260 O O . GLY E 1 40 ? 21.844 5.902 36.973 1.00 17.66 49 GLY E O 1
ATOM 5261 N N . GLN E 1 41 ? 21.940 7.770 38.235 1.00 14.21 50 GLN E N 1
ATOM 5262 C CA . GLN E 1 41 ? 21.200 7.160 39.331 1.00 14.93 50 GLN E CA 1
ATOM 5263 C C . GLN E 1 41 ? 19.733 6.960 38.925 1.00 17.18 50 GLN E C 1
ATOM 5264 O O . GLN E 1 41 ? 19.197 7.725 38.122 1.00 18.38 50 GLN E O 1
ATOM 5270 N N . PRO E 1 42 ? 19.070 5.932 39.457 1.00 21.18 51 PRO E N 1
ATOM 5271 C CA . PRO E 1 42 ? 17.691 5.639 39.031 1.00 16.16 51 PRO E CA 1
ATOM 5272 C C . PRO E 1 42 ? 16.678 6.651 39.553 1.00 13.82 51 PRO E C 1
ATOM 5273 O O . PRO E 1 42 ? 16.845 7.236 40.621 1.00 15.47 51 PRO E O 1
ATOM 5277 N N . VAL E 1 43 ? 15.609 6.852 38.772 1.00 10.90 52 VAL E N 1
ATOM 5278 C CA . VAL E 1 43 ? 14.461 7.628 39.258 1.00 9.22 52 VAL E CA 1
ATOM 5279 C C . VAL E 1 43 ? 13.941 7.060 40.572 1.00 22.47 52 VAL E C 1
ATOM 5280 O O . VAL E 1 43 ? 13.757 7.788 41.552 1.00 9.42 52 VAL E O 1
ATOM 5284 N N . TYR E 1 44 ? 13.684 5.751 40.613 1.00 12.25 53 TYR E N 1
ATOM 5285 C CA . TYR E 1 44 ? 13.078 5.153 41.801 1.00 13.70 53 TYR E CA 1
ATOM 5286 C C . TYR E 1 44 ? 14.154 4.830 42.823 1.00 20.45 53 TYR E C 1
ATOM 5287 O O . TYR E 1 44 ? 15.079 4.077 42.528 1.00 21.54 53 TYR E O 1
ATOM 5296 N N . ASP E 1 45 ? 14.000 5.360 44.033 1.00 13.94 54 ASP E N 1
ATOM 5297 C CA . ASP E 1 45 ? 14.925 5.139 45.141 1.00 18.95 54 ASP E CA 1
ATOM 5298 C C . ASP E 1 45 ? 14.027 4.650 46.272 1.00 17.89 54 ASP E C 1
ATOM 5299 O O . ASP E 1 45 ? 13.399 5.456 46.962 1.00 20.07 54 ASP E O 1
ATOM 5304 N N . GLY E 1 46 ? 13.921 3.338 46.429 1.00 18.17 55 GLY E N 1
ATOM 5305 C CA . GLY E 1 46 ? 12.913 2.807 47.335 1.00 22.30 55 GLY E CA 1
ATOM 5306 C C . GLY E 1 46 ? 13.114 3.274 48.766 1.00 15.36 55 GLY E C 1
ATOM 5307 O O . GLY E 1 46 ? 12.160 3.653 49.445 1.00 14.18 55 GLY E O 1
ATOM 5308 N N . GLN E 1 47 ? 14.365 3.302 49.221 1.00 12.88 56 GLN E N 1
ATOM 5309 C CA . GLN E 1 47 ? 14.631 3.662 50.605 1.00 16.59 56 GLN E CA 1
ATOM 5310 C C . GLN E 1 47 ? 14.337 5.135 50.859 1.00 19.38 56 GLN E C 1
ATOM 5311 O O . GLN E 1 47 ? 13.753 5.484 51.889 1.00 19.60 56 GLN E O 1
ATOM 5317 N N . ARG E 1 48 ? 14.702 6.014 49.920 1.00 15.83 57 ARG E N 1
ATOM 5318 C CA . ARG E 1 48 ? 14.437 7.437 50.101 1.00 16.36 57 ARG E CA 1
ATOM 5319 C C . ARG E 1 48 ? 12.943 7.727 50.089 1.00 13.25 57 ARG E C 1
ATOM 5320 O O . ARG E 1 48 ? 12.441 8.461 50.941 1.00 14.03 57 ARG E O 1
ATOM 5328 N N . GLU E 1 49 ? 12.211 7.156 49.132 1.00 13.63 58 GLU E N 1
ATOM 5329 C CA . GLU E 1 49 ? 10.771 7.387 49.084 1.00 14.17 58 GLU E CA 1
ATOM 5330 C C . GLU E 1 49 ? 10.086 6.865 50.338 1.00 15.39 58 GLU E C 1
ATOM 5331 O O . GLU E 1 49 ? 9.177 7.515 50.880 1.00 15.80 58 GLU E O 1
ATOM 5337 N N . ALA E 1 50 ? 10.489 5.682 50.805 1.00 12.41 59 ALA E N 1
ATOM 5338 C CA . ALA E 1 50 ? 9.862 5.147 52.005 1.00 16.17 59 ALA E CA 1
ATOM 5339 C C . ALA E 1 50 ? 10.072 6.089 53.183 1.00 18.62 59 ALA E C 1
ATOM 5340 O O . ALA E 1 50 ? 9.171 6.280 54.007 1.00 15.00 59 ALA E O 1
ATOM 5342 N N . GLN E 1 51 ? 11.240 6.724 53.251 1.00 13.46 60 GLN E N 1
ATOM 5343 C CA . GLN E 1 51 ? 11.500 7.636 54.357 1.00 13.90 60 GLN E CA 1
ATOM 5344 C C . GLN E 1 51 ? 10.651 8.898 54.249 1.00 13.48 60 GLN E C 1
ATOM 5345 O O . GLN E 1 51 ? 10.242 9.462 55.274 1.00 15.81 60 GLN E O 1
ATOM 5351 N N . VAL E 1 52 ? 10.375 9.352 53.031 1.00 12.72 61 VAL E N 1
ATOM 5352 C CA . VAL E 1 52 ? 9.468 10.481 52.849 1.00 16.43 61 VAL E CA 1
ATOM 5353 C C . VAL E 1 52 ? 8.100 10.142 53.408 1.00 14.86 61 VAL E C 1
ATOM 5354 O O . VAL E 1 52 ? 7.478 10.949 54.107 1.00 14.31 61 VAL E O 1
ATOM 5358 N N . ILE E 1 53 ? 7.628 8.927 53.142 1.00 12.64 62 ILE E N 1
ATOM 5359 C CA . ILE E 1 53 ? 6.286 8.541 53.560 1.00 19.95 62 ILE E CA 1
ATOM 5360 C C . ILE E 1 53 ? 6.252 8.254 55.058 1.00 19.55 62 ILE E C 1
ATOM 5361 O O . ILE E 1 53 ? 5.271 8.566 55.738 1.00 14.07 62 ILE E O 1
ATOM 5366 N N . ALA E 1 54 ? 7.315 7.653 55.594 1.00 16.39 63 ALA E N 1
ATOM 5367 C CA . ALA E 1 54 ? 7.385 7.424 57.040 1.00 19.59 63 ALA E CA 1
ATOM 5368 C C . ALA E 1 54 ? 7.408 8.741 57.804 1.00 22.56 63 ALA E C 1
ATOM 5369 O O . ALA E 1 54 ? 6.796 8.854 58.869 1.00 21.39 63 ALA E O 1
ATOM 5371 N N . ASN E 1 55 ? 8.137 9.738 57.289 1.00 14.91 64 ASN E N 1
ATOM 5372 C CA . ASN E 1 55 ? 8.183 11.043 57.944 1.00 25.49 64 ASN E CA 1
ATOM 5373 C C . ASN E 1 55 ? 6.803 11.688 57.954 1.00 22.39 64 ASN E C 1
ATOM 5374 O O . ASN E 1 55 ? 6.364 12.236 58.972 1.00 19.69 64 ASN E O 1
ATOM 5379 N N . ALA E 1 56 ? 6.088 11.592 56.839 1.00 15.71 65 ALA E N 1
ATOM 5380 C CA . ALA E 1 56 ? 4.713 12.077 56.788 1.00 21.36 65 ALA E CA 1
ATOM 5381 C C . ALA E 1 56 ? 3.851 11.400 57.835 1.00 14.88 65 ALA E C 1
ATOM 5382 O O . ALA E 1 56 ? 3.116 12.067 58.572 1.00 24.14 65 ALA E O 1
ATOM 5384 N N . ALA E 1 57 ? 3.914 10.063 57.905 1.00 18.25 66 ALA E N 1
ATOM 5385 C CA . ALA E 1 57 ? 3.185 9.335 58.936 1.00 20.81 66 ALA E CA 1
ATOM 5386 C C . ALA E 1 57 ? 3.542 9.845 60.337 1.00 28.06 66 ALA E C 1
ATOM 5387 O O . ALA E 1 57 ? 2.663 10.014 61.194 1.00 21.00 66 ALA E O 1
ATOM 5389 N N . THR E 1 58 ? 4.827 10.123 60.568 1.00 23.96 67 THR E N 1
ATOM 5390 C CA . THR E 1 58 ? 5.293 10.607 61.863 1.00 28.42 67 THR E CA 1
ATOM 5391 C C . THR E 1 58 ? 4.735 11.983 62.187 1.00 31.72 67 THR E C 1
ATOM 5392 O O . THR E 1 58 ? 4.344 12.248 63.330 1.00 20.92 67 THR E O 1
ATOM 5396 N N . MET E 1 59 ? 4.710 12.880 61.202 1.00 28.38 68 MET E N 1
ATOM 5397 C CA . MET E 1 59 ? 4.301 14.260 61.427 1.00 29.79 68 MET E CA 1
ATOM 5398 C C . MET E 1 59 ? 2.789 14.457 61.424 1.00 29.42 68 MET E C 1
ATOM 5399 O O . MET E 1 59 ? 2.321 15.520 61.857 1.00 32.75 68 MET E O 1
ATOM 5404 N N . ALA E 1 60 ? 2.031 13.465 60.945 1.00 23.61 69 ALA E N 1
ATOM 5405 C CA . ALA E 1 60 ? 0.600 13.633 60.680 1.00 26.51 69 ALA E CA 1
ATOM 5406 C C . ALA E 1 60 ? -0.146 14.252 61.862 1.00 32.83 69 ALA E C 1
ATOM 5407 O O . ALA E 1 60 ? -0.888 15.226 61.699 1.00 34.09 69 ALA E O 1
ATOM 5409 N N . SER E 1 61 ? 0.045 13.696 63.063 1.00 29.47 70 SER E N 1
ATOM 5410 C CA . SER E 1 61 ? -0.735 14.110 64.230 1.00 27.64 70 SER E CA 1
ATOM 5411 C C . SER E 1 61 ? -0.536 15.584 64.570 1.00 24.49 70 SER E C 1
ATOM 5412 O O . SER E 1 61 ? -1.464 16.233 65.063 1.00 28.20 70 SER E O 1
ATOM 5415 N N . GLU E 1 62 ? 0.663 16.119 64.342 1.00 22.21 71 GLU E N 1
ATOM 5416 C CA . GLU E 1 62 ? 0.907 17.538 64.571 1.00 28.52 71 GLU E CA 1
ATOM 5417 C C . GLU E 1 62 ? -0.027 18.430 63.749 1.00 34.45 71 GLU E C 1
ATOM 5418 O O . GLU E 1 62 ? -0.301 19.559 64.167 1.00 29.97 71 GLU E O 1
ATOM 5420 N N . TYR E 1 63 ? -0.539 17.945 62.607 1.00 30.06 72 TYR E N 1
ATOM 5421 C CA . TYR E 1 63 ? -1.424 18.716 61.737 1.00 27.56 72 TYR E CA 1
ATOM 5422 C C . TYR E 1 63 ? -2.863 18.205 61.752 1.00 28.15 72 TYR E C 1
ATOM 5423 O O . TYR E 1 63 ? -3.621 18.479 60.814 1.00 26.56 72 TYR E O 1
ATOM 5432 N N . GLY E 1 64 ? -3.256 17.472 62.793 1.00 24.92 73 GLY E N 1
ATOM 5433 C CA . GLY E 1 64 ? -4.604 16.946 62.863 1.00 24.16 73 GLY E CA 1
ATOM 5434 C C . GLY E 1 64 ? -4.932 15.909 61.817 1.00 27.13 73 GLY E C 1
ATOM 5435 O O . GLY E 1 64 ? -6.109 15.700 61.511 1.00 29.39 73 GLY E O 1
ATOM 5436 N N . LEU E 1 65 ? -3.923 15.260 61.236 1.00 24.65 74 LEU E N 1
ATOM 5437 C CA . LEU E 1 65 ? -4.133 14.243 60.216 1.00 26.00 74 LEU E CA 1
ATOM 5438 C C . LEU E 1 65 ? -3.944 12.859 60.817 1.00 26.33 74 LEU E C 1
ATOM 5439 O O . LEU E 1 65 ? -3.085 12.659 61.673 1.00 22.52 74 LEU E O 1
ATOM 5444 N N . THR E 1 66 ? -4.734 11.897 60.351 1.00 19.87 75 THR E N 1
ATOM 5445 C CA . THR E 1 66 ? -4.405 10.520 60.653 1.00 25.44 75 THR E CA 1
ATOM 5446 C C . THR E 1 66 ? -3.159 10.102 59.875 1.00 27.08 75 THR E C 1
ATOM 5447 O O . THR E 1 66 ? -2.803 10.687 58.841 1.00 16.20 75 THR E O 1
ATOM 5451 N N . ALA E 1 67 ? -2.494 9.065 60.378 1.00 17.48 76 ALA E N 1
ATOM 5452 C CA . ALA E 1 67 ? -1.323 8.551 59.663 1.00 24.50 76 ALA E CA 1
ATOM 5453 C C . ALA E 1 67 ? -1.703 8.016 58.287 1.00 26.33 76 ALA E C 1
ATOM 5454 O O . ALA E 1 67 ? -0.977 8.229 57.309 1.00 18.97 76 ALA E O 1
ATOM 5456 N N . GLU E 1 68 ? -2.840 7.319 58.180 1.00 22.07 77 GLU E N 1
ATOM 5457 C CA . GLU E 1 68 ? -3.248 6.798 56.875 1.00 15.87 77 GLU E CA 1
ATOM 5458 C C . GLU E 1 68 ? -3.433 7.932 55.860 1.00 15.06 77 GLU E C 1
ATOM 5459 O O . GLU E 1 68 ? -3.046 7.801 54.690 1.00 17.07 77 GLU E O 1
ATOM 5465 N N . ASP E 1 69 ? -4.015 9.053 56.295 1.00 15.17 78 ASP E N 1
ATOM 5466 C CA . ASP E 1 69 ? -4.247 10.196 55.401 1.00 19.20 78 ASP E CA 1
ATOM 5467 C C . ASP E 1 69 ? -2.923 10.770 54.917 1.00 15.64 78 ASP E C 1
ATOM 5468 O O . ASP E 1 69 ? -2.717 10.972 53.717 1.00 14.97 78 ASP E O 1
ATOM 5473 N N . ALA E 1 70 ? -1.996 11.010 55.844 1.00 16.53 79 ALA E N 1
ATOM 5474 C CA . ALA E 1 70 ? -0.707 11.574 55.459 1.00 18.38 79 ALA E CA 1
ATOM 5475 C C . ALA E 1 70 ? 0.063 10.631 54.539 1.00 13.90 79 ALA E C 1
ATOM 5476 O O . ALA E 1 70 ? 0.730 11.073 53.594 1.00 12.96 79 ALA E O 1
ATOM 5478 N N . ILE E 1 71 ? 0.004 9.327 54.815 1.00 18.88 80 ILE E N 1
ATOM 5479 C CA . ILE E 1 71 ? 0.685 8.359 53.963 1.00 13.36 80 ILE E CA 1
ATOM 5480 C C . ILE E 1 71 ? 0.095 8.375 52.566 1.00 12.75 80 ILE E C 1
ATOM 5481 O O . ILE E 1 71 ? 0.823 8.342 51.570 1.00 13.67 80 ILE E O 1
ATOM 5486 N N . ASN E 1 72 ? -1.231 8.455 52.464 1.00 12.86 81 ASN E N 1
ATOM 5487 C CA . ASN E 1 72 ? -1.855 8.548 51.147 1.00 12.38 81 ASN E CA 1
ATOM 5488 C C . ASN E 1 72 ? -1.407 9.815 50.408 1.00 14.54 81 ASN E C 1
ATOM 5489 O O . ASN E 1 72 ? -1.063 9.766 49.217 1.00 11.74 81 ASN E O 1
ATOM 5494 N N . ILE E 1 73 ? -1.411 10.965 51.099 1.00 14.18 82 ILE E N 1
ATOM 5495 C CA . ILE E 1 73 ? -1.049 12.228 50.453 1.00 11.44 82 ILE E CA 1
ATOM 5496 C C . ILE E 1 73 ? 0.384 12.167 49.939 1.00 11.22 82 ILE E C 1
ATOM 5497 O O . ILE E 1 73 ? 0.675 12.547 48.792 1.00 10.58 82 ILE E O 1
ATOM 5502 N N . PHE E 1 74 ? 1.296 11.650 50.758 1.00 11.32 83 PHE E N 1
ATOM 5503 C CA . PHE E 1 74 ? 2.678 11.661 50.314 1.00 13.16 83 PHE E CA 1
ATOM 5504 C C . PHE E 1 74 ? 3.024 10.520 49.376 1.00 11.15 83 PHE E C 1
ATOM 5505 O O . PHE E 1 74 ? 3.955 10.681 48.584 1.00 10.85 83 PHE E O 1
ATOM 5513 N N . SER E 1 75 ? 2.298 9.402 49.398 1.00 14.15 84 SER E N 1
ATOM 5514 C CA A SER E 1 75 ? 2.454 8.425 48.320 0.48 14.01 84 SER E CA 1
ATOM 5515 C CA B SER E 1 75 ? 2.457 8.430 48.321 0.25 13.95 84 SER E CA 1
ATOM 5516 C CA C SER E 1 75 ? 2.468 8.433 48.321 0.27 13.94 84 SER E CA 1
ATOM 5517 C C . SER E 1 75 ? 2.096 9.059 46.982 1.00 12.35 84 SER E C 1
ATOM 5518 O O . SER E 1 75 ? 2.791 8.857 45.979 1.00 11.40 84 SER E O 1
ATOM 5525 N N . ASP E 1 76 ? 1.014 9.841 46.957 1.00 12.99 85 ASP E N 1
ATOM 5526 C CA . ASP E 1 76 ? 0.627 10.572 45.757 1.00 9.91 85 ASP E CA 1
ATOM 5527 C C . ASP E 1 76 ? 1.687 11.598 45.359 1.00 9.57 85 ASP E C 1
ATOM 5528 O O . ASP E 1 76 ? 1.963 11.787 44.163 1.00 11.55 85 ASP E O 1
ATOM 5533 N N . GLN E 1 77 ? 2.277 12.300 46.332 1.00 10.08 86 GLN E N 1
ATOM 5534 C CA . GLN E 1 77 ? 3.304 13.279 45.971 1.00 11.04 86 GLN E CA 1
ATOM 5535 C C . GLN E 1 77 ? 4.513 12.589 45.347 1.00 15.96 86 GLN E C 1
ATOM 5536 O O . GLN E 1 77 ? 5.075 13.070 44.351 1.00 8.98 86 GLN E O 1
ATOM 5542 N N . VAL E 1 78 ? 4.942 11.472 45.932 1.00 9.48 87 VAL E N 1
ATOM 5543 C CA A VAL E 1 78 ? 6.130 10.772 45.449 0.48 14.99 87 VAL E CA 1
ATOM 5544 C CA B VAL E 1 78 ? 6.155 10.844 45.411 0.52 14.81 87 VAL E CA 1
ATOM 5545 C C . VAL E 1 78 ? 5.890 10.222 44.046 1.00 13.59 87 VAL E C 1
ATOM 5546 O O . VAL E 1 78 ? 6.774 10.229 43.182 1.00 9.05 87 VAL E O 1
ATOM 5553 N N . GLU E 1 79 ? 4.683 9.716 43.803 1.00 9.20 88 GLU E N 1
ATOM 5554 C CA . GLU E 1 79 ? 4.364 9.144 42.496 1.00 9.06 88 GLU E CA 1
ATOM 5555 C C . GLU E 1 79 ? 4.306 10.229 41.417 1.00 11.25 88 GLU E C 1
ATOM 5556 O O . GLU E 1 79 ? 4.774 10.038 40.285 1.00 12.81 88 GLU E O 1
ATOM 5562 N N . ALA E 1 80 ? 3.699 11.366 41.741 1.00 8.74 89 ALA E N 1
ATOM 5563 C CA . ALA E 1 80 ? 3.622 12.470 40.788 1.00 10.29 89 ALA E CA 1
ATOM 5564 C C . ALA E 1 80 ? 5.015 12.957 40.412 1.00 11.12 89 ALA E C 1
ATOM 5565 O O . ALA E 1 80 ? 5.276 13.314 39.262 1.00 8.53 89 ALA E O 1
ATOM 5567 N N . ASN E 1 81 ? 5.919 12.990 41.382 1.00 11.24 90 ASN E N 1
ATOM 5568 C CA . ASN E 1 81 ? 7.283 13.424 41.101 1.00 12.41 90 ASN E CA 1
ATOM 5569 C C . ASN E 1 81 ? 7.979 12.465 40.141 1.00 9.73 90 ASN E C 1
ATOM 5570 O O . ASN E 1 81 ? 8.653 12.893 39.201 1.00 8.23 90 ASN E O 1
ATOM 5575 N N . LYS E 1 82 ? 7.849 11.159 40.379 1.00 13.06 91 LYS E N 1
ATOM 5576 C CA . LYS E 1 82 ? 8.442 10.191 39.461 1.00 11.52 91 LYS E CA 1
ATOM 5577 C C . LYS E 1 82 ? 7.847 10.313 38.071 1.00 8.35 91 LYS E C 1
ATOM 5578 O O . LYS E 1 82 ? 8.566 10.159 37.082 1.00 8.34 91 LYS E O 1
ATOM 5584 N N . GLU E 1 83 ? 6.526 10.542 37.976 1.00 8.35 92 GLU E N 1
ATOM 5585 C CA A GLU E 1 83 ? 5.917 10.713 36.664 0.62 8.36 92 GLU E CA 1
ATOM 5586 C CA B GLU E 1 83 ? 5.889 10.736 36.678 0.38 8.36 92 GLU E CA 1
ATOM 5587 C C . GLU E 1 83 ? 6.627 11.794 35.858 1.00 9.77 92 GLU E C 1
ATOM 5588 O O . GLU E 1 83 ? 6.914 11.597 34.674 1.00 8.35 92 GLU E O 1
ATOM 5599 N N . VAL E 1 84 ? 6.967 12.925 36.489 1.00 14.52 93 VAL E N 1
ATOM 5600 C CA . VAL E 1 84 ? 7.644 13.986 35.744 1.00 10.65 93 VAL E CA 1
ATOM 5601 C C . VAL E 1 84 ? 9.067 13.560 35.383 1.00 12.50 93 VAL E C 1
ATOM 5602 O O . VAL E 1 84 ? 9.513 13.737 34.238 1.00 10.90 93 VAL E O 1
ATOM 5606 N N . GLN E 1 85 ? 9.780 12.952 36.335 1.00 8.19 94 GLN E N 1
ATOM 5607 C CA . GLN E 1 85 ? 11.175 12.566 36.089 1.00 13.19 94 GLN E CA 1
ATOM 5608 C C . GLN E 1 85 ? 11.297 11.554 34.941 1.00 8.37 94 GLN E C 1
ATOM 5609 O O . GLN E 1 85 ? 12.155 11.702 34.072 1.00 8.89 94 GLN E O 1
ATOM 5615 N N . TYR E 1 86 ? 10.477 10.494 34.944 1.00 10.62 95 TYR E N 1
ATOM 5616 C CA . TYR E 1 86 ? 10.557 9.486 33.882 1.00 8.57 95 TYR E CA 1
ATOM 5617 C C . TYR E 1 86 ? 10.296 10.120 32.521 1.00 11.97 95 TYR E C 1
ATOM 5618 O O . TYR E 1 86 ? 10.975 9.829 31.531 1.00 8.84 95 TYR E O 1
ATOM 5627 N N . ALA E 1 87 ? 9.264 10.946 32.443 1.00 8.59 96 ALA E N 1
ATOM 5628 C CA . ALA E 1 87 ? 8.934 11.600 31.174 1.00 19.01 96 ALA E CA 1
ATOM 5629 C C . ALA E 1 87 ? 10.058 12.519 30.697 1.00 11.87 96 ALA E C 1
ATOM 5630 O O . ALA E 1 87 ? 10.431 12.482 29.519 1.00 9.07 96 ALA E O 1
ATOM 5632 N N . LEU E 1 88 ? 10.599 13.368 31.584 1.00 8.65 97 LEU E N 1
ATOM 5633 C CA . LEU E 1 88 ? 11.686 14.261 31.165 1.00 9.15 97 LEU E CA 1
ATOM 5634 C C . LEU E 1 88 ? 12.916 13.471 30.702 1.00 12.07 97 LEU E C 1
ATOM 5635 O O . LEU E 1 88 ? 13.523 13.778 29.666 1.00 9.81 97 LEU E O 1
ATOM 5640 N N . LEU E 1 89 ? 13.322 12.466 31.470 1.00 9.79 98 LEU E N 1
ATOM 5641 C CA . LEU E 1 89 ? 14.533 11.730 31.099 1.00 9.04 98 LEU E CA 1
ATOM 5642 C C . LEU E 1 89 ? 14.366 11.040 29.746 1.00 12.59 98 LEU E C 1
ATOM 5643 O O . LEU E 1 89 ? 15.298 11.010 28.939 1.00 9.58 98 LEU E O 1
ATOM 5648 N N . ASN E 1 90 ? 13.190 10.450 29.482 1.00 9.29 99 ASN E N 1
ATOM 5649 C CA . ASN E 1 90 ? 13.029 9.836 28.164 1.00 12.44 99 ASN E CA 1
ATOM 5650 C C . ASN E 1 90 ? 12.853 10.887 27.066 1.00 13.06 99 ASN E C 1
ATOM 5651 O O . ASN E 1 90 ? 13.259 10.648 25.930 1.00 10.24 99 ASN E O 1
ATOM 5656 N N . ASN E 1 91 ? 12.268 12.050 27.375 1.00 10.96 100 ASN E N 1
ATOM 5657 C CA . ASN E 1 91 ? 12.267 13.139 26.393 1.00 12.83 100 ASN E CA 1
ATOM 5658 C C . ASN E 1 91 ? 13.692 13.488 25.983 1.00 13.65 100 ASN E C 1
ATOM 5659 O O . ASN E 1 91 ? 14.009 13.618 24.801 1.00 14.79 100 ASN E O 1
ATOM 5664 N N . TRP E 1 92 ? 14.550 13.667 26.964 1.00 9.98 101 TRP E N 1
ATOM 5665 C CA . TRP E 1 92 ? 15.928 14.054 26.691 1.00 10.22 101 TRP E CA 1
ATOM 5666 C C . TRP E 1 92 ? 16.697 12.948 25.976 1.00 10.52 101 TRP E C 1
ATOM 5667 O O . TRP E 1 92 ? 17.560 13.235 25.137 1.00 17.68 101 TRP E O 1
ATOM 5678 N N . ARG E 1 93 ? 16.443 11.677 26.322 1.00 11.91 102 ARG E N 1
ATOM 5679 C CA . ARG E 1 93 ? 17.111 10.584 25.614 1.00 10.75 102 ARG E CA 1
ATOM 5680 C C . ARG E 1 93 ? 16.696 10.547 24.144 1.00 16.24 102 ARG E C 1
ATOM 5681 O O . ARG E 1 93 ? 17.533 10.332 23.264 1.00 15.24 102 ARG E O 1
ATOM 5689 N N . ARG E 1 94 ? 15.404 10.748 23.858 1.00 11.15 103 ARG E N 1
ATOM 5690 C CA . ARG E 1 94 ? 14.956 10.775 22.467 1.00 12.79 103 ARG E CA 1
ATOM 5691 C C . ARG E 1 94 ? 15.516 11.981 21.732 1.00 16.27 103 ARG E C 1
ATOM 5692 O O . ARG E 1 94 ? 15.822 11.896 20.540 1.00 19.17 103 ARG E O 1
ATOM 5700 N N . GLN E 1 95 ? 15.617 13.128 22.406 1.00 16.64 104 GLN E N 1
ATOM 5701 C CA A GLN E 1 95 ? 16.187 14.253 21.682 0.54 16.44 104 GLN E CA 1
ATOM 5702 C CA B GLN E 1 95 ? 16.206 14.324 21.808 0.46 17.30 104 GLN E CA 1
ATOM 5703 C C . GLN E 1 95 ? 17.708 14.186 21.608 1.00 16.87 104 GLN E C 1
ATOM 5704 O O . GLN E 1 95 ? 18.285 14.900 20.789 1.00 25.04 104 GLN E O 1
ATOM 5715 N N . GLY E 1 96 ? 18.360 13.317 22.382 1.00 14.58 105 GLY E N 1
ATOM 5716 C CA . GLY E 1 96 ? 19.801 13.141 22.323 1.00 12.39 105 GLY E CA 1
ATOM 5717 C C . GLY E 1 96 ? 20.594 13.934 23.352 1.00 29.29 105 GLY E C 1
ATOM 5718 O O . GLY E 1 96 ? 21.810 13.745 23.443 1.00 29.09 105 GLY E O 1
ATOM 5719 N N . ASP E 1 97 ? 19.956 14.803 24.137 1.00 26.78 106 ASP E N 1
ATOM 5720 C CA . ASP E 1 97 ? 20.677 15.532 25.178 1.00 24.00 106 ASP E CA 1
ATOM 5721 C C . ASP E 1 97 ? 19.676 16.142 26.153 1.00 22.47 106 ASP E C 1
ATOM 5722 O O . ASP E 1 97 ? 18.510 16.347 25.819 1.00 21.30 106 ASP E O 1
ATOM 5727 N N . ALA E 1 98 ? 20.139 16.410 27.366 1.00 14.80 107 ALA E N 1
ATOM 5728 C CA . ALA E 1 98 ? 19.329 17.114 28.352 1.00 18.48 107 ALA E CA 1
ATOM 5729 C C . ALA E 1 98 ? 19.560 18.622 28.239 1.00 19.61 107 ALA E C 1
ATOM 5730 O O . ALA E 1 98 ? 20.556 19.056 27.660 1.00 18.76 107 ALA E O 1
ATOM 5732 N N . PRO E 1 99 ? 18.661 19.452 28.776 1.00 16.01 108 PRO E N 1
ATOM 5733 C CA . PRO E 1 99 ? 18.899 20.903 28.766 1.00 21.58 108 PRO E CA 1
ATOM 5734 C C . PRO E 1 99 ? 20.232 21.225 29.413 1.00 16.50 108 PRO E C 1
ATOM 5735 O O . PRO E 1 99 ? 20.687 20.510 30.304 1.00 17.78 108 PRO E O 1
ATOM 5739 N N . ALA E 1 100 ? 20.868 22.304 28.943 1.00 13.18 109 ALA E N 1
ATOM 5740 C CA . ALA E 1 100 ? 22.152 22.734 29.480 1.00 22.17 109 ALA E CA 1
ATOM 5741 C C . ALA E 1 100 ? 21.988 23.703 30.660 1.00 24.25 109 ALA E C 1
ATOM 5742 O O . ALA E 1 100 ? 22.896 24.494 30.947 1.00 22.08 109 ALA E O 1
ATOM 5744 N N . THR E 1 101 ? 20.853 23.658 31.340 1.00 14.63 110 THR E N 1
ATOM 5745 C CA . THR E 1 101 ? 20.564 24.634 32.373 1.00 21.41 110 THR E CA 1
ATOM 5746 C C . THR E 1 101 ? 21.222 24.228 33.700 1.00 16.57 110 THR E C 1
ATOM 5747 O O . THR E 1 101 ? 21.601 23.065 33.889 1.00 15.21 110 THR E O 1
ATOM 5751 N N . PRO E 1 102 ? 21.420 25.181 34.623 1.00 16.62 111 PRO E N 1
ATOM 5752 C CA . PRO E 1 102 ? 22.265 24.896 35.788 1.00 12.79 111 PRO E CA 1
ATOM 5753 C C . PRO E 1 102 ? 21.647 23.832 36.675 1.00 19.27 111 PRO E C 1
ATOM 5754 O O . PRO E 1 102 ? 20.429 23.740 36.808 1.00 18.75 111 PRO E O 1
ATOM 5758 N N . ARG E 1 103 ? 22.503 23.030 37.296 1.00 11.44 112 ARG E N 1
ATOM 5759 C CA . ARG E 1 103 ? 22.061 21.994 38.232 1.00 11.12 112 ARG E CA 1
ATOM 5760 C C . ARG E 1 103 ? 22.223 22.511 39.658 1.00 16.83 112 ARG E C 1
ATOM 5761 O O . ARG E 1 103 ? 23.307 22.969 40.032 1.00 16.17 112 ARG E O 1
ATOM 5769 N N . GLN E 1 104 ? 21.158 22.457 40.448 1.00 17.19 113 GLN E N 1
ATOM 5770 C CA A GLN E 1 104 ? 21.215 22.733 41.889 0.57 14.09 113 GLN E CA 1
ATOM 5771 C CA B GLN E 1 104 ? 21.296 22.745 41.869 0.43 14.21 113 GLN E CA 1
ATOM 5772 C C . GLN E 1 104 ? 21.572 21.451 42.632 1.00 16.21 113 GLN E C 1
ATOM 5773 O O . GLN E 1 104 ? 21.063 20.382 42.293 1.00 15.59 113 GLN E O 1
ATOM 5784 N N . SER E 1 105 ? 22.410 21.550 43.663 1.00 14.77 114 SER E N 1
ATOM 5785 C CA . SER E 1 105 ? 22.826 20.323 44.340 1.00 17.59 114 SER E CA 1
ATOM 5786 C C . SER E 1 105 ? 21.671 19.715 45.136 1.00 15.17 114 SER E C 1
ATOM 5787 O O . SER E 1 105 ? 20.785 20.405 45.636 1.00 13.81 114 SER E O 1
ATOM 5790 N N . LEU E 1 106 ? 21.653 18.394 45.191 1.00 15.58 115 LEU E N 1
ATOM 5791 C CA . LEU E 1 106 ? 20.570 17.727 45.895 1.00 13.27 115 LEU E CA 1
ATOM 5792 C C . LEU E 1 106 ? 20.679 17.980 47.383 1.00 14.19 115 LEU E C 1
ATOM 5793 O O . LEU E 1 106 ? 19.692 18.330 48.037 1.00 22.13 115 LEU E O 1
ATOM 5798 N N . ALA E 1 107 ? 21.897 17.863 47.921 1.00 16.22 116 ALA E N 1
ATOM 5799 C CA . ALA E 1 107 ? 22.101 18.003 49.356 1.00 20.70 116 ALA E CA 1
ATOM 5800 C C . ALA E 1 107 ? 21.947 19.445 49.808 1.00 23.28 116 ALA E C 1
ATOM 5801 O O . ALA E 1 107 ? 21.471 19.697 50.920 1.00 20.02 116 ALA E O 1
ATOM 5803 N N . GLY E 1 108 ? 22.339 20.401 48.970 1.00 22.55 117 GLY E N 1
ATOM 5804 C CA . GLY E 1 108 ? 22.329 21.786 49.393 1.00 24.64 117 GLY E CA 1
ATOM 5805 C C . GLY E 1 108 ? 21.046 22.519 49.063 1.00 21.05 117 GLY E C 1
ATOM 5806 O O . GLY E 1 108 ? 20.711 23.516 49.703 1.00 19.07 117 GLY E O 1
ATOM 5807 N N . VAL E 1 109 ? 20.316 22.048 48.067 1.00 14.44 118 VAL E N 1
ATOM 5808 C CA . VAL E 1 109 ? 19.138 22.781 47.632 1.00 14.15 118 VAL E CA 1
ATOM 5809 C C . VAL E 1 109 ? 17.904 21.891 47.671 1.00 12.23 118 VAL E C 1
ATOM 5810 O O . VAL E 1 109 ? 16.935 22.197 48.375 1.00 13.78 118 VAL E O 1
ATOM 5814 N N . ILE E 1 110 ? 17.909 20.808 46.891 1.00 14.10 119 ILE E N 1
ATOM 5815 C CA . ILE E 1 110 ? 16.657 20.098 46.635 1.00 10.90 119 ILE E CA 1
ATOM 5816 C C . ILE E 1 110 ? 16.146 19.417 47.900 1.00 13.83 119 ILE E C 1
ATOM 5817 O O . ILE E 1 110 ? 14.971 19.548 48.255 1.00 15.13 119 ILE E O 1
ATOM 5822 N N . ARG E 1 111 ? 16.996 18.657 48.582 1.00 13.84 120 ARG E N 1
ATOM 5823 C CA . ARG E 1 111 ? 16.512 17.948 49.764 1.00 14.66 120 ARG E CA 1
ATOM 5824 C C . ARG E 1 111 ? 16.051 18.878 50.884 1.00 18.36 120 ARG E C 1
ATOM 5825 O O . ARG E 1 111 ? 15.024 18.569 51.518 1.00 14.63 120 ARG E O 1
ATOM 5833 N N . PRO E 1 112 ? 16.717 20.002 51.174 1.00 20.04 121 PRO E N 1
ATOM 5834 C CA . PRO E 1 112 ? 16.129 20.952 52.141 1.00 22.76 121 PRO E CA 1
ATOM 5835 C C . PRO E 1 112 ? 14.817 21.556 51.687 1.00 20.69 121 PRO E C 1
ATOM 5836 O O . PRO E 1 112 ? 13.915 21.734 52.513 1.00 25.80 121 PRO E O 1
ATOM 5840 N N . ILE E 1 113 ? 14.695 21.929 50.412 1.00 18.58 122 ILE E N 1
ATOM 5841 C CA . ILE E 1 113 ? 13.404 22.371 49.887 1.00 16.79 122 ILE E CA 1
ATOM 5842 C C . ILE E 1 113 ? 12.325 21.361 50.238 1.00 16.21 122 ILE E C 1
ATOM 5843 O O . ILE E 1 113 ? 11.220 21.722 50.651 1.00 14.25 122 ILE E O 1
ATOM 5848 N N . LEU E 1 114 ? 12.611 20.078 49.998 1.00 13.92 123 LEU E N 1
ATOM 5849 C CA . LEU E 1 114 ? 11.571 19.065 50.134 1.00 17.58 123 LEU E CA 1
ATOM 5850 C C . LEU E 1 114 ? 11.109 18.947 51.576 1.00 18.21 123 LEU E C 1
ATOM 5851 O O . LEU E 1 114 ? 9.903 18.834 51.826 1.00 11.72 123 LEU E O 1
ATOM 5856 N N . ASP E 1 115 ? 12.045 18.992 52.537 1.00 15.54 124 ASP E N 1
ATOM 5857 C CA . ASP E 1 115 ? 11.663 18.932 53.950 1.00 19.37 124 ASP E CA 1
ATOM 5858 C C . ASP E 1 115 ? 10.717 20.077 54.324 1.00 20.36 124 ASP E C 1
ATOM 5859 O O . ASP E 1 115 ? 9.679 19.862 54.970 1.00 20.59 124 ASP E O 1
ATOM 5864 N N . LYS E 1 116 ? 11.068 21.309 53.940 1.00 17.76 125 LYS E N 1
ATOM 5865 C CA . LYS E 1 116 ? 10.216 22.459 54.260 1.00 13.25 125 LYS E CA 1
ATOM 5866 C C . LYS E 1 116 ? 8.842 22.329 53.606 1.00 13.01 125 LYS E C 1
ATOM 5867 O O . LYS E 1 116 ? 7.816 22.669 54.220 1.00 13.55 125 LYS E O 1
ATOM 5869 N N . LEU E 1 117 ? 8.796 21.830 52.362 1.00 12.10 126 LEU E N 1
ATOM 5870 C CA . LEU E 1 117 ? 7.514 21.723 51.660 1.00 16.83 126 LEU E CA 1
ATOM 5871 C C . LEU E 1 117 ? 6.643 20.616 52.244 1.00 15.38 126 LEU E C 1
ATOM 5872 O O . LEU E 1 117 ? 5.407 20.701 52.201 1.00 13.53 126 LEU E O 1
ATOM 5877 N N . GLN E 1 118 ? 7.251 19.576 52.799 1.00 18.08 127 GLN E N 1
ATOM 5878 C CA . GLN E 1 118 ? 6.451 18.567 53.499 1.00 20.88 127 GLN E CA 1
ATOM 5879 C C . GLN E 1 118 ? 5.596 19.203 54.589 1.00 19.33 127 GLN E C 1
ATOM 5880 O O . GLN E 1 118 ? 4.394 18.924 54.694 1.00 20.15 127 GLN E O 1
ATOM 5886 N N . ALA E 1 119 ? 6.205 20.069 55.411 1.00 15.81 128 ALA E N 1
ATOM 5887 C CA . ALA E 1 119 ? 5.471 20.739 56.475 1.00 13.90 128 ALA E CA 1
ATOM 5888 C C . ALA E 1 119 ? 4.427 21.694 55.919 1.00 16.57 128 ALA E C 1
ATOM 5889 O O . ALA E 1 119 ? 3.327 21.815 56.477 1.00 15.62 128 ALA E O 1
ATOM 5891 N N . SER E 1 120 ? 4.752 22.386 54.823 1.00 16.65 129 SER E N 1
ATOM 5892 C CA . SER E 1 120 ? 3.819 23.363 54.282 1.00 14.00 129 SER E CA 1
ATOM 5893 C C . SER E 1 120 ? 2.603 22.680 53.679 1.00 12.73 129 SER E C 1
ATOM 5894 O O . SER E 1 120 ? 1.486 23.187 53.804 1.00 12.93 129 SER E O 1
ATOM 5897 N N . ILE E 1 121 ? 2.800 21.538 53.011 1.00 13.10 130 ILE E N 1
ATOM 5898 C CA . ILE E 1 121 ? 1.669 20.823 52.426 1.00 11.98 130 ILE E CA 1
ATOM 5899 C C . ILE E 1 121 ? 0.718 20.377 53.529 1.00 12.78 130 ILE E C 1
ATOM 5900 O O . ILE E 1 121 ? -0.503 20.555 53.434 1.00 13.26 130 ILE E O 1
ATOM 5905 N N . MET E 1 122 ? 1.273 19.811 54.602 1.00 13.45 131 MET E N 1
ATOM 5906 C CA . MET E 1 122 ? 0.458 19.380 55.736 1.00 18.92 131 MET E CA 1
ATOM 5907 C C . MET E 1 122 ? -0.242 20.546 56.426 1.00 20.68 131 MET E C 1
ATOM 5908 O O . MET E 1 122 ? -1.403 20.416 56.836 1.00 15.81 131 MET E O 1
ATOM 5913 N N . GLN E 1 123 ? 0.459 21.668 56.643 1.00 17.09 132 GLN E N 1
ATOM 5914 C CA . GLN E 1 123 ? -0.210 22.816 57.263 1.00 15.08 132 GLN E CA 1
ATOM 5915 C C . GLN E 1 123 ? -1.346 23.310 56.371 1.00 15.05 132 GLN E C 1
ATOM 5916 O O . GLN E 1 123 ? -2.436 23.655 56.853 1.00 15.50 132 GLN E O 1
ATOM 5918 N N . ASN E 1 124 ? -1.112 23.307 55.057 1.00 13.81 133 ASN E N 1
ATOM 5919 C CA . ASN E 1 124 ? -2.137 23.715 54.103 1.00 13.56 133 ASN E CA 1
ATOM 5920 C C . ASN E 1 124 ? -3.308 22.730 54.077 1.00 16.51 133 ASN E C 1
ATOM 5921 O O . ASN E 1 124 ? -4.473 23.147 53.998 1.00 18.71 133 ASN E O 1
ATOM 5926 N N . LEU E 1 125 ? -3.026 21.422 54.164 1.00 14.21 134 LEU E N 1
ATOM 5927 C CA . LEU E 1 125 ? -4.107 20.438 54.250 1.00 13.54 134 LEU E CA 1
ATOM 5928 C C . LEU E 1 125 ? -4.975 20.690 55.467 1.00 14.32 134 LEU E C 1
ATOM 5929 O O . LEU E 1 125 ? -6.213 20.656 55.393 1.00 15.56 134 LEU E O 1
ATOM 5934 N N . GLN E 1 126 ? -4.336 20.894 56.614 1.00 15.16 135 GLN E N 1
ATOM 5935 C CA . GLN E 1 126 ? -5.091 21.139 57.835 1.00 20.17 135 GLN E CA 1
ATOM 5936 C C . GLN E 1 126 ? -5.999 22.352 57.683 1.00 26.34 135 GLN E C 1
ATOM 5937 O O . GLN E 1 126 ? -7.141 22.339 58.158 1.00 21.58 135 GLN E O 1
ATOM 5943 N N . SER E 1 127 ? -5.521 23.401 57.002 1.00 21.60 136 SER E N 1
ATOM 5944 C CA A SER E 1 127 ? -6.297 24.633 56.936 0.58 20.32 136 SER E CA 1
ATOM 5945 C CA B SER E 1 127 ? -6.287 24.640 56.918 0.42 20.66 136 SER E CA 1
ATOM 5946 C C . SER E 1 127 ? -7.568 24.490 56.111 1.00 22.70 136 SER E C 1
ATOM 5947 O O . SER E 1 127 ? -8.475 25.311 56.265 1.00 23.60 136 SER E O 1
ATOM 5952 N N . VAL E 1 128 ? -7.657 23.486 55.239 1.00 20.08 137 VAL E N 1
ATOM 5953 C CA . VAL E 1 128 ? -8.850 23.295 54.416 1.00 20.16 137 VAL E CA 1
ATOM 5954 C C . VAL E 1 128 ? -9.631 22.045 54.831 1.00 20.70 137 VAL E C 1
ATOM 5955 O O . VAL E 1 128 ? -10.491 21.584 54.082 1.00 19.60 137 VAL E O 1
ATOM 5959 N N . ALA E 1 129 ? -9.383 21.526 56.034 1.00 15.81 138 ALA E N 1
ATOM 5960 C CA . ALA E 1 129 ? -9.950 20.236 56.436 1.00 19.85 138 ALA E CA 1
ATOM 5961 C C . ALA E 1 129 ? -11.447 20.098 56.155 1.00 20.04 138 ALA E C 1
ATOM 5962 O O . ALA E 1 129 ? -11.832 19.141 55.456 1.00 21.79 138 ALA E O 1
ATOM 5964 N N . PRO E 1 130 ? -12.327 20.995 56.612 1.00 23.81 139 PRO E N 1
ATOM 5965 C CA . PRO E 1 130 ? -13.765 20.780 56.347 1.00 24.81 139 PRO E CA 1
ATOM 5966 C C . PRO E 1 130 ? -14.112 20.750 54.873 1.00 28.00 139 PRO E C 1
ATOM 5967 O O . PRO E 1 130 ? -15.063 20.066 54.480 1.00 24.07 139 PRO E O 1
ATOM 5971 N N . LEU E 1 131 ? -13.379 21.486 54.036 1.00 18.33 140 LEU E N 1
ATOM 5972 C CA . LEU E 1 131 ? -13.701 21.494 52.617 1.00 17.58 140 LEU E CA 1
ATOM 5973 C C . LEU E 1 131 ? -13.326 20.186 51.936 1.00 20.03 140 LEU E C 1
ATOM 5974 O O . LEU E 1 131 ? -13.831 19.900 50.842 1.00 19.51 140 LEU E O 1
ATOM 5979 N N . ARG E 1 132 ? -12.446 19.390 52.544 1.00 15.15 141 ARG E N 1
ATOM 5980 C CA . ARG E 1 132 ? -12.096 18.121 51.933 1.00 14.73 141 ARG E CA 1
ATOM 5981 C C . ARG E 1 132 ? -13.286 17.168 51.884 1.00 16.94 141 ARG E C 1
ATOM 5982 O O . ARG E 1 132 ? -13.262 16.226 51.086 1.00 22.53 141 ARG E O 1
ATOM 5990 N N . SER E 1 133 ? -14.345 17.436 52.664 1.00 20.80 142 SER E N 1
ATOM 5991 C CA . SER E 1 133 ? -15.520 16.569 52.776 1.00 19.36 142 SER E CA 1
ATOM 5992 C C . SER E 1 133 ? -16.766 17.078 52.056 1.00 27.06 142 SER E C 1
ATOM 5993 O O . SER E 1 133 ? -17.766 16.349 52.022 1.00 27.50 142 SER E O 1
ATOM 5996 N N . ILE E 1 134 ? -16.781 18.302 51.516 1.00 23.23 143 ILE E N 1
ATOM 5997 C CA . ILE E 1 134 ? -17.991 18.719 50.806 1.00 23.00 143 ILE E CA 1
ATOM 5998 C C . ILE E 1 134 ? -17.999 18.091 49.415 1.00 24.25 143 ILE E C 1
ATOM 5999 O O . ILE E 1 134 ? -16.954 17.731 48.859 1.00 23.96 143 ILE E O 1
ATOM 6004 N N . ALA E 1 135 ? -19.202 17.921 48.858 1.00 19.01 144 ALA E N 1
ATOM 6005 C CA . ALA E 1 135 ? -19.341 17.264 47.563 1.00 19.03 144 ALA E CA 1
ATOM 6006 C C . ALA E 1 135 ? -18.681 18.045 46.441 1.00 22.08 144 ALA E C 1
ATOM 6007 O O . ALA E 1 135 ? -18.343 17.460 45.405 1.00 22.41 144 ALA E O 1
ATOM 6009 N N . ASP E 1 136 ? -18.510 19.356 46.610 1.00 16.33 145 ASP E N 1
ATOM 6010 C CA . ASP E 1 136 ? -17.860 20.189 45.611 1.00 15.90 145 ASP E CA 1
ATOM 6011 C C . ASP E 1 136 ? -16.353 19.975 45.546 1.00 15.35 145 ASP E C 1
ATOM 6012 O O . ASP E 1 136 ? -15.708 20.569 44.668 1.00 17.02 145 ASP E O 1
ATOM 6017 N N . CYS E 1 137 ? -15.785 19.133 46.411 1.00 14.89 146 CYS E N 1
ATOM 6018 C CA . CYS E 1 137 ? -14.323 19.104 46.547 1.00 15.09 146 CYS E CA 1
ATOM 6019 C C . CYS E 1 137 ? -13.631 18.734 45.238 1.00 16.65 146 CYS E C 1
ATOM 6020 O O . CYS E 1 137 ? -12.645 19.379 44.836 1.00 15.76 146 CYS E O 1
ATOM 6023 N N . HIS E 1 138 ? -14.085 17.659 44.578 1.00 13.73 147 HIS E N 1
ATOM 6024 C CA . HIS E 1 138 ? -13.427 17.258 43.333 1.00 18.46 147 HIS E CA 1
ATOM 6025 C C . HIS E 1 138 ? -13.406 18.397 42.319 1.00 15.69 147 HIS E C 1
ATOM 6026 O O . HIS E 1 138 ? -12.396 18.613 41.642 1.00 14.46 147 HIS E O 1
ATOM 6033 N N . ALA E 1 139 ? -14.519 19.116 42.182 1.00 17.66 148 ALA E N 1
ATOM 6034 C CA . ALA E 1 139 ? -14.578 20.235 41.238 1.00 14.97 148 ALA E CA 1
ATOM 6035 C C . ALA E 1 139 ? -13.650 21.374 41.657 1.00 13.65 148 ALA E C 1
ATOM 6036 O O . ALA E 1 139 ? -12.998 22.000 40.812 1.00 16.42 148 ALA E O 1
ATOM 6038 N N . LEU E 1 140 ? -13.605 21.682 42.954 1.00 13.73 149 LEU E N 1
ATOM 6039 C CA . LEU E 1 140 ? -12.777 22.788 43.426 1.00 15.98 149 LEU E CA 1
ATOM 6040 C C . LEU E 1 140 ? -11.296 22.469 43.267 1.00 16.15 149 LEU E C 1
ATOM 6041 O O . LEU E 1 140 ? -10.488 23.330 42.900 1.00 15.24 149 LEU E O 1
ATOM 6046 N N . VAL E 1 141 ? -10.932 21.227 43.519 1.00 13.03 150 VAL E N 1
ATOM 6047 C CA . VAL E 1 141 ? -9.541 20.804 43.351 1.00 12.01 150 VAL E CA 1
ATOM 6048 C C . VAL E 1 141 ? -9.145 20.821 41.880 1.00 14.26 150 VAL E C 1
ATOM 6049 O O . VAL E 1 141 ? -8.059 21.289 41.524 1.00 14.54 150 VAL E O 1
ATOM 6053 N N . ALA E 1 142 ? -10.001 20.293 41.005 1.00 11.97 151 ALA E N 1
ATOM 6054 C CA . ALA E 1 142 ? -9.678 20.322 39.579 1.00 13.45 151 ALA E CA 1
ATOM 6055 C C . ALA E 1 142 ? -9.499 21.753 39.085 1.00 13.50 151 ALA E C 1
ATOM 6056 O O . ALA E 1 142 ? -8.553 22.034 38.341 1.00 14.26 151 ALA E O 1
ATOM 6058 N N . SER E 1 143 ? -10.380 22.679 39.508 1.00 13.38 152 SER E N 1
ATOM 6059 C CA A SER E 1 143 ? -10.212 24.075 39.112 0.29 19.04 152 SER E CA 1
ATOM 6060 C CA B SER E 1 143 ? -10.226 24.089 39.135 0.71 19.64 152 SER E CA 1
ATOM 6061 C C . SER E 1 143 ? -8.962 24.694 39.735 1.00 19.31 152 SER E C 1
ATOM 6062 O O . SER E 1 143 ? -8.298 25.517 39.102 1.00 14.05 152 SER E O 1
ATOM 6067 N N . ALA E 1 144 ? -8.625 24.322 40.971 1.00 12.16 153 ALA E N 1
ATOM 6068 C CA . ALA E 1 144 ? -7.428 24.884 41.583 1.00 11.92 153 ALA E CA 1
ATOM 6069 C C . ALA E 1 144 ? -6.181 24.428 40.832 1.00 13.06 153 ALA E C 1
ATOM 6070 O O . ALA E 1 144 ? -5.243 25.209 40.633 1.00 13.96 153 ALA E O 1
ATOM 6072 N N . VAL E 1 145 ? -6.168 23.171 40.382 1.00 15.15 154 VAL E N 1
ATOM 6073 C CA . VAL E 1 145 ? -5.081 22.699 39.534 1.00 20.94 154 VAL E CA 1
ATOM 6074 C C . VAL E 1 145 ? -4.986 23.532 38.267 1.00 10.91 154 VAL E C 1
ATOM 6075 O O . VAL E 1 145 ? -3.885 23.911 37.852 1.00 10.73 154 VAL E O 1
ATOM 6079 N N . GLY E 1 146 ? -6.127 23.815 37.624 1.00 11.34 155 GLY E N 1
ATOM 6080 C CA . GLY E 1 146 ? -6.106 24.660 36.428 1.00 15.47 155 GLY E CA 1
ATOM 6081 C C . GLY E 1 146 ? -5.533 26.044 36.697 1.00 13.71 155 GLY E C 1
ATOM 6082 O O . GLY E 1 146 ? -4.692 26.544 35.937 1.00 14.60 155 GLY E O 1
ATOM 6083 N N . GLN E 1 147 ? -5.946 26.665 37.803 1.00 12.61 156 GLN E N 1
ATOM 6084 C CA . GLN E 1 147 ? -5.450 28.000 38.136 1.00 12.25 156 GLN E CA 1
ATOM 6085 C C . GLN E 1 147 ? -3.961 27.992 38.438 1.00 13.94 156 GLN E C 1
ATOM 6086 O O . GLN E 1 147 ? -3.242 28.909 38.048 1.00 14.00 156 GLN E O 1
ATOM 6092 N N . VAL E 1 148 ? -3.490 26.994 39.175 1.00 13.93 157 VAL E N 1
ATOM 6093 C CA . VAL E 1 148 ? -2.072 26.934 39.501 1.00 11.04 157 VAL E CA 1
ATOM 6094 C C . VAL E 1 148 ? -1.257 26.657 38.245 1.00 11.12 157 VAL E C 1
ATOM 6095 O O . VAL E 1 148 ? -0.164 27.210 38.067 1.00 13.75 157 VAL E O 1
ATOM 6099 N N . ALA E 1 149 ? -1.791 25.831 37.335 1.00 10.76 158 ALA E N 1
ATOM 6100 C CA . ALA E 1 149 ? -1.074 25.535 36.096 1.00 10.65 158 ALA E CA 1
ATOM 6101 C C . ALA E 1 149 ? -0.887 26.785 35.259 1.00 13.80 158 ALA E C 1
ATOM 6102 O O . ALA E 1 149 ? 0.179 26.990 34.672 1.00 13.94 158 ALA E O 1
ATOM 6104 N N . GLU E 1 150 ? -1.919 27.624 35.186 1.00 13.00 159 GLU E N 1
ATOM 6105 C CA . GLU E 1 150 ? -1.807 28.890 34.454 1.00 14.94 159 GLU E CA 1
ATOM 6106 C C . GLU E 1 150 ? -0.880 29.869 35.176 1.00 17.08 159 GLU E C 1
ATOM 6107 O O . GLU E 1 150 ? -0.028 30.502 34.542 1.00 19.94 159 GLU E O 1
ATOM 6109 N N . GLN E 1 151 ? -1.025 29.997 36.505 1.00 12.19 160 GLN E N 1
ATOM 6110 C CA . GLN E 1 151 ? -0.221 30.949 37.273 1.00 15.26 160 GLN E CA 1
ATOM 6111 C C . GLN E 1 151 ? 1.249 30.560 37.332 1.00 17.02 160 GLN E C 1
ATOM 6112 O O . GLN E 1 151 ? 2.115 31.434 37.432 1.00 20.84 160 GLN E O 1
ATOM 6118 N N . ALA E 1 152 ? 1.551 29.267 37.341 1.00 11.29 161 ALA E N 1
ATOM 6119 C CA . ALA E 1 152 ? 2.921 28.793 37.512 1.00 14.82 161 ALA E CA 1
ATOM 6120 C C . ALA E 1 152 ? 3.518 28.283 36.209 1.00 14.64 161 ALA E C 1
ATOM 6121 O O . ALA E 1 152 ? 4.639 27.764 36.213 1.00 14.24 161 ALA E O 1
ATOM 6123 N N . SER E 1 153 ? 2.802 28.440 35.094 1.00 15.13 162 SER E N 1
ATOM 6124 C CA A SER E 1 153 ? 3.283 28.009 33.784 0.61 13.64 162 SER E CA 1
ATOM 6125 C CA B SER E 1 153 ? 3.270 28.008 33.779 0.39 13.74 162 SER E CA 1
ATOM 6126 C C . SER E 1 153 ? 3.577 26.508 33.756 1.00 14.41 162 SER E C 1
ATOM 6127 O O . SER E 1 153 ? 4.652 26.067 33.338 1.00 13.31 162 SER E O 1
ATOM 6132 N N . LEU E 1 154 ? 2.610 25.707 34.195 1.00 14.43 163 LEU E N 1
ATOM 6133 C CA . LEU E 1 154 ? 2.763 24.256 34.121 1.00 11.17 163 LEU E CA 1
ATOM 6134 C C . LEU E 1 154 ? 2.250 23.771 32.771 1.00 18.67 163 LEU E C 1
ATOM 6135 O O . LEU E 1 154 ? 1.079 23.988 32.436 1.00 15.82 163 LEU E O 1
ATOM 6140 N N . ASP E 1 155 ? 3.112 23.104 32.004 1.00 16.43 164 ASP E N 1
ATOM 6141 C CA . ASP E 1 155 ? 2.718 22.566 30.706 1.00 16.95 164 ASP E CA 1
ATOM 6142 C C . ASP E 1 155 ? 1.837 21.327 30.905 1.00 17.60 164 ASP E C 1
ATOM 6143 O O . ASP E 1 155 ? 1.491 20.947 32.021 1.00 13.65 164 ASP E O 1
ATOM 6148 N N . VAL E 1 156 ? 1.507 20.640 29.809 1.00 16.70 165 VAL E N 1
ATOM 6149 C CA . VAL E 1 156 ? 0.618 19.473 29.882 1.00 13.62 165 VAL E CA 1
ATOM 6150 C C . VAL E 1 156 ? 1.191 18.378 30.782 1.00 13.15 165 VAL E C 1
ATOM 6151 O O . VAL E 1 156 ? 0.471 17.790 31.590 1.00 10.40 165 VAL E O 1
ATOM 6155 N N . LEU E 1 157 ? 2.492 18.080 30.662 1.00 11.50 166 LEU E N 1
ATOM 6156 C CA . LEU E 1 157 ? 3.115 17.080 31.528 1.00 9.19 166 LEU E CA 1
ATOM 6157 C C . LEU E 1 157 ? 2.988 17.438 33.006 1.00 19.41 166 LEU E C 1
ATOM 6158 O O . LEU E 1 157 ? 2.633 16.590 33.841 1.00 13.05 166 LEU E O 1
ATOM 6163 N N . HIS E 1 158 ? 3.372 18.667 33.364 1.00 12.83 167 HIS E N 1
ATOM 6164 C CA . HIS E 1 158 ? 3.387 19.034 34.771 1.00 10.81 167 HIS E CA 1
ATOM 6165 C C . HIS E 1 158 ? 1.968 19.180 35.296 1.00 10.89 167 HIS E C 1
ATOM 6166 O O . HIS E 1 158 ? 1.692 18.871 36.471 1.00 10.50 167 HIS E O 1
ATOM 6173 N N . ARG E 1 159 ? 1.050 19.629 34.445 1.00 9.27 168 ARG E N 1
ATOM 6174 C CA . ARG E 1 159 ? -0.336 19.698 34.897 1.00 10.33 168 ARG E CA 1
ATOM 6175 C C . ARG E 1 159 ? -0.897 18.307 35.164 1.00 13.62 168 ARG E C 1
ATOM 6176 O O . ARG E 1 159 ? -1.609 18.101 36.156 1.00 14.00 168 ARG E O 1
ATOM 6184 N N . ALA E 1 160 ? -0.628 17.341 34.269 1.00 13.37 169 ALA E N 1
ATOM 6185 C CA . ALA E 1 160 ? -1.125 15.987 34.516 1.00 11.78 169 ALA E CA 1
ATOM 6186 C C . ALA E 1 160 ? -0.565 15.417 35.820 1.00 12.11 169 ALA E C 1
ATOM 6187 O O . ALA E 1 160 ? -1.280 14.753 36.582 1.00 9.15 169 ALA E O 1
ATOM 6189 N N . ALA E 1 161 ? 0.709 15.674 36.109 1.00 11.22 170 ALA E N 1
ATOM 6190 C CA . ALA E 1 161 ? 1.293 15.123 37.325 1.00 8.66 170 ALA E CA 1
ATOM 6191 C C . ALA E 1 161 ? 0.766 15.832 38.566 1.00 8.74 170 ALA E C 1
ATOM 6192 O O . ALA E 1 161 ? 0.640 15.216 39.628 1.00 12.49 170 ALA E O 1
ATOM 6194 N N . LEU E 1 162 ? 0.446 17.128 38.443 1.00 8.85 171 LEU E N 1
ATOM 6195 C CA . LEU E 1 162 ? -0.251 17.814 39.515 1.00 12.24 171 LEU E CA 1
ATOM 6196 C C . LEU E 1 162 ? -1.634 17.189 39.746 1.00 9.24 171 LEU E C 1
ATOM 6197 O O . LEU E 1 162 ? -2.033 16.995 40.892 1.00 12.33 171 LEU E O 1
ATOM 6202 N N . ASP E 1 163 ? -2.357 16.815 38.677 1.00 10.23 172 ASP E N 1
ATOM 6203 C CA . ASP E 1 163 ? -3.623 16.092 38.872 1.00 9.64 172 ASP E CA 1
ATOM 6204 C C . ASP E 1 163 ? -3.414 14.779 39.624 1.00 9.58 172 ASP E C 1
ATOM 6205 O O . ASP E 1 163 ? -4.310 14.318 40.342 1.00 11.78 172 ASP E O 1
ATOM 6210 N N . ARG E 1 164 ? -2.260 14.142 39.437 1.00 13.50 173 ARG E N 1
ATOM 6211 C CA . ARG E 1 164 ? -1.944 12.927 40.191 1.00 10.81 173 ARG E CA 1
ATOM 6212 C C . ARG E 1 164 ? -1.617 13.264 41.646 1.00 10.20 173 ARG E C 1
ATOM 6213 O O . ARG E 1 164 ? -2.036 12.554 42.573 1.00 13.11 173 ARG E O 1
ATOM 6221 N N . ALA E 1 165 ? -0.887 14.362 41.865 1.00 10.01 174 ALA E N 1
ATOM 6222 C CA . ALA E 1 165 ? -0.503 14.762 43.225 1.00 10.28 174 ALA E CA 1
ATOM 6223 C C . ALA E 1 165 ? -1.712 15.057 44.099 1.00 13.66 174 ALA E C 1
ATOM 6224 O O . ALA E 1 165 ? -1.714 14.737 45.297 1.00 11.26 174 ALA E O 1
ATOM 6226 N N . VAL E 1 166 ? -2.741 15.686 43.531 1.00 9.76 175 VAL E N 1
ATOM 6227 C CA . VAL E 1 166 ? -3.890 16.115 44.327 1.00 12.69 175 VAL E CA 1
ATOM 6228 C C . VAL E 1 166 ? -4.947 15.025 44.493 1.00 14.70 175 VAL E C 1
ATOM 6229 O O . VAL E 1 166 ? -6.039 15.294 45.021 1.00 12.43 175 VAL E O 1
ATOM 6233 N N . ALA E 1 167 ? -4.605 13.784 44.110 1.00 15.16 176 ALA E N 1
ATOM 6234 C CA . ALA E 1 167 ? -5.601 12.713 43.931 1.00 17.97 176 ALA E CA 1
ATOM 6235 C C . ALA E 1 167 ? -6.464 12.469 45.164 1.00 11.78 176 ALA E C 1
ATOM 6236 O O . ALA E 1 167 ? -7.644 12.101 45.044 1.00 14.10 176 ALA E O 1
ATOM 6238 N N . ARG E 1 168 ? -5.904 12.608 46.351 1.00 14.37 177 ARG E N 1
ATOM 6239 C CA . ARG E 1 168 ? -6.648 12.229 47.547 1.00 11.72 177 ARG E CA 1
ATOM 6240 C C . ARG E 1 168 ? -6.719 13.369 48.554 1.00 17.51 177 ARG E C 1
ATOM 6241 O O . ARG E 1 168 ? -6.867 13.151 49.762 1.00 12.36 177 ARG E O 1
ATOM 6249 N N . ILE E 1 169 ? -6.675 14.601 48.050 1.00 11.70 178 ILE E N 1
ATOM 6250 C CA . ILE E 1 169 ? -7.150 15.738 48.840 1.00 12.31 178 ILE E CA 1
ATOM 6251 C C . ILE E 1 169 ? -8.609 15.520 49.231 1.00 15.02 178 ILE E C 1
ATOM 6252 O O . ILE E 1 169 ? -8.973 15.597 50.407 1.00 14.79 178 ILE E O 1
ATOM 6257 N N . CYS E 1 170 ? -9.456 15.203 48.258 1.00 12.60 179 CYS E N 1
ATOM 6258 C CA . CYS E 1 170 ? -10.879 15.034 48.543 1.00 15.31 179 CYS E CA 1
ATOM 6259 C C . CYS E 1 170 ? -11.141 13.672 49.178 1.00 19.10 179 CYS E C 1
ATOM 6260 O O . CYS E 1 170 ? -10.593 12.660 48.738 1.00 18.43 179 CYS E O 1
ATOM 6263 N N . VAL E 1 171 ? -11.982 13.661 50.221 1.00 22.58 180 VAL E N 1
ATOM 6264 C CA . VAL E 1 171 ? -12.316 12.458 51.003 1.00 36.36 180 VAL E CA 1
ATOM 6265 C C . VAL E 1 171 ? -13.034 11.395 50.187 1.00 41.61 180 VAL E C 1
ATOM 6266 O O . VAL E 1 171 ? -14.050 11.678 49.564 1.00 44.32 180 VAL E O 1
ATOM 6270 N N . ALA F 1 10 ? 10.190 -1.489 14.616 1.00 46.36 19 ALA F N 1
ATOM 6271 C CA . ALA F 1 10 ? 9.584 -2.572 15.383 1.00 50.55 19 ALA F CA 1
ATOM 6272 C C . ALA F 1 10 ? 10.480 -3.814 15.404 1.00 58.96 19 ALA F C 1
ATOM 6273 O O . ALA F 1 10 ? 10.496 -4.559 16.387 1.00 60.66 19 ALA F O 1
ATOM 6275 N N . GLN F 1 11 ? 11.227 -4.036 14.320 1.00 58.49 20 GLN F N 1
ATOM 6276 C CA . GLN F 1 11 ? 12.171 -5.146 14.281 1.00 57.97 20 GLN F CA 1
ATOM 6277 C C . GLN F 1 11 ? 13.534 -4.744 14.835 1.00 57.53 20 GLN F C 1
ATOM 6278 O O . GLN F 1 11 ? 14.103 -5.463 15.662 1.00 66.64 20 GLN F O 1
ATOM 6284 N N . GLN F 1 12 ? 14.062 -3.592 14.410 1.00 48.32 21 GLN F N 1
ATOM 6285 C CA . GLN F 1 12 ? 15.432 -3.251 14.776 1.00 38.91 21 GLN F CA 1
ATOM 6286 C C . GLN F 1 12 ? 15.556 -2.814 16.229 1.00 31.73 21 GLN F C 1
ATOM 6287 O O . GLN F 1 12 ? 16.621 -2.986 16.829 1.00 36.13 21 GLN F O 1
ATOM 6293 N N . ASP F 1 13 ? 14.508 -2.253 16.818 1.00 22.96 22 ASP F N 1
ATOM 6294 C CA . ASP F 1 13 ? 14.517 -1.964 18.252 1.00 17.25 22 ASP F CA 1
ATOM 6295 C C . ASP F 1 13 ? 13.701 -3.074 18.887 1.00 21.84 22 ASP F C 1
ATOM 6296 O O . ASP F 1 13 ? 12.465 -3.088 18.798 1.00 14.96 22 ASP F O 1
ATOM 6301 N N . ALA F 1 14 ? 14.399 -4.007 19.535 1.00 19.48 23 ALA F N 1
ATOM 6302 C CA . ALA F 1 14 ? 13.735 -5.217 19.993 1.00 26.66 23 ALA F CA 1
ATOM 6303 C C . ALA F 1 14 ? 12.692 -4.948 21.062 1.00 17.88 23 ALA F C 1
ATOM 6304 O O . ALA F 1 14 ? 11.906 -5.851 21.356 1.00 20.89 23 ALA F O 1
ATOM 6306 N N . PHE F 1 15 ? 12.687 -3.759 21.674 1.00 11.95 24 PHE F N 1
ATOM 6307 C CA . PHE F 1 15 ? 11.728 -3.467 22.730 1.00 11.47 24 PHE F CA 1
ATOM 6308 C C . PHE F 1 15 ? 10.376 -2.995 22.200 1.00 13.87 24 PHE F C 1
ATOM 6309 O O . PHE F 1 15 ? 9.452 -2.785 22.995 1.00 14.45 24 PHE F O 1
ATOM 6317 N N . VAL F 1 16 ? 10.232 -2.779 20.893 1.00 15.00 25 VAL F N 1
ATOM 6318 C CA . VAL F 1 16 ? 8.988 -2.200 20.385 1.00 14.94 25 VAL F CA 1
ATOM 6319 C C . VAL F 1 16 ? 7.777 -3.088 20.665 1.00 11.95 25 VAL F C 1
ATOM 6320 O O . VAL F 1 16 ? 6.737 -2.555 21.096 1.00 11.74 25 VAL F O 1
ATOM 6324 N N . PRO F 1 17 ? 7.815 -4.415 20.447 1.00 12.20 26 PRO F N 1
ATOM 6325 C CA . PRO F 1 17 ? 6.631 -5.228 20.803 1.00 18.75 26 PRO F CA 1
ATOM 6326 C C . PRO F 1 17 ? 6.272 -5.131 22.271 1.00 14.74 26 PRO F C 1
ATOM 6327 O O . PRO F 1 17 ? 5.094 -4.935 22.609 1.00 11.62 26 PRO F O 1
ATOM 6331 N N . LEU F 1 18 ? 7.263 -5.242 23.157 1.00 11.41 27 LEU F N 1
ATOM 6332 C CA . LEU F 1 18 ? 6.999 -5.089 24.588 1.00 12.69 27 LEU F CA 1
ATOM 6333 C C . LEU F 1 18 ? 6.338 -3.743 24.874 1.00 16.21 27 LEU F C 1
ATOM 6334 O O . LEU F 1 18 ? 5.320 -3.670 25.573 1.00 11.01 27 LEU F O 1
ATOM 6339 N N . VAL F 1 19 ? 6.887 -2.670 24.300 1.00 16.20 28 VAL F N 1
ATOM 6340 C CA . VAL F 1 19 ? 6.387 -1.334 24.609 1.00 12.47 28 VAL F CA 1
ATOM 6341 C C . VAL F 1 19 ? 4.990 -1.140 24.034 1.00 10.68 28 VAL F C 1
ATOM 6342 O O . VAL F 1 19 ? 4.143 -0.488 24.659 1.00 11.83 28 VAL F O 1
ATOM 6346 N N . ARG F 1 20 ? 4.706 -1.725 22.864 1.00 11.12 29 ARG F N 1
ATOM 6347 C CA A ARG F 1 20 ? 3.345 -1.616 22.325 0.57 14.52 29 ARG F CA 1
ATOM 6348 C CA B ARG F 1 20 ? 3.350 -1.625 22.319 0.43 14.76 29 ARG F CA 1
ATOM 6349 C C . ARG F 1 20 ? 2.343 -2.364 23.196 1.00 14.50 29 ARG F C 1
ATOM 6350 O O . ARG F 1 20 ? 1.193 -1.923 23.345 1.00 14.01 29 ARG F O 1
ATOM 6365 N N . SER F 1 21 ? 2.744 -3.510 23.777 1.00 14.43 30 SER F N 1
ATOM 6366 C CA A SER F 1 21 ? 1.818 -4.216 24.655 0.77 11.22 30 SER F CA 1
ATOM 6367 C CA B SER F 1 21 ? 1.846 -4.230 24.677 0.23 14.13 30 SER F CA 1
ATOM 6368 C C . SER F 1 21 ? 1.544 -3.401 25.918 1.00 11.36 30 SER F C 1
ATOM 6369 O O . SER F 1 21 ? 0.402 -3.379 26.412 1.00 10.85 30 SER F O 1
ATOM 6374 N N . MET F 1 22 ? 2.556 -2.698 26.429 1.00 10.44 31 MET F N 1
ATOM 6375 C CA . MET F 1 22 ? 2.327 -1.750 27.518 1.00 15.94 31 MET F CA 1
ATOM 6376 C C . MET F 1 22 ? 1.458 -0.575 27.074 1.00 13.89 31 MET F C 1
ATOM 6377 O O . MET F 1 22 ? 0.639 -0.081 27.854 1.00 12.28 31 MET F O 1
ATOM 6382 N N . ALA F 1 23 ? 1.644 -0.083 25.840 1.00 10.94 32 ALA F N 1
ATOM 6383 C CA . ALA F 1 23 ? 0.784 1.000 25.355 1.00 12.71 32 ALA F CA 1
ATOM 6384 C C . ALA F 1 23 ? -0.659 0.534 25.208 1.00 15.29 32 ALA F C 1
ATOM 6385 O O . ALA F 1 23 ? -1.592 1.240 25.614 1.00 15.73 32 ALA F O 1
ATOM 6387 N N . ASP F 1 24 ? -0.865 -0.652 24.625 1.00 11.52 33 ASP F N 1
ATOM 6388 C CA . ASP F 1 24 ? -2.217 -1.212 24.553 1.00 12.78 33 ASP F CA 1
ATOM 6389 C C . ASP F 1 24 ? -2.870 -1.304 25.934 1.00 14.10 33 ASP F C 1
ATOM 6390 O O . ASP F 1 24 ? -4.059 -1.013 26.085 1.00 15.42 33 ASP F O 1
ATOM 6395 N N . ARG F 1 25 ? -2.129 -1.752 26.945 1.00 10.93 34 ARG F N 1
ATOM 6396 C CA . ARG F 1 25 ? -2.720 -1.850 28.283 1.00 15.38 34 ARG F CA 1
ATOM 6397 C C . ARG F 1 25 ? -2.998 -0.459 28.843 1.00 18.21 34 ARG F C 1
ATOM 6398 O O . ARG F 1 25 ? -4.079 -0.181 29.381 1.00 11.91 34 ARG F O 1
ATOM 6406 N N . LEU F 1 26 ? -2.022 0.431 28.724 1.00 13.65 35 LEU F N 1
ATOM 6407 C CA . LEU F 1 26 ? -2.195 1.791 29.199 1.00 12.41 35 LEU F CA 1
ATOM 6408 C C . LEU F 1 26 ? -3.423 2.451 28.591 1.00 13.45 35 LEU F C 1
ATOM 6409 O O . LEU F 1 26 ? -4.155 3.163 29.279 1.00 10.41 35 LEU F O 1
ATOM 6414 N N . ASN F 1 27 ? -3.638 2.273 27.281 1.00 12.47 36 ASN F N 1
ATOM 6415 C CA . ASN F 1 27 ? -4.690 3.029 26.621 1.00 16.55 36 ASN F CA 1
ATOM 6416 C C . ASN F 1 27 ? -6.084 2.599 27.037 1.00 13.22 36 ASN F C 1
ATOM 6417 O O . ASN F 1 27 ? -7.045 3.316 26.729 1.00 13.89 36 ASN F O 1
ATOM 6422 N N . THR F 1 28 ? -6.231 1.470 27.727 1.00 11.38 37 THR F N 1
ATOM 6423 C CA . THR F 1 28 ? -7.551 1.186 28.294 1.00 12.30 37 THR F CA 1
ATOM 6424 C C . THR F 1 28 ? -7.929 2.225 29.347 1.00 11.50 37 THR F C 1
ATOM 6425 O O . THR F 1 28 ? -9.107 2.317 29.731 1.00 15.46 37 THR F O 1
ATOM 6429 N N . ALA F 1 29 ? -6.955 2.998 29.843 1.00 11.05 38 ALA F N 1
ATOM 6430 C CA . ALA F 1 29 ? -7.281 4.046 30.811 1.00 10.93 38 ALA F CA 1
ATOM 6431 C C . ALA F 1 29 ? -8.394 4.963 30.306 1.00 11.31 38 ALA F C 1
ATOM 6432 O O . ALA F 1 29 ? -9.228 5.426 31.092 1.00 11.45 38 ALA F O 1
ATOM 6434 N N . ASP F 1 30 ? -8.405 5.271 29.004 1.00 11.54 39 ASP F N 1
ATOM 6435 C CA . ASP F 1 30 ? -9.401 6.211 28.486 1.00 11.97 39 ASP F CA 1
ATOM 6436 C C . ASP F 1 30 ? -10.820 5.675 28.707 1.00 15.99 39 ASP F C 1
ATOM 6437 O O . ASP F 1 30 ? -11.740 6.424 29.058 1.00 12.70 39 ASP F O 1
ATOM 6442 N N . GLN F 1 31 ? -11.014 4.385 28.496 1.00 12.60 40 GLN F N 1
ATOM 6443 C CA . GLN F 1 31 ? -12.347 3.818 28.660 1.00 18.06 40 GLN F CA 1
ATOM 6444 C C . GLN F 1 31 ? -12.669 3.628 30.134 1.00 13.02 40 GLN F C 1
ATOM 6445 O O . GLN F 1 31 ? -13.818 3.823 30.547 1.00 14.84 40 GLN F O 1
ATOM 6451 N N . VAL F 1 32 ? -11.673 3.250 30.938 1.00 12.50 41 VAL F N 1
ATOM 6452 C CA . VAL F 1 32 ? -11.916 3.071 32.371 1.00 14.87 41 VAL F CA 1
ATOM 6453 C C . VAL F 1 32 ? -12.257 4.401 33.015 1.00 14.37 41 VAL F C 1
ATOM 6454 O O . VAL F 1 32 ? -13.181 4.483 33.828 1.00 15.05 41 VAL F O 1
ATOM 6458 N N . ALA F 1 33 ? -11.542 5.473 32.636 1.00 12.08 42 ALA F N 1
ATOM 6459 C CA . ALA F 1 33 ? -11.895 6.814 33.107 1.00 12.13 42 ALA F CA 1
ATOM 6460 C C . ALA F 1 33 ? -13.322 7.185 32.707 1.00 12.74 42 ALA F C 1
ATOM 6461 O O . ALA F 1 33 ? -14.081 7.720 33.523 1.00 12.97 42 ALA F O 1
ATOM 6463 N N . LEU F 1 34 ? -13.708 6.919 31.448 1.00 15.64 43 LEU F N 1
ATOM 6464 C CA . LEU F 1 34 ? -15.089 7.175 31.022 1.00 17.50 43 LEU F CA 1
ATOM 6465 C C . LEU F 1 34 ? -16.098 6.472 31.916 1.00 19.69 43 LEU F C 1
ATOM 6466 O O . LEU F 1 34 ? -17.128 7.051 32.284 1.00 17.92 43 LEU F O 1
ATOM 6471 N N . SER F 1 35 ? -15.848 5.196 32.218 1.00 14.02 44 SER F N 1
ATOM 6472 C CA . SER F 1 35 ? -16.739 4.439 33.089 1.00 15.63 44 SER F CA 1
ATOM 6473 C C . SER F 1 35 ? -16.832 5.090 34.464 1.00 18.26 44 SER F C 1
ATOM 6474 O O . SER F 1 35 ? -17.924 5.304 35.000 1.00 18.16 44 SER F O 1
ATOM 6477 N N . LYS F 1 36 ? -15.689 5.454 35.031 1.00 13.70 45 LYS F N 1
ATOM 6478 C CA . LYS F 1 36 ? -15.653 6.022 36.370 1.00 13.61 45 LYS F CA 1
ATOM 6479 C C . LYS F 1 36 ? -16.258 7.424 36.426 1.00 13.82 45 LYS F C 1
ATOM 6480 O O . LYS F 1 36 ? -16.843 7.798 37.451 1.00 21.67 45 LYS F O 1
ATOM 6486 N N . TRP F 1 37 ? -16.154 8.203 35.351 1.00 15.60 46 TRP F N 1
ATOM 6487 C CA . TRP F 1 37 ? -16.948 9.424 35.242 1.00 20.78 46 TRP F CA 1
ATOM 6488 C C . TRP F 1 37 ? -18.436 9.114 35.369 1.00 23.99 46 TRP F C 1
ATOM 6489 O O . TRP F 1 37 ? -19.164 9.791 36.101 1.00 21.25 46 TRP F O 1
ATOM 6500 N N . ASP F 1 38 ? -18.901 8.088 34.655 1.00 19.50 47 ASP F N 1
ATOM 6501 C CA . ASP F 1 38 ? -20.306 7.699 34.713 1.00 24.04 47 ASP F CA 1
ATOM 6502 C C . ASP F 1 38 ? -20.698 7.229 36.108 1.00 27.18 47 ASP F C 1
ATOM 6503 O O . ASP F 1 38 ? -21.729 7.650 36.650 1.00 30.74 47 ASP F O 1
ATOM 6508 N N . THR F 1 39 ? -19.914 6.323 36.688 1.00 19.40 48 THR F N 1
ATOM 6509 C CA . THR F 1 39 ? -20.319 5.642 37.919 1.00 22.39 48 THR F CA 1
ATOM 6510 C C . THR F 1 39 ? -19.912 6.369 39.185 1.00 25.90 48 THR F C 1
ATOM 6511 O O . THR F 1 39 ? -20.445 6.057 40.251 1.00 22.34 48 THR F O 1
ATOM 6515 N N . GLY F 1 40 ? -18.960 7.289 39.111 1.00 24.53 49 GLY F N 1
ATOM 6516 C CA . GLY F 1 40 ? -18.425 7.844 40.335 1.00 24.28 49 GLY F CA 1
ATOM 6517 C C . GLY F 1 40 ? -17.508 6.931 41.127 1.00 26.32 49 GLY F C 1
ATOM 6518 O O . GLY F 1 40 ? -17.140 7.282 42.247 1.00 27.39 49 GLY F O 1
ATOM 6519 N N . GLN F 1 41 ? -17.128 5.772 40.597 1.00 20.33 50 GLN F N 1
ATOM 6520 C CA . GLN F 1 41 ? -16.174 4.917 41.294 1.00 17.25 50 GLN F CA 1
ATOM 6521 C C . GLN F 1 41 ? -14.789 5.573 41.279 1.00 20.67 50 GLN F C 1
ATOM 6522 O O . GLN F 1 41 ? -14.431 6.245 40.313 1.00 14.68 50 GLN F O 1
ATOM 6528 N N . PRO F 1 42 ? -13.988 5.385 42.327 1.00 20.88 51 PRO F N 1
ATOM 6529 C CA . PRO F 1 42 ? -12.715 6.112 42.418 1.00 19.62 51 PRO F CA 1
ATOM 6530 C C . PRO F 1 42 ? -11.666 5.550 41.470 1.00 19.48 51 PRO F C 1
ATOM 6531 O O . PRO F 1 42 ? -11.710 4.383 41.065 1.00 15.33 51 PRO F O 1
ATOM 6535 N N . VAL F 1 43 ? -10.679 6.396 41.155 1.00 11.95 52 VAL F N 1
ATOM 6536 C CA . VAL F 1 43 ? -9.549 5.940 40.330 1.00 11.49 52 VAL F CA 1
ATOM 6537 C C . VAL F 1 43 ? -8.812 4.807 41.031 1.00 17.72 52 VAL F C 1
ATOM 6538 O O . VAL F 1 43 ? -8.538 3.745 40.438 1.00 11.36 52 VAL F O 1
ATOM 6542 N N . TYR F 1 44 ? -8.514 5.002 42.315 1.00 14.53 53 TYR F N 1
ATOM 6543 C CA . TYR F 1 44 ? -7.695 4.054 43.061 1.00 16.11 53 TYR F CA 1
ATOM 6544 C C . TYR F 1 44 ? -8.568 2.968 43.687 1.00 17.06 53 TYR F C 1
ATOM 6545 O O . TYR F 1 44 ? -9.561 3.268 44.356 1.00 18.80 53 TYR F O 1
ATOM 6554 N N . ASP F 1 45 ? -8.202 1.706 43.455 1.00 15.36 54 ASP F N 1
ATOM 6555 C CA . ASP F 1 45 ? -8.867 0.562 44.091 1.00 17.04 54 ASP F CA 1
ATOM 6556 C C . ASP F 1 45 ? -7.731 -0.323 44.591 1.00 18.67 54 ASP F C 1
ATOM 6557 O O . ASP F 1 45 ? -7.141 -1.062 43.802 1.00 15.29 54 ASP F O 1
ATOM 6562 N N . GLY F 1 46 ? -7.418 -0.224 45.888 1.00 16.72 55 GLY F N 1
ATOM 6563 C CA . GLY F 1 46 ? -6.222 -0.882 46.402 1.00 23.14 55 GLY F CA 1
ATOM 6564 C C . GLY F 1 46 ? -6.276 -2.397 46.297 1.00 21.05 55 GLY F C 1
ATOM 6565 O O . GLY F 1 46 ? -5.255 -3.045 46.038 1.00 13.17 55 GLY F O 1
ATOM 6566 N N . GLN F 1 47 ? -7.466 -2.980 46.509 1.00 13.94 56 GLN F N 1
ATOM 6567 C CA . GLN F 1 47 ? -7.631 -4.433 46.438 1.00 14.43 56 GLN F CA 1
ATOM 6568 C C . GLN F 1 47 ? -7.480 -4.951 45.019 1.00 20.13 56 GLN F C 1
ATOM 6569 O O . GLN F 1 47 ? -6.848 -5.997 44.794 1.00 18.04 56 GLN F O 1
ATOM 6575 N N . ARG F 1 48 ? -8.061 -4.253 44.046 1.00 13.73 57 ARG F N 1
ATOM 6576 C CA . ARG F 1 48 ? -7.949 -4.707 42.660 1.00 13.47 57 ARG F CA 1
ATOM 6577 C C . ARG F 1 48 ? -6.520 -4.574 42.155 1.00 12.85 57 ARG F C 1
ATOM 6578 O O . ARG F 1 48 ? -5.992 -5.496 41.514 1.00 16.03 57 ARG F O 1
ATOM 6580 N N . GLU F 1 49 ? -5.867 -3.435 42.431 1.00 12.38 58 GLU F N 1
ATOM 6581 C CA . GLU F 1 49 ? -4.489 -3.280 41.984 1.00 14.58 58 GLU F CA 1
ATOM 6582 C C . GLU F 1 49 ? -3.590 -4.321 42.638 1.00 13.16 58 GLU F C 1
ATOM 6583 O O . GLU F 1 49 ? -2.675 -4.847 41.997 1.00 12.72 58 GLU F O 1
ATOM 6589 N N . ALA F 1 50 ? -3.807 -4.597 43.927 1.00 12.60 59 ALA F N 1
ATOM 6590 C CA . ALA F 1 50 ? -2.999 -5.613 44.589 1.00 14.39 59 ALA F CA 1
ATOM 6591 C C . ALA F 1 50 ? -3.190 -6.967 43.911 1.00 20.42 59 ALA F C 1
ATOM 6592 O O . ALA F 1 50 ? -2.230 -7.712 43.690 1.00 13.26 59 ALA F O 1
ATOM 6594 N N . GLN F 1 51 ? -4.428 -7.282 43.542 1.00 13.58 60 GLN F N 1
ATOM 6595 C CA . GLN F 1 51 ? -4.700 -8.539 42.848 1.00 15.00 60 GLN F CA 1
ATOM 6596 C C . GLN F 1 51 ? -4.025 -8.575 41.478 1.00 16.78 60 GLN F C 1
ATOM 6597 O O . GLN F 1 51 ? -3.474 -9.613 41.074 1.00 16.86 60 GLN F O 1
ATOM 6603 N N . VAL F 1 52 ? -4.040 -7.446 40.753 1.00 12.83 61 VAL F N 1
ATOM 6604 C CA . VAL F 1 52 ? -3.373 -7.381 39.448 1.00 14.96 61 VAL F CA 1
ATOM 6605 C C . VAL F 1 52 ? -1.879 -7.624 39.603 1.00 15.13 61 VAL F C 1
ATOM 6606 O O . VAL F 1 52 ? -1.265 -8.378 38.838 1.00 17.72 61 VAL F O 1
ATOM 6610 N N . ILE F 1 53 ? -1.266 -6.987 40.600 1.00 12.00 62 ILE F N 1
ATOM 6611 C CA . ILE F 1 53 ? 0.181 -7.115 40.753 1.00 11.82 62 ILE F CA 1
ATOM 6612 C C . ILE F 1 53 ? 0.539 -8.526 41.221 1.00 19.64 62 ILE F C 1
ATOM 6613 O O . ILE F 1 53 ? 1.490 -9.147 40.728 1.00 19.80 62 ILE F O 1
ATOM 6618 N N . ALA F 1 54 ? -0.228 -9.054 42.167 1.00 14.97 63 ALA F N 1
ATOM 6619 C CA . ALA F 1 54 ? 0.069 -10.372 42.706 1.00 20.66 63 ALA F CA 1
ATOM 6620 C C . ALA F 1 54 ? -0.143 -11.446 41.652 1.00 20.13 63 ALA F C 1
ATOM 6621 O O . ALA F 1 54 ? 0.586 -12.443 41.616 1.00 19.53 63 ALA F O 1
ATOM 6623 N N . ASN F 1 55 ? -1.171 -11.281 40.822 1.00 19.77 64 ASN F N 1
ATOM 6624 C CA . ASN F 1 55 ? -1.389 -12.213 39.728 1.00 17.63 64 ASN F CA 1
ATOM 6625 C C . ASN F 1 55 ? -0.169 -12.267 38.818 1.00 17.86 64 ASN F C 1
ATOM 6626 O O . ASN F 1 55 ? 0.272 -13.357 38.425 1.00 14.99 64 ASN F O 1
ATOM 6631 N N . ALA F 1 56 ? 0.415 -11.109 38.491 1.00 20.07 65 ALA F N 1
ATOM 6632 C CA . ALA F 1 56 ? 1.639 -11.121 37.695 1.00 20.56 65 ALA F CA 1
ATOM 6633 C C . ALA F 1 56 ? 2.762 -11.815 38.444 1.00 19.75 65 ALA F C 1
ATOM 6634 O O . ALA F 1 56 ? 3.467 -12.658 37.880 1.00 18.04 65 ALA F O 1
ATOM 6636 N N . ALA F 1 57 ? 2.925 -11.494 39.734 1.00 22.16 66 ALA F N 1
ATOM 6637 C CA . ALA F 1 57 ? 3.965 -12.139 40.529 1.00 18.22 66 ALA F CA 1
ATOM 6638 C C . ALA F 1 57 ? 3.775 -13.654 40.600 1.00 16.06 66 ALA F C 1
ATOM 6639 O O . ALA F 1 57 ? 4.756 -14.393 40.700 1.00 14.31 66 ALA F O 1
ATOM 6641 N N . THR F 1 58 ? 2.528 -14.142 40.559 1.00 14.41 67 THR F N 1
ATOM 6642 C CA . THR F 1 58 ? 2.309 -15.588 40.624 1.00 15.23 67 THR F CA 1
ATOM 6643 C C . THR F 1 58 ? 2.799 -16.290 39.357 1.00 15.24 67 THR F C 1
ATOM 6644 O O . THR F 1 58 ? 3.341 -17.399 39.424 1.00 15.81 67 THR F O 1
ATOM 6648 N N . MET F 1 59 ? 2.638 -15.647 38.195 1.00 15.37 68 MET F N 1
ATOM 6649 C CA . MET F 1 59 ? 2.987 -16.246 36.911 1.00 16.73 68 MET F CA 1
ATOM 6650 C C . MET F 1 59 ? 4.444 -16.022 36.526 1.00 16.14 68 MET F C 1
ATOM 6651 O O . MET F 1 59 ? 4.881 -16.513 35.480 1.00 19.68 68 MET F O 1
ATOM 6656 N N . ALA F 1 60 ? 5.204 -15.315 37.352 1.00 16.44 69 ALA F N 1
ATOM 6657 C CA . ALA F 1 60 ? 6.512 -14.816 36.929 1.00 19.24 69 ALA F CA 1
ATOM 6658 C C . ALA F 1 60 ? 7.446 -15.940 36.485 1.00 18.64 69 ALA F C 1
ATOM 6659 O O . ALA F 1 60 ? 8.084 -15.844 35.431 1.00 21.00 69 ALA F O 1
ATOM 6661 N N . SER F 1 61 ? 7.562 -17.008 37.277 1.00 14.74 70 SER F N 1
ATOM 6662 C CA . SER F 1 61 ? 8.574 -18.010 36.950 1.00 21.44 70 SER F CA 1
ATOM 6663 C C . SER F 1 61 ? 8.273 -18.720 35.631 1.00 22.54 70 SER F C 1
ATOM 6664 O O . SER F 1 61 ? 9.198 -19.196 34.970 1.00 20.10 70 SER F O 1
ATOM 6667 N N . GLU F 1 62 ? 7.000 -18.796 35.234 1.00 16.40 71 GLU F N 1
ATOM 6668 C CA . GLU F 1 62 ? 6.657 -19.358 33.934 1.00 21.84 71 GLU F CA 1
ATOM 6669 C C . GLU F 1 62 ? 7.243 -18.539 32.788 1.00 24.82 71 GLU F C 1
ATOM 6670 O O . GLU F 1 62 ? 7.358 -19.049 31.666 1.00 26.22 71 GLU F O 1
ATOM 6672 N N . TYR F 1 63 ? 7.633 -17.292 33.049 1.00 15.12 72 TYR F N 1
ATOM 6673 C CA . TYR F 1 63 ? 8.267 -16.419 32.068 1.00 14.30 72 TYR F CA 1
ATOM 6674 C C . TYR F 1 63 ? 9.740 -16.175 32.396 1.00 18.80 72 TYR F C 1
ATOM 6675 O O . TYR F 1 63 ? 10.345 -15.216 31.903 1.00 18.24 72 TYR F O 1
ATOM 6684 N N . GLY F 1 64 ? 10.335 -17.039 33.215 1.00 18.30 73 GLY F N 1
ATOM 6685 C CA . GLY F 1 64 ? 11.714 -16.826 33.605 1.00 16.04 73 GLY F CA 1
ATOM 6686 C C . GLY F 1 64 ? 11.947 -15.559 34.400 1.00 23.13 73 GLY F C 1
ATOM 6687 O O . GLY F 1 64 ? 13.080 -15.066 34.449 1.00 19.88 73 GLY F O 1
ATOM 6688 N N . LEU F 1 65 ? 10.911 -15.013 35.035 1.00 22.09 74 LEU F N 1
ATOM 6689 C CA . LEU F 1 65 ? 11.028 -13.767 35.784 1.00 14.50 74 LEU F CA 1
ATOM 6690 C C . LEU F 1 65 ? 11.093 -14.032 37.282 1.00 14.96 74 LEU F C 1
ATOM 6691 O O . LEU F 1 65 ? 10.569 -15.028 37.769 1.00 17.91 74 LEU F O 1
ATOM 6696 N N . THR F 1 66 ? 11.716 -13.115 38.021 1.00 17.47 75 THR F N 1
ATOM 6697 C CA . THR F 1 66 ? 11.553 -13.160 39.475 1.00 19.15 75 THR F CA 1
ATOM 6698 C C . THR F 1 66 ? 10.228 -12.518 39.859 1.00 21.36 75 THR F C 1
ATOM 6699 O O . THR F 1 66 ? 9.676 -11.692 39.113 1.00 14.12 75 THR F O 1
ATOM 6703 N N . ALA F 1 67 ? 9.712 -12.915 41.034 1.00 15.28 76 ALA F N 1
ATOM 6704 C CA . ALA F 1 67 ? 8.503 -12.278 41.557 1.00 17.99 76 ALA F CA 1
ATOM 6705 C C . ALA F 1 67 ? 8.724 -10.784 41.757 1.00 17.77 76 ALA F C 1
ATOM 6706 O O . ALA F 1 67 ? 7.851 -9.967 41.436 1.00 13.34 76 ALA F O 1
ATOM 6708 N N . GLU F 1 68 ? 9.885 -10.412 42.307 1.00 14.56 77 GLU F N 1
ATOM 6709 C CA . GLU F 1 68 ? 10.229 -9.005 42.501 1.00 15.49 77 GLU F CA 1
ATOM 6710 C C . GLU F 1 68 ? 10.159 -8.223 41.184 1.00 14.38 77 GLU F C 1
ATOM 6711 O O . GLU F 1 68 ? 9.613 -7.112 41.119 1.00 14.89 77 GLU F O 1
ATOM 6717 N N . ASP F 1 69 ? 10.726 -8.793 40.122 1.00 14.84 78 ASP F N 1
ATOM 6718 C CA . ASP F 1 69 ? 10.670 -8.172 38.800 1.00 17.27 78 ASP F CA 1
ATOM 6719 C C . ASP F 1 69 ? 9.229 -7.990 38.348 1.00 16.03 78 ASP F C 1
ATOM 6720 O O . ASP F 1 69 ? 8.824 -6.898 37.924 1.00 12.95 78 ASP F O 1
ATOM 6725 N N . ALA F 1 70 ? 8.430 -9.060 38.416 1.00 11.80 79 ALA F N 1
ATOM 6726 C CA . ALA F 1 70 ? 7.043 -8.930 37.961 1.00 11.32 79 ALA F CA 1
ATOM 6727 C C . ALA F 1 70 ? 6.278 -7.920 38.814 1.00 11.15 79 ALA F C 1
ATOM 6728 O O . ALA F 1 70 ? 5.468 -7.150 38.288 1.00 12.13 79 ALA F O 1
ATOM 6730 N N . ILE F 1 71 ? 6.522 -7.900 40.135 1.00 11.40 80 ILE F N 1
ATOM 6731 C CA . ILE F 1 71 ? 5.853 -6.916 40.989 1.00 11.30 80 ILE F CA 1
ATOM 6732 C C . ILE F 1 71 ? 6.199 -5.504 40.535 1.00 14.54 80 ILE F C 1
ATOM 6733 O O . ILE F 1 71 ? 5.328 -4.633 40.422 1.00 10.56 80 ILE F O 1
ATOM 6738 N N . ASN F 1 72 ? 7.480 -5.262 40.274 1.00 11.23 81 ASN F N 1
ATOM 6739 C CA . ASN F 1 72 ? 7.923 -3.937 39.869 1.00 14.94 81 ASN F CA 1
ATOM 6740 C C . ASN F 1 72 ? 7.300 -3.537 38.541 1.00 16.34 81 ASN F C 1
ATOM 6741 O O . ASN F 1 72 ? 6.809 -2.412 38.392 1.00 9.75 81 ASN F O 1
ATOM 6746 N N . ILE F 1 73 ? 7.308 -4.460 37.563 1.00 10.03 82 ILE F N 1
ATOM 6747 C CA . ILE F 1 73 ? 6.761 -4.162 36.234 1.00 9.82 82 ILE F CA 1
ATOM 6748 C C . ILE F 1 73 ? 5.273 -3.820 36.335 1.00 9.77 82 ILE F C 1
ATOM 6749 O O . ILE F 1 73 ? 4.804 -2.819 35.776 1.00 9.55 82 ILE F O 1
ATOM 6754 N N . PHE F 1 74 ? 4.517 -4.612 37.091 1.00 10.05 83 PHE F N 1
ATOM 6755 C CA . PHE F 1 74 ? 3.079 -4.369 37.118 1.00 10.09 83 PHE F CA 1
ATOM 6756 C C . PHE F 1 74 ? 2.676 -3.254 38.070 1.00 9.99 83 PHE F C 1
ATOM 6757 O O . PHE F 1 74 ? 1.635 -2.624 37.849 1.00 17.27 83 PHE F O 1
ATOM 6765 N N A SER F 1 75 ? 3.489 -2.950 39.084 0.51 11.20 84 SER F N 1
ATOM 6766 N N B SER F 1 75 ? 3.482 -2.971 39.095 0.49 11.18 84 SER F N 1
ATOM 6767 C CA A SER F 1 75 ? 3.281 -1.701 39.808 0.51 10.47 84 SER F CA 1
ATOM 6768 C CA B SER F 1 75 ? 3.329 -1.709 39.808 0.49 10.62 84 SER F CA 1
ATOM 6769 C C A SER F 1 75 ? 3.426 -0.509 38.863 0.51 10.32 84 SER F C 1
ATOM 6770 C C B SER F 1 75 ? 3.407 -0.541 38.833 0.49 10.24 84 SER F C 1
ATOM 6771 O O A SER F 1 75 ? 2.603 0.413 38.887 0.51 12.45 84 SER F O 1
ATOM 6772 O O B SER F 1 75 ? 2.531 0.331 38.812 0.49 12.15 84 SER F O 1
ATOM 6777 N N . ASP F 1 76 ? 4.451 -0.522 38.002 1.00 13.37 85 ASP F N 1
ATOM 6778 C CA . ASP F 1 76 ? 4.581 0.530 36.991 1.00 9.77 85 ASP F CA 1
ATOM 6779 C C . ASP F 1 76 ? 3.371 0.557 36.053 1.00 12.62 85 ASP F C 1
ATOM 6780 O O . ASP F 1 76 ? 2.895 1.645 35.689 1.00 13.08 85 ASP F O 1
ATOM 6785 N N . GLN F 1 77 ? 2.841 -0.620 35.662 1.00 9.83 86 GLN F N 1
ATOM 6786 C CA . GLN F 1 77 ? 1.694 -0.633 34.744 1.00 12.66 86 GLN F CA 1
ATOM 6787 C C . GLN F 1 77 ? 0.483 0.038 35.382 1.00 11.67 86 GLN F C 1
ATOM 6788 O O . GLN F 1 77 ? -0.202 0.855 34.749 1.00 11.37 86 GLN F O 1
ATOM 6794 N N . VAL F 1 78 ? 0.199 -0.304 36.636 1.00 9.58 87 VAL F N 1
ATOM 6795 C CA A VAL F 1 78 ? -0.995 0.255 37.254 0.55 12.87 87 VAL F CA 1
ATOM 6796 C CA B VAL F 1 78 ? -0.969 0.238 37.322 0.45 13.00 87 VAL F CA 1
ATOM 6797 C C . VAL F 1 78 ? -0.799 1.736 37.581 1.00 10.06 87 VAL F C 1
ATOM 6798 O O . VAL F 1 78 ? -1.747 2.520 37.470 1.00 9.59 87 VAL F O 1
ATOM 6805 N N . GLU F 1 79 ? 0.417 2.162 37.935 1.00 9.38 88 GLU F N 1
ATOM 6806 C CA . GLU F 1 79 ? 0.628 3.579 38.216 1.00 15.37 88 GLU F CA 1
ATOM 6807 C C . GLU F 1 79 ? 0.478 4.413 36.958 1.00 11.67 88 GLU F C 1
ATOM 6808 O O . GLU F 1 79 ? -0.105 5.495 36.998 1.00 10.44 88 GLU F O 1
ATOM 6814 N N . ALA F 1 80 ? 1.001 3.924 35.834 1.00 9.10 89 ALA F N 1
ATOM 6815 C CA . ALA F 1 80 ? 0.838 4.639 34.573 1.00 14.12 89 ALA F CA 1
ATOM 6816 C C . ALA F 1 80 ? -0.635 4.750 34.203 1.00 11.82 89 ALA F C 1
ATOM 6817 O O . ALA F 1 80 ? -1.082 5.794 33.699 1.00 11.48 89 ALA F O 1
ATOM 6819 N N . ASN F 1 81 ? -1.411 3.684 34.439 1.00 11.27 90 ASN F N 1
ATOM 6820 C CA . ASN F 1 81 ? -2.839 3.742 34.127 1.00 10.86 90 ASN F CA 1
ATOM 6821 C C . ASN F 1 81 ? -3.538 4.815 34.960 1.00 9.69 90 ASN F C 1
ATOM 6822 O O . ASN F 1 81 ? -4.334 5.606 34.435 1.00 12.23 90 ASN F O 1
ATOM 6827 N N . LYS F 1 82 ? -3.276 4.841 36.269 1.00 10.99 91 LYS F N 1
ATOM 6828 C CA . LYS F 1 82 ? -3.876 5.864 37.122 1.00 11.78 91 LYS F CA 1
ATOM 6829 C C . LYS F 1 82 ? -3.472 7.276 36.696 1.00 9.71 91 LYS F C 1
ATOM 6830 O O . LYS F 1 82 ? -4.271 8.214 36.820 1.00 11.01 91 LYS F O 1
ATOM 6836 N N . GLU F 1 83 ? -2.220 7.464 36.265 1.00 10.70 92 GLU F N 1
ATOM 6837 C CA A GLU F 1 83 ? -1.777 8.773 35.785 0.62 9.87 92 GLU F CA 1
ATOM 6838 C CA B GLU F 1 83 ? -1.798 8.784 35.807 0.38 10.20 92 GLU F CA 1
ATOM 6839 C C . GLU F 1 83 ? -2.701 9.286 34.695 1.00 13.83 92 GLU F C 1
ATOM 6840 O O . GLU F 1 83 ? -3.121 10.452 34.704 1.00 12.03 92 GLU F O 1
ATOM 6851 N N . VAL F 1 84 ? -3.015 8.421 33.736 1.00 13.36 93 VAL F N 1
ATOM 6852 C CA . VAL F 1 84 ? -3.912 8.823 32.663 1.00 12.73 93 VAL F CA 1
ATOM 6853 C C . VAL F 1 84 ? -5.310 9.067 33.215 1.00 14.40 93 VAL F C 1
ATOM 6854 O O . VAL F 1 84 ? -5.961 10.056 32.858 1.00 12.68 93 VAL F O 1
ATOM 6858 N N . GLN F 1 85 ? -5.785 8.194 34.120 1.00 10.23 94 GLN F N 1
ATOM 6859 C CA . GLN F 1 85 ? -7.173 8.327 34.590 1.00 13.27 94 GLN F CA 1
ATOM 6860 C C . GLN F 1 85 ? -7.367 9.617 35.370 1.00 10.65 94 GLN F C 1
ATOM 6861 O O . GLN F 1 85 ? -8.376 10.312 35.208 1.00 12.28 94 GLN F O 1
ATOM 6867 N N . TYR F 1 86 ? -6.445 9.907 36.284 1.00 10.45 95 TYR F N 1
ATOM 6868 C CA . TYR F 1 86 ? -6.573 11.122 37.073 1.00 13.93 95 TYR F CA 1
ATOM 6869 C C . TYR F 1 86 ? -6.541 12.360 36.176 1.00 12.95 95 TYR F C 1
ATOM 6870 O O . TYR F 1 86 ? -7.320 13.300 36.376 1.00 11.09 95 TYR F O 1
ATOM 6879 N N . ALA F 1 87 ? -5.637 12.380 35.192 1.00 10.61 96 ALA F N 1
ATOM 6880 C CA . ALA F 1 87 ? -5.523 13.543 34.315 1.00 12.82 96 ALA F CA 1
ATOM 6881 C C . ALA F 1 87 ? -6.782 13.718 33.478 1.00 14.11 96 ALA F C 1
ATOM 6882 O O . ALA F 1 87 ? -7.299 14.833 33.365 1.00 11.84 96 ALA F O 1
ATOM 6884 N N . LEU F 1 88 ? -7.300 12.631 32.885 1.00 11.18 97 LEU F N 1
ATOM 6885 C CA . LEU F 1 88 ? -8.498 12.766 32.052 1.00 11.61 97 LEU F CA 1
ATOM 6886 C C . LEU F 1 88 ? -9.683 13.262 32.865 1.00 13.84 97 LEU F C 1
ATOM 6887 O O . LEU F 1 88 ? -10.424 14.139 32.420 1.00 12.36 97 LEU F O 1
ATOM 6892 N N . LEU F 1 89 ? -9.889 12.697 34.058 1.00 16.38 98 LEU F N 1
ATOM 6893 C CA . LEU F 1 89 ? -11.073 13.042 34.835 1.00 13.91 98 LEU F CA 1
ATOM 6894 C C . LEU F 1 89 ? -11.060 14.517 35.225 1.00 16.24 98 LEU F C 1
ATOM 6895 O O . LEU F 1 89 ? -12.096 15.194 35.163 1.00 16.55 98 LEU F O 1
ATOM 6900 N N . ASN F 1 90 ? -9.887 15.040 35.597 1.00 12.08 99 ASN F N 1
ATOM 6901 C CA . ASN F 1 90 ? -9.804 16.448 35.961 1.00 12.36 99 ASN F CA 1
ATOM 6902 C C . ASN F 1 90 ? -9.846 17.339 34.739 1.00 12.67 99 ASN F C 1
ATOM 6903 O O . ASN F 1 90 ? -10.330 18.471 34.828 1.00 13.15 99 ASN F O 1
ATOM 6908 N N . ASN F 1 91 ? -9.366 16.851 33.594 1.00 13.77 100 ASN F N 1
ATOM 6909 C CA . ASN F 1 91 ? -9.597 17.576 32.349 1.00 16.28 100 ASN F CA 1
ATOM 6910 C C . ASN F 1 91 ? -11.090 17.738 32.103 1.00 22.91 100 ASN F C 1
ATOM 6911 O O . ASN F 1 91 ? -11.574 18.833 31.782 1.00 17.99 100 ASN F O 1
ATOM 6916 N N . TRP F 1 92 ? -11.838 16.648 32.266 1.00 13.38 101 TRP F N 1
ATOM 6917 C CA . TRP F 1 92 ? -13.274 16.682 31.968 1.00 13.92 101 TRP F CA 1
ATOM 6918 C C . TRP F 1 92 ? -14.021 17.533 32.973 1.00 18.03 101 TRP F C 1
ATOM 6919 O O . TRP F 1 92 ? -14.978 18.238 32.607 1.00 17.28 101 TRP F O 1
ATOM 6930 N N . ARG F 1 93 ? -13.609 17.468 34.248 1.00 13.92 102 ARG F N 1
ATOM 6931 C CA . ARG F 1 93 ? -14.162 18.358 35.260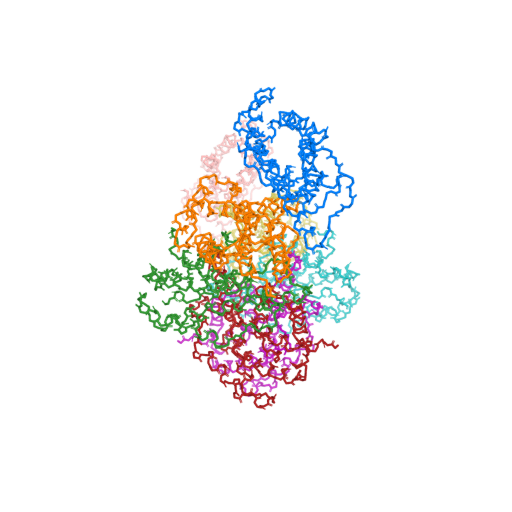 1.00 14.26 102 ARG F CA 1
ATOM 6932 C C . ARG F 1 93 ? -13.947 19.822 34.881 1.00 14.64 102 ARG F C 1
ATOM 6933 O O . ARG F 1 93 ? -14.885 20.622 34.923 1.00 15.22 102 ARG F O 1
ATOM 6941 N N . ARG F 1 94 ? -12.718 20.192 34.493 1.00 18.52 103 ARG F N 1
ATOM 6942 C CA . ARG F 1 94 ? -12.478 21.591 34.128 1.00 21.98 103 ARG F CA 1
ATOM 6943 C C . ARG F 1 94 ? -13.258 21.974 32.875 1.00 25.66 103 ARG F C 1
ATOM 6944 O O . ARG F 1 94 ? -13.761 23.096 32.773 1.00 24.88 103 ARG F O 1
ATOM 6952 N N . GLN F 1 95 ? -13.385 21.058 31.919 1.00 21.61 104 GLN F N 1
ATOM 6953 C CA . GLN F 1 95 ? -14.135 21.368 30.708 1.00 22.73 104 GLN F CA 1
ATOM 6954 C C . GLN F 1 95 ? -15.634 21.363 30.940 1.00 24.32 104 GLN F C 1
ATOM 6955 O O . GLN F 1 95 ? -16.366 21.967 30.149 1.00 30.46 104 GLN F O 1
ATOM 6961 N N . GLY F 1 96 ? -16.111 20.687 31.986 1.00 19.59 105 GLY F N 1
ATOM 6962 C CA . GLY F 1 96 ? -17.532 20.629 32.274 1.00 25.30 105 GLY F CA 1
ATOM 6963 C C . GLY F 1 96 ? -18.242 19.359 31.838 1.00 27.25 105 GLY F C 1
ATOM 6964 O O . GLY F 1 96 ? -19.404 19.154 32.227 1.00 21.94 105 GLY F O 1
ATOM 6965 N N . ASP F 1 97 ? -17.596 18.509 31.041 1.00 22.19 106 ASP F N 1
ATOM 6966 C CA . ASP F 1 97 ? -18.219 17.269 30.604 1.00 23.97 106 ASP F CA 1
ATOM 6967 C C . ASP F 1 97 ? -17.137 16.329 30.101 1.00 24.33 106 ASP F C 1
ATOM 6968 O O . ASP F 1 97 ? -16.026 16.756 29.787 1.00 22.19 106 ASP F O 1
ATOM 6973 N N . ALA F 1 98 ? -17.489 15.025 30.022 1.00 25.94 107 ALA F N 1
ATOM 6974 C CA . ALA F 1 98 ? -16.651 14.003 29.405 1.00 23.70 107 ALA F CA 1
ATOM 6975 C C . ALA F 1 98 ? -17.103 13.748 27.972 1.00 22.14 107 ALA F C 1
ATOM 6976 O O . ALA F 1 98 ? -18.234 14.083 27.607 1.00 19.85 107 ALA F O 1
ATOM 6978 N N . PRO F 1 99 ? -16.247 13.162 27.125 1.00 20.76 108 PRO F N 1
ATOM 6979 C CA . PRO F 1 99 ? -16.702 12.752 25.790 1.00 22.65 108 PRO F CA 1
ATOM 6980 C C . PRO F 1 99 ? -17.985 11.933 25.865 1.00 21.85 108 PRO F C 1
ATOM 6981 O O . PRO F 1 99 ? -18.228 11.196 26.828 1.00 24.25 108 PRO F O 1
ATOM 6985 N N . ALA F 1 100 ? -18.820 12.094 24.844 1.00 21.57 109 ALA F N 1
ATOM 6986 C CA . ALA F 1 100 ? -20.069 11.347 24.723 1.00 21.58 109 ALA F CA 1
ATOM 6987 C C . ALA F 1 100 ? -19.912 10.083 23.877 1.00 22.49 109 ALA F C 1
ATOM 6988 O O . ALA F 1 100 ? -20.898 9.566 23.342 1.00 28.63 109 ALA F O 1
ATOM 6990 N N . THR F 1 101 ? -18.699 9.576 23.758 1.00 24.06 110 THR F N 1
ATOM 6991 C CA . THR F 1 101 ? -18.428 8.440 22.906 1.00 23.27 110 THR F CA 1
ATOM 6992 C C . THR F 1 101 ? -18.851 7.134 23.586 1.00 24.29 110 THR F C 1
ATOM 6993 O O . THR F 1 101 ? -19.046 7.090 24.809 1.00 25.49 110 THR F O 1
ATOM 6997 N N . PRO F 1 102 ? -18.991 6.050 22.814 1.00 21.26 111 PRO F N 1
ATOM 6998 C CA . PRO F 1 102 ? -19.575 4.820 23.365 1.00 21.80 111 PRO F CA 1
ATOM 6999 C C . PRO F 1 102 ? -18.744 4.221 24.490 1.00 23.55 111 PRO F C 1
ATOM 7000 O O . PRO F 1 102 ? -17.509 4.186 24.439 1.00 17.85 111 PRO F O 1
ATOM 7004 N N . ARG F 1 103 ? -19.437 3.712 25.502 1.00 17.62 112 ARG F N 1
ATOM 7005 C CA . ARG F 1 103 ? -18.774 2.990 26.575 1.00 26.24 112 ARG F CA 1
ATOM 7006 C C . ARG F 1 103 ? -18.740 1.512 26.222 1.00 25.33 112 ARG F C 1
ATOM 7007 O O . ARG F 1 103 ? -19.789 0.897 26.005 1.00 19.31 112 ARG F O 1
ATOM 7015 N N . GLN F 1 104 ? -17.539 0.953 26.145 1.00 26.53 113 GLN F N 1
ATOM 7016 C CA A GLN F 1 104 ? -17.372 -0.490 26.059 0.44 25.71 113 GLN F CA 1
ATOM 7017 C CA B GLN F 1 104 ? -17.395 -0.491 26.053 0.56 25.39 113 GLN F CA 1
ATOM 7018 C C . GLN F 1 104 ? -17.604 -1.113 27.430 1.00 27.21 113 GLN F C 1
ATOM 7019 O O . GLN F 1 104 ? -17.291 -0.514 28.464 1.00 33.19 113 GLN F O 1
ATOM 7030 N N . SER F 1 105 ? -18.143 -2.326 27.442 1.00 23.67 114 SER F N 1
ATOM 7031 C CA . SER F 1 105 ? -18.451 -2.945 28.723 1.00 22.58 114 SER F CA 1
ATOM 7032 C C . SER F 1 105 ? -17.177 -3.346 29.463 1.00 26.16 114 SER F C 1
ATOM 7033 O O . SER F 1 105 ? -16.223 -3.882 28.879 1.00 17.98 114 SER F O 1
ATOM 7036 N N . LEU F 1 106 ? -17.166 -3.057 30.765 1.00 17.33 115 LEU F N 1
ATOM 7037 C CA . LEU F 1 106 ? -15.993 -3.354 31.583 1.00 20.31 115 LEU F CA 1
ATOM 7038 C C . LEU F 1 106 ? -15.735 -4.854 31.648 1.00 24.70 115 LEU F C 1
ATOM 7039 O O . LEU F 1 106 ? -14.582 -5.294 31.584 1.00 22.97 115 LEU F O 1
ATOM 7044 N N . ALA F 1 107 ? -16.798 -5.648 31.829 1.00 19.13 116 ALA F N 1
ATOM 7045 C CA . ALA F 1 107 ? -16.664 -7.087 32.028 1.00 24.17 116 ALA F CA 1
ATOM 7046 C C . ALA F 1 107 ? -16.573 -7.841 30.713 1.00 23.69 116 ALA F C 1
ATOM 7047 O O . ALA F 1 107 ? -15.979 -8.917 30.658 1.00 33.92 116 ALA F O 1
ATOM 7049 N N . GLY F 1 108 ? -17.154 -7.309 29.652 1.00 23.43 117 GLY F N 1
ATOM 7050 C CA . GLY F 1 108 ? -17.165 -8.044 28.414 1.00 30.62 117 GLY F CA 1
ATOM 7051 C C . GLY F 1 108 ? -16.050 -7.649 27.477 1.00 31.80 117 GLY F C 1
ATOM 7052 O O . GLY F 1 108 ? -15.772 -8.370 26.514 1.00 32.62 117 GLY F O 1
ATOM 7053 N N . VAL F 1 109 ? -15.417 -6.499 27.715 1.00 19.54 118 VAL F N 1
ATOM 7054 C CA . VAL F 1 109 ? -14.408 -6.037 26.775 1.00 25.87 118 VAL F CA 1
ATOM 7055 C C . VAL F 1 109 ? -13.143 -5.602 27.503 1.00 24.97 118 VAL F C 1
ATOM 7056 O O . VAL F 1 109 ? -12.046 -6.073 27.175 1.00 20.40 118 VAL F O 1
ATOM 7060 N N . ILE F 1 110 ? -13.280 -4.721 28.501 1.00 16.26 119 ILE F N 1
ATOM 7061 C CA . ILE F 1 110 ? -12.105 -4.096 29.105 1.00 17.61 119 ILE F CA 1
ATOM 7062 C C . ILE F 1 110 ? -11.305 -5.111 29.919 1.00 21.15 119 ILE F C 1
ATOM 7063 O O . ILE F 1 110 ? -10.113 -5.319 29.676 1.00 18.32 119 ILE F O 1
ATOM 7068 N N . ARG F 1 111 ? -11.932 -5.747 30.911 1.00 14.58 120 ARG F N 1
ATOM 7069 C CA . ARG F 1 111 ? -11.169 -6.685 31.734 1.00 23.46 120 ARG F CA 1
ATOM 7070 C C . ARG F 1 111 ? -10.640 -7.877 30.939 1.00 16.94 120 ARG F C 1
ATOM 7071 O O . ARG F 1 111 ? -9.478 -8.261 31.156 1.00 17.33 120 ARG F O 1
ATOM 7079 N N . PRO F 1 112 ? -11.381 -8.467 30.003 1.00 23.55 121 PRO F N 1
ATOM 7080 C CA . PRO F 1 112 ? -10.759 -9.488 29.134 1.00 29.37 121 PRO F CA 1
ATOM 7081 C C . PRO F 1 112 ? -9.539 -8.996 28.374 1.00 24.38 121 PRO F C 1
ATOM 7082 O O . PRO F 1 112 ? -8.567 -9.744 28.251 1.00 25.63 121 PRO F O 1
ATOM 7086 N N . ILE F 1 113 ? -9.563 -7.774 27.836 1.00 15.99 122 ILE F N 1
ATOM 7087 C CA A ILE F 1 113 ? -8.394 -7.214 27.149 0.50 19.37 122 ILE F CA 1
ATOM 7088 C CA B ILE F 1 113 ? -8.375 -7.315 27.130 0.50 18.78 122 ILE F CA 1
ATOM 7089 C C . ILE F 1 113 ? -7.212 -7.121 28.109 1.00 23.63 122 ILE F C 1
ATOM 7090 O O . ILE F 1 113 ? -6.065 -7.423 27.762 1.00 18.84 122 ILE F O 1
ATOM 7099 N N . LEU F 1 114 ? -7.477 -6.677 29.346 1.00 22.46 123 LEU F N 1
ATOM 7100 C CA . LEU F 1 114 ? -6.388 -6.509 30.315 1.00 19.38 123 LEU F CA 1
ATOM 7101 C C . LEU F 1 114 ? -5.766 -7.851 30.686 1.00 16.95 123 LEU F C 1
ATOM 7102 O O . LEU F 1 114 ? -4.534 -7.964 30.805 1.00 12.53 123 LEU F O 1
ATOM 7107 N N . ASP F 1 115 ? -6.608 -8.872 30.886 1.00 14.44 124 ASP F N 1
ATOM 7108 C CA . ASP F 1 115 ? -6.109 -10.212 31.175 1.00 18.69 124 ASP F CA 1
ATOM 7109 C C . ASP F 1 115 ? -5.187 -10.696 30.075 1.00 19.02 124 ASP F C 1
ATOM 7110 O O . ASP F 1 115 ? -4.101 -11.214 30.351 1.00 21.97 124 ASP F O 1
ATOM 7115 N N . LYS F 1 116 ? -5.621 -10.566 28.811 1.00 16.89 125 LYS F N 1
ATOM 7116 C CA . LYS F 1 116 ? -4.781 -11.017 27.709 1.00 15.44 125 LYS F CA 1
ATOM 7117 C C . LYS F 1 116 ? -3.470 -10.238 27.660 1.00 16.93 125 LYS F C 1
ATOM 7118 O O . LYS F 1 116 ? -2.411 -10.808 27.363 1.00 14.05 125 LYS F O 1
ATOM 7120 N N . LEU F 1 117 ? -3.517 -8.935 27.950 1.00 13.88 126 LEU F N 1
ATOM 7121 C CA . LEU F 1 117 ? -2.301 -8.121 27.853 1.00 13.63 126 LEU F CA 1
ATOM 7122 C C . LEU F 1 117 ? -1.315 -8.420 28.975 1.00 13.56 126 LEU F C 1
ATOM 7123 O O . LEU F 1 117 ? -0.109 -8.168 28.816 1.00 12.60 126 LEU F O 1
ATOM 7128 N N . GLN F 1 118 ? -1.786 -8.940 30.114 1.00 20.67 127 GLN F N 1
ATOM 7129 C CA . GLN F 1 118 ? -0.861 -9.334 31.168 1.00 16.48 127 GLN F CA 1
ATOM 7130 C C . GLN F 1 118 ? 0.053 -10.446 30.690 1.00 16.73 127 GLN F C 1
ATOM 7131 O O . GLN F 1 118 ? 1.276 -10.395 30.887 1.00 15.89 127 GLN F O 1
ATOM 7137 N N . ALA F 1 119 ? -0.522 -11.462 30.046 1.00 15.38 128 ALA F N 1
ATOM 7138 C CA . ALA F 1 119 ? 0.296 -12.516 29.449 1.00 16.63 128 ALA F CA 1
ATOM 7139 C C . ALA F 1 119 ? 1.197 -11.964 28.346 1.00 17.59 128 ALA F C 1
ATOM 7140 O O . ALA F 1 119 ? 2.394 -12.276 28.293 1.00 16.89 128 ALA F O 1
ATOM 7142 N N . SER F 1 120 ? 0.652 -11.116 27.472 1.00 20.00 129 SER F N 1
ATOM 7143 C CA A SER F 1 120 ? 1.454 -10.577 26.380 0.70 15.73 129 SER F CA 1
ATOM 7144 C CA B SER F 1 120 ? 1.447 -10.561 26.377 0.30 17.04 129 SER F CA 1
ATOM 7145 C C . SER F 1 120 ? 2.663 -9.799 26.900 1.00 17.84 129 SER F C 1
ATOM 7146 O O . SER F 1 120 ? 3.784 -9.960 26.391 1.00 13.99 129 SER F O 1
ATOM 7151 N N . ILE F 1 121 ? 2.452 -8.932 27.898 1.00 11.65 130 ILE F N 1
ATOM 7152 C CA . ILE F 1 121 ? 3.559 -8.164 28.469 1.00 11.19 130 ILE F CA 1
ATOM 7153 C C . ILE F 1 121 ? 4.644 -9.093 28.996 1.00 11.56 130 ILE F C 1
ATOM 7154 O O . ILE F 1 121 ? 5.840 -8.920 28.705 1.00 11.32 130 ILE F O 1
ATOM 7159 N N . MET F 1 122 ? 4.252 -10.092 29.783 1.00 13.50 131 MET F N 1
ATOM 7160 C CA . MET F 1 122 ? 5.249 -10.994 30.359 1.00 15.65 131 MET F CA 1
ATOM 7161 C C . MET F 1 122 ? 5.964 -11.820 29.287 1.00 14.41 131 MET F C 1
ATOM 7162 O O . MET F 1 122 ? 7.189 -12.002 29.339 1.00 12.11 131 MET F O 1
ATOM 7167 N N . GLN F 1 123 ? 5.224 -12.336 28.321 1.00 12.48 132 GLN F N 1
ATOM 7168 C CA . GLN F 1 123 ? 5.862 -13.037 27.214 1.00 12.86 132 GLN F CA 1
ATOM 7169 C C . GLN F 1 123 ? 6.879 -12.140 26.515 1.00 19.50 132 GLN F C 1
ATOM 7170 O O . GLN F 1 123 ? 8.008 -12.572 26.236 1.00 14.90 132 GLN F O 1
ATOM 7176 N N . ASN F 1 124 ? 6.505 -10.872 26.257 1.00 13.22 133 ASN F N 1
ATOM 7177 C CA . ASN F 1 124 ? 7.424 -9.952 25.599 1.00 14.87 133 ASN F CA 1
ATOM 7178 C C . ASN F 1 124 ? 8.619 -9.624 26.492 1.00 11.64 133 ASN F C 1
ATOM 7179 O O . ASN F 1 124 ? 9.748 -9.503 26.006 1.00 12.65 133 ASN F O 1
ATOM 7184 N N . LEU F 1 125 ? 8.408 -9.504 27.804 1.00 17.48 134 LEU F N 1
ATOM 7185 C CA . LEU F 1 125 ? 9.537 -9.271 28.698 1.00 17.48 134 LEU F CA 1
ATOM 7186 C C . LEU F 1 125 ? 10.533 -10.411 28.610 1.00 16.67 134 LEU F C 1
ATOM 7187 O O . LEU F 1 125 ? 11.748 -10.195 28.535 1.00 16.90 134 LEU F O 1
ATOM 7192 N N . GLN F 1 126 ? 10.029 -11.642 28.663 1.00 14.82 135 GLN F N 1
ATOM 7193 C CA . GLN F 1 126 ? 10.896 -12.800 28.549 1.00 12.46 135 GLN F CA 1
ATOM 7194 C C . GLN F 1 126 ? 11.695 -12.757 27.254 1.00 12.63 135 GLN F C 1
ATOM 7195 O O . GLN F 1 126 ? 12.894 -13.058 27.247 1.00 17.38 135 GLN F O 1
ATOM 7201 N N . SER F 1 127 ? 11.047 -12.362 26.145 1.00 13.74 136 SER F N 1
ATOM 7202 C CA A SER F 1 127 ? 11.704 -12.401 24.842 0.65 15.64 136 SER F CA 1
ATOM 7203 C CA B SER F 1 127 ? 11.691 -12.388 24.836 0.35 15.81 136 SER F CA 1
ATOM 7204 C C . SER F 1 127 ? 12.875 -11.429 24.740 1.00 19.81 136 SER F C 1
ATOM 7205 O O . SER F 1 127 ? 13.767 -11.655 23.917 1.00 16.87 136 SER F O 1
ATOM 7210 N N . VAL F 1 128 ? 12.915 -10.376 25.562 1.00 17.47 137 VAL F N 1
ATOM 7211 C CA . VAL F 1 128 ? 14.007 -9.401 25.501 1.00 14.90 137 VAL F CA 1
ATOM 7212 C C . VAL F 1 128 ? 14.936 -9.507 26.712 1.00 16.11 137 VAL F C 1
ATOM 7213 O O . VAL F 1 128 ? 15.736 -8.583 26.961 1.00 13.93 137 VAL F O 1
ATOM 7217 N N . ALA F 1 129 ? 14.849 -10.603 27.472 1.00 14.76 138 ALA F N 1
ATOM 7218 C CA . ALA F 1 129 ? 15.611 -10.747 28.713 1.00 12.22 138 ALA F CA 1
ATOM 7219 C C . ALA F 1 129 ? 17.082 -10.337 28.610 1.00 13.10 138 ALA F C 1
ATOM 7220 O O . ALA F 1 129 ? 17.540 -9.565 29.467 1.00 13.97 138 ALA F O 1
ATOM 7222 N N . PRO F 1 130 ? 17.864 -10.784 27.624 1.00 13.40 139 PRO F N 1
ATOM 7223 C CA . PRO F 1 130 ? 19.303 -10.419 27.614 1.00 14.92 139 PRO F CA 1
ATOM 7224 C C . PRO F 1 130 ? 19.556 -8.925 27.383 1.00 14.77 139 PRO F C 1
ATOM 7225 O O . PRO F 1 130 ? 20.622 -8.414 27.762 1.00 16.17 139 PRO F O 1
ATOM 7229 N N . LEU F 1 131 ? 18.620 -8.214 26.774 1.00 12.43 140 LEU F N 1
ATOM 7230 C CA . LEU F 1 131 ? 18.816 -6.803 26.485 1.00 15.33 140 LEU F CA 1
ATOM 7231 C C . LEU F 1 131 ? 18.536 -5.926 27.684 1.00 15.66 140 LEU F C 1
ATOM 7232 O O . LEU F 1 131 ? 18.856 -4.738 27.643 1.00 14.40 140 LEU F O 1
ATOM 7237 N N . ARG F 1 132 ? 17.930 -6.466 28.741 1.00 11.87 141 ARG F N 1
ATOM 7238 C CA . ARG F 1 132 ? 17.448 -5.604 29.810 1.00 11.34 141 ARG F CA 1
ATOM 7239 C C . ARG F 1 132 ? 18.569 -5.105 30.704 1.00 14.69 141 ARG F C 1
ATOM 7240 O O . ARG F 1 132 ? 18.345 -4.185 31.503 1.00 19.28 141 ARG F O 1
ATOM 7248 N N . SER F 1 133 ? 19.767 -5.677 30.586 1.00 12.44 142 SER F N 1
ATOM 7249 C CA . SER F 1 133 ? 20.880 -5.304 31.438 1.00 20.70 142 SER F CA 1
ATOM 7250 C C . SER F 1 133 ? 22.008 -4.602 30.697 1.00 28.91 142 SER F C 1
ATOM 7251 O O . SER F 1 133 ? 23.019 -4.273 31.324 1.00 22.96 142 SER F O 1
ATOM 7254 N N . ILE F 1 134 ? 21.877 -4.356 29.395 1.00 12.53 143 ILE F N 1
ATOM 7255 C CA . ILE F 1 134 ? 23.023 -3.845 28.642 1.00 13.20 143 ILE F CA 1
ATOM 7256 C C . ILE F 1 134 ? 23.075 -2.323 28.726 1.00 13.57 143 ILE F C 1
ATOM 7257 O O . ILE F 1 134 ? 22.088 -1.680 29.097 1.00 15.24 143 ILE F O 1
ATOM 7262 N N . ALA F 1 135 ? 24.234 -1.746 28.366 1.00 13.42 144 ALA F N 1
ATOM 7263 C CA . ALA F 1 135 ? 24.436 -0.306 28.502 1.00 23.23 144 ALA F CA 1
ATOM 7264 C C . ALA F 1 135 ? 23.383 0.498 27.749 1.00 20.91 144 ALA F C 1
ATOM 7265 O O . ALA F 1 135 ? 22.881 1.497 28.269 1.00 18.46 144 ALA F O 1
ATOM 7267 N N . ASP F 1 136 ? 23.038 0.104 26.517 1.00 16.41 145 ASP F N 1
ATOM 7268 C CA A ASP F 1 136 ? 22.164 1.010 25.779 0.52 14.68 145 ASP F CA 1
ATOM 7269 C CA B ASP F 1 136 ? 22.136 0.817 25.618 0.48 15.28 145 ASP F CA 1
ATOM 7270 C C . ASP F 1 136 ? 20.681 0.726 26.016 1.00 13.32 145 ASP F C 1
ATOM 7271 O O . ASP F 1 136 ? 19.842 1.263 25.291 1.00 15.67 145 ASP F O 1
ATOM 7280 N N . CYS F 1 137 ? 20.347 -0.029 27.065 1.00 12.16 146 CYS F N 1
ATOM 7281 C CA . CYS F 1 137 ? 18.944 -0.369 27.289 1.00 11.67 146 CYS F CA 1
ATOM 7282 C C . CYS F 1 137 ? 18.086 0.884 27.421 1.00 14.64 146 CYS F C 1
ATOM 7283 O O . CYS F 1 137 ? 17.024 0.983 26.793 1.00 11.25 146 CYS F O 1
ATOM 7286 N N . HIS F 1 138 ? 18.534 1.869 28.222 1.00 11.47 147 HIS F N 1
ATOM 7287 C CA . HIS F 1 138 ? 17.692 3.056 28.418 1.00 11.27 147 HIS F CA 1
ATOM 7288 C C . HIS F 1 138 ? 17.388 3.743 27.092 1.00 15.89 147 HIS F C 1
ATOM 7289 O O . HIS F 1 138 ? 16.257 4.194 26.872 1.00 11.38 147 HIS F O 1
ATOM 7296 N N . ALA F 1 139 ? 18.388 3.850 26.202 1.00 11.98 148 ALA F N 1
ATOM 7297 C CA . ALA F 1 139 ? 18.167 4.508 24.914 1.00 15.20 148 ALA F CA 1
ATOM 7298 C C . ALA F 1 139 ? 17.196 3.723 24.045 1.00 21.07 148 ALA F C 1
ATOM 7299 O O . ALA F 1 139 ? 16.313 4.315 23.405 1.00 12.19 148 ALA F O 1
ATOM 7301 N N . LEU F 1 140 ? 17.370 2.397 23.987 1.00 12.09 149 LEU F N 1
ATOM 7302 C CA . LEU F 1 140 ? 16.481 1.547 23.206 1.00 12.03 149 LEU F CA 1
ATOM 7303 C C . LEU F 1 140 ? 15.039 1.640 23.706 1.00 14.67 149 LEU F C 1
ATOM 7304 O O . LEU F 1 140 ? 14.099 1.655 22.906 1.00 11.62 149 LEU F O 1
ATOM 7309 N N . VAL F 1 141 ? 14.846 1.666 25.032 1.00 11.15 150 VAL F N 1
ATOM 7310 C CA . VAL F 1 141 ? 13.498 1.769 25.578 1.00 10.76 150 VAL F CA 1
ATOM 7311 C C . VAL F 1 141 ? 12.894 3.140 25.273 1.00 12.36 150 VAL F C 1
ATOM 7312 O O . VAL F 1 141 ? 11.732 3.234 24.867 1.00 11.77 150 VAL F O 1
ATOM 7316 N N . ALA F 1 142 ? 13.665 4.222 25.447 1.00 11.00 151 ALA F N 1
ATOM 7317 C CA . ALA F 1 142 ? 13.122 5.548 25.142 1.00 15.04 151 ALA F CA 1
ATOM 7318 C C . ALA F 1 142 ? 12.778 5.684 23.655 1.00 13.89 151 ALA F C 1
ATOM 7319 O O . ALA F 1 142 ? 11.748 6.265 23.299 1.00 13.64 151 ALA F O 1
ATOM 7321 N N . SER F 1 143 ? 13.628 5.162 22.780 1.00 13.01 152 SER F N 1
ATOM 7322 C CA A SER F 1 143 ? 13.334 5.179 21.346 0.65 12.36 152 SER F CA 1
ATOM 7323 C CA B SER F 1 143 ? 13.325 5.193 21.349 0.35 12.36 152 SER F CA 1
ATOM 7324 C C . SER F 1 143 ? 12.088 4.363 21.015 1.00 12.17 152 SER F C 1
ATOM 7325 O O . SER F 1 143 ? 11.277 4.761 20.170 1.00 12.45 152 SER F O 1
ATOM 7330 N N . ALA F 1 144 ? 11.921 3.205 21.665 1.00 12.05 153 ALA F N 1
ATOM 7331 C CA . ALA F 1 144 ? 10.727 2.391 21.430 1.00 13.40 153 ALA F CA 1
ATOM 7332 C C . ALA F 1 144 ? 9.454 3.117 21.858 1.00 14.39 153 ALA F C 1
ATOM 7333 O O . ALA F 1 144 ? 8.421 3.024 21.186 1.00 13.98 153 ALA F O 1
ATOM 7335 N N . VAL F 1 145 ? 9.492 3.830 22.983 1.00 11.09 154 VAL F N 1
ATOM 7336 C CA . VAL F 1 145 ? 8.335 4.657 23.351 1.00 10.95 154 VAL F CA 1
ATOM 7337 C C . VAL F 1 145 ? 8.056 5.686 22.258 1.00 11.42 154 VAL F C 1
ATOM 7338 O O . VAL F 1 145 ? 6.906 5.902 21.862 1.00 11.88 154 VAL F O 1
ATOM 7342 N N . GLY F 1 146 ? 9.103 6.351 21.770 1.00 11.77 155 GLY F N 1
ATOM 7343 C CA . GLY F 1 146 ? 8.906 7.349 20.726 1.00 12.34 155 GLY F CA 1
ATOM 7344 C C . GLY F 1 146 ? 8.300 6.764 19.463 1.00 14.59 155 GLY F C 1
ATOM 7345 O O . GLY F 1 146 ? 7.386 7.355 18.863 1.00 15.36 155 GLY F O 1
ATOM 7346 N N . GLN F 1 147 ? 8.777 5.582 19.054 1.00 12.79 156 GLN F N 1
ATOM 7347 C CA . GLN F 1 147 ? 8.243 4.953 17.852 1.00 16.39 156 GLN F CA 1
ATOM 7348 C C . GLN F 1 147 ? 6.774 4.582 18.045 1.00 18.53 156 GLN F C 1
ATOM 7349 O O . GLN F 1 147 ? 5.930 4.843 17.179 1.00 16.86 156 GLN F O 1
ATOM 7355 N N . VAL F 1 148 ? 6.459 3.976 19.187 1.00 12.46 157 VAL F N 1
ATOM 7356 C CA . VAL F 1 148 ? 5.095 3.543 19.472 1.00 14.40 157 VAL F CA 1
ATOM 7357 C C . VAL F 1 148 ? 4.172 4.749 19.603 1.00 17.76 157 VAL F C 1
ATOM 7358 O O . VAL F 1 148 ? 3.058 4.757 19.068 1.00 13.90 157 VAL F O 1
ATOM 7362 N N . ALA F 1 149 ? 4.631 5.800 20.295 1.00 13.51 158 ALA F N 1
ATOM 7363 C CA . ALA F 1 149 ? 3.832 7.019 20.421 1.00 15.45 158 ALA F CA 1
ATOM 7364 C C . ALA F 1 149 ? 3.505 7.608 19.061 1.00 16.78 158 ALA F C 1
ATOM 7365 O O . ALA F 1 149 ? 2.383 8.079 18.834 1.00 17.27 158 ALA F O 1
ATOM 7367 N N . GLU F 1 150 ? 4.479 7.619 18.147 1.00 13.42 159 GLU F N 1
ATOM 7368 C CA . GLU F 1 150 ? 4.205 8.127 16.807 1.00 16.88 159 GLU F CA 1
ATOM 7369 C C . GLU F 1 150 ? 3.252 7.206 16.058 1.00 16.89 159 GLU F C 1
ATOM 7370 O O . GLU F 1 150 ? 2.316 7.684 15.400 1.00 18.11 159 GLU F O 1
ATOM 7376 N N . GLN F 1 151 ? 3.441 5.884 16.188 1.00 15.73 160 GLN F N 1
ATOM 7377 C CA . GLN F 1 151 ? 2.607 4.937 15.448 1.00 24.09 160 GLN F CA 1
ATOM 7378 C C . GLN F 1 151 ? 1.176 4.924 15.978 1.00 25.50 160 GLN F C 1
ATOM 7379 O O . GLN F 1 151 ? 0.222 4.782 15.205 1.00 23.67 160 GLN F O 1
ATOM 7385 N N . ALA F 1 152 ? 1.002 5.064 17.285 1.00 16.71 161 ALA F N 1
ATOM 7386 C CA . ALA F 1 152 ? -0.326 4.992 17.882 1.00 21.05 161 ALA F CA 1
ATOM 7387 C C . ALA F 1 152 ? -0.920 6.362 18.183 1.00 19.32 161 ALA F C 1
ATOM 7388 O O . ALA F 1 152 ? -1.955 6.439 18.855 1.00 16.37 161 ALA F O 1
ATOM 7390 N N . SER F 1 153 ? -0.288 7.438 17.707 1.00 18.62 162 SER F N 1
ATOM 7391 C CA . SER F 1 153 ? -0.761 8.810 17.907 1.00 19.31 162 SER F CA 1
ATOM 7392 C C . SER F 1 153 ? -1.020 9.105 19.377 1.00 16.76 162 SER F C 1
ATOM 7393 O O . SER F 1 153 ? -2.098 9.572 19.760 1.00 20.76 162 SER F O 1
ATOM 7396 N N . LEU F 1 154 ? -0.022 8.822 20.220 1.00 13.76 163 LEU F N 1
ATOM 7397 C CA . LEU F 1 154 ? -0.156 9.127 21.638 1.00 16.55 163 LEU F CA 1
ATOM 7398 C C . LEU F 1 154 ? 0.153 10.600 21.865 1.00 17.99 163 LEU F C 1
ATOM 7399 O O . LEU F 1 154 ? 1.246 11.069 21.527 1.00 19.17 163 LEU F O 1
ATOM 7404 N N . ASP F 1 155 ? -0.788 11.320 22.463 1.00 17.68 164 ASP F N 1
ATOM 7405 C CA . ASP F 1 155 ? -0.557 12.730 22.775 1.00 18.12 164 ASP F CA 1
ATOM 7406 C C . ASP F 1 155 ? 0.437 12.844 23.943 1.00 18.51 164 ASP F C 1
ATOM 7407 O O . ASP F 1 155 ? 0.957 11.846 24.452 1.00 15.89 164 ASP F O 1
ATOM 7412 N N . VAL F 1 156 ? 0.705 14.083 24.380 1.00 12.34 165 VAL F N 1
ATOM 7413 C CA . VAL F 1 156 ? 1.717 14.310 25.420 1.00 12.01 165 VAL F CA 1
ATOM 7414 C C . VAL F 1 156 ? 1.397 13.523 26.685 1.00 11.41 165 VAL F C 1
ATOM 7415 O O . VAL F 1 156 ? 2.291 12.944 27.325 1.00 11.06 165 VAL F O 1
ATOM 7419 N N . LEU F 1 157 ? 0.127 13.491 27.075 1.00 11.36 166 LEU F N 1
ATOM 7420 C CA . LEU F 1 157 ? -0.230 12.764 28.293 1.00 10.90 166 LEU F CA 1
ATOM 7421 C C . LEU F 1 157 ? 0.035 11.265 28.154 1.00 13.72 166 LEU F C 1
ATOM 7422 O O . LEU F 1 157 ? 0.534 10.622 29.088 1.00 11.15 166 LEU F O 1
ATOM 7427 N N . HIS F 1 158 ? -0.347 10.671 27.022 1.00 12.85 167 HIS F N 1
ATOM 7428 C CA . HIS F 1 158 ? -0.213 9.223 26.924 1.00 13.01 167 HIS F CA 1
ATOM 7429 C C . HIS F 1 158 ? 1.241 8.806 26.715 1.00 13.10 167 HIS F C 1
ATOM 7430 O O . HIS F 1 158 ? 1.634 7.745 27.200 1.00 10.15 167 HIS F O 1
ATOM 7437 N N . ARG F 1 159 ? 2.050 9.627 26.028 1.00 12.88 168 ARG F N 1
ATOM 7438 C CA A ARG F 1 159 ? 3.474 9.309 25.911 0.45 10.64 168 ARG F CA 1
ATOM 7439 C CA B ARG F 1 159 ? 3.480 9.328 25.905 0.55 10.65 168 ARG F CA 1
ATOM 7440 C C . ARG F 1 159 ? 4.174 9.404 27.262 1.00 10.30 168 ARG F C 1
ATOM 7441 O O . ARG F 1 159 ? 4.997 8.542 27.596 1.00 13.84 168 ARG F O 1
ATOM 7456 N N . ALA F 1 160 ? 3.837 10.419 28.068 1.00 11.84 169 ALA F N 1
ATOM 7457 C CA . ALA F 1 160 ? 4.426 10.537 29.402 1.00 10.06 169 ALA F CA 1
ATOM 7458 C C . ALA F 1 160 ? 4.079 9.344 30.277 1.00 9.70 169 ALA F C 1
ATOM 7459 O O . ALA F 1 160 ? 4.927 8.835 31.024 1.00 9.53 169 ALA F O 1
ATOM 7461 N N . ALA F 1 161 ? 2.819 8.905 30.234 1.00 10.34 170 ALA F N 1
ATOM 7462 C CA . ALA F 1 161 ? 2.435 7.750 31.037 1.00 11.35 170 ALA F CA 1
ATOM 7463 C C . ALA F 1 161 ? 3.070 6.462 30.508 1.00 9.54 170 ALA F C 1
ATOM 7464 O O . ALA F 1 161 ? 3.324 5.523 31.284 1.00 9.17 170 ALA F O 1
ATOM 7466 N N . LEU F 1 162 ? 3.303 6.378 29.194 1.00 9.52 171 LEU F N 1
ATOM 7467 C CA . LEU F 1 162 ? 3.985 5.199 28.666 1.00 9.52 171 LEU F CA 1
ATOM 7468 C C . LEU F 1 162 ? 5.453 5.182 29.122 1.00 11.84 171 LEU F C 1
ATOM 7469 O O . LEU F 1 162 ? 5.992 4.114 29.439 1.00 9.34 171 LEU F O 1
ATOM 7474 N N . ASP F 1 163 ? 6.090 6.363 29.209 1.00 9.54 172 ASP F N 1
ATOM 7475 C CA . ASP F 1 163 ? 7.422 6.481 29.817 1.00 12.02 172 ASP F CA 1
ATOM 7476 C C . ASP F 1 163 ? 7.406 5.989 31.261 1.00 15.17 172 ASP F C 1
ATOM 7477 O O . ASP F 1 163 ? 8.375 5.378 31.735 1.00 11.76 172 ASP F O 1
ATOM 7482 N N . ARG F 1 164 ? 6.308 6.246 31.970 1.00 9.18 173 ARG F N 1
ATOM 7483 C CA . ARG F 1 164 ? 6.136 5.745 33.336 1.00 10.42 173 ARG F CA 1
ATOM 7484 C C . ARG F 1 164 ? 5.969 4.225 33.361 1.00 10.85 173 ARG F C 1
ATOM 7485 O O . ARG F 1 164 ? 6.550 3.545 34.211 1.00 13.02 173 ARG F O 1
ATOM 7493 N N . ALA F 1 165 ? 5.196 3.675 32.424 1.00 14.24 174 ALA F N 1
ATOM 7494 C CA . ALA F 1 165 ? 4.977 2.231 32.399 1.00 12.75 174 ALA F CA 1
ATOM 7495 C C . ALA F 1 165 ? 6.262 1.466 32.101 1.00 9.96 174 ALA F C 1
ATOM 7496 O O . ALA F 1 165 ? 6.459 0.356 32.610 1.00 12.32 174 ALA F O 1
ATOM 7498 N N . VAL F 1 166 ? 7.126 2.017 31.245 1.00 9.14 175 VAL F N 1
ATOM 7499 C CA . VAL F 1 166 ? 8.353 1.316 30.838 1.00 11.76 175 VAL F CA 1
ATOM 7500 C C . VAL F 1 166 ? 9.499 1.522 31.816 1.00 11.33 175 VAL F C 1
ATOM 7501 O O . VAL F 1 166 ? 10.605 1.005 31.588 1.00 12.61 175 VAL F O 1
ATOM 7505 N N . ALA F 1 167 ? 9.260 2.231 32.906 1.00 10.53 176 ALA F N 1
ATOM 7506 C CA . ALA F 1 167 ? 10.263 2.605 33.902 1.00 10.74 176 ALA F CA 1
ATOM 7507 C C . ALA F 1 167 ? 11.304 1.538 34.241 1.00 10.96 176 ALA F C 1
ATOM 7508 O O . ALA F 1 167 ? 12.496 1.851 34.351 1.00 15.06 176 ALA F O 1
ATOM 7510 N N . ARG F 1 168 ? 10.892 0.292 34.460 1.00 9.42 177 ARG F N 1
ATOM 7511 C CA . ARG F 1 168 ? 11.830 -0.697 34.964 1.00 9.63 177 ARG F CA 1
ATOM 7512 C C . ARG F 1 168 ? 11.939 -1.911 34.051 1.00 12.71 177 ARG F C 1
ATOM 7513 O O . ARG F 1 168 ? 12.221 -3.019 34.523 1.00 13.74 177 ARG F O 1
ATOM 7521 N N . ILE F 1 169 ? 11.799 -1.691 32.727 1.00 9.80 178 ILE F N 1
ATOM 7522 C CA . ILE F 1 169 ? 12.272 -2.674 31.743 1.00 12.18 178 ILE F CA 1
ATOM 7523 C C . ILE F 1 169 ? 13.788 -2.837 31.845 1.00 12.96 178 ILE F C 1
ATOM 7524 O O . ILE F 1 169 ? 14.305 -3.961 31.885 1.00 11.94 178 ILE F O 1
ATOM 7529 N N . CYS F 1 170 ? 14.526 -1.721 31.905 1.00 10.15 179 CYS F N 1
ATOM 7530 C CA . CYS F 1 170 ? 15.973 -1.803 32.119 1.00 10.46 179 CYS F CA 1
ATOM 7531 C C . CYS F 1 170 ? 16.262 -2.031 33.598 1.00 20.13 179 CYS F C 1
ATOM 7532 O O . CYS F 1 170 ? 15.653 -1.398 34.470 1.00 17.01 179 CYS F O 1
ATOM 7535 N N . VAL F 1 171 ? 17.185 -2.948 33.890 1.00 16.00 180 VAL F N 1
ATOM 7536 C CA . VAL F 1 171 ? 17.525 -3.280 35.275 1.00 19.02 180 VAL F CA 1
ATOM 7537 C C . VAL F 1 171 ? 19.038 -3.442 35.362 1.00 25.98 180 VAL F C 1
ATOM 7538 O O . VAL F 1 171 ? 19.611 -4.294 34.678 1.00 28.27 180 VAL F O 1
ATOM 7542 N N . LYS F 1 172 ? 19.683 -2.629 36.188 1.00 37.97 181 LYS F N 1
ATOM 7543 C CA . LYS F 1 172 ? 21.145 -2.668 36.301 1.00 48.77 181 LYS F CA 1
ATOM 7544 C C . LYS F 1 172 ? 21.634 -3.919 37.034 1.00 53.04 181 LYS F C 1
ATOM 7545 O O . LYS F 1 172 ? 21.027 -4.357 38.011 1.00 56.78 181 LYS F O 1
ATOM 7547 N N A GLN G 1 12 ? -36.844 -6.272 32.445 0.54 32.97 21 GLN G N 1
ATOM 7548 N N B GLN G 1 12 ? -36.681 -7.051 32.156 0.46 32.19 21 GLN G N 1
ATOM 7549 C CA A GLN G 1 12 ? -36.374 -7.503 31.808 0.54 29.22 21 GLN G CA 1
ATOM 7550 C CA B GLN G 1 12 ? -36.256 -8.422 31.897 0.46 27.54 21 GLN G CA 1
ATOM 7551 C C A GLN G 1 12 ? -36.807 -7.575 30.348 0.54 23.50 21 GLN G C 1
ATOM 7552 C C B GLN G 1 12 ? -36.448 -8.818 30.432 0.46 24.52 21 GLN G C 1
ATOM 7553 O O A GLN G 1 12 ? -37.927 -7.220 29.982 0.54 17.38 21 GLN G O 1
ATOM 7554 O O B GLN G 1 12 ? -37.078 -9.825 30.122 0.46 21.61 21 GLN G O 1
ATOM 7565 N N . ASP G 1 13 ? -35.859 -8.033 29.541 1.00 14.46 22 ASP G N 1
ATOM 7566 C CA . ASP G 1 13 ? -35.996 -8.221 28.100 1.00 12.75 22 ASP G CA 1
ATOM 7567 C C . ASP G 1 13 ? -34.909 -9.231 27.743 1.00 16.16 22 ASP G C 1
ATOM 7568 O O . ASP G 1 13 ? -33.716 -8.911 27.843 1.00 12.58 22 ASP G O 1
ATOM 7573 N N . ALA G 1 14 ? -35.305 -10.466 27.388 1.00 12.87 23 ALA G N 1
ATOM 7574 C CA . ALA G 1 14 ? -34.321 -11.541 27.213 1.00 12.18 23 ALA G CA 1
ATOM 7575 C C . ALA G 1 14 ? -33.252 -11.232 26.173 1.00 13.50 23 ALA G C 1
ATOM 7576 O O . ALA G 1 14 ? -32.186 -11.878 26.187 1.00 12.23 23 ALA G O 1
ATOM 7578 N N . PHE G 1 15 ? -33.501 -10.289 25.250 1.00 11.18 24 PHE G N 1
ATOM 7579 C CA . PHE G 1 15 ? -32.519 -10.000 24.211 1.00 12.73 24 PHE G CA 1
ATOM 7580 C C . PHE G 1 15 ? -31.497 -8.926 24.590 1.00 11.97 24 PHE G C 1
ATOM 7581 O O . PHE G 1 15 ? -30.599 -8.645 23.786 1.00 10.46 24 PHE G O 1
ATOM 7589 N N . VAL G 1 16 ? -31.566 -8.350 25.796 1.00 10.75 25 VAL G N 1
ATOM 7590 C CA . VAL G 1 16 ? -30.573 -7.343 26.189 1.00 10.63 25 VAL G CA 1
ATOM 7591 C C . VAL G 1 16 ? -29.148 -7.893 26.193 1.00 10.35 25 VAL G C 1
ATOM 7592 O O . VAL G 1 16 ? -28.244 -7.215 25.676 1.00 10.07 25 VAL G O 1
ATOM 7596 N N . PRO G 1 17 ? -28.858 -9.084 26.737 1.00 12.93 26 PRO G N 1
ATOM 7597 C CA . PRO G 1 17 ? -27.447 -9.538 26.727 1.00 10.30 26 PRO G CA 1
ATOM 7598 C C . PRO G 1 17 ? -26.896 -9.737 25.324 1.00 13.08 26 PRO G C 1
ATOM 7599 O O . PRO G 1 17 ? -25.750 -9.348 25.012 1.00 10.27 26 PRO G O 1
ATOM 7603 N N . LEU G 1 18 ? -27.710 -10.311 24.451 1.00 10.52 27 LEU G N 1
ATOM 7604 C CA . LEU G 1 18 ? -27.307 -10.500 23.064 1.00 9.54 27 LEU G CA 1
ATOM 7605 C C . LEU G 1 18 ? -27.032 -9.160 22.394 1.00 19.30 27 LEU G C 1
ATOM 7606 O O . LEU G 1 18 ? -26.005 -8.979 21.728 1.00 9.08 27 LEU G O 1
ATOM 7611 N N . VAL G 1 19 ? -27.950 -8.205 22.554 1.00 12.12 28 VAL G N 1
ATOM 7612 C CA . VAL G 1 19 ? -27.743 -6.896 21.932 1.00 9.23 28 VAL G CA 1
ATOM 7613 C C . VAL G 1 19 ? -26.522 -6.197 22.525 1.00 12.54 28 VAL G C 1
ATOM 7614 O O . VAL G 1 19 ? -25.804 -5.469 21.813 1.00 11.33 28 VAL G O 1
ATOM 7618 N N . ARG G 1 20 ? -26.269 -6.380 23.830 1.00 9.40 29 ARG G N 1
ATOM 7619 C CA . ARG G 1 20 ? -25.069 -5.801 24.426 1.00 10.64 29 ARG G CA 1
ATOM 7620 C C . ARG G 1 20 ? -23.807 -6.326 23.758 1.00 13.57 29 ARG G C 1
ATOM 7621 O O . ARG G 1 20 ? -22.868 -5.557 23.500 1.00 13.47 29 ARG G O 1
ATOM 7629 N N . SER G 1 21 ? -23.748 -7.639 23.494 1.00 10.49 30 SER G N 1
ATOM 7630 C CA . SER G 1 21 ? -22.541 -8.178 22.879 1.00 11.08 30 SER G CA 1
ATOM 7631 C C . SER G 1 21 ? -22.398 -7.706 21.428 1.00 15.67 30 SER G C 1
ATOM 7632 O O . SER G 1 21 ? -21.271 -7.484 20.957 1.00 9.98 30 SER G O 1
ATOM 7635 N N . MET G 1 22 ? -23.514 -7.505 20.718 1.00 10.25 31 MET G N 1
ATOM 7636 C CA . MET G 1 22 ? -23.428 -6.922 19.377 1.00 11.31 31 MET G CA 1
ATOM 7637 C C . MET G 1 22 ? -22.990 -5.450 19.421 1.00 15.72 31 MET G C 1
ATOM 7638 O O . MET G 1 22 ? -22.243 -4.998 18.536 1.00 11.13 31 MET G O 1
ATOM 7643 N N . ALA G 1 23 ? -23.450 -4.690 20.428 1.00 9.86 32 ALA G N 1
ATOM 7644 C CA . ALA G 1 23 ? -22.989 -3.306 20.605 1.00 11.11 32 ALA G CA 1
ATOM 7645 C C . ALA G 1 23 ? -21.496 -3.260 20.905 1.00 14.51 32 ALA G C 1
ATOM 7646 O O . ALA G 1 23 ? -20.768 -2.429 20.360 1.00 13.41 32 ALA G O 1
ATOM 7648 N N . ASP G 1 24 ? -21.020 -4.143 21.787 1.00 16.58 33 ASP G N 1
ATOM 7649 C CA . ASP G 1 24 ? -19.582 -4.226 22.054 1.00 11.46 33 ASP G CA 1
ATOM 7650 C C . ASP G 1 24 ? -18.800 -4.463 20.773 1.00 9.75 33 ASP G C 1
ATOM 7651 O O . ASP G 1 24 ? -17.733 -3.865 20.564 1.00 13.24 33 ASP G O 1
ATOM 7656 N N . ARG G 1 25 ? -19.272 -5.397 19.935 1.00 12.32 34 ARG G N 1
ATOM 7657 C CA . ARG G 1 25 ? -18.554 -5.667 18.680 1.00 11.60 34 ARG G CA 1
ATOM 7658 C C . ARG G 1 25 ? -18.649 -4.477 17.729 1.00 19.76 34 ARG G C 1
ATOM 7659 O O . ARG G 1 25 ? -17.666 -4.102 17.062 1.00 12.69 34 ARG G O 1
ATOM 7667 N N . LEU G 1 26 ? -19.827 -3.867 17.658 1.00 14.89 35 LEU G N 1
ATOM 7668 C CA . LEU G 1 26 ? -19.997 -2.723 16.776 1.00 8.54 35 LEU G CA 1
ATOM 7669 C C . LEU G 1 26 ? -19.066 -1.586 17.188 1.00 12.90 35 LEU G C 1
ATOM 7670 O O . LEU G 1 26 ? -18.540 -0.854 16.343 1.00 12.09 35 LEU G O 1
ATOM 7675 N N . ASN G 1 27 ? -18.869 -1.413 18.488 1.00 8.82 36 ASN G N 1
ATOM 7676 C CA . ASN G 1 27 ? -18.121 -0.266 18.964 1.00 9.52 36 ASN G CA 1
ATOM 7677 C C . ASN G 1 27 ? -16.625 -0.357 18.631 1.00 15.82 36 ASN G C 1
ATOM 7678 O O . ASN G 1 27 ? -15.948 0.663 18.716 1.00 14.70 36 ASN G O 1
ATOM 7683 N N . THR G 1 28 ? -16.103 -1.523 18.203 1.00 12.35 37 THR G N 1
ATOM 7684 C CA . THR G 1 28 ? -14.731 -1.566 17.681 1.00 13.16 37 THR G CA 1
ATOM 7685 C C . THR G 1 28 ? -14.589 -0.773 16.385 1.00 10.34 37 THR G C 1
ATOM 7686 O O . THR G 1 28 ? -13.457 -0.501 15.964 1.00 12.14 37 THR G O 1
ATOM 7690 N N . ALA G 1 29 ? -15.711 -0.432 15.733 1.00 15.02 38 ALA G N 1
ATOM 7691 C CA . ALA G 1 29 ? -15.666 0.354 14.494 1.00 12.83 38 ALA G CA 1
ATOM 7692 C C . ALA G 1 29 ? -14.893 1.654 14.668 1.00 15.26 38 ALA G C 1
ATOM 7693 O O . ALA G 1 29 ? -14.227 2.110 13.733 1.00 15.33 38 ALA G O 1
ATOM 7695 N N . ASP G 1 30 ? -15.003 2.285 15.845 1.00 10.77 39 ASP G N 1
ATOM 7696 C CA . ASP G 1 30 ? -14.354 3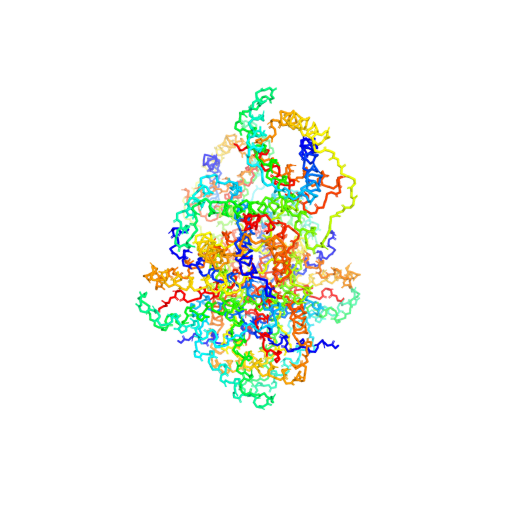.575 16.050 1.00 15.36 39 ASP G CA 1
ATOM 7697 C C . ASP G 1 30 ? -12.840 3.434 15.920 1.00 21.23 39 ASP G C 1
ATOM 7698 O O . ASP G 1 30 ? -12.187 4.227 15.233 1.00 16.22 39 ASP G O 1
ATOM 7703 N N . GLN G 1 31 ? -12.274 2.394 16.541 1.00 11.98 40 GLN G N 1
ATOM 7704 C CA . GLN G 1 31 ? -10.834 2.161 16.459 1.00 13.30 40 GLN G CA 1
ATOM 7705 C C . GLN G 1 31 ? -10.421 1.723 15.063 1.00 15.88 40 GLN G C 1
ATOM 7706 O O . GLN G 1 31 ? -9.362 2.127 14.563 1.00 18.14 40 GLN G O 1
ATOM 7712 N N . VAL G 1 32 ? -11.231 0.886 14.423 1.00 11.77 41 VAL G N 1
ATOM 7713 C CA . VAL G 1 32 ? -10.871 0.419 13.085 1.00 14.10 41 VAL G CA 1
ATOM 7714 C C . VAL G 1 32 ? -10.882 1.583 12.103 1.00 16.86 41 VAL G C 1
ATOM 7715 O O . VAL G 1 32 ? -10.023 1.675 11.219 1.00 13.93 41 VAL G O 1
ATOM 7719 N N . ALA G 1 33 ? -11.837 2.509 12.265 1.00 10.43 42 ALA G N 1
ATOM 7720 C CA . ALA G 1 33 ? -11.869 3.686 11.413 1.00 10.79 42 ALA G CA 1
ATOM 7721 C C . ALA G 1 33 ? -10.615 4.532 11.610 1.00 12.83 42 ALA G C 1
ATOM 7722 O O . ALA G 1 33 ? -10.044 5.040 10.640 1.00 17.41 42 ALA G O 1
ATOM 7724 N N . LEU G 1 34 ? -10.154 4.670 12.851 1.00 12.33 43 LEU G N 1
ATOM 7725 C CA . LEU G 1 34 ? -8.918 5.418 13.094 1.00 19.00 43 LEU G CA 1
ATOM 7726 C C . LEU G 1 34 ? -7.731 4.759 12.401 1.00 15.47 43 LEU G C 1
ATOM 7727 O O . LEU G 1 34 ? -6.870 5.441 11.823 1.00 16.29 43 LEU G O 1
ATOM 7732 N N . SER G 1 35 ? -7.677 3.432 12.434 1.00 13.16 44 SER G N 1
ATOM 7733 C CA . SER G 1 35 ? -6.592 2.718 11.765 1.00 22.90 44 SER G CA 1
ATOM 7734 C C . SER G 1 35 ? -6.599 2.967 10.259 1.00 24.13 44 SER G C 1
ATOM 7735 O O . SER G 1 35 ? -5.541 3.166 9.646 1.00 17.40 44 SER G O 1
ATOM 7738 N N . LYS G 1 36 ? -7.785 2.957 9.645 1.00 12.04 45 LYS G N 1
ATOM 7739 C CA . LYS G 1 36 ? -7.870 3.153 8.201 1.00 20.54 45 LYS G CA 1
ATOM 7740 C C . LYS G 1 36 ? -7.668 4.620 7.822 1.00 17.72 45 LYS G C 1
ATOM 7741 O O . LYS G 1 36 ? -7.119 4.906 6.754 1.00 22.01 45 LYS G O 1
ATOM 7747 N N . TRP G 1 37 ? -8.053 5.557 8.690 1.00 15.74 46 TRP G N 1
ATOM 7748 C CA . TRP G 1 37 ? -7.646 6.946 8.495 1.00 17.34 46 TRP G CA 1
ATOM 7749 C C . TRP G 1 37 ? -6.129 7.044 8.408 1.00 19.48 46 TRP G C 1
ATOM 7750 O O . TRP G 1 37 ? -5.586 7.705 7.517 1.00 19.85 46 TRP G O 1
ATOM 7761 N N . ASP G 1 38 ? -5.435 6.368 9.324 1.00 13.56 47 ASP G N 1
ATOM 7762 C CA . ASP G 1 38 ? -3.974 6.430 9.382 1.00 22.68 47 ASP G CA 1
ATOM 7763 C C . ASP G 1 38 ? -3.327 5.751 8.180 1.00 21.81 47 ASP G C 1
ATOM 7764 O O . ASP G 1 38 ? -2.353 6.265 7.628 1.00 20.74 47 ASP G O 1
ATOM 7769 N N . THR G 1 39 ? -3.823 4.579 7.781 1.00 18.12 48 THR G N 1
ATOM 7770 C CA . THR G 1 39 ? -3.127 3.789 6.771 1.00 23.79 48 THR G CA 1
ATOM 7771 C C . THR G 1 39 ? -3.596 4.064 5.346 1.00 25.81 48 THR G C 1
ATOM 7772 O O . THR G 1 39 ? -2.844 3.795 4.401 1.00 22.09 48 THR G O 1
ATOM 7776 N N . GLY G 1 40 ? -4.807 4.594 5.167 1.00 24.69 49 GLY G N 1
ATOM 7777 C CA . GLY G 1 40 ? -5.372 4.780 3.847 1.00 20.47 49 GLY G CA 1
ATOM 7778 C C . GLY G 1 40 ? -6.006 3.545 3.252 1.00 19.91 49 GLY G C 1
ATOM 7779 O O . GLY G 1 40 ? -6.493 3.612 2.115 1.00 30.31 49 GLY G O 1
ATOM 7780 N N . GLN G 1 41 ? -6.006 2.424 3.979 1.00 19.56 50 GLN G N 1
ATOM 7781 C CA . GLN G 1 41 ? -6.650 1.193 3.542 1.00 26.32 50 GLN G CA 1
ATOM 7782 C C . GLN G 1 41 ? -8.161 1.393 3.403 1.00 24.54 50 GLN G C 1
ATOM 7783 O O . GLN G 1 41 ? -8.764 2.142 4.166 1.00 19.28 50 GLN G O 1
ATOM 7789 N N . PRO G 1 42 ? -8.803 0.703 2.462 1.00 28.13 51 PRO G N 1
ATOM 7790 C CA . PRO G 1 42 ? -10.256 0.863 2.289 1.00 23.81 51 PRO G CA 1
ATOM 7791 C C . PRO G 1 42 ? -11.043 0.232 3.420 1.00 20.70 51 PRO G C 1
ATOM 7792 O O . PRO G 1 42 ? -10.610 -0.740 4.043 1.00 21.32 51 PRO G O 1
ATOM 7796 N N . VAL G 1 43 ? -12.244 0.770 3.657 1.00 14.89 52 VAL G N 1
ATOM 7797 C CA . VAL G 1 43 ? -13.137 0.165 4.651 1.00 16.13 52 VAL G CA 1
ATOM 7798 C C . VAL G 1 43 ? -13.446 -1.283 4.278 1.00 20.80 52 VAL G C 1
ATOM 7799 O O . VAL G 1 43 ? -13.421 -2.190 5.123 1.00 15.14 52 VAL G O 1
ATOM 7803 N N . TYR G 1 44 ? -13.751 -1.515 3.007 1.00 16.44 53 TYR G N 1
ATOM 7804 C CA . TYR G 1 44 ? -14.157 -2.831 2.531 1.00 16.97 53 TYR G CA 1
ATOM 7805 C C . TYR G 1 44 ? -12.921 -3.627 2.139 1.00 21.31 53 TYR G C 1
ATOM 7806 O O . TYR G 1 44 ? -12.157 -3.205 1.263 1.00 17.87 53 TYR G O 1
ATOM 7815 N N . ASP G 1 45 ? -12.720 -4.766 2.800 1.00 23.54 54 ASP G N 1
ATOM 7816 C CA . ASP G 1 45 ? -11.666 -5.727 2.463 1.00 23.28 54 ASP G CA 1
ATOM 7817 C C . ASP G 1 45 ? -12.382 -7.044 2.189 1.00 23.09 54 ASP G C 1
ATOM 7818 O O . ASP G 1 45 ? -12.718 -7.773 3.129 1.00 16.17 54 ASP G O 1
ATOM 7823 N N . GLY G 1 46 ? -12.606 -7.330 0.905 1.00 22.57 55 GLY G N 1
ATOM 7824 C CA . GLY G 1 46 ? -13.430 -8.470 0.523 1.00 30.92 55 GLY G CA 1
ATOM 7825 C C . GLY G 1 46 ? -12.912 -9.806 1.029 1.00 30.72 55 GLY G C 1
ATOM 7826 O O . GLY G 1 46 ? -13.700 -10.662 1.450 1.00 22.83 55 GLY G O 1
ATOM 7827 N N . GLN G 1 47 ? -11.591 -10.019 0.968 1.00 27.12 56 GLN G N 1
ATOM 7828 C CA . GLN G 1 47 ? -11.029 -11.287 1.433 1.00 23.89 56 GLN G CA 1
ATOM 7829 C C . GLN G 1 47 ? -11.086 -11.396 2.955 1.00 28.87 56 GLN G C 1
ATOM 7830 O O . GLN G 1 47 ? -11.431 -12.457 3.498 1.00 23.53 56 GLN G O 1
ATOM 7832 N N . ARG G 1 48 ? -10.754 -10.315 3.669 1.00 13.60 57 ARG G N 1
ATOM 7833 C CA . ARG G 1 48 ? -10.826 -10.361 5.128 1.00 18.93 57 ARG G CA 1
ATOM 7834 C C . ARG G 1 48 ? -12.264 -10.592 5.591 1.00 21.61 57 ARG G C 1
ATOM 7835 O O . ARG G 1 48 ? -12.526 -11.462 6.431 1.00 20.68 57 ARG G O 1
ATOM 7837 N N . GLU G 1 49 ? -13.219 -9.834 5.034 1.00 18.16 58 GLU G N 1
ATOM 7838 C CA A GLU G 1 49 ? -14.619 -10.008 5.420 0.46 15.88 58 GLU G CA 1
ATOM 7839 C CA B GLU G 1 49 ? -14.619 -10.004 5.413 0.54 15.39 58 GLU G CA 1
ATOM 7840 C C . GLU G 1 49 ? -15.107 -11.417 5.113 1.00 20.42 58 GLU G C 1
ATOM 7841 O O . GLU G 1 49 ? -15.849 -12.011 5.907 1.00 17.99 58 GLU G O 1
ATOM 7852 N N . ALA G 1 50 ? -14.705 -11.971 3.968 1.00 18.76 59 ALA G N 1
ATOM 7853 C CA . ALA G 1 50 ? -15.128 -13.327 3.637 1.00 26.76 59 ALA G CA 1
ATOM 7854 C C . ALA G 1 50 ? -14.643 -14.304 4.696 1.00 23.57 59 ALA G C 1
ATOM 7855 O O . ALA G 1 50 ? -15.385 -15.197 5.112 1.00 21.36 59 ALA G O 1
ATOM 7857 N N . GLN G 1 51 ? -13.421 -14.099 5.197 1.00 23.89 60 GLN G N 1
ATOM 7858 C CA . GLN G 1 51 ? -12.854 -15.015 6.178 1.00 17.85 60 GLN G CA 1
ATOM 7859 C C . GLN G 1 51 ? -13.538 -14.872 7.535 1.00 17.86 60 GLN G C 1
ATOM 7860 O O . GLN G 1 51 ? -13.782 -15.870 8.223 1.00 20.14 60 GLN G O 1
ATOM 7866 N N . VAL G 1 52 ? -13.854 -13.648 7.936 1.00 15.33 61 VAL G N 1
ATOM 7867 C CA . VAL G 1 52 ? -14.640 -13.442 9.144 1.00 24.39 61 VAL G CA 1
ATOM 7868 C C . VAL G 1 52 ? -15.943 -14.233 9.068 1.00 20.36 61 VAL G C 1
ATOM 7869 O O . VAL G 1 52 ? -16.328 -14.936 10.014 1.00 16.60 61 VAL G O 1
ATOM 7873 N N . ILE G 1 53 ? -16.636 -14.141 7.932 1.00 14.05 62 ILE G N 1
ATOM 7874 C CA A ILE G 1 53 ? -17.929 -14.812 7.786 0.44 14.61 62 ILE G CA 1
ATOM 7875 C CA B ILE G 1 53 ? -17.929 -14.810 7.826 0.56 14.25 62 ILE G CA 1
ATOM 7876 C C . ILE G 1 53 ? -17.747 -16.326 7.748 1.00 17.25 62 ILE G C 1
ATOM 7877 O O . ILE G 1 53 ? -18.543 -17.088 8.319 1.00 14.00 62 ILE G O 1
ATOM 7886 N N . ALA G 1 54 ? -16.711 -16.788 7.049 1.00 18.01 63 ALA G N 1
ATOM 7887 C CA . ALA G 1 54 ? -16.451 -18.225 6.977 1.00 18.09 63 ALA G CA 1
ATOM 7888 C C . ALA G 1 54 ? -16.083 -18.788 8.345 1.00 19.61 63 ALA G C 1
ATOM 7889 O O . ALA G 1 54 ? -16.434 -19.934 8.660 1.00 19.45 63 ALA G O 1
ATOM 7891 N N . ASN G 1 55 ? -15.390 -18.002 9.171 1.00 18.37 64 ASN G N 1
ATOM 7892 C CA . ASN G 1 55 ? -15.062 -18.471 10.516 1.00 22.09 64 ASN G CA 1
ATOM 7893 C C . ASN G 1 55 ? -16.317 -18.626 11.370 1.00 21.23 64 ASN G C 1
ATOM 7894 O O . ASN G 1 55 ? -16.459 -19.618 12.102 1.00 17.11 64 ASN G O 1
ATOM 7899 N N . ALA G 1 56 ? -17.227 -17.655 11.306 1.00 16.52 65 ALA G N 1
ATOM 7900 C CA . ALA G 1 56 ? -18.482 -17.785 12.047 1.00 14.74 65 ALA G CA 1
ATOM 7901 C C . ALA G 1 56 ? -19.269 -19.007 11.579 1.00 15.83 65 ALA G C 1
ATOM 7902 O O . ALA G 1 56 ? -19.822 -19.748 12.397 1.00 14.20 65 ALA G O 1
ATOM 7904 N N . ALA G 1 57 ? -19.307 -19.242 10.267 1.00 17.56 66 ALA G N 1
ATOM 7905 C CA . ALA G 1 57 ? -20.025 -20.393 9.730 1.00 15.18 66 ALA G CA 1
ATOM 7906 C C . ALA G 1 57 ? -19.537 -21.691 10.353 1.00 20.19 66 ALA G C 1
ATOM 7907 O O . ALA G 1 57 ? -20.344 -22.570 10.677 1.00 16.81 66 ALA G O 1
ATOM 7909 N N . THR G 1 58 ? -18.219 -21.813 10.545 1.00 16.75 67 THR G N 1
ATOM 7910 C CA . THR G 1 58 ? -17.619 -23.035 11.074 1.00 22.40 67 THR G CA 1
ATOM 7911 C C . THR G 1 58 ? -17.727 -23.123 12.592 1.00 19.91 67 THR G C 1
ATOM 7912 O O . THR G 1 58 ? -17.817 -24.221 13.142 1.00 19.27 67 THR G O 1
ATOM 7916 N N . MET G 1 59 ? -17.715 -21.996 13.294 1.00 17.73 68 MET G N 1
ATOM 7917 C CA A MET G 1 59 ? -17.899 -22.055 14.742 0.60 21.74 68 MET G CA 1
ATOM 7918 C CA B MET G 1 59 ? -17.907 -22.021 14.742 0.40 21.65 68 MET G CA 1
ATOM 7919 C C . MET G 1 59 ? -19.359 -22.288 15.133 1.00 15.34 68 MET G C 1
ATOM 7920 O O . MET G 1 59 ? -19.621 -22.741 16.255 1.00 16.83 68 MET G O 1
ATOM 7929 N N . ALA G 1 60 ? -20.299 -22.019 14.223 1.00 12.99 69 ALA G N 1
ATOM 7930 C CA . ALA G 1 60 ? -21.732 -22.145 14.463 1.00 16.76 69 ALA G CA 1
ATOM 7931 C C . ALA G 1 60 ? -22.110 -23.390 15.257 1.00 18.39 69 ALA G C 1
ATOM 7932 O O . ALA G 1 60 ? -22.848 -23.304 16.245 1.00 17.24 69 ALA G O 1
ATOM 7934 N N . SER G 1 61 ? -21.630 -24.569 14.832 1.00 14.81 70 SER G N 1
ATOM 7935 C CA . SER G 1 61 ? -22.136 -25.798 15.437 1.00 18.81 70 SER G CA 1
ATOM 7936 C C . SER G 1 61 ? -21.708 -25.918 16.902 1.00 18.87 70 SER G C 1
ATOM 7937 O O . SER G 1 61 ? -22.387 -26.579 17.692 1.00 20.66 70 SER G O 1
ATOM 7940 N N . GLU G 1 62 ? -20.591 -25.299 17.278 1.00 17.89 71 GLU G N 1
ATOM 7941 C CA . GLU G 1 62 ? -20.193 -25.272 18.681 1.00 26.13 71 GLU G CA 1
ATOM 7942 C C . GLU G 1 62 ? -21.268 -24.655 19.569 1.00 19.43 71 GLU G C 1
ATOM 7943 O O . GLU G 1 62 ? -21.327 -24.958 20.761 1.00 21.57 71 GLU G O 1
ATOM 7949 N N . TYR G 1 63 ? -22.126 -23.792 19.022 1.00 14.92 72 TYR G N 1
ATOM 7950 C CA . TYR G 1 63 ? -23.182 -23.164 19.807 1.00 13.91 72 TYR G CA 1
ATOM 7951 C C . TYR G 1 63 ? -24.571 -23.601 19.351 1.00 18.73 72 TYR G C 1
ATOM 7952 O O . TYR G 1 63 ? -25.553 -22.888 19.593 1.00 16.93 72 TYR G O 1
ATOM 7961 N N . GLY G 1 64 ? -24.666 -24.761 18.689 1.00 20.14 73 GLY G N 1
ATOM 7962 C CA . GLY G 1 64 ? -25.940 -25.282 18.234 1.00 20.82 73 GLY G CA 1
ATOM 7963 C C . GLY G 1 64 ? -26.598 -24.484 17.132 1.00 21.07 73 GLY G C 1
ATOM 7964 O O . GLY G 1 64 ? -27.791 -24.687 16.880 1.00 19.68 73 GLY G O 1
ATOM 7965 N N . LEU G 1 65 ? -25.866 -23.566 16.486 1.00 20.07 74 LEU G N 1
ATOM 7966 C CA . LEU G 1 65 ? -26.381 -22.732 15.397 1.00 21.89 74 LEU G CA 1
ATOM 7967 C C . LEU G 1 65 ? -26.136 -23.411 14.064 1.00 23.19 74 LEU G C 1
ATOM 7968 O O . LEU G 1 65 ? -25.115 -24.080 13.883 1.00 18.38 74 LEU G O 1
ATOM 7973 N N . THR G 1 66 ? -27.067 -23.221 13.123 1.00 13.53 75 THR G N 1
ATOM 7974 C CA . THR G 1 66 ? -26.796 -23.633 11.752 1.00 27.83 75 THR G CA 1
ATOM 7975 C C . THR G 1 66 ? -25.787 -22.682 11.125 1.00 21.82 75 THR G C 1
ATOM 7976 O O . THR G 1 66 ? -25.689 -21.506 11.499 1.00 16.69 75 THR G O 1
ATOM 7980 N N . ALA G 1 67 ? -25.034 -23.207 10.158 1.00 17.02 76 ALA G N 1
ATOM 7981 C CA . ALA G 1 67 ? -24.076 -22.374 9.440 1.00 18.38 76 ALA G CA 1
ATOM 7982 C C . ALA G 1 67 ? -24.770 -21.192 8.768 1.00 15.64 76 ALA G C 1
ATOM 7983 O O . ALA G 1 67 ? -24.243 -20.074 8.753 1.00 14.58 76 ALA G O 1
ATOM 7985 N N . GLU G 1 68 ? -25.968 -21.411 8.225 1.00 15.44 77 GLU G N 1
ATOM 7986 C CA . GLU G 1 68 ? -26.668 -20.337 7.517 1.00 16.82 77 GLU G CA 1
ATOM 7987 C C . GLU G 1 68 ? -27.118 -19.234 8.474 1.00 15.12 77 GLU G C 1
ATOM 7988 O O . GLU G 1 68 ? -27.027 -18.036 8.154 1.00 13.83 77 GLU G O 1
ATOM 7994 N N . ASP G 1 69 ? -27.590 -19.609 9.660 1.00 15.91 78 ASP G N 1
ATOM 7995 C CA . ASP G 1 69 ? -27.921 -18.603 10.666 1.00 16.30 78 ASP G CA 1
ATOM 7996 C C . ASP G 1 69 ? -26.694 -17.763 11.029 1.00 11.57 78 ASP G C 1
ATOM 7997 O O . ASP G 1 69 ? -26.758 -16.529 11.037 1.00 12.60 78 ASP G O 1
ATOM 8002 N N . ALA G 1 70 ? -25.552 -18.417 11.289 1.00 11.69 79 ALA G N 1
ATOM 8003 C CA . ALA G 1 70 ? -24.343 -17.706 11.713 1.00 12.64 79 ALA G CA 1
ATOM 8004 C C . ALA G 1 70 ? -23.835 -16.791 10.615 1.00 11.21 79 ALA G C 1
ATOM 8005 O O . ALA G 1 70 ? -23.403 -15.661 10.882 1.00 10.76 79 ALA G O 1
ATOM 8007 N N . ILE G 1 71 ? -23.879 -17.276 9.375 1.00 12.91 80 ILE G N 1
ATOM 8008 C CA . ILE G 1 71 ? -23.501 -16.464 8.224 1.00 11.86 80 ILE G CA 1
ATOM 8009 C C . ILE G 1 71 ? -24.339 -15.196 8.169 1.00 14.79 80 ILE G C 1
ATOM 8010 O O . ILE G 1 71 ? -23.811 -14.090 7.982 1.00 13.77 80 ILE G O 1
ATOM 8015 N N . ASN G 1 72 ? -25.664 -15.342 8.341 1.00 14.66 81 ASN G N 1
ATOM 8016 C CA . ASN G 1 72 ? -26.576 -14.201 8.284 1.00 15.23 81 ASN G CA 1
ATOM 8017 C C . ASN G 1 72 ? -26.279 -13.214 9.409 1.00 14.60 81 ASN G C 1
ATOM 8018 O O . ASN G 1 72 ? -26.131 -12.010 9.172 1.00 12.79 81 ASN G O 1
ATOM 8023 N N . ILE G 1 73 ? -26.172 -13.717 10.641 1.00 10.35 82 ILE G N 1
ATOM 8024 C CA . ILE G 1 73 ? -25.872 -12.865 11.787 1.00 9.89 82 ILE G CA 1
ATOM 8025 C C . ILE G 1 73 ? -24.555 -12.118 11.576 1.00 9.69 82 ILE G C 1
ATOM 8026 O O . ILE G 1 73 ? -24.460 -10.907 11.805 1.00 11.58 82 ILE G O 1
ATOM 8031 N N . PHE G 1 74 ? -23.514 -12.829 11.166 1.00 9.90 83 PHE G N 1
ATOM 8032 C CA . PHE G 1 74 ? -22.230 -12.154 11.094 1.00 9.77 83 PHE G CA 1
ATOM 8033 C C . PHE G 1 74 ? -22.091 -11.330 9.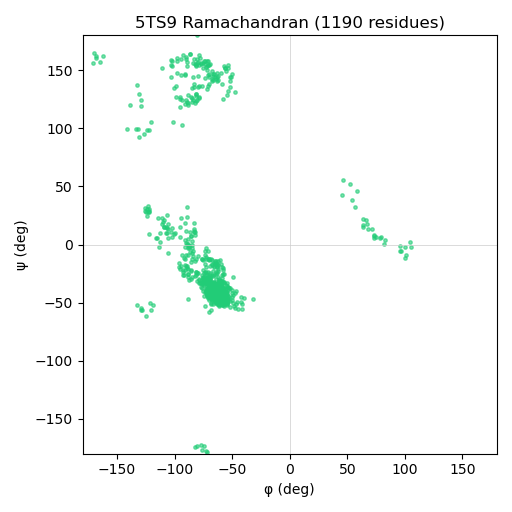822 1.00 9.86 83 PHE G C 1
ATOM 8034 O O . PHE G 1 74 ? -21.373 -10.331 9.835 1.00 14.21 83 PHE G O 1
ATOM 8042 N N . SER G 1 75 ? -22.809 -11.660 8.750 1.00 10.19 84 SER G N 1
ATOM 8043 C CA A SER G 1 75 ? -22.896 -10.717 7.641 0.68 11.65 84 SER G CA 1
ATOM 8044 C CA B SER G 1 75 ? -22.896 -10.718 7.640 0.32 13.32 84 SER G CA 1
ATOM 8045 C C . SER G 1 75 ? -23.512 -9.400 8.100 1.00 17.61 84 SER G C 1
ATOM 8046 O O . SER G 1 75 ? -23.064 -8.320 7.697 1.00 14.52 84 SER G O 1
ATOM 8051 N N . ASP G 1 76 ? -24.533 -9.471 8.957 1.00 12.84 85 ASP G N 1
ATOM 8052 C CA . ASP G 1 76 ? -25.121 -8.258 9.497 1.00 11.61 85 ASP G CA 1
ATOM 8053 C C . ASP G 1 76 ? -24.143 -7.533 10.416 1.00 13.42 85 ASP G C 1
ATOM 8054 O O . ASP G 1 76 ? -24.089 -6.296 10.405 1.00 12.03 85 ASP G O 1
ATOM 8059 N N . GLN G 1 77 ? -23.364 -8.274 11.217 1.00 12.99 86 GLN G N 1
ATOM 8060 C CA . GLN G 1 77 ? -22.398 -7.605 12.092 1.00 14.54 86 GLN G CA 1
ATOM 8061 C C . GLN G 1 77 ? -21.380 -6.829 11.264 1.00 12.15 86 GLN G C 1
ATOM 8062 O O . GLN G 1 77 ? -21.041 -5.690 11.592 1.00 12.94 86 GLN G O 1
ATOM 8068 N N . VAL G 1 78 ? -20.853 -7.449 10.211 1.00 10.05 87 VAL G N 1
ATOM 8069 C CA A VAL G 1 78 ? -19.822 -6.814 9.387 0.58 14.88 87 VAL G CA 1
ATOM 8070 C CA B VAL G 1 78 ? -19.807 -6.760 9.461 0.42 14.30 87 VAL G CA 1
ATOM 8071 C C . VAL G 1 78 ? -20.385 -5.593 8.677 1.00 12.54 87 VAL G C 1
ATOM 8072 O O . VAL G 1 78 ? -19.727 -4.550 8.546 1.00 10.26 87 VAL G O 1
ATOM 8079 N N . GLU G 1 79 ? -21.613 -5.708 8.174 1.00 10.05 88 GLU G N 1
ATOM 8080 C CA A GLU G 1 79 ? -22.204 -4.570 7.471 0.58 12.89 88 GLU G CA 1
ATOM 8081 C CA B GLU G 1 79 ? -22.195 -4.574 7.473 0.42 13.08 88 GLU G CA 1
ATOM 8082 C C . GLU G 1 79 ? -22.450 -3.411 8.423 1.00 14.95 88 GLU G C 1
ATOM 8083 O O . GLU G 1 79 ? -22.172 -2.248 8.081 1.00 13.39 88 GLU G O 1
ATOM 8094 N N . ALA G 1 80 ? -22.964 -3.693 9.621 1.00 12.36 89 ALA G N 1
ATOM 8095 C CA . ALA G 1 80 ? -23.146 -2.602 10.582 1.00 8.96 89 ALA G CA 1
ATOM 8096 C C . ALA G 1 80 ? -21.801 -1.951 10.921 1.00 11.19 89 ALA G C 1
ATOM 8097 O O . ALA G 1 80 ? -21.711 -0.722 11.042 1.00 11.47 89 ALA G O 1
ATOM 8099 N N . ASN G 1 81 ? -20.750 -2.760 11.103 1.00 8.85 90 ASN G N 1
ATOM 8100 C CA . ASN G 1 81 ? -19.431 -2.179 11.388 1.00 8.89 90 ASN G CA 1
ATOM 8101 C C . ASN G 1 81 ? -18.991 -1.236 10.280 1.00 13.72 90 ASN G C 1
ATOM 8102 O O . ASN G 1 81 ? -18.510 -0.126 10.547 1.00 9.20 90 ASN G O 1
ATOM 8107 N N . LYS G 1 82 ? -19.176 -1.648 9.024 1.00 12.26 91 LYS G N 1
ATOM 8108 C CA . LYS G 1 82 ? -18.770 -0.807 7.906 1.00 12.33 91 LYS G CA 1
ATOM 8109 C C . LYS G 1 82 ? -19.577 0.486 7.850 1.00 14.07 91 LYS G C 1
ATOM 8110 O O . LYS G 1 82 ? -19.048 1.539 7.485 1.00 14.24 91 LYS G O 1
ATOM 8116 N N . GLU G 1 83 ? -20.858 0.427 8.201 1.00 10.45 92 GLU G N 1
ATOM 8117 C CA A GLU G 1 83 ? -21.662 1.639 8.149 0.60 16.23 92 GLU G CA 1
ATOM 8118 C CA B GLU G 1 83 ? -21.687 1.628 8.180 0.40 15.61 92 GLU G CA 1
ATOM 8119 C C . GLU G 1 83 ? -21.126 2.688 9.113 1.00 13.52 92 GLU G C 1
ATOM 8120 O O . GLU G 1 83 ? -21.079 3.876 8.769 1.00 12.66 92 GLU G O 1
ATOM 8131 N N . VAL G 1 84 ? -20.661 2.270 10.299 1.00 12.35 93 VAL G N 1
ATOM 8132 C CA . VAL G 1 84 ? -20.058 3.234 11.215 1.00 9.87 93 VAL G CA 1
ATOM 8133 C C . VAL G 1 84 ? -18.744 3.756 10.647 1.00 10.25 93 VAL G C 1
ATOM 8134 O O . VAL G 1 84 ? -18.480 4.965 10.652 1.00 12.98 93 VAL G O 1
ATOM 8138 N N . GLN G 1 85 ? -17.917 2.859 10.122 1.00 9.68 94 GLN G N 1
ATOM 8139 C CA . GLN G 1 85 ? -16.617 3.275 9.603 1.00 14.81 94 GLN G CA 1
ATOM 8140 C C . GLN G 1 85 ? -16.754 4.296 8.472 1.00 10.32 94 GLN G C 1
ATOM 8141 O O . GLN G 1 85 ? -16.035 5.303 8.440 1.00 13.68 94 GLN G O 1
ATOM 8147 N N . TYR G 1 86 ? -17.641 4.030 7.504 1.00 10.38 95 TYR G N 1
ATOM 8148 C CA . TYR G 1 86 ? -17.788 4.961 6.396 1.00 16.98 95 TYR G CA 1
ATOM 8149 C C . TYR G 1 86 ? -18.238 6.337 6.888 1.00 16.66 95 TYR G C 1
ATOM 8150 O O . TYR G 1 86 ? -17.777 7.367 6.380 1.00 14.85 95 TYR G O 1
ATOM 8159 N N . ALA G 1 87 ? -19.183 6.375 7.833 1.00 12.30 96 ALA G N 1
ATOM 8160 C CA . ALA G 1 87 ? -19.718 7.662 8.292 1.00 11.90 96 ALA G CA 1
ATOM 8161 C C . ALA G 1 87 ? -18.658 8.450 9.058 1.00 14.95 96 ALA G C 1
ATOM 8162 O O . ALA G 1 87 ? -18.495 9.652 8.842 1.00 13.09 96 ALA G O 1
ATOM 8164 N N . LEU G 1 88 ? -17.954 7.776 9.978 1.00 15.18 97 LEU G N 1
ATOM 8165 C CA . LEU G 1 88 ? -16.876 8.392 10.743 1.00 16.25 97 LEU G CA 1
ATOM 8166 C C . LEU G 1 88 ? -15.803 8.956 9.829 1.00 16.40 97 LEU G C 1
ATOM 8167 O O . LEU G 1 88 ? -15.402 10.117 9.977 1.00 12.68 97 LEU G O 1
ATOM 8172 N N . LEU G 1 89 ? -15.327 8.154 8.867 1.00 13.97 98 LEU G N 1
ATOM 8173 C CA . LEU G 1 89 ? -14.244 8.632 8.006 1.00 19.19 98 LEU G CA 1
ATOM 8174 C C . LEU G 1 89 ? -14.663 9.879 7.244 1.00 22.00 98 LEU G C 1
ATOM 8175 O O . LEU G 1 89 ? -13.878 10.830 7.122 1.00 17.93 98 LEU G O 1
ATOM 8180 N N . ASN G 1 90 ? -15.914 9.920 6.771 1.00 12.23 99 ASN G N 1
ATOM 8181 C CA . ASN G 1 90 ? -16.334 11.091 6.015 1.00 12.77 99 ASN G CA 1
ATOM 8182 C C . ASN G 1 90 ? -16.649 12.270 6.917 1.00 13.02 99 ASN G C 1
ATOM 8183 O O . ASN G 1 90 ? -16.399 13.414 6.525 1.00 15.62 99 ASN G O 1
ATOM 8188 N N . ASN G 1 91 ? -17.167 12.025 8.121 1.00 18.41 100 ASN G N 1
ATOM 8189 C CA . ASN G 1 91 ? -17.235 13.095 9.117 1.00 12.99 100 ASN G CA 1
ATOM 8190 C C . ASN G 1 91 ? -15.861 13.707 9.328 1.00 13.58 100 ASN G C 1
ATOM 8191 O O . ASN G 1 91 ? -15.704 14.934 9.311 1.00 19.12 100 ASN G O 1
ATOM 8196 N N . TRP G 1 92 ? -14.853 12.852 9.567 1.00 14.44 101 TRP G N 1
ATOM 8197 C CA . TRP G 1 92 ? -13.495 13.348 9.799 1.00 17.18 101 TRP G CA 1
ATOM 8198 C C . TRP G 1 92 ? -12.951 14.108 8.594 1.00 20.34 101 TRP G C 1
ATOM 8199 O O . TRP G 1 92 ? -12.294 15.148 8.755 1.00 22.98 101 TRP G O 1
ATOM 8210 N N . ARG G 1 93 ? -13.170 13.589 7.380 1.00 17.17 102 ARG G N 1
ATOM 8211 C CA . ARG G 1 93 ? -12.762 14.318 6.179 1.00 24.05 102 ARG G CA 1
ATOM 8212 C C . ARG G 1 93 ? -13.423 15.693 6.101 1.00 22.86 102 ARG G C 1
ATOM 8213 O O . ARG G 1 93 ? -12.763 16.686 5.780 1.00 21.43 102 ARG G O 1
ATOM 8221 N N . ARG G 1 94 ? -14.729 15.771 6.366 1.00 18.01 103 ARG G N 1
ATOM 8222 C CA . ARG G 1 94 ? -15.417 17.054 6.260 1.00 19.22 103 ARG G CA 1
ATOM 8223 C C . ARG G 1 94 ? -14.894 18.048 7.283 1.00 27.83 103 ARG G C 1
ATOM 8224 O O . ARG G 1 94 ? -14.777 19.246 6.991 1.00 18.80 103 ARG G O 1
ATOM 8232 N N . GLN G 1 95 ? -14.553 17.575 8.480 1.00 26.72 104 GLN G N 1
ATOM 8233 C CA . GLN G 1 95 ? -14.069 18.494 9.497 1.00 30.20 104 GLN G CA 1
ATOM 8234 C C . GLN G 1 95 ? -12.573 18.772 9.387 1.00 28.34 104 GLN G C 1
ATOM 8235 O O . GLN G 1 95 ? -12.086 19.689 10.051 1.00 30.63 104 GLN G O 1
ATOM 8241 N N . GLY G 1 96 ? -11.829 18.001 8.593 1.00 25.83 105 GLY G N 1
ATOM 8242 C CA . GLY G 1 96 ? -10.432 18.285 8.346 1.00 25.67 105 GLY G CA 1
ATOM 8243 C C . GLY G 1 96 ? -9.419 17.476 9.133 1.00 31.30 105 GLY G C 1
ATOM 8244 O O . GLY G 1 96 ? -8.214 17.676 8.928 1.00 29.77 105 GLY G O 1
ATOM 8245 N N . ASP G 1 97 ? -9.852 16.591 10.032 1.00 29.15 106 ASP G N 1
ATOM 8246 C CA . ASP G 1 97 ? -8.915 15.732 10.747 1.00 31.51 106 ASP G CA 1
ATOM 8247 C C . ASP G 1 97 ? -9.694 14.675 11.512 1.00 23.32 106 ASP G C 1
ATOM 8248 O O . ASP G 1 97 ? -10.906 14.786 11.699 1.00 22.98 106 ASP G O 1
ATOM 8253 N N . ALA G 1 98 ? -8.987 13.660 11.943 1.00 24.30 107 ALA G N 1
ATOM 8254 C CA . ALA G 1 98 ? -9.571 12.635 12.790 1.00 24.44 107 ALA G CA 1
ATOM 8255 C C . ALA G 1 98 ? -9.233 12.925 14.243 1.00 25.08 107 ALA G C 1
ATOM 8256 O O . ALA G 1 98 ? -8.261 13.634 14.535 1.00 16.91 107 ALA G O 1
ATOM 8258 N N . PRO G 1 99 ? -10.011 12.399 15.191 1.00 25.54 108 PRO G N 1
ATOM 8259 C CA . PRO G 1 99 ? -9.700 12.636 16.611 1.00 20.63 108 PRO G CA 1
ATOM 8260 C C . PRO G 1 99 ? -8.286 12.183 16.939 1.00 20.67 108 PRO G C 1
ATOM 8261 O O . PRO G 1 99 ? -7.734 11.299 16.286 1.00 20.69 108 PRO G O 1
ATOM 8265 N N . ALA G 1 100 ? -7.689 12.821 17.947 1.00 27.15 109 ALA G N 1
ATOM 8266 C CA . ALA G 1 100 ? -6.327 12.518 18.370 1.00 26.47 109 ALA G CA 1
ATOM 8267 C C . ALA G 1 100 ? -6.278 11.418 19.433 1.00 26.37 109 ALA G C 1
ATOM 8268 O O . ALA G 1 100 ? -5.317 11.346 20.208 1.00 42.05 109 ALA G O 1
ATOM 8270 N N A THR G 1 101 ? -7.309 10.579 19.477 0.55 23.30 110 THR G N 1
ATOM 8271 N N B THR G 1 101 ? -7.255 10.579 19.478 0.45 22.98 110 THR G N 1
ATOM 8272 C CA A THR G 1 101 ? -7.401 9.403 20.337 0.55 19.93 110 THR G CA 1
ATOM 8273 C CA B THR G 1 101 ? -7.253 9.574 20.518 0.45 20.11 110 THR G CA 1
ATOM 8274 C C A THR G 1 101 ? -6.213 8.460 20.125 0.55 18.47 110 THR G C 1
ATOM 8275 C C B THR G 1 101 ? -6.338 8.400 20.162 0.45 18.59 110 THR G C 1
ATOM 8276 O O A THR G 1 101 ? -5.721 8.315 18.998 0.55 17.11 110 THR G O 1
ATOM 8277 O O B THR G 1 101 ? -6.183 8.046 18.986 0.45 15.43 110 THR G O 1
ATOM 8284 N N . PRO G 1 102 ? -5.747 7.780 21.180 1.00 18.00 111 PRO G N 1
ATOM 8285 C CA . PRO G 1 102 ? -4.796 6.680 20.966 1.00 20.64 111 PRO G CA 1
ATOM 8286 C C . PRO G 1 102 ? -5.372 5.572 20.097 1.00 20.75 111 PRO G C 1
ATOM 8287 O O . PRO G 1 102 ? -6.556 5.222 20.188 1.00 16.62 111 PRO G O 1
ATOM 8291 N N . ARG G 1 103 ? -4.507 4.994 19.265 1.00 15.70 112 ARG G N 1
ATOM 8292 C CA . ARG G 1 103 ? -4.851 3.824 18.471 1.00 13.34 112 ARG G CA 1
ATOM 8293 C C . ARG G 1 103 ? -4.394 2.564 19.197 1.00 14.96 112 ARG G C 1
ATOM 8294 O O . ARG G 1 103 ? -3.211 2.437 19.541 1.00 14.09 112 ARG G O 1
ATOM 8302 N N . GLN G 1 104 ? -5.332 1.643 19.416 1.00 12.93 113 GLN G N 1
ATOM 8303 C CA . GLN G 1 104 ? -5.034 0.325 19.972 1.00 18.92 113 GLN G CA 1
ATOM 8304 C C . GLN G 1 104 ? -4.588 -0.594 18.842 1.00 16.53 113 GLN G C 1
ATOM 8305 O O . GLN G 1 104 ? -5.093 -0.485 17.724 1.00 18.96 113 GLN G O 1
ATOM 8311 N N . SER G 1 105 ? -3.641 -1.495 19.109 1.00 15.40 114 SER G N 1
ATOM 8312 C CA A SER G 1 105 ? -3.087 -2.285 18.015 0.72 17.80 114 SER G CA 1
ATOM 8313 C CA B SER G 1 105 ? -3.085 -2.290 18.022 0.28 17.47 114 SER G CA 1
ATOM 8314 C C . SER G 1 105 ? -4.105 -3.308 17.524 1.00 21.04 114 SER G C 1
ATOM 8315 O O . SER G 1 105 ? -4.863 -3.887 18.303 1.00 18.55 114 SER G O 1
ATOM 8320 N N . LEU G 1 106 ? -4.112 -3.525 16.213 1.00 15.55 115 LEU G N 1
ATOM 8321 C CA . LEU G 1 106 ? -5.029 -4.500 15.642 1.00 19.68 115 LEU G CA 1
ATOM 8322 C C . LEU G 1 106 ? -4.727 -5.891 16.168 1.00 12.93 115 LEU G C 1
ATOM 8323 O O . LEU G 1 106 ? -5.635 -6.619 16.570 1.00 19.10 115 LEU G O 1
ATOM 8328 N N . ALA G 1 107 ? -3.442 -6.280 16.170 1.00 17.31 116 ALA G N 1
ATOM 8329 C CA . ALA G 1 107 ? -3.079 -7.633 16.583 1.00 19.93 116 ALA G CA 1
ATOM 8330 C C . ALA G 1 107 ? -3.145 -7.821 18.092 1.00 23.82 116 ALA G C 1
ATOM 8331 O O . ALA G 1 107 ? -3.466 -8.924 18.555 1.00 15.20 116 ALA G O 1
ATOM 8333 N N . GLY G 1 108 ? -2.857 -6.776 18.877 1.00 15.57 117 GLY G N 1
ATOM 8334 C CA . GLY G 1 108 ? -2.812 -6.953 20.321 1.00 14.41 117 GLY G CA 1
ATOM 8335 C C . GLY G 1 108 ? -4.150 -6.749 21.014 1.00 13.74 117 GLY G C 1
ATOM 8336 O O . GLY G 1 108 ? -4.368 -7.275 22.117 1.00 17.62 117 GLY G O 1
ATOM 8337 N N . VAL G 1 109 ? -5.041 -5.964 20.404 1.00 13.17 118 VAL G N 1
ATOM 8338 C CA . VAL G 1 109 ? -6.281 -5.554 21.065 1.00 17.10 118 VAL G CA 1
ATOM 8339 C C . VAL G 1 109 ? -7.533 -5.799 20.217 1.00 14.82 118 VAL G C 1
ATOM 8340 O O . VAL G 1 109 ? -8.478 -6.462 20.668 1.00 11.61 118 VAL G O 1
ATOM 8344 N N . ILE G 1 110 ? -7.572 -5.242 19.005 1.00 14.36 119 ILE G N 1
ATOM 8345 C CA . ILE G 1 110 ? -8.818 -5.244 18.233 1.00 13.34 119 ILE G CA 1
ATOM 8346 C C . ILE G 1 110 ? -9.182 -6.665 17.794 1.00 15.76 119 ILE G C 1
ATOM 8347 O O . ILE G 1 110 ? -10.327 -7.110 17.946 1.00 15.47 119 ILE G O 1
ATOM 8352 N N . ARG G 1 111 ? -8.253 -7.363 17.184 1.00 17.58 120 ARG G N 1
ATOM 8353 C CA . ARG G 1 111 ? -8.602 -8.688 16.686 1.00 19.30 120 ARG G CA 1
ATOM 8354 C C . ARG G 1 111 ? -8.846 -9.694 17.820 1.00 18.79 120 ARG G C 1
ATOM 8355 O O . ARG G 1 111 ? -9.777 -10.503 17.718 1.00 20.60 120 ARG G O 1
ATOM 8363 N N . PRO G 1 112 ? -8.066 -9.691 18.912 1.00 19.79 121 PRO G N 1
ATOM 8364 C CA . PRO G 1 112 ? -8.439 -10.556 20.052 1.00 14.45 121 PRO G CA 1
ATOM 8365 C C . PRO G 1 112 ? -9.804 -10.241 20.628 1.00 14.21 121 PRO G C 1
ATOM 8366 O O . PRO G 1 112 ? -10.527 -11.166 21.004 1.00 16.10 121 PRO G O 1
ATOM 8370 N N . ILE G 1 113 ? -10.218 -8.974 20.674 1.00 11.23 122 ILE G N 1
ATOM 8371 C CA . ILE G 1 113 ? -11.537 -8.752 21.261 1.00 12.08 122 ILE G CA 1
ATOM 8372 C C . ILE G 1 113 ? -12.648 -9.148 20.297 1.00 12.37 122 ILE G C 1
ATOM 8373 O O . ILE G 1 113 ? -13.695 -9.629 20.731 1.00 11.58 122 ILE G O 1
ATOM 8378 N N . LEU G 1 114 ? -12.448 -8.960 18.988 1.00 15.07 123 LEU G N 1
ATOM 8379 C CA . LEU G 1 114 ? -13.417 -9.446 18.011 1.00 17.04 123 LEU G CA 1
ATOM 8380 C C . LEU G 1 114 ? -13.554 -10.968 18.068 1.00 18.38 123 LEU G C 1
ATOM 8381 O O . LEU G 1 114 ? -14.667 -11.504 17.983 1.00 16.89 123 LEU G O 1
ATOM 8386 N N . ASP G 1 115 ? -12.440 -11.684 18.213 1.00 10.77 124 ASP G N 1
ATOM 8387 C CA . ASP G 1 115 ? -12.521 -13.134 18.413 1.00 15.94 124 ASP G CA 1
ATOM 8388 C C . ASP G 1 115 ? -13.322 -13.502 19.675 1.00 17.46 124 ASP G C 1
ATOM 8389 O O . ASP G 1 115 ? -14.185 -14.387 19.637 1.00 15.42 124 ASP G O 1
ATOM 8394 N N . LYS G 1 116 ? -13.035 -12.863 20.812 1.00 17.96 125 LYS G N 1
ATOM 8395 C CA . LYS G 1 116 ? -13.802 -13.170 22.025 1.00 16.80 125 LYS G CA 1
ATOM 8396 C C . LYS G 1 116 ? -15.283 -12.827 21.856 1.00 18.19 125 LYS G C 1
ATOM 8397 O O . LYS G 1 116 ? -16.161 -13.562 22.335 1.00 16.70 125 LYS G O 1
ATOM 8399 N N . LEU G 1 117 ? -15.591 -11.730 21.154 1.00 13.12 126 LEU G N 1
ATOM 8400 C CA . LEU G 1 117 ? -16.994 -11.331 21.009 1.00 13.88 126 LEU G CA 1
ATOM 8401 C C . LEU G 1 117 ? -17.768 -12.224 20.039 1.00 9.71 126 LEU G C 1
ATOM 8402 O O . LEU G 1 117 ? -18.994 -12.306 20.141 1.00 10.98 126 LEU G O 1
ATOM 8407 N N . GLN G 1 118 ? -17.089 -12.899 19.115 1.00 10.90 127 GLN G N 1
ATOM 8408 C CA . GLN G 1 118 ? -17.770 -13.902 18.301 1.00 17.71 127 GLN G CA 1
ATOM 8409 C C . GLN G 1 118 ? -18.359 -14.987 19.185 1.00 19.94 127 GLN G C 1
ATOM 8410 O O . GLN G 1 118 ? -19.533 -15.377 19.033 1.00 12.63 127 GLN G O 1
ATOM 8416 N N . ALA G 1 119 ? -17.555 -15.467 20.135 1.00 10.57 128 ALA G N 1
ATOM 8417 C CA . ALA G 1 119 ? -18.024 -16.453 21.104 1.00 13.89 128 ALA G CA 1
ATOM 8418 C C . ALA G 1 119 ? -19.115 -15.887 22.008 1.00 13.08 128 ALA G C 1
ATOM 8419 O O . ALA G 1 119 ? -20.078 -16.593 22.329 1.00 16.00 128 ALA G O 1
ATOM 8421 N N . SER G 1 120 ? -18.976 -14.632 22.468 1.00 14.11 129 SER G N 1
ATOM 8422 C CA A SER G 1 120 ? -20.021 -14.048 23.301 0.69 11.96 129 SER G CA 1
ATOM 8423 C CA B SER G 1 120 ? -20.028 -14.055 23.300 0.31 13.21 129 SER G CA 1
ATOM 8424 C C . SER G 1 120 ? -21.342 -13.953 22.536 1.00 12.24 129 SER G C 1
ATOM 8425 O O . SER G 1 120 ? -22.407 -14.286 23.069 1.00 10.68 129 SER G O 1
ATOM 8430 N N . ILE G 1 121 ? -21.288 -13.493 21.285 1.00 12.99 130 ILE G N 1
ATOM 8431 C CA . ILE G 1 121 ? -22.498 -13.352 20.484 1.00 9.77 130 ILE G CA 1
ATOM 8432 C C . ILE G 1 121 ? -23.159 -14.712 20.280 1.00 16.89 130 ILE G C 1
ATOM 8433 O O . ILE G 1 121 ? -24.384 -14.867 20.432 1.00 12.90 130 ILE G O 1
ATOM 8438 N N . MET G 1 122 ? -22.358 -15.714 19.934 1.00 10.05 131 MET G N 1
ATOM 8439 C CA . MET G 1 122 ? -22.902 -17.045 19.664 1.00 12.83 131 MET G CA 1
ATOM 8440 C C . MET G 1 122 ? -23.442 -17.698 20.921 1.00 16.40 131 MET G C 1
ATOM 8441 O O . MET G 1 122 ? -24.492 -18.355 20.873 1.00 11.35 131 MET G O 1
ATOM 8446 N N . GLN G 1 123 ? -22.764 -17.522 22.060 1.00 14.33 132 GLN G N 1
ATOM 8447 C CA . GLN G 1 123 ? -23.327 -18.066 23.290 1.00 12.12 132 GLN G CA 1
ATOM 8448 C C . GLN G 1 123 ? -24.641 -17.378 23.630 1.00 14.20 132 GLN G C 1
ATOM 8449 O O . GLN G 1 123 ? -25.578 -18.022 24.113 1.00 12.25 132 GLN G O 1
ATOM 8455 N N . ASN G 1 124 ? -24.720 -16.061 23.423 1.00 10.46 133 ASN G N 1
ATOM 8456 C CA . ASN G 1 124 ? -25.987 -15.379 23.701 1.00 10.36 133 ASN G CA 1
ATOM 8457 C C . ASN G 1 124 ? -27.093 -15.844 22.760 1.00 10.41 133 ASN G C 1
ATOM 8458 O O . ASN G 1 124 ? -28.223 -16.089 23.205 1.00 10.64 133 ASN G O 1
ATOM 8463 N N . LEU G 1 125 ? -26.792 -15.957 21.457 1.00 11.75 134 LEU G N 1
ATOM 8464 C CA . LEU G 1 125 ? -27.733 -16.514 20.478 1.00 14.35 134 LEU G CA 1
ATOM 8465 C C . LEU G 1 125 ? -28.265 -17.872 20.922 1.00 17.68 134 LEU G C 1
ATOM 8466 O O . LEU G 1 125 ? -29.473 -18.138 20.866 1.00 15.37 134 LEU G O 1
ATOM 8471 N N . GLN G 1 126 ? -27.362 -18.757 21.330 1.00 14.32 135 GLN G N 1
ATOM 8472 C CA . GLN G 1 126 ? -27.779 -20.096 21.748 1.00 16.74 135 GLN G CA 1
ATOM 8473 C C . GLN G 1 126 ? -28.725 -20.036 22.937 1.00 17.73 135 GLN G C 1
ATOM 8474 O O . GLN G 1 126 ? -29.722 -20.769 22.984 1.00 14.71 135 GLN G O 1
ATOM 8480 N N . SER G 1 127 ? -28.462 -19.133 23.890 1.00 11.65 136 SER G N 1
ATOM 8481 C CA . SER G 1 127 ? -29.270 -19.141 25.108 1.00 16.33 136 SER G CA 1
ATOM 8482 C C . SER G 1 127 ? -30.687 -18.648 24.853 1.00 18.95 136 SER G C 1
ATOM 8483 O O . SER G 1 127 ? -31.619 -19.078 25.561 1.00 13.97 136 SER G O 1
ATOM 8486 N N . VAL G 1 128 ? -30.893 -17.784 23.844 1.00 12.60 137 VAL G N 1
ATOM 8487 C CA . VAL G 1 128 ? -32.248 -17.306 23.525 1.00 14.20 137 VAL G CA 1
ATOM 8488 C C . VAL G 1 128 ? -32.843 -18.014 22.300 1.00 15.37 137 VAL G C 1
ATOM 8489 O O . VAL G 1 128 ? -33.887 -17.589 21.790 1.00 13.43 137 VAL G O 1
ATOM 8493 N N . ALA G 1 129 ? -32.242 -19.129 21.858 1.00 12.02 138 ALA G N 1
ATOM 8494 C CA . ALA G 1 129 ? -32.730 -19.809 20.656 1.00 12.28 138 ALA G CA 1
ATOM 8495 C C . ALA G 1 129 ? -34.257 -19.945 20.642 1.00 20.83 138 ALA G C 1
ATOM 8496 O O . ALA G 1 129 ? -34.884 -19.442 19.707 1.00 15.60 138 ALA G O 1
ATOM 8498 N N . PRO G 1 130 ? -34.901 -20.535 21.657 1.00 13.14 139 PRO G N 1
ATOM 8499 C CA . PRO G 1 130 ? -36.367 -20.717 21.578 1.00 20.84 139 PRO G CA 1
ATOM 8500 C C . PRO G 1 130 ? -37.176 -19.428 21.507 1.00 22.16 139 PRO G C 1
ATOM 8501 O O . PRO G 1 130 ? -38.344 -19.485 21.108 1.00 20.97 139 PRO G O 1
ATOM 8505 N N . LEU G 1 131 ? -36.606 -18.272 21.854 1.00 12.97 140 LEU G N 1
ATOM 8506 C CA . LEU G 1 131 ? -37.346 -17.026 21.802 1.00 13.26 140 LEU G CA 1
ATOM 8507 C C . LEU G 1 131 ? -37.242 -16.316 20.461 1.00 13.71 140 LEU G C 1
ATOM 8508 O O . LEU G 1 131 ? -37.973 -15.349 20.240 1.00 16.71 140 LEU G O 1
ATOM 8513 N N . ARG G 1 132 ? -36.380 -16.775 19.552 1.00 13.88 141 ARG G N 1
ATOM 8514 C CA . ARG G 1 132 ? -36.113 -16.004 18.345 1.00 15.54 141 ARG G CA 1
ATOM 8515 C C . ARG G 1 132 ? -37.235 -16.108 17.331 1.00 18.13 141 ARG G C 1
ATOM 8516 O O . ARG G 1 132 ? -37.258 -15.341 16.363 1.00 15.79 141 ARG G O 1
ATOM 8524 N N . SER G 1 133 ? -38.163 -17.032 17.517 1.00 14.37 142 SER G N 1
ATOM 8525 C CA . SER G 1 133 ? -39.214 -17.237 16.537 1.00 19.43 142 SER G CA 1
ATOM 8526 C C . SER G 1 133 ? -40.576 -16.837 17.082 1.00 24.10 142 SER G C 1
ATOM 8527 O O . SER G 1 133 ? -41.594 -17.094 16.440 1.00 31.86 142 SER G O 1
ATOM 8530 N N . ILE G 1 134 ? -40.606 -16.195 18.239 1.00 24.57 143 ILE G N 1
ATOM 8531 C CA . ILE G 1 134 ? -41.858 -15.793 18.859 1.00 27.25 143 ILE G CA 1
ATOM 8532 C C . ILE G 1 134 ? -42.319 -14.466 18.262 1.00 26.98 143 ILE G C 1
ATOM 8533 O O . ILE G 1 134 ? -41.530 -13.677 17.737 1.00 20.85 143 ILE G O 1
ATOM 8538 N N . ALA G 1 135 ? -43.628 -14.223 18.349 1.00 28.11 144 ALA G N 1
ATOM 8539 C CA . ALA G 1 135 ? -44.227 -13.082 17.665 1.00 29.95 144 ALA G CA 1
ATOM 8540 C C . ALA G 1 135 ? -43.673 -11.756 18.175 1.00 29.71 144 ALA G C 1
ATOM 8541 O O . ALA G 1 135 ? -43.461 -10.823 17.387 1.00 30.47 144 ALA G O 1
ATOM 8543 N N . ASP G 1 136 ? -43.429 -11.633 19.480 1.00 17.11 145 ASP G N 1
ATOM 8544 C CA A ASP G 1 136 ? -42.988 -10.360 20.041 0.61 20.69 145 ASP G CA 1
ATOM 8545 C CA B ASP G 1 136 ? -42.991 -10.333 19.987 0.39 20.85 145 ASP G CA 1
ATOM 8546 C C . ASP G 1 136 ? -41.487 -10.132 19.900 1.00 19.90 145 ASP G C 1
ATOM 8547 O O . ASP G 1 136 ? -40.977 -9.148 20.439 1.00 16.57 145 ASP G O 1
ATOM 8556 N N . CYS G 1 137 ? -40.771 -11.008 19.197 1.00 17.09 146 CYS G N 1
ATOM 8557 C CA . CYS G 1 137 ? -39.314 -10.866 19.112 1.00 12.61 146 CYS G CA 1
ATOM 8558 C C . CYS G 1 137 ? -38.899 -9.491 18.577 1.00 14.40 146 CYS G C 1
ATOM 8559 O O . CYS G 1 137 ? -37.968 -8.868 19.102 1.00 17.43 146 CYS G O 1
ATOM 8562 N N . HIS G 1 138 ? -39.549 -9.007 17.512 1.00 12.61 147 HIS G N 1
ATOM 8563 C CA . HIS G 1 138 ? -39.147 -7.718 16.938 1.00 12.42 147 HIS G CA 1
ATOM 8564 C C . HIS G 1 138 ? -39.250 -6.592 17.966 1.00 16.46 147 HIS G C 1
ATOM 8565 O O . HIS G 1 138 ? -38.344 -5.764 18.086 1.00 13.78 147 HIS G O 1
ATOM 8572 N N . ALA G 1 139 ? -40.351 -6.543 18.711 1.00 15.91 148 ALA G N 1
ATOM 8573 C CA . ALA G 1 139 ? -40.519 -5.499 19.722 1.00 14.01 148 ALA G CA 1
ATOM 8574 C C . ALA G 1 139 ? -39.483 -5.634 20.826 1.00 16.00 148 ALA G C 1
ATOM 8575 O O . ALA G 1 139 ? -38.907 -4.632 21.284 1.00 13.45 148 ALA G O 1
ATOM 8577 N N . LEU G 1 140 ? -39.241 -6.870 21.277 1.00 13.65 149 LEU G N 1
ATOM 8578 C CA . LEU G 1 140 ? -38.239 -7.113 22.308 1.00 13.38 149 LEU G CA 1
ATOM 8579 C C . LEU G 1 140 ? -36.853 -6.668 21.854 1.00 17.51 149 LEU G C 1
ATOM 8580 O O . LEU G 1 140 ? -36.116 -6.024 22.609 1.00 15.74 149 LEU G O 1
ATOM 8585 N N . VAL G 1 141 ? -36.479 -6.996 20.619 1.00 11.41 150 VAL G N 1
ATOM 8586 C CA . VAL G 1 141 ? -35.153 -6.604 20.142 1.00 14.34 150 VAL G CA 1
ATOM 8587 C C . VAL G 1 141 ? -35.051 -5.082 19.998 1.00 12.55 150 VAL G C 1
ATOM 8588 O O . VAL G 1 141 ? -34.043 -4.475 20.388 1.00 13.72 150 VAL G O 1
ATOM 8592 N N . ALA G 1 142 ? -36.096 -4.433 19.460 1.00 11.73 151 ALA G N 1
ATOM 8593 C CA . ALA G 1 142 ? -36.041 -2.982 19.262 1.00 11.45 151 ALA G CA 1
ATOM 8594 C C . ALA G 1 142 ? -35.892 -2.242 20.585 1.00 15.74 151 ALA G C 1
ATOM 8595 O O . ALA G 1 142 ? -35.155 -1.252 20.678 1.00 11.52 151 ALA G O 1
ATOM 8597 N N . SER G 1 143 ? -36.635 -2.679 21.604 1.00 14.36 152 SER G N 1
ATOM 8598 C CA . SER G 1 143 ? -36.519 -2.088 22.928 1.00 14.17 152 SER G CA 1
ATOM 8599 C C . SER G 1 143 ? -35.135 -2.321 23.520 1.00 14.27 152 SER G C 1
ATOM 8600 O O . SER G 1 143 ? -34.581 -1.437 24.173 1.00 13.17 152 SER G O 1
ATOM 8603 N N . ALA G 1 144 ? -34.580 -3.521 23.340 1.00 11.39 153 ALA G N 1
ATOM 8604 C CA . ALA G 1 144 ? -33.219 -3.774 23.801 1.00 11.00 153 ALA G CA 1
ATOM 8605 C C . ALA G 1 144 ? -32.224 -2.799 23.168 1.00 15.88 153 ALA G C 1
ATOM 8606 O O . ALA G 1 144 ? -31.353 -2.250 23.856 1.00 13.77 153 ALA G O 1
ATOM 8608 N N . VAL G 1 145 ? -32.324 -2.578 21.853 1.00 10.52 154 VAL G N 1
ATOM 8609 C CA . VAL G 1 145 ? -31.421 -1.624 21.200 1.00 10.30 154 VAL G CA 1
ATOM 8610 C C . VAL G 1 145 ? -31.494 -0.266 21.896 1.00 10.68 154 VAL G C 1
ATOM 8611 O O . VAL G 1 145 ? -30.466 0.340 22.227 1.00 10.60 154 VAL G O 1
ATOM 8615 N N . GLY G 1 146 ? -32.712 0.215 22.165 1.00 12.09 155 GLY G N 1
ATOM 8616 C CA . GLY G 1 146 ? -32.851 1.555 22.726 1.00 13.63 155 GLY G CA 1
ATOM 8617 C C . GLY G 1 146 ? -32.237 1.663 24.108 1.00 15.68 155 GLY G C 1
ATOM 8618 O O . GLY G 1 146 ? -31.598 2.663 24.443 1.00 12.01 155 GLY G O 1
ATOM 8619 N N . GLN G 1 147 ? -32.444 0.636 24.929 1.00 14.72 156 GLN G N 1
ATOM 8620 C CA . GLN G 1 147 ? -31.898 0.586 26.276 1.00 12.07 156 GLN G CA 1
ATOM 8621 C C . GLN G 1 147 ? -30.372 0.520 26.241 1.00 13.13 156 GLN G C 1
ATOM 8622 O O . GLN G 1 147 ? -29.686 1.252 26.964 1.00 14.73 156 GLN G O 1
ATOM 8628 N N . VAL G 1 148 ? -29.822 -0.353 25.405 1.00 11.05 157 VAL G N 1
ATOM 8629 C CA . VAL G 1 148 ? -28.364 -0.479 25.334 1.00 10.70 157 VAL G CA 1
ATOM 8630 C C . VAL G 1 148 ? -27.739 0.809 24.809 1.00 18.20 157 VAL G C 1
ATOM 8631 O O . VAL G 1 148 ? -26.719 1.287 25.332 1.00 14.55 157 VAL G O 1
ATOM 8635 N N . ALA G 1 149 ? -28.357 1.411 23.788 1.00 15.11 158 ALA G N 1
ATOM 8636 C CA . ALA G 1 149 ? -27.817 2.651 23.241 1.00 10.79 158 ALA G CA 1
ATOM 8637 C C . ALA G 1 149 ? -27.798 3.750 24.299 1.00 16.20 158 ALA G C 1
ATOM 8638 O O . ALA G 1 149 ? -26.828 4.515 24.400 1.00 16.95 158 ALA G O 1
ATOM 8640 N N . GLU G 1 150 ? -28.861 3.845 25.095 1.00 17.25 159 GLU G N 1
ATOM 8641 C CA . GLU G 1 150 ? -28.901 4.846 26.155 1.00 22.33 159 GLU G CA 1
ATOM 8642 C C . GLU G 1 150 ? -27.882 4.540 27.248 1.00 27.69 159 GLU G C 1
ATOM 8643 O O . GLU G 1 150 ? -27.146 5.435 27.683 1.00 27.21 159 GLU G O 1
ATOM 8649 N N . GLN G 1 151 ? -27.836 3.283 27.722 1.00 16.86 160 GLN G N 1
ATOM 8650 C CA A GLN G 1 151 ? -26.938 2.923 28.821 0.58 20.99 160 GLN G CA 1
ATOM 8651 C CA B GLN G 1 151 ? -26.941 2.975 28.833 0.42 20.96 160 GLN G CA 1
ATOM 8652 C C . GLN G 1 151 ? -25.473 3.111 28.432 1.00 24.42 160 GLN G C 1
ATOM 8653 O O . GLN G 1 151 ? -24.635 3.456 29.278 1.00 23.11 160 GLN G O 1
ATOM 8664 N N . ALA G 1 152 ? -25.140 2.887 27.162 1.00 21.81 161 ALA G N 1
ATOM 8665 C CA . ALA G 1 152 ? -23.754 2.888 26.707 1.00 26.32 161 ALA G CA 1
ATOM 8666 C C . ALA G 1 152 ? -23.385 4.129 25.898 1.00 24.60 161 ALA G C 1
ATOM 8667 O O . ALA G 1 152 ? -22.300 4.171 25.297 1.00 20.47 161 ALA G O 1
ATOM 8669 N N . SER G 1 153 ? -24.261 5.131 25.869 1.00 18.72 162 SER G N 1
ATOM 8670 C CA . SER G 1 153 ? -24.013 6.424 25.235 1.00 22.93 162 SER G CA 1
ATOM 8671 C C . SER G 1 153 ? -23.688 6.297 23.749 1.00 22.59 162 SER G C 1
ATOM 8672 O O . SER G 1 153 ? -22.750 6.922 23.240 1.00 20.62 162 SER G O 1
ATOM 8675 N N . LEU G 1 154 ? -24.480 5.492 23.044 1.00 14.29 163 LEU G N 1
ATOM 8676 C CA . LEU G 1 154 ? -24.411 5.455 21.584 1.00 18.62 163 LEU G CA 1
ATOM 8677 C C . LEU G 1 154 ? -25.213 6.605 20.998 1.00 21.83 163 LEU G C 1
ATOM 8678 O O . LEU G 1 154 ? -26.391 6.786 21.331 1.00 22.20 163 LEU G O 1
ATOM 8683 N N . ASP G 1 155 ? -24.597 7.352 20.088 1.00 17.11 164 ASP G N 1
ATOM 8684 C CA . ASP G 1 155 ? -25.283 8.444 19.403 1.00 21.80 164 ASP G CA 1
ATOM 8685 C C . ASP G 1 155 ? -26.154 7.914 18.259 1.00 22.96 164 ASP G C 1
ATOM 8686 O O . ASP G 1 155 ? -26.291 6.706 18.048 1.00 17.17 164 ASP G O 1
ATOM 8691 N N . VAL G 1 156 ? -26.729 8.835 17.475 1.00 18.83 165 VAL G N 1
ATOM 8692 C CA . VAL G 1 156 ? -27.663 8.457 16.416 1.00 17.92 165 VAL G CA 1
ATOM 8693 C C . VAL G 1 156 ? -27.019 7.495 15.428 1.00 21.33 165 VAL G C 1
ATOM 8694 O O . VAL G 1 156 ? -27.641 6.503 15.015 1.00 15.50 165 VAL G O 1
ATOM 8698 N N . LEU G 1 157 ? -25.775 7.777 15.028 1.00 15.53 166 LEU G N 1
ATOM 8699 C CA . LEU G 1 157 ? -25.066 6.910 14.091 1.00 19.30 166 LEU G CA 1
ATOM 8700 C C . LEU G 1 157 ? -24.908 5.495 14.644 1.00 14.95 166 LEU G C 1
ATOM 8701 O O . LEU G 1 157 ? -25.226 4.520 13.958 1.00 14.70 166 LEU G O 1
ATOM 8706 N N . HIS G 1 158 ? -24.396 5.364 15.872 1.00 12.51 167 HIS G N 1
ATOM 8707 C CA . HIS G 1 158 ? -24.133 4.037 16.433 1.00 16.41 167 HIS G CA 1
ATOM 8708 C C . HIS G 1 158 ? -25.427 3.284 16.735 1.00 12.99 167 HIS G C 1
ATOM 8709 O O . HIS G 1 158 ? -25.483 2.053 16.584 1.00 13.98 167 HIS G O 1
ATOM 8716 N N . ARG G 1 159 ? -26.459 3.986 17.200 1.00 14.61 168 ARG G N 1
ATOM 8717 C CA . ARG G 1 159 ? -27.740 3.314 17.417 1.00 14.71 168 ARG G CA 1
ATOM 8718 C C . ARG G 1 159 ? -28.318 2.818 16.095 1.00 10.01 168 ARG G C 1
ATOM 8719 O O . ARG G 1 159 ? -28.858 1.704 16.015 1.00 10.32 168 ARG G O 1
ATOM 8727 N N . ALA G 1 160 ? -28.218 3.628 15.047 1.00 12.49 169 ALA G N 1
ATOM 8728 C CA . ALA G 1 160 ? -28.684 3.176 13.740 1.00 10.21 169 ALA G CA 1
ATOM 8729 C C . ALA G 1 160 ? -27.924 1.939 13.297 1.00 15.38 169 ALA G C 1
ATOM 8730 O O . ALA G 1 160 ? -28.520 0.995 12.767 1.00 9.78 169 ALA G O 1
ATOM 8732 N N . ALA G 1 161 ? -26.605 1.912 13.516 1.00 10.57 170 ALA G N 1
ATOM 8733 C CA . ALA G 1 161 ? -25.856 0.740 13.100 1.00 13.80 170 ALA G CA 1
ATOM 8734 C C . ALA G 1 161 ? -26.169 -0.467 13.978 1.00 10.59 170 ALA G C 1
ATOM 8735 O O . ALA G 1 161 ? -26.153 -1.599 13.490 1.00 8.95 170 ALA G O 1
ATOM 8737 N N . LEU G 1 162 ? -26.424 -0.266 15.267 1.00 12.74 171 LEU G N 1
ATOM 8738 C CA . LEU G 1 162 ? -26.868 -1.389 16.084 1.00 8.98 171 LEU G CA 1
ATOM 8739 C C . LEU G 1 162 ? -28.196 -1.950 15.563 1.00 9.58 171 LEU G C 1
ATOM 8740 O O . LEU G 1 162 ? -28.400 -3.169 15.565 1.00 10.87 171 LEU G O 1
ATOM 8745 N N . ASP G 1 163 ? -29.109 -1.080 15.100 1.00 14.02 172 ASP G N 1
ATOM 8746 C CA . ASP G 1 163 ? -30.358 -1.564 14.486 1.00 11.66 172 ASP G CA 1
ATOM 8747 C C . ASP G 1 163 ? -30.074 -2.446 13.264 1.00 16.66 172 ASP G C 1
ATOM 8748 O O . ASP G 1 163 ? -30.813 -3.399 12.978 1.00 15.79 172 ASP G O 1
ATOM 8753 N N . ARG G 1 164 ? -29.018 -2.118 12.518 1.00 15.62 173 ARG G N 1
ATOM 8754 C CA . ARG G 1 164 ? -28.613 -2.943 11.389 1.00 13.93 173 ARG G CA 1
ATOM 8755 C C . ARG G 1 164 ? -28.027 -4.262 11.862 1.00 9.26 173 ARG G C 1
ATOM 8756 O O . ARG G 1 164 ? -28.219 -5.302 11.221 1.00 13.22 173 ARG G O 1
ATOM 8764 N N . ALA G 1 165 ? -27.281 -4.236 12.970 1.00 14.97 174 ALA G N 1
ATOM 8765 C CA . ALA G 1 165 ? -26.628 -5.459 13.426 1.00 12.81 174 ALA G CA 1
ATOM 8766 C C . ALA G 1 165 ? -27.631 -6.478 13.949 1.00 12.78 174 ALA G C 1
ATOM 8767 O O . ALA G 1 165 ? -27.383 -7.689 13.873 1.00 11.60 174 ALA G O 1
ATOM 8769 N N . VAL G 1 166 ? -28.749 -6.017 14.495 1.00 9.82 175 VAL G N 1
ATOM 8770 C CA . VAL G 1 166 ? -29.717 -6.930 15.098 1.00 9.27 175 VAL G CA 1
ATOM 8771 C C . VAL G 1 166 ? -30.715 -7.428 14.060 1.00 13.74 175 VAL G C 1
ATOM 8772 O O . VAL G 1 166 ? -31.654 -8.160 14.393 1.00 12.46 175 VAL G O 1
ATOM 8776 N N . ALA G 1 167 ? -30.507 -7.056 12.793 1.00 11.75 176 ALA G N 1
ATOM 8777 C CA . ALA G 1 167 ? -31.521 -7.251 11.745 1.00 13.75 176 ALA G CA 1
ATOM 8778 C C . ALA G 1 167 ? -32.159 -8.643 11.746 1.00 17.84 176 ALA G C 1
ATOM 8779 O O . ALA G 1 167 ? -33.375 -8.780 11.509 1.00 11.86 176 ALA G O 1
ATOM 8781 N N . ARG G 1 168 ? -31.370 -9.694 11.981 1.00 10.19 177 ARG G N 1
ATOM 8782 C CA . ARG G 1 168 ? -31.928 -11.026 11.790 1.00 10.54 177 ARG G CA 1
ATOM 8783 C C . ARG G 1 168 ? -31.778 -11.905 13.027 1.00 14.88 177 ARG G C 1
ATOM 8784 O O . ARG G 1 168 ? -31.669 -13.128 12.919 1.00 14.94 177 ARG G O 1
ATOM 8792 N N . ILE G 1 169 ? -31.813 -11.297 14.215 1.00 10.20 178 ILE G N 1
ATOM 8793 C CA . ILE G 1 169 ? -32.076 -12.062 15.430 1.00 10.26 178 ILE G CA 1
ATOM 8794 C C . ILE G 1 169 ? -33.429 -12.763 15.321 1.00 11.07 178 ILE G C 1
ATOM 8795 O O . ILE G 1 169 ? -33.553 -13.971 15.558 1.00 14.30 178 ILE G O 1
ATOM 8800 N N . CYS G 1 170 ? -34.456 -12.016 14.962 1.00 10.98 179 CYS G N 1
ATOM 8801 C CA . CYS G 1 170 ? -35.802 -12.559 14.882 1.00 11.53 179 CYS G CA 1
ATOM 8802 C C . CYS G 1 170 ? -35.964 -13.271 13.547 1.00 20.22 179 CYS G C 1
ATOM 8803 O O . CYS G 1 170 ? -35.786 -12.666 12.487 1.00 22.16 179 CYS G O 1
ATOM 8806 N N . VAL G 1 171 ? -36.286 -14.560 13.595 1.00 13.17 180 VAL G N 1
ATOM 8807 C CA . VAL G 1 171 ? -36.515 -15.337 12.384 1.00 22.86 180 VAL G CA 1
ATOM 8808 C C . VAL G 1 171 ? -37.860 -16.040 12.557 1.00 34.24 180 VAL G C 1
ATOM 8809 O O . VAL G 1 171 ? -38.048 -16.804 13.509 1.00 34.32 180 VAL G O 1
ATOM 8813 N N . LYS G 1 172 ? -38.804 -15.734 11.672 1.00 45.92 181 LYS G N 1
ATOM 8814 C CA . LYS G 1 172 ? -40.224 -16.080 11.841 1.00 58.17 181 LYS G CA 1
ATOM 8815 C C . LYS G 1 172 ? -40.492 -17.508 12.334 1.00 57.94 181 LYS G C 1
ATOM 8816 O O . LYS G 1 172 ? -40.283 -18.481 11.611 1.00 58.27 181 LYS G O 1
ATOM 8818 N N . ALA H 1 10 ? -15.065 24.511 -7.659 1.00 40.74 19 ALA H N 1
ATOM 8819 C CA . ALA H 1 10 ? -15.613 23.926 -8.881 1.00 41.02 19 ALA H CA 1
ATOM 8820 C C . ALA H 1 10 ? -15.432 22.414 -8.873 1.00 48.46 19 ALA H C 1
ATOM 8821 O O . ALA H 1 10 ? -16.309 21.667 -9.328 1.00 44.37 19 ALA H O 1
ATOM 8823 N N . GLN H 1 11 ? -14.292 21.957 -8.350 1.00 49.16 20 GLN H N 1
ATOM 8824 C CA . GLN H 1 11 ? -14.070 20.520 -8.260 1.00 51.39 20 GLN H CA 1
ATOM 8825 C C . GLN H 1 11 ? -15.133 19.847 -7.396 1.00 46.08 20 GLN H C 1
ATOM 8826 O O . GLN H 1 11 ? -15.693 18.813 -7.785 1.00 41.00 20 GLN H O 1
ATOM 8832 N N . GLN H 1 12 ? -15.454 20.430 -6.237 1.00 49.56 21 GLN H N 1
ATOM 8833 C CA . GLN H 1 12 ? -16.473 19.819 -5.383 1.00 50.28 21 GLN H CA 1
ATOM 8834 C C . GLN H 1 12 ? -17.831 19.808 -6.075 1.00 57.63 21 GLN H C 1
ATOM 8835 O O . GLN H 1 12 ? -18.575 18.822 -5.985 1.00 63.28 21 GLN H O 1
ATOM 8837 N N . ASP H 1 13 ? -18.167 20.890 -6.781 1.00 54.38 22 ASP H N 1
ATOM 8838 C CA . ASP H 1 13 ? -19.387 20.912 -7.582 1.00 53.09 22 ASP H CA 1
ATOM 8839 C C . ASP H 1 13 ? -19.498 19.682 -8.470 1.00 53.92 22 ASP H C 1
ATOM 8840 O O . ASP H 1 13 ? -20.610 19.249 -8.790 1.00 58.13 22 ASP H O 1
ATOM 8845 N N . ALA H 1 14 ? -18.362 19.095 -8.859 1.00 50.16 23 ALA H N 1
ATOM 8846 C CA . ALA H 1 14 ? -18.376 18.062 -9.891 1.00 45.86 23 ALA H CA 1
ATOM 8847 C C . ALA H 1 14 ? -19.063 16.787 -9.412 1.00 31.76 23 ALA H C 1
ATOM 8848 O O . ALA H 1 14 ? -19.756 16.126 -10.194 1.00 31.64 23 ALA H O 1
ATOM 8850 N N . PHE H 1 15 ? -18.901 16.428 -8.139 1.00 29.07 24 PHE H N 1
ATOM 8851 C CA . PHE H 1 15 ? -19.554 15.223 -7.630 1.00 25.21 24 PHE H CA 1
ATOM 8852 C C . PHE H 1 15 ? -20.963 15.471 -7.106 1.00 28.02 24 PHE H C 1
ATOM 8853 O O . PHE H 1 15 ? -21.667 14.503 -6.782 1.00 23.36 24 PHE H O 1
ATOM 8861 N N . VAL H 1 16 ? -21.394 16.727 -6.989 1.00 30.55 25 VAL H N 1
ATOM 8862 C CA . VAL H 1 16 ? -22.698 16.997 -6.386 1.00 25.56 25 VAL H CA 1
ATOM 8863 C C . VAL H 1 16 ? -23.836 16.365 -7.180 1.00 26.08 25 VAL H C 1
ATOM 8864 O O . VAL H 1 16 ? -24.692 15.709 -6.566 1.00 23.92 25 VAL H O 1
ATOM 8868 N N . PRO H 1 17 ? -23.896 16.474 -8.516 1.00 27.25 26 PRO H N 1
ATOM 8869 C CA . PRO H 1 17 ? -25.006 15.801 -9.225 1.00 28.27 26 PRO H CA 1
ATOM 8870 C C . PRO H 1 17 ? -25.051 14.304 -8.956 1.00 25.00 26 PRO H C 1
ATOM 8871 O O . PRO H 1 17 ? -26.125 13.756 -8.662 1.00 22.01 26 PRO H O 1
ATOM 8875 N N . LEU H 1 18 ? -23.898 13.633 -9.024 1.00 21.92 27 LEU H N 1
ATOM 8876 C CA . LEU H 1 18 ? -23.839 12.207 -8.711 1.00 20.80 27 LEU H CA 1
ATOM 8877 C C . LEU H 1 18 ? -24.359 11.944 -7.304 1.00 23.98 27 LEU H C 1
ATOM 8878 O O . LEU H 1 18 ? -25.249 11.106 -7.101 1.00 23.61 27 LEU H O 1
ATOM 8883 N N . VAL H 1 19 ? -23.851 12.688 -6.321 1.00 19.19 28 VAL H N 1
ATOM 8884 C CA . VAL H 1 19 ? -24.253 12.437 -4.943 1.00 16.66 28 VAL H CA 1
ATOM 8885 C C . VAL H 1 19 ? -25.725 12.787 -4.740 1.00 23.26 28 VAL H C 1
ATOM 8886 O O . VAL H 1 19 ? -26.435 12.114 -3.982 1.00 15.92 28 VAL H O 1
ATOM 8890 N N . ARG H 1 20 ? -26.222 13.808 -5.437 1.00 17.66 29 ARG H N 1
ATOM 8891 C CA . ARG H 1 20 ? -27.650 14.116 -5.386 1.00 20.01 29 ARG H CA 1
ATOM 8892 C C . ARG H 1 20 ? -28.497 12.932 -5.864 1.00 19.28 29 ARG H C 1
ATOM 8893 O O . ARG H 1 20 ? -29.517 12.602 -5.256 1.00 18.51 29 ARG H O 1
ATOM 8901 N N . SER H 1 21 ? -28.108 12.299 -6.977 1.00 19.16 30 SER H N 1
ATOM 8902 C CA A SER H 1 21 ? -28.908 11.190 -7.501 0.63 19.06 30 SER H CA 1
ATOM 8903 C CA B SER H 1 21 ? -28.898 11.189 -7.504 0.37 19.08 30 SER H CA 1
ATOM 8904 C C . SER H 1 21 ? -28.905 10.010 -6.539 1.00 16.86 30 SER H C 1
ATOM 8905 O O . SER H 1 21 ? -29.919 9.322 -6.398 1.00 21.75 30 SER H O 1
ATOM 8910 N N . MET H 1 22 ? -27.777 9.762 -5.859 1.00 18.20 31 MET H N 1
ATOM 8911 C CA . MET H 1 22 ? -27.749 8.714 -4.839 1.00 18.75 31 MET H CA 1
ATOM 8912 C C . MET H 1 22 ? -28.621 9.090 -3.651 1.00 18.82 31 MET H C 1
ATOM 8913 O O . MET H 1 22 ? -29.310 8.234 -3.083 1.00 16.12 31 MET H O 1
ATOM 8918 N N . ALA H 1 23 ? -28.593 10.368 -3.260 1.00 16.60 32 ALA H N 1
ATOM 8919 C CA . ALA H 1 23 ? -29.494 10.846 -2.220 1.00 14.85 32 ALA H CA 1
ATOM 8920 C C . ALA H 1 23 ? -30.958 10.661 -2.615 1.00 18.92 32 ALA H C 1
ATOM 8921 O O . ALA H 1 23 ? -31.774 10.233 -1.791 1.00 20.16 32 ALA H O 1
ATOM 8923 N N . ASP H 1 24 ? -31.321 11.010 -3.856 1.00 17.65 33 ASP H N 1
ATOM 8924 C CA . ASP H 1 24 ? -32.699 10.793 -4.296 1.00 16.32 33 ASP H CA 1
ATOM 8925 C C . ASP H 1 24 ? -33.068 9.326 -4.155 1.00 19.53 33 ASP H C 1
ATOM 8926 O O . ASP H 1 24 ? -34.173 8.989 -3.716 1.00 19.07 33 ASP H O 1
ATOM 8931 N N . ARG H 1 25 ? -32.141 8.441 -4.511 1.00 15.44 34 ARG H N 1
ATOM 8932 C CA . ARG H 1 25 ? -32.409 7.011 -4.428 1.00 26.69 34 ARG H CA 1
ATOM 8933 C C . ARG H 1 25 ? -32.530 6.584 -2.982 1.00 24.12 34 ARG H C 1
ATOM 8934 O O . ARG H 1 25 ? -33.368 5.738 -2.642 1.00 19.90 34 ARG H O 1
ATOM 8942 N N . LEU H 1 26 ? -31.679 7.157 -2.127 1.00 20.19 35 LEU H N 1
ATOM 8943 C CA . LEU H 1 26 ? -31.705 6.864 -0.700 1.00 15.49 35 LEU H CA 1
ATOM 8944 C C . LEU H 1 26 ? -33.037 7.257 -0.080 1.00 17.94 35 LEU H C 1
ATOM 8945 O O . LEU H 1 26 ? -33.565 6.542 0.772 1.00 19.06 35 LEU H O 1
ATOM 8950 N N . ASN H 1 27 ? -33.592 8.399 -0.484 1.00 15.56 36 ASN H N 1
ATOM 8951 C CA . ASN H 1 27 ? -34.809 8.870 0.154 1.00 20.20 36 ASN H CA 1
ATOM 8952 C C . ASN H 1 27 ? -36.008 7.978 -0.136 1.00 21.05 36 ASN H C 1
ATOM 8953 O O . ASN H 1 27 ? -37.016 8.080 0.575 1.00 17.58 36 ASN H O 1
ATOM 8958 N N . THR H 1 28 ? -35.939 7.113 -1.158 1.00 26.46 37 THR H N 1
ATOM 8959 C CA . THR H 1 28 ? -37.017 6.144 -1.332 1.00 18.13 37 THR H CA 1
ATOM 8960 C C . THR H 1 28 ? -37.065 5.152 -0.173 1.00 18.08 37 THR H C 1
ATOM 8961 O O . THR H 1 28 ? -38.095 4.496 0.014 1.00 15.89 37 THR H O 1
ATOM 8965 N N . ALA H 1 29 ? -35.972 5.003 0.588 1.00 12.74 38 ALA H N 1
ATOM 8966 C CA . ALA H 1 29 ? -36.015 4.125 1.758 1.00 14.12 38 ALA H CA 1
ATOM 8967 C C . ALA H 1 29 ? -37.166 4.494 2.696 1.00 15.57 38 ALA H C 1
ATOM 8968 O O . ALA H 1 29 ? -37.787 3.613 3.308 1.00 13.49 38 ALA H O 1
ATOM 8970 N N . ASP H 1 30 ? -37.465 5.789 2.832 1.00 16.93 39 ASP H N 1
ATOM 8971 C CA . ASP H 1 30 ? -38.493 6.178 3.792 1.00 18.91 39 ASP H CA 1
ATOM 8972 C C . ASP H 1 30 ? -39.858 5.623 3.384 1.00 18.20 39 ASP H C 1
ATOM 8973 O O . ASP H 1 30 ? -40.610 5.129 4.227 1.00 17.65 39 ASP H O 1
ATOM 8978 N N . GLN H 1 31 ? -40.198 5.696 2.087 1.00 14.96 40 GLN H N 1
ATOM 8979 C CA . GLN H 1 31 ? -41.494 5.181 1.643 1.00 14.46 40 GLN H CA 1
ATOM 8980 C C . GLN H 1 31 ? -41.522 3.653 1.658 1.00 17.71 40 GLN H C 1
ATOM 8981 O O . GLN H 1 31 ? -42.582 3.045 1.877 1.00 16.38 40 GLN H O 1
ATOM 8987 N N . VAL H 1 32 ? -40.386 3.017 1.379 1.00 16.83 41 VAL H N 1
ATOM 8988 C CA . VAL H 1 32 ? -40.350 1.562 1.433 1.00 16.73 41 VAL H CA 1
ATOM 8989 C C . VAL H 1 32 ? -40.526 1.087 2.873 1.00 18.23 41 VAL H C 1
ATOM 8990 O O . VAL H 1 32 ? -41.243 0.111 3.133 1.00 17.46 41 VAL H O 1
ATOM 8994 N N . ALA H 1 33 ? -39.914 1.801 3.834 1.00 12.46 42 ALA H N 1
ATOM 8995 C CA . ALA H 1 33 ? -40.072 1.438 5.242 1.00 17.10 42 ALA H CA 1
ATOM 8996 C C . ALA H 1 33 ? -41.527 1.587 5.689 1.00 13.84 42 ALA H C 1
ATOM 8997 O O . ALA H 1 33 ? -42.052 0.730 6.416 1.00 15.61 42 ALA H O 1
ATOM 8999 N N . LEU H 1 34 ? -42.191 2.672 5.266 1.00 13.14 43 LEU H N 1
ATOM 9000 C CA . LEU H 1 34 ? -43.599 2.869 5.605 1.00 13.77 43 LEU H CA 1
ATOM 9001 C C . LEU H 1 34 ? -44.435 1.716 5.096 1.00 18.07 43 LEU H C 1
ATOM 9002 O O . LEU H 1 34 ? -45.314 1.204 5.808 1.00 20.88 43 LEU H O 1
ATOM 9007 N N . SER H 1 35 ? -44.173 1.294 3.857 1.00 20.39 44 SER H N 1
ATOM 9008 C CA . SER H 1 35 ? -44.884 0.155 3.297 1.00 18.05 44 SER H CA 1
ATOM 9009 C C . SER H 1 35 ? -44.636 -1.109 4.119 1.00 20.23 44 SER H C 1
ATOM 9010 O O . SER H 1 35 ? -45.581 -1.834 4.466 1.00 22.86 44 SER H O 1
ATOM 9013 N N . LYS H 1 36 ? -43.364 -1.388 4.446 1.00 14.32 45 LYS H N 1
ATOM 9014 C CA . LYS H 1 36 ? -43.038 -2.615 5.170 1.00 15.28 45 LYS H CA 1
ATOM 9015 C C . LYS H 1 36 ? -43.598 -2.574 6.583 1.00 13.46 45 LYS H C 1
ATOM 9016 O O . LYS H 1 36 ? -44.039 -3.606 7.104 1.00 17.99 45 LYS H O 1
ATOM 9022 N N . TRP H 1 37 ? -43.652 -1.381 7.177 1.00 13.25 46 TRP H N 1
ATOM 9023 C CA . TRP H 1 37 ? -44.312 -1.203 8.463 1.00 20.81 46 TRP H CA 1
ATOM 9024 C C . TRP H 1 37 ? -45.784 -1.581 8.367 1.00 17.03 46 TRP H C 1
ATOM 9025 O O . TRP H 1 37 ? -46.302 -2.315 9.219 1.00 15.61 46 TRP H O 1
ATOM 9036 N N . ASP H 1 38 ? -46.463 -1.106 7.314 1.00 19.04 47 ASP H N 1
ATOM 9037 C CA . ASP H 1 38 ? -47.881 -1.397 7.111 1.00 17.45 47 ASP H CA 1
ATOM 9038 C C . ASP H 1 38 ? -48.115 -2.878 6.835 1.00 25.12 47 ASP H C 1
ATOM 9039 O O . ASP H 1 38 ? -49.105 -3.455 7.305 1.00 21.78 47 ASP H O 1
ATOM 9044 N N . THR H 1 39 ? -47.234 -3.513 6.060 1.00 20.27 48 THR H N 1
ATOM 9045 C CA . THR H 1 39 ? -47.512 -4.882 5.638 1.00 29.41 48 THR H CA 1
ATOM 9046 C C . THR H 1 39 ? -46.851 -5.935 6.516 1.00 27.05 48 THR H C 1
ATOM 9047 O O . THR H 1 39 ? -47.285 -7.086 6.488 1.00 27.76 48 THR H O 1
ATOM 9051 N N . GLY H 1 40 ? -45.820 -5.583 7.282 1.00 21.92 49 GLY H N 1
ATOM 9052 C CA . GLY H 1 40 ? -45.070 -6.580 8.015 1.00 19.60 49 GLY H CA 1
ATOM 9053 C C . GLY H 1 40 ? -43.999 -7.293 7.214 1.00 23.94 49 GLY H C 1
ATOM 9054 O O . GLY H 1 40 ? -43.352 -8.201 7.748 1.00 29.16 49 GLY H O 1
ATOM 9055 N N . GLN H 1 41 ? -43.784 -6.911 5.961 1.00 22.91 50 GLN H N 1
ATOM 9056 C CA . GLN H 1 41 ? -42.768 -7.565 5.142 1.00 27.45 50 GLN H CA 1
ATOM 9057 C C . GLN H 1 41 ? -41.359 -7.220 5.636 1.00 23.21 50 GLN H C 1
ATOM 9058 O O . GLN H 1 41 ? -41.106 -6.089 6.079 1.00 20.85 50 GLN H O 1
ATOM 9064 N N . PRO H 1 42 ? -40.420 -8.159 5.561 1.00 22.34 51 PRO H N 1
ATOM 9065 C CA . PRO H 1 42 ? -39.057 -7.884 6.043 1.00 18.71 51 PRO H CA 1
ATOM 9066 C C . PRO H 1 42 ? -38.308 -6.924 5.129 1.00 20.74 51 PRO H C 1
ATOM 9067 O O . PRO H 1 42 ? -38.609 -6.777 3.941 1.00 14.08 51 PRO H O 1
ATOM 9071 N N . VAL H 1 43 ? -37.294 -6.278 5.709 1.00 15.37 52 VAL H N 1
ATOM 9072 C CA . VAL H 1 43 ? -36.426 -5.377 4.939 1.00 19.93 52 VAL H CA 1
ATOM 9073 C C . VAL H 1 43 ? -35.698 -6.135 3.842 1.00 19.67 52 VAL H C 1
ATOM 9074 O O . VAL H 1 43 ? -35.654 -5.707 2.680 1.00 16.87 52 VAL H O 1
ATOM 9078 N N . TYR H 1 44 ? -35.056 -7.230 4.210 1.00 18.31 53 TYR H N 1
ATOM 9079 C CA . TYR H 1 44 ? -34.199 -7.947 3.278 1.00 15.46 53 TYR H CA 1
ATOM 9080 C C . TYR H 1 44 ? -35.034 -8.810 2.338 1.00 17.70 53 TYR H C 1
ATOM 9081 O O . TYR H 1 44 ? -35.853 -9.618 2.789 1.00 20.38 53 TYR H O 1
ATOM 9090 N N . ASP H 1 45 ? -34.825 -8.637 1.033 1.00 13.76 54 ASP H N 1
ATOM 9091 C CA . ASP H 1 45 ? -35.465 -9.446 -0.016 1.00 25.97 54 ASP H CA 1
ATOM 9092 C C . ASP H 1 45 ? -34.326 -9.889 -0.940 1.00 26.46 54 ASP H C 1
ATOM 9093 O O . ASP H 1 45 ? -33.963 -9.177 -1.879 1.00 19.00 54 ASP H O 1
ATOM 9098 N N . GLY H 1 46 ? -33.755 -11.069 -0.667 1.00 20.16 55 GLY H N 1
ATOM 9099 C CA . GLY H 1 46 ? -32.532 -11.464 -1.350 1.00 19.89 55 GLY H CA 1
ATOM 9100 C C . GLY H 1 46 ? -32.686 -11.603 -2.853 1.00 21.88 55 GLY H C 1
ATOM 9101 O O . GLY H 1 46 ? -31.752 -11.306 -3.609 1.00 21.18 55 GLY H O 1
ATOM 9102 N N . GLN H 1 47 ? -33.862 -12.041 -3.309 1.00 19.27 56 GLN H N 1
ATOM 9103 C CA . GLN H 1 47 ? -34.094 -12.208 -4.743 1.00 21.52 56 GLN H CA 1
ATOM 9104 C C . GLN H 1 47 ? -34.215 -10.860 -5.440 1.00 25.56 56 GLN H C 1
ATOM 9105 O O . GLN H 1 47 ? -33.672 -10.672 -6.536 1.00 24.16 56 GLN H O 1
ATOM 9107 N N . ARG H 1 48 ? -34.910 -9.899 -4.820 1.00 19.35 57 ARG H N 1
ATOM 9108 C CA . ARG H 1 48 ? -35.017 -8.585 -5.455 1.00 25.41 57 ARG H CA 1
ATOM 9109 C C . ARG H 1 48 ? -33.652 -7.896 -5.518 1.00 21.04 57 ARG H C 1
ATOM 9110 O O . ARG H 1 48 ? -33.297 -7.291 -6.539 1.00 21.42 57 ARG H O 1
ATOM 9118 N N . GLU H 1 49 ? -32.860 -7.987 -4.445 1.00 19.03 58 GLU H N 1
ATOM 9119 C CA . GLU H 1 49 ? -31.567 -7.310 -4.444 1.00 23.29 58 GLU H CA 1
ATOM 9120 C C . GLU H 1 49 ? -30.634 -7.875 -5.510 1.00 18.04 58 GLU H C 1
ATOM 9121 O O . GLU H 1 49 ? -29.906 -7.120 -6.169 1.00 20.11 58 GLU H O 1
ATOM 9127 N N . ALA H 1 50 ? -30.646 -9.187 -5.716 1.00 17.35 59 ALA H N 1
ATOM 9128 C CA . ALA H 1 50 ? -29.820 -9.741 -6.787 1.00 21.71 59 ALA H CA 1
ATOM 9129 C C . ALA H 1 50 ? -30.284 -9.245 -8.161 1.00 29.30 59 ALA H C 1
ATOM 9130 O O . ALA H 1 50 ? -29.456 -9.024 -9.051 1.00 19.88 59 ALA H O 1
ATOM 9132 N N . GLN H 1 51 ? -31.594 -9.035 -8.342 1.00 27.03 60 GLN H N 1
ATOM 9133 C CA . GLN H 1 51 ? -32.099 -8.522 -9.618 1.00 23.16 60 GLN H CA 1
ATOM 9134 C C . GLN H 1 51 ? -31.706 -7.062 -9.822 1.00 27.16 60 GLN H C 1
ATOM 9135 O O . GLN H 1 51 ? -31.356 -6.654 -10.940 1.00 27.29 60 GLN H O 1
ATOM 9137 N N . VAL H 1 52 ? -31.765 -6.262 -8.754 1.00 20.10 61 VAL H N 1
ATOM 9138 C CA . VAL H 1 52 ? -31.316 -4.874 -8.823 1.00 22.27 61 VAL H CA 1
ATOM 9139 C C . VAL H 1 52 ? -29.866 -4.806 -9.288 1.00 24.67 61 VAL H C 1
ATOM 9140 O O . VAL H 1 52 ? -29.511 -4.063 -10.217 1.00 23.25 61 VAL H O 1
ATOM 9144 N N . ILE H 1 53 ? -29.005 -5.588 -8.650 1.00 20.68 62 ILE H N 1
ATOM 9145 C CA . ILE H 1 53 ? -27.586 -5.506 -8.958 1.00 21.23 62 ILE H CA 1
ATOM 9146 C C . ILE H 1 53 ? -27.315 -6.076 -10.336 1.00 26.27 62 ILE H C 1
ATOM 9147 O O . ILE H 1 53 ? -26.517 -5.526 -11.107 1.00 27.34 62 ILE H O 1
ATOM 9152 N N . ALA H 1 54 ? -28.020 -7.152 -10.695 1.00 24.96 63 ALA H N 1
ATOM 9153 C CA . ALA H 1 54 ? -27.838 -7.735 -12.019 1.00 26.07 63 ALA H CA 1
ATOM 9154 C C . ALA H 1 54 ? -28.303 -6.782 -13.122 1.00 26.70 63 ALA H C 1
ATOM 9155 O O . ALA H 1 54 ? -27.665 -6.702 -14.175 1.00 29.25 63 ALA H O 1
ATOM 9157 N N . ASN H 1 55 ? -29.415 -6.062 -12.911 1.00 28.41 64 ASN H N 1
ATOM 9158 C CA . ASN H 1 55 ? -29.857 -5.089 -13.911 1.00 29.63 64 ASN H CA 1
ATOM 9159 C C . ASN H 1 55 ? -28.805 -4.008 -14.109 1.00 26.22 64 ASN H C 1
ATOM 9160 O O . ASN H 1 55 ? -28.578 -3.543 -15.236 1.00 27.81 64 ASN H O 1
ATOM 9165 N N . ALA H 1 56 ? -28.156 -3.600 -13.016 1.00 29.96 65 ALA H N 1
ATOM 9166 C CA . ALA H 1 56 ? -27.084 -2.612 -13.074 1.00 31.50 65 ALA H CA 1
ATOM 9167 C C . ALA H 1 56 ? -25.894 -3.137 -13.863 1.00 30.18 65 ALA H C 1
ATOM 9168 O O . ALA H 1 56 ? -25.332 -2.432 -14.715 1.00 30.22 65 ALA H O 1
ATOM 9170 N N . ALA H 1 57 ? -25.477 -4.372 -13.577 1.00 25.81 66 ALA H N 1
ATOM 9171 C CA . ALA H 1 57 ? -24.402 -4.968 -14.356 1.00 29.39 66 ALA H CA 1
ATOM 9172 C C . ALA H 1 57 ? -24.779 -5.062 -15.830 1.00 33.70 66 ALA H C 1
ATOM 9173 O O . ALA H 1 57 ? -23.916 -4.905 -16.701 1.00 35.55 66 ALA H O 1
ATOM 9175 N N . THR H 1 58 ? -26.059 -5.286 -16.138 1.00 29.03 67 THR H N 1
ATOM 9176 C CA . THR H 1 58 ? -26.445 -5.380 -17.545 1.00 32.16 67 THR H CA 1
ATOM 9177 C C . THR H 1 58 ? -26.300 -4.037 -18.241 1.00 34.24 67 THR H C 1
ATOM 9178 O O . THR H 1 58 ? -25.810 -3.966 -19.374 1.00 29.33 67 THR H O 1
ATOM 9182 N N . MET H 1 59 ? -26.712 -2.968 -17.574 1.00 26.74 68 MET H N 1
ATOM 9183 C CA . MET H 1 59 ? -26.747 -1.633 -18.148 1.00 41.51 68 MET H CA 1
ATOM 9184 C C . MET H 1 59 ? -25.378 -0.960 -18.166 1.00 36.35 68 MET H C 1
ATOM 9185 O O . MET H 1 59 ? -25.219 0.071 -18.834 1.00 31.75 68 MET H O 1
ATOM 9190 N N . ALA H 1 60 ? -24.388 -1.549 -17.489 1.00 29.83 69 ALA H N 1
ATOM 9191 C CA . ALA H 1 60 ? -23.100 -0.895 -17.253 1.00 28.35 69 ALA H CA 1
ATOM 9192 C C . ALA H 1 60 ? -22.463 -0.365 -18.531 1.00 32.75 69 ALA H C 1
ATOM 9193 O O . ALA H 1 60 ? -22.074 0.808 -18.603 1.00 32.72 69 ALA H O 1
ATOM 9195 N N . SER H 1 61 ? -22.303 -1.231 -19.535 1.00 39.92 70 SER H N 1
ATOM 9196 C CA . SER H 1 61 ? -21.523 -0.866 -20.717 1.00 38.44 70 SER H CA 1
ATOM 9197 C C . SER H 1 61 ? -22.118 0.327 -21.453 1.00 38.71 70 SER H C 1
ATOM 9198 O O . SER H 1 61 ? -21.383 1.090 -22.092 1.00 39.63 70 SER H O 1
ATOM 9201 N N . GLU H 1 62 ? -23.440 0.500 -21.385 1.00 38.18 71 GLU H N 1
ATOM 9202 C CA . GLU H 1 62 ? -24.089 1.651 -21.995 1.00 38.30 71 GLU H CA 1
ATOM 9203 C C . GLU H 1 62 ? -23.600 2.976 -21.418 1.00 39.99 71 GLU H C 1
ATOM 9204 O O . GLU H 1 62 ? -23.872 4.021 -22.020 1.00 39.84 71 GLU H O 1
ATOM 9206 N N . TYR H 1 63 ? -22.884 2.963 -20.276 1.00 36.03 72 TYR H N 1
ATOM 9207 C CA . TYR H 1 63 ? -22.370 4.170 -19.622 1.00 32.19 72 TYR H CA 1
ATOM 9208 C C . TYR H 1 63 ? -20.857 4.116 -19.410 1.00 33.69 72 TYR H C 1
ATOM 9209 O O . TYR H 1 63 ? -20.325 4.787 -18.521 1.00 39.91 72 TYR H O 1
ATOM 9218 N N . GLY H 1 64 ? -20.151 3.333 -20.224 1.00 31.34 73 GLY H N 1
ATOM 9219 C CA . GLY H 1 64 ? -18.713 3.205 -20.109 1.00 29.79 73 GLY H CA 1
ATOM 9220 C C . GLY H 1 64 ? -18.221 2.589 -18.808 1.00 32.73 73 GLY H C 1
ATOM 9221 O O . GLY H 1 64 ? -17.034 2.686 -18.490 1.00 35.11 73 GLY H O 1
ATOM 9222 N N . LEU H 1 65 ? -19.107 1.955 -18.042 1.00 33.33 74 LEU H N 1
ATOM 9223 C CA . LEU H 1 65 ? -18.714 1.332 -16.783 1.00 28.32 74 LEU H CA 1
ATOM 9224 C C . LEU H 1 65 ? -18.480 -0.164 -16.974 1.00 34.23 74 LEU H C 1
ATOM 9225 O O . LEU H 1 65 ? -19.139 -0.810 -17.791 1.00 39.20 74 LEU H O 1
ATOM 9230 N N . THR H 1 66 ? -17.540 -0.712 -16.203 1.00 31.98 75 THR H N 1
ATOM 9231 C CA . THR H 1 66 ? -17.371 -2.157 -16.140 1.00 33.43 75 THR H CA 1
ATOM 9232 C C . THR H 1 66 ? -18.510 -2.784 -15.330 1.00 29.23 75 THR H C 1
ATOM 9233 O O . THR H 1 66 ? -19.151 -2.129 -14.506 1.00 24.79 75 THR H O 1
ATOM 9237 N N . ALA H 1 67 ? -18.759 -4.077 -15.558 1.00 30.34 76 ALA H N 1
ATOM 9238 C CA . ALA H 1 67 ? -19.810 -4.735 -14.787 1.00 25.77 76 ALA H CA 1
ATOM 9239 C C . ALA H 1 67 ? -19.468 -4.729 -13.304 1.00 26.06 76 ALA H C 1
ATOM 9240 O O . ALA H 1 67 ? -20.338 -4.482 -12.462 1.00 21.84 76 ALA H O 1
ATOM 9242 N N . GLU H 1 68 ? -18.188 -4.919 -12.971 1.00 22.99 77 GLU H N 1
ATOM 9243 C CA . GLU H 1 68 ? -17.781 -4.942 -11.563 1.00 30.86 77 GLU H CA 1
ATOM 9244 C C . GLU H 1 68 ? -18.064 -3.609 -10.871 1.00 20.62 77 GLU H C 1
ATOM 9245 O O . GLU H 1 68 ? -18.555 -3.574 -9.733 1.00 23.73 77 GLU H O 1
ATOM 9251 N N . ASP H 1 69 ? -17.712 -2.507 -11.523 1.00 21.02 78 ASP H N 1
ATOM 9252 C CA . ASP H 1 69 ? -17.922 -1.187 -10.942 1.00 20.16 78 ASP H CA 1
ATOM 9253 C C . ASP H 1 69 ? -19.411 -0.933 -10.696 1.00 19.52 78 ASP H C 1
ATOM 9254 O O . ASP H 1 69 ? -19.805 -0.487 -9.612 1.00 18.61 78 ASP H O 1
ATOM 9259 N N . ALA H 1 70 ? -20.261 -1.265 -11.669 1.00 20.97 79 ALA H N 1
ATOM 9260 C CA . ALA H 1 70 ? -21.703 -1.090 -11.478 1.00 20.40 79 ALA H CA 1
ATOM 9261 C C . ALA H 1 70 ? -22.236 -1.973 -10.356 1.00 24.22 79 ALA H C 1
ATOM 9262 O O . ALA H 1 70 ? -23.085 -1.540 -9.568 1.00 19.44 79 ALA H O 1
ATOM 9264 N N . ILE H 1 71 ? -21.758 -3.221 -10.276 1.00 23.03 80 ILE H N 1
ATOM 9265 C CA . ILE H 1 71 ? -22.202 -4.124 -9.212 1.00 27.79 80 ILE H CA 1
ATOM 9266 C C . ILE H 1 71 ? -21.815 -3.570 -7.848 1.00 17.23 80 ILE H C 1
ATOM 9267 O O . ILE H 1 71 ? -22.606 -3.612 -6.896 1.00 17.40 80 ILE H O 1
ATOM 9272 N N . ASN H 1 72 ? -20.589 -3.054 -7.731 1.00 18.96 81 ASN H N 1
ATOM 9273 C CA . ASN H 1 72 ? -20.140 -2.472 -6.472 1.00 19.32 81 ASN H CA 1
ATOM 9274 C C . ASN H 1 72 ? -20.962 -1.244 -6.113 1.00 19.51 81 ASN H C 1
ATOM 9275 O O . ASN H 1 72 ? -21.371 -1.065 -4.958 1.00 14.79 81 ASN H O 1
ATOM 9280 N N . ILE H 1 73 ? -21.175 -0.363 -7.090 1.00 16.17 82 ILE H N 1
ATOM 9281 C CA . ILE H 1 73 ? -21.925 0.858 -6.826 1.00 18.28 82 ILE H CA 1
ATOM 9282 C C . ILE H 1 73 ? -23.317 0.514 -6.320 1.00 15.22 82 ILE H C 1
ATOM 9283 O O . ILE H 1 73 ? -23.771 1.032 -5.293 1.00 14.45 82 ILE H O 1
ATOM 9288 N N . PHE H 1 74 ? -24.009 -0.389 -7.018 1.00 15.73 83 PHE H N 1
ATOM 9289 C CA . PHE H 1 74 ? -25.393 -0.622 -6.625 1.00 18.32 83 PHE H CA 1
ATOM 9290 C C . PHE H 1 74 ? -25.523 -1.572 -5.452 1.00 14.67 83 PHE H C 1
ATOM 9291 O O . PHE H 1 74 ? -26.513 -1.481 -4.718 1.00 16.58 83 PHE H O 1
ATOM 9299 N N . SER H 1 75 ? -24.537 -2.445 -5.214 1.00 15.97 84 SER H N 1
ATOM 9300 C CA . SER H 1 75 ? -24.489 -3.110 -3.908 1.00 16.27 84 SER H CA 1
ATOM 9301 C C . SER H 1 75 ? -24.453 -2.083 -2.788 1.00 21.99 84 SER H C 1
ATOM 9302 O O . SER H 1 75 ? -25.138 -2.238 -1.769 1.00 14.46 84 SER H O 1
ATOM 9305 N N . ASP H 1 76 ? -23.652 -1.023 -2.955 1.00 16.62 85 ASP H N 1
ATOM 9306 C CA . ASP H 1 76 ? -23.609 0.016 -1.930 1.00 12.61 85 ASP H CA 1
ATOM 9307 C C . ASP H 1 76 ? -24.942 0.753 -1.840 1.00 12.38 85 ASP H C 1
ATOM 9308 O O . ASP H 1 76 ? -25.368 1.126 -0.741 1.00 15.10 85 ASP H O 1
ATOM 9313 N N . GLN H 1 77 ? -25.592 1.016 -2.983 1.00 14.53 86 GLN H N 1
ATOM 9314 C CA . GLN H 1 77 ? -26.902 1.663 -2.947 1.00 14.43 86 GLN H CA 1
ATOM 9315 C C . GLN H 1 77 ? -27.899 0.818 -2.174 1.00 12.65 86 GLN H C 1
ATOM 9316 O O . GLN H 1 77 ? -28.686 1.344 -1.379 1.00 16.66 86 GLN H O 1
ATOM 9322 N N . VAL H 1 78 ? -27.927 -0.490 -2.457 1.00 12.67 87 VAL H N 1
ATOM 9323 C CA . VAL H 1 78 ? -28.882 -1.366 -1.786 1.00 16.45 87 VAL H CA 1
ATOM 9324 C C . VAL H 1 78 ? -28.585 -1.422 -0.291 1.00 15.94 87 VAL H C 1
ATOM 9325 O O . VAL H 1 78 ? -29.496 -1.469 0.538 1.00 11.40 87 VAL H O 1
ATOM 9329 N N . GLU H 1 79 ? -27.309 -1.423 0.090 1.00 12.19 88 GLU H N 1
ATOM 9330 C CA A GLU H 1 79 ? -26.995 -1.529 1.518 0.55 13.31 88 GLU H CA 1
ATOM 9331 C CA B GLU H 1 79 ? -27.004 -1.531 1.510 0.45 13.18 88 GLU H CA 1
ATOM 9332 C C . GLU H 1 79 ? -27.314 -0.233 2.246 1.00 13.05 88 GLU H C 1
ATOM 9333 O O . GLU H 1 79 ? -27.777 -0.257 3.398 1.00 12.70 88 GLU H O 1
ATOM 9344 N N . ALA H 1 80 ? -27.049 0.916 1.609 1.00 12.11 89 ALA H N 1
ATOM 9345 C CA . ALA H 1 80 ? -27.398 2.183 2.246 1.00 17.34 89 ALA H CA 1
ATOM 9346 C C . ALA H 1 80 ? -28.904 2.294 2.407 1.00 14.33 89 ALA H C 1
ATOM 9347 O O . ALA H 1 80 ? -29.397 2.848 3.395 1.00 12.19 89 ALA H O 1
ATOM 9349 N N . ASN H 1 81 ? -29.652 1.774 1.438 1.00 10.92 90 ASN H N 1
ATOM 9350 C CA . ASN H 1 81 ? -31.108 1.807 1.554 1.00 11.00 90 ASN H CA 1
ATOM 9351 C C . ASN H 1 81 ? -31.587 0.949 2.730 1.00 14.30 90 ASN H C 1
ATOM 9352 O O . ASN H 1 81 ? -32.447 1.378 3.511 1.00 17.86 90 ASN H O 1
ATOM 9357 N N . LYS H 1 82 ? -31.044 -0.260 2.875 1.00 15.26 91 LYS H N 1
ATOM 9358 C CA . LYS H 1 82 ? -31.420 -1.119 4.000 1.00 12.95 91 LYS H CA 1
ATOM 9359 C C . LYS H 1 82 ? -31.039 -0.492 5.335 1.00 9.98 91 LYS H C 1
ATOM 9360 O O . LYS H 1 82 ? -31.747 -0.649 6.332 1.00 13.33 91 LYS H O 1
ATOM 9366 N N . GLU H 1 83 ? -29.914 0.213 5.380 1.00 10.16 92 GLU H N 1
ATOM 9367 C CA . GLU H 1 83 ? -29.502 0.856 6.626 1.00 9.68 92 GLU H CA 1
ATOM 9368 C C . GLU H 1 83 ? -30.531 1.885 7.088 1.00 14.04 92 GLU H C 1
ATOM 9369 O O . GLU H 1 83 ? -30.852 1.955 8.275 1.00 10.90 92 GLU H O 1
ATOM 9375 N N . VAL H 1 84 ? -31.093 2.669 6.160 1.00 11.86 93 VAL H N 1
ATOM 9376 C CA . VAL H 1 84 ? -32.163 3.599 6.536 1.00 15.10 93 VAL H CA 1
ATOM 9377 C C . VAL H 1 84 ? -33.409 2.825 6.955 1.00 15.73 93 VAL H C 1
ATOM 9378 O O . VAL H 1 84 ? -34.047 3.138 7.967 1.00 12.38 93 VAL H O 1
ATOM 9382 N N . GLN H 1 85 ? -33.775 1.799 6.186 1.00 10.18 94 GLN H N 1
ATOM 9383 C CA . GLN H 1 85 ? -35.014 1.075 6.484 1.00 10.73 94 GLN H CA 1
ATOM 9384 C C . GLN H 1 85 ? -34.952 0.419 7.861 1.00 13.58 94 GLN H C 1
ATOM 9385 O O . GLN H 1 85 ? -35.902 0.516 8.643 1.00 15.19 94 GLN H O 1
ATOM 9391 N N . TYR H 1 86 ? -33.846 -0.280 8.171 1.00 12.25 95 TYR H N 1
ATOM 9392 C CA . TYR H 1 86 ? -33.743 -0.941 9.474 1.00 10.95 95 TYR H CA 1
ATOM 9393 C C . TYR H 1 86 ? -33.840 0.069 10.622 1.00 13.62 95 TYR H C 1
ATOM 9394 O O . TYR H 1 86 ? -34.499 -0.182 11.632 1.00 10.18 95 TYR H O 1
ATOM 9403 N N . ALA H 1 87 ? -33.155 1.196 10.499 1.00 10.84 96 ALA H N 1
ATOM 9404 C CA . ALA H 1 87 ? -33.184 2.209 11.557 1.00 10.00 96 ALA H CA 1
ATOM 9405 C C . ALA H 1 87 ? -34.585 2.800 11.738 1.00 10.28 96 ALA H C 1
ATOM 9406 O O . ALA H 1 87 ? -35.083 2.905 12.863 1.00 11.76 96 ALA H O 1
ATOM 9408 N N . LEU H 1 88 ? -35.213 3.243 10.643 1.00 14.30 97 LEU H N 1
ATOM 9409 C CA . LEU H 1 88 ? -36.553 3.823 10.732 1.00 11.91 97 LEU H CA 1
ATOM 9410 C C . LEU H 1 88 ? -37.540 2.837 11.330 1.00 10.91 97 LEU H C 1
ATOM 9411 O O . LEU H 1 88 ? -38.370 3.209 12.169 1.00 17.71 97 LEU H O 1
ATOM 9416 N N . LEU H 1 89 ? -37.479 1.578 10.900 1.00 10.73 98 LEU H N 1
ATOM 9417 C CA . LEU H 1 89 ? -38.420 0.585 11.410 1.00 12.04 98 LEU H CA 1
ATOM 9418 C C . LEU H 1 89 ? -38.265 0.385 12.913 1.00 12.26 98 LEU H C 1
ATOM 9419 O O . LEU H 1 89 ? -39.267 0.329 13.640 1.00 14.55 98 LEU H O 1
ATOM 9424 N N . ASN H 1 90 ? -37.025 0.303 13.414 1.00 12.56 99 ASN H N 1
ATOM 9425 C CA . ASN H 1 90 ? -36.885 0.129 14.869 1.00 11.10 99 ASN H CA 1
ATOM 9426 C C . ASN H 1 90 ? -37.175 1.417 15.632 1.00 11.43 99 ASN H C 1
ATOM 9427 O O . ASN H 1 90 ? -37.655 1.354 16.772 1.00 16.69 99 ASN H O 1
ATOM 9432 N N . ASN H 1 91 ? -36.883 2.592 15.040 1.00 11.32 100 ASN H N 1
ATOM 9433 C CA . ASN H 1 91 ? -37.330 3.850 15.644 1.00 11.79 100 ASN H CA 1
ATOM 9434 C C . ASN H 1 91 ? -38.843 3.832 15.837 1.00 12.25 100 ASN H C 1
ATOM 9435 O O . ASN H 1 91 ? -39.349 4.196 16.900 1.00 12.80 100 ASN H O 1
ATOM 9440 N N . TRP H 1 92 ? -39.572 3.397 14.812 1.00 12.13 101 TRP H N 1
ATOM 9441 C CA . TRP H 1 92 ? -41.032 3.370 14.882 1.00 12.65 101 TRP H CA 1
ATOM 9442 C C . TRP H 1 92 ? -41.501 2.290 15.845 1.00 12.89 101 TRP H C 1
ATOM 9443 O O . TRP H 1 92 ? -42.475 2.492 16.583 1.00 15.68 101 TRP H O 1
ATOM 9454 N N . ARG H 1 93 ? -40.811 1.142 15.864 1.00 13.10 102 ARG H N 1
ATOM 9455 C CA . ARG H 1 93 ? -41.184 0.064 16.793 1.00 15.69 102 ARG H CA 1
ATOM 9456 C C . ARG H 1 93 ? -41.044 0.520 18.239 1.00 13.33 102 ARG H C 1
ATOM 9457 O O . ARG H 1 93 ? -41.886 0.196 19.084 1.00 15.72 102 ARG H O 1
ATOM 9465 N N . ARG H 1 94 ? -39.981 1.283 18.543 1.00 13.16 103 ARG H N 1
ATOM 9466 C CA . ARG H 1 94 ? -39.793 1.805 19.895 1.00 19.80 103 ARG H CA 1
ATOM 9467 C C . ARG H 1 94 ? -40.871 2.816 20.269 1.00 21.95 103 ARG H C 1
ATOM 9468 O O . ARG H 1 94 ? -41.154 3.001 21.457 1.00 17.32 103 ARG H O 1
ATOM 9476 N N . GLN H 1 95 ? -41.460 3.503 19.290 1.00 20.12 104 GLN H N 1
ATOM 9477 C CA . GLN H 1 95 ? -42.483 4.491 19.617 1.00 22.08 104 GLN H CA 1
ATOM 9478 C C . GLN H 1 95 ? -43.885 3.901 19.594 1.00 21.36 104 GLN H C 1
ATOM 9479 O O . GLN H 1 95 ? -44.775 4.404 20.288 1.00 28.87 104 GLN H O 1
ATOM 9485 N N . GLY H 1 96 ? -44.103 2.847 18.814 1.00 17.14 105 GLY H N 1
ATOM 9486 C CA . GLY H 1 96 ? -45.414 2.250 18.682 1.00 20.82 105 GLY H CA 1
ATOM 9487 C C . GLY H 1 96 ? -46.168 2.628 17.424 1.00 24.17 105 GLY H C 1
ATOM 9488 O O . GLY H 1 96 ? -47.236 2.053 17.174 1.00 30.89 105 GLY H O 1
ATOM 9489 N N . ASP H 1 97 ? -45.678 3.590 16.644 1.00 26.56 106 ASP H N 1
ATOM 9490 C CA A ASP H 1 97 ? -46.319 3.938 15.380 0.65 26.53 106 ASP H CA 1
ATOM 9491 C CA B ASP H 1 97 ? -46.285 3.859 15.348 0.35 26.93 106 ASP H CA 1
ATOM 9492 C C . ASP H 1 97 ? -45.316 4.657 14.489 1.00 24.61 106 ASP H C 1
ATOM 9493 O O . ASP H 1 97 ? -44.295 5.176 14.958 1.00 16.48 106 ASP H O 1
ATOM 9502 N N . ALA H 1 98 ? -45.626 4.697 13.225 1.00 28.86 107 ALA H N 1
ATOM 9503 C CA . ALA H 1 98 ? -44.875 5.312 12.152 1.00 20.11 107 ALA H CA 1
ATOM 9504 C C . ALA H 1 98 ? -45.517 6.630 11.765 1.00 22.80 107 ALA H C 1
ATOM 9505 O O . ALA H 1 98 ? -46.699 6.855 12.049 1.00 19.82 107 ALA H O 1
ATOM 9507 N N . PRO H 1 99 ? -44.771 7.538 11.130 1.00 17.25 108 PRO H N 1
ATOM 9508 C CA . PRO H 1 99 ? -45.374 8.807 10.686 1.00 18.63 108 PRO H CA 1
ATOM 9509 C C . PRO H 1 99 ? -46.605 8.575 9.830 1.00 24.83 108 PRO H C 1
ATOM 9510 O O . PRO H 1 99 ? -46.747 7.540 9.170 1.00 23.85 108 PRO H O 1
ATOM 9514 N N . ALA H 1 100 ? -47.488 9.572 9.826 1.00 25.47 109 ALA H N 1
ATOM 9515 C CA . ALA H 1 100 ? -48.719 9.513 9.046 1.00 32.06 109 ALA H CA 1
ATOM 9516 C C . ALA H 1 100 ? -48.516 9.910 7.583 1.00 29.41 109 ALA H C 1
ATOM 9517 O O . ALA H 1 100 ? -49.504 10.102 6.878 1.00 33.07 109 ALA H O 1
ATOM 9519 N N . THR H 1 101 ? -47.272 10.025 7.133 1.00 30.77 110 THR H N 1
ATOM 9520 C CA . THR H 1 101 ? -46.963 10.403 5.765 1.00 30.84 110 THR H CA 1
ATOM 9521 C C . THR H 1 101 ? -47.805 9.594 4.775 1.00 35.51 110 THR H C 1
ATOM 9522 O O . THR H 1 101 ? -47.881 8.363 4.898 1.00 34.16 110 THR H O 1
ATOM 9526 N N . PRO H 1 102 ? -48.454 10.236 3.804 1.00 42.90 111 PRO H N 1
ATOM 9527 C CA . PRO H 1 102 ? -49.170 9.485 2.762 1.00 37.74 111 PRO H CA 1
ATOM 9528 C C . PRO H 1 102 ? -48.267 8.460 2.087 1.00 31.92 111 PRO H C 1
ATOM 9529 O O . PRO H 1 102 ? -47.132 8.755 1.709 1.00 29.93 111 PRO H O 1
ATOM 9533 N N . ARG H 1 103 ? -48.771 7.239 1.960 1.00 29.38 112 ARG H N 1
ATOM 9534 C CA . ARG H 1 103 ? -48.006 6.178 1.326 1.00 31.11 112 ARG H CA 1
ATOM 9535 C C . ARG H 1 103 ? -48.025 6.368 -0.182 1.00 29.19 112 ARG H C 1
ATOM 9536 O O . ARG H 1 103 ? -49.065 6.672 -0.764 1.00 29.92 112 ARG H O 1
ATOM 9544 N N . GLN H 1 104 ? -46.869 6.199 -0.813 1.00 25.41 113 GLN H N 1
ATOM 9545 C CA . GLN H 1 104 ? -46.772 6.153 -2.268 1.00 27.21 113 GLN H CA 1
ATOM 9546 C C . GLN H 1 104 ? -46.718 4.696 -2.704 1.00 22.17 113 GLN H C 1
ATOM 9547 O O . GLN H 1 104 ? -46.008 3.896 -2.098 1.00 23.75 113 GLN H O 1
ATOM 9553 N N . SER H 1 105 ? -47.465 4.349 -3.750 1.00 24.65 114 SER H N 1
ATOM 9554 C CA . SER H 1 105 ? -47.499 2.959 -4.193 1.00 24.08 114 SER H CA 1
ATOM 9555 C C . SER H 1 105 ? -46.092 2.488 -4.542 1.00 22.58 114 SER H C 1
ATOM 9556 O O . SER H 1 105 ? -45.387 3.137 -5.317 1.00 21.27 114 SER H O 1
ATOM 9559 N N . LEU H 1 106 ? -45.660 1.385 -3.919 1.00 20.62 115 LEU H N 1
ATOM 9560 C CA . LEU H 1 106 ? -44.343 0.839 -4.235 1.00 21.89 115 LEU H CA 1
ATOM 9561 C C . LEU H 1 106 ? -44.273 0.399 -5.691 1.00 24.25 115 LEU H C 1
ATOM 9562 O O . LEU H 1 106 ? -43.325 0.732 -6.415 1.00 21.58 115 LEU H O 1
ATOM 9567 N N . ALA H 1 107 ? -45.283 -0.341 -6.148 1.00 25.87 116 ALA H N 1
ATOM 9568 C CA . ALA H 1 107 ? -45.278 -0.818 -7.529 1.00 26.24 116 ALA H CA 1
ATOM 9569 C C . ALA H 1 107 ? -45.520 0.320 -8.510 1.00 28.41 116 ALA H C 1
ATOM 9570 O O . ALA H 1 107 ? -44.910 0.363 -9.594 1.00 29.82 116 ALA H O 1
ATOM 9572 N N . GLY H 1 108 ? -46.424 1.239 -8.162 1.00 27.05 117 GLY H N 1
ATOM 9573 C CA . GLY H 1 108 ? -46.844 2.253 -9.114 1.00 29.28 117 GLY H CA 1
ATOM 9574 C C . GLY H 1 108 ? -45.955 3.477 -9.170 1.00 32.85 117 GLY H C 1
ATOM 9575 O O . GLY H 1 108 ? -45.843 4.106 -10.228 1.00 32.88 117 GLY H O 1
ATOM 9576 N N . VAL H 1 109 ? -45.307 3.834 -8.055 1.00 32.63 118 VAL H N 1
ATOM 9577 C CA . VAL H 1 109 ? -44.606 5.108 -7.920 1.00 28.12 118 VAL H CA 1
ATOM 9578 C C . VAL H 1 109 ? -43.125 4.914 -7.595 1.00 23.35 118 VAL H C 1
ATOM 9579 O O . VAL H 1 109 ? -42.253 5.493 -8.249 1.00 24.40 118 VAL H O 1
ATOM 9583 N N . ILE H 1 110 ? -42.817 4.104 -6.586 1.00 20.38 119 ILE H N 1
ATOM 9584 C CA . ILE H 1 110 ? -41.423 3.988 -6.155 1.00 19.76 119 ILE H CA 1
ATOM 9585 C C . ILE H 1 110 ? -40.603 3.229 -7.192 1.00 24.85 119 ILE H C 1
ATOM 9586 O O . ILE H 1 110 ? -39.505 3.650 -7.569 1.00 25.17 119 ILE H O 1
ATOM 9591 N N . ARG H 1 111 ? -41.127 2.111 -7.686 1.00 25.34 120 ARG H N 1
ATOM 9592 C CA . ARG H 1 111 ? -40.328 1.288 -8.590 1.00 25.39 120 ARG H CA 1
ATOM 9593 C C . ARG H 1 111 ? -39.943 2.037 -9.869 1.00 21.74 120 ARG H C 1
ATOM 9594 O O . ARG H 1 111 ? -38.749 2.043 -10.213 1.00 20.99 120 ARG H O 1
ATOM 9602 N N . PRO H 1 112 ? -40.840 2.742 -10.567 1.00 22.39 121 PRO H N 1
ATOM 9603 C CA . PRO H 1 112 ? -40.361 3.546 -11.712 1.00 26.99 121 PRO H CA 1
ATOM 9604 C C . PRO H 1 112 ? -39.376 4.645 -11.316 1.00 31.69 121 PRO H C 1
ATOM 9605 O O . PRO H 1 112 ? -38.469 4.951 -12.106 1.00 25.78 121 PRO H O 1
ATOM 9609 N N . ILE H 1 113 ? -39.514 5.240 -10.126 1.00 24.45 122 ILE H N 1
ATOM 9610 C CA . ILE H 1 113 ? -38.502 6.180 -9.640 1.00 24.69 122 ILE H CA 1
ATOM 9611 C C . ILE H 1 113 ? -37.135 5.506 -9.587 1.00 26.45 122 ILE H C 1
ATOM 9612 O O . ILE H 1 113 ? -36.140 6.026 -10.111 1.00 23.41 122 ILE H O 1
ATOM 9617 N N . LEU H 1 114 ? -37.074 4.327 -8.964 1.00 24.26 123 LEU H N 1
ATOM 9618 C CA . LEU H 1 114 ? -35.812 3.606 -8.847 1.00 24.11 123 LEU H CA 1
ATOM 9619 C C . LEU H 1 114 ? -35.248 3.266 -10.219 1.00 23.45 123 LEU H C 1
ATOM 9620 O O . LEU H 1 114 ? -34.048 3.428 -10.464 1.00 24.76 123 LEU H O 1
ATOM 9625 N N . ASP H 1 115 ? -36.100 2.790 -11.126 1.00 23.31 124 ASP H N 1
ATOM 9626 C CA . ASP H 1 115 ? -35.654 2.513 -12.490 1.00 24.31 124 ASP H CA 1
ATOM 9627 C C . ASP H 1 115 ? -35.033 3.746 -13.146 1.00 28.98 124 ASP H C 1
ATOM 9628 O O . ASP H 1 115 ? -34.003 3.641 -13.817 1.00 28.56 124 ASP H O 1
ATOM 9633 N N . LYS H 1 116 ? -35.647 4.921 -12.983 1.00 28.85 125 LYS H N 1
ATOM 9634 C CA . LYS H 1 116 ? -35.069 6.116 -13.598 1.00 31.25 125 LYS H CA 1
ATOM 9635 C C . LYS H 1 116 ? -33.751 6.494 -12.935 1.00 30.38 125 LYS H C 1
ATOM 9636 O O . LYS H 1 116 ? -32.836 6.999 -13.598 1.00 26.50 125 LYS H O 1
ATOM 9638 N N . LEU H 1 117 ? -33.643 6.269 -11.621 1.00 29.58 126 LEU H N 1
ATOM 9639 C CA . LEU H 1 117 ? -32.430 6.636 -10.896 1.00 26.64 126 LEU H CA 1
ATOM 9640 C C . LEU H 1 117 ? -31.270 5.708 -11.226 1.00 29.41 126 LEU H C 1
ATOM 9641 O O . LEU H 1 117 ? -30.115 6.121 -11.103 1.00 24.64 126 LEU H O 1
ATOM 9646 N N . GLN H 1 118 ? -31.541 4.465 -11.644 1.00 25.91 127 GLN H N 1
ATOM 9647 C CA . GLN H 1 118 ? -30.447 3.597 -12.073 1.00 23.36 127 GLN H CA 1
ATOM 9648 C C . GLN H 1 118 ? -29.695 4.217 -13.246 1.00 33.16 127 GLN H C 1
ATOM 9649 O O . GLN H 1 118 ? -28.460 4.285 -13.242 1.00 27.26 127 GLN H O 1
ATOM 9655 N N . ALA H 1 119 ? -30.433 4.689 -14.257 1.00 33.85 128 ALA H N 1
ATOM 9656 C CA . ALA H 1 119 ? -29.804 5.337 -15.403 1.00 32.57 128 ALA H CA 1
ATOM 9657 C C . ALA H 1 119 ? -29.153 6.659 -15.010 1.00 30.40 128 ALA H C 1
ATOM 9658 O O . ALA H 1 119 ? -28.064 6.994 -15.501 1.00 26.89 128 ALA H O 1
ATOM 9660 N N . SER H 1 120 ? -29.802 7.415 -14.117 1.00 23.91 129 SER H N 1
ATOM 9661 C CA . SER H 1 120 ? -29.318 8.740 -13.758 1.00 25.67 129 SER H CA 1
ATOM 9662 C C . SER H 1 120 ? -28.005 8.652 -12.999 1.00 28.21 129 SER H C 1
ATOM 9663 O O . SER H 1 120 ? -27.082 9.443 -13.231 1.00 26.13 129 SER H O 1
ATOM 9666 N N . ILE H 1 121 ? -27.914 7.696 -12.080 1.00 24.80 130 ILE H N 1
ATOM 9667 C CA . ILE H 1 121 ? -26.680 7.474 -11.335 1.00 21.55 130 ILE H CA 1
ATOM 9668 C C . ILE H 1 121 ? -25.554 7.060 -12.272 1.00 22.14 130 ILE H C 1
ATOM 9669 O O . ILE H 1 121 ? -24.426 7.555 -12.170 1.00 23.60 130 ILE H O 1
ATOM 9674 N N . MET H 1 122 ? -25.832 6.125 -13.177 1.00 21.36 131 MET H N 1
ATOM 9675 C CA . MET H 1 122 ? -24.810 5.704 -14.125 1.00 29.21 131 MET H CA 1
ATOM 9676 C C . MET H 1 122 ? -24.402 6.852 -15.039 1.00 28.35 131 MET H C 1
ATOM 9677 O O . MET H 1 122 ? -23.216 7.023 -15.352 1.00 23.93 131 MET H O 1
ATOM 9682 N N . GLN H 1 123 ? -25.359 7.667 -15.465 1.00 24.15 132 GLN H N 1
ATOM 9683 C CA . GLN H 1 123 ? -24.972 8.796 -16.303 1.00 31.04 132 GLN H CA 1
ATOM 9684 C C . GLN H 1 123 ? -24.050 9.734 -15.530 1.00 24.78 132 GLN H C 1
ATOM 9685 O O . GLN H 1 123 ? -22.994 10.137 -16.032 1.00 26.54 132 GLN H O 1
ATOM 9691 N N . ASN H 1 124 ? -24.401 10.042 -14.282 1.00 32.96 133 ASN H N 1
ATOM 9692 C CA . ASN H 1 124 ? -23.563 10.933 -13.486 1.00 28.24 133 ASN H CA 1
ATOM 9693 C C . ASN H 1 124 ? -22.207 10.305 -13.153 1.00 25.74 133 ASN H C 1
ATOM 9694 O O . ASN H 1 124 ? -21.203 11.019 -13.078 1.00 28.77 133 ASN H O 1
ATOM 9699 N N . LEU H 1 125 ? -22.143 8.980 -12.987 1.00 26.37 134 LEU H N 1
ATOM 9700 C CA . LEU H 1 125 ? -20.852 8.322 -12.771 1.00 25.55 134 LEU H CA 1
ATOM 9701 C C . LEU H 1 125 ? -19.954 8.456 -13.985 1.00 31.57 134 LEU H C 1
ATOM 9702 O O . LEU H 1 125 ? -18.758 8.746 -13.860 1.00 30.99 134 LEU H O 1
ATOM 9707 N N . GLN H 1 126 ? -20.506 8.164 -15.168 1.00 24.14 135 GLN H N 1
ATOM 9708 C CA . GLN H 1 126 ? -19.773 8.350 -16.417 1.00 38.99 135 GLN H CA 1
ATOM 9709 C C . GLN H 1 126 ? -19.221 9.764 -16.539 1.00 36.58 135 GLN H C 1
ATOM 9710 O O . GLN H 1 126 ? -18.097 9.963 -17.012 1.00 30.94 135 GLN H O 1
ATOM 9716 N N . SER H 1 127 ? -19.998 10.760 -16.109 1.00 37.25 136 SER H N 1
ATOM 9717 C CA . SER H 1 127 ? -19.577 12.147 -16.267 1.00 36.65 136 SER H CA 1
ATOM 9718 C C . SER H 1 127 ? -18.371 12.473 -15.394 1.00 34.37 136 SER H C 1
ATOM 9719 O O . SER H 1 127 ? -17.497 13.234 -15.811 1.00 31.89 136 SER H O 1
ATOM 9722 N N . VAL H 1 128 ? -18.286 11.916 -14.185 1.00 30.11 137 VAL H N 1
ATOM 9723 C CA . VAL H 1 128 ? -17.168 12.303 -13.323 1.00 29.01 137 VAL H CA 1
ATOM 9724 C C . VAL H 1 128 ? -16.023 11.313 -13.444 1.00 29.70 137 VAL H C 1
ATOM 9725 O O . VAL H 1 128 ? -15.102 11.328 -12.620 1.00 28.16 137 VAL H O 1
ATOM 9729 N N . ALA H 1 129 ? -16.053 10.475 -14.479 1.00 28.53 138 ALA H N 1
ATOM 9730 C CA . ALA H 1 129 ? -15.074 9.397 -14.593 1.00 26.03 138 ALA H CA 1
ATOM 9731 C C . ALA H 1 129 ? -13.624 9.842 -14.403 1.00 29.13 138 ALA H C 1
ATOM 9732 O O . ALA H 1 129 ? -12.893 9.148 -13.685 1.00 24.83 138 ALA H O 1
ATOM 9734 N N . PRO H 1 130 ? -13.145 10.956 -14.971 1.00 31.41 139 PRO H N 1
ATOM 9735 C CA . PRO H 1 130 ? -11.726 11.305 -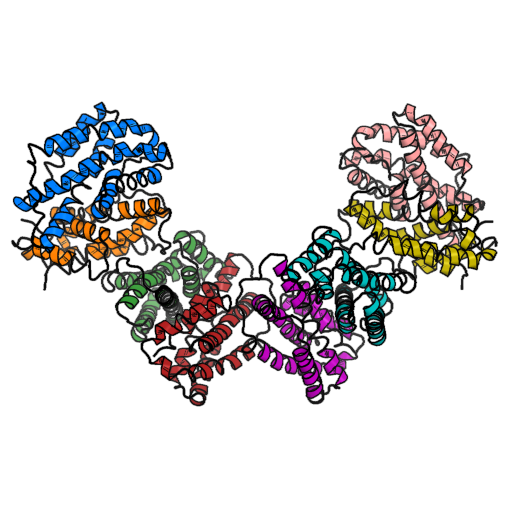14.777 1.00 32.72 139 PRO H CA 1
ATOM 9736 C C . PRO H 1 130 ? -11.379 11.687 -13.355 1.00 34.16 139 PRO H C 1
ATOM 9737 O O . PRO H 1 130 ? -10.195 11.670 -13.001 1.00 36.08 139 PRO H O 1
ATOM 9741 N N . LEU H 1 131 ? -12.359 12.029 -12.528 1.00 27.03 140 LEU H N 1
ATOM 9742 C CA . LEU H 1 131 ? -12.096 12.440 -11.158 1.00 26.26 140 LEU H CA 1
ATOM 9743 C C . LEU H 1 131 ? -12.138 11.283 -10.175 1.00 29.43 140 LEU H C 1
ATOM 9744 O O . LEU H 1 131 ? -11.753 11.463 -9.011 1.00 22.05 140 LEU H O 1
ATOM 9749 N N . ARG H 1 132 ? -12.626 10.117 -10.601 1.00 25.03 141 ARG H N 1
ATOM 9750 C CA . ARG H 1 132 ? -12.782 9.027 -9.650 1.00 21.31 141 ARG H CA 1
ATOM 9751 C C . ARG H 1 132 ? -11.453 8.454 -9.186 1.00 23.77 141 ARG H C 1
ATOM 9752 O O . ARG H 1 132 ? -11.433 7.713 -8.202 1.00 21.46 141 ARG H O 1
ATOM 9760 N N . SER H 1 133 ? -10.339 8.780 -9.844 1.00 25.81 142 SER H N 1
ATOM 9761 C CA . SER H 1 133 ? -9.063 8.180 -9.474 1.00 31.43 142 SER H CA 1
ATOM 9762 C C . SER H 1 133 ? -7.997 9.200 -9.093 1.00 36.24 142 SER H C 1
ATOM 9763 O O . SER H 1 133 ? -6.834 8.820 -8.927 1.00 35.84 142 SER H O 1
ATOM 9766 N N . ILE H 1 134 ? -8.352 10.475 -8.950 1.00 35.10 143 ILE H N 1
ATOM 9767 C CA . ILE H 1 134 ? -7.387 11.468 -8.489 1.00 32.48 143 ILE H CA 1
ATOM 9768 C C . ILE H 1 134 ? -7.257 11.391 -6.970 1.00 31.17 143 ILE H C 1
ATOM 9769 O O . ILE H 1 134 ? -8.144 10.896 -6.260 1.00 26.44 143 ILE H O 1
ATOM 9774 N N . ALA H 1 135 ? -6.137 11.922 -6.468 1.00 29.45 144 ALA H N 1
ATOM 9775 C CA . ALA H 1 135 ? -5.816 11.821 -5.042 1.00 25.48 144 ALA H CA 1
ATOM 9776 C C . ALA H 1 135 ? -6.854 12.506 -4.155 1.00 28.41 144 ALA H C 1
ATOM 9777 O O . ALA H 1 135 ? -7.095 12.055 -3.032 1.00 24.39 144 ALA H O 1
ATOM 9779 N N . ASP H 1 136 ? -7.474 13.586 -4.627 1.00 22.51 145 ASP H N 1
ATOM 9780 C CA . ASP H 1 136 ? -8.454 14.309 -3.814 1.00 28.02 145 ASP H CA 1
ATOM 9781 C C . ASP H 1 136 ? -9.850 13.718 -3.858 1.00 24.44 145 ASP H C 1
ATOM 9782 O O . ASP H 1 136 ? -10.774 14.370 -3.366 1.00 20.46 145 ASP H O 1
ATOM 9787 N N . CYS H 1 137 ? -10.041 12.523 -4.421 1.00 27.31 146 CYS H N 1
ATOM 9788 C CA . CYS H 1 137 ? -11.402 12.033 -4.658 1.00 25.69 146 CYS H CA 1
ATOM 9789 C C . CYS H 1 137 ? -12.188 11.881 -3.358 1.00 21.81 146 CYS H C 1
ATOM 9790 O O . CYS H 1 137 ? -13.337 12.330 -3.264 1.00 22.47 146 CYS H O 1
ATOM 9793 N N . HIS H 1 138 ? -11.605 11.207 -2.358 1.00 18.21 147 HIS H N 1
ATOM 9794 C CA . HIS H 1 138 ? -12.294 10.994 -1.085 1.00 21.51 147 HIS H CA 1
ATOM 9795 C C . HIS H 1 138 ? -12.766 12.310 -0.475 1.00 20.52 147 HIS H C 1
ATOM 9796 O O . HIS H 1 138 ? -13.922 12.450 -0.052 1.00 19.09 147 HIS H O 1
ATOM 9803 N N . ALA H 1 139 ? -11.861 13.281 -0.396 1.00 18.25 148 ALA H N 1
ATOM 9804 C CA . ALA H 1 139 ? -12.201 14.581 0.177 1.00 18.57 148 ALA H CA 1
ATOM 9805 C C . ALA H 1 139 ? -13.307 15.269 -0.622 1.00 21.80 148 ALA H C 1
ATOM 9806 O O . ALA H 1 139 ? -14.250 15.828 -0.042 1.00 21.89 148 ALA H O 1
ATOM 9808 N N . LEU H 1 140 ? -13.222 15.224 -1.960 1.00 26.44 149 LEU H N 1
ATOM 9809 C CA . LEU H 1 140 ? -14.244 15.868 -2.787 1.00 19.50 149 LEU H CA 1
ATOM 9810 C C . LEU H 1 140 ? -15.595 15.192 -2.611 1.00 18.54 149 LEU H C 1
ATOM 9811 O O . LEU H 1 140 ? -16.632 15.868 -2.523 1.00 19.45 149 LEU H O 1
ATOM 9816 N N . VAL H 1 141 ? -15.608 13.859 -2.534 1.00 17.78 150 VAL H N 1
ATOM 9817 C CA . VAL H 1 141 ? -16.871 13.153 -2.358 1.00 16.94 150 VAL H CA 1
ATOM 9818 C C . VAL H 1 141 ? -17.441 13.410 -0.966 1.00 16.33 150 VAL H C 1
ATOM 9819 O O . VAL H 1 141 ? -18.646 13.646 -0.812 1.00 16.06 150 VAL H O 1
ATOM 9823 N N . ALA H 1 142 ? -16.586 13.405 0.064 1.00 16.23 151 ALA H N 1
ATOM 9824 C CA . ALA H 1 142 ? -17.060 13.731 1.410 1.00 15.86 151 ALA H CA 1
ATOM 9825 C C . ALA H 1 142 ? -17.688 15.115 1.444 1.00 16.42 151 ALA H C 1
ATOM 9826 O O . ALA H 1 142 ? -18.748 15.321 2.057 1.00 17.54 151 ALA H O 1
ATOM 9828 N N . SER H 1 143 ? -17.046 16.072 0.782 1.00 17.37 152 SER H N 1
ATOM 9829 C CA A SER H 1 143 ? -17.564 17.432 0.760 0.54 21.03 152 SER H CA 1
ATOM 9830 C CA B SER H 1 143 ? -17.571 17.431 0.769 0.46 21.00 152 SER H CA 1
ATOM 9831 C C . SER H 1 143 ? -18.894 17.498 0.021 1.00 22.00 152 SER H C 1
ATOM 9832 O O . SER H 1 143 ? -19.794 18.241 0.419 1.00 18.87 152 SER H O 1
ATOM 9837 N N . ALA H 1 144 ? -19.031 16.727 -1.058 1.00 17.86 153 ALA H N 1
ATOM 9838 C CA . ALA H 1 144 ? -20.287 16.727 -1.799 1.00 22.59 153 ALA H CA 1
ATOM 9839 C C . ALA H 1 144 ? -21.418 16.128 -0.975 1.00 17.00 153 ALA H C 1
ATOM 9840 O O . ALA H 1 144 ? -22.561 16.584 -1.070 1.00 17.18 153 ALA H O 1
ATOM 9842 N N . VAL H 1 145 ? -21.123 15.138 -0.133 1.00 16.12 154 VAL H N 1
ATOM 9843 C CA . VAL H 1 145 ? -22.166 14.630 0.753 1.00 17.89 154 VAL H CA 1
ATOM 9844 C C . VAL H 1 145 ? -22.582 15.704 1.748 1.00 18.49 154 VAL H C 1
ATOM 9845 O O . VAL H 1 145 ? -23.772 15.882 2.024 1.00 17.90 154 VAL H O 1
ATOM 9849 N N . GLY H 1 146 ? -21.611 16.427 2.308 1.00 16.70 155 GLY H N 1
ATOM 9850 C CA . GLY H 1 146 ? -21.946 17.516 3.213 1.00 20.84 155 GLY H CA 1
ATOM 9851 C C . GLY H 1 146 ? -22.827 18.565 2.554 1.00 23.36 155 GLY H C 1
ATOM 9852 O O . GLY H 1 146 ? -23.826 19.010 3.133 1.00 17.55 155 GLY H O 1
ATOM 9853 N N . GLN H 1 147 ? -22.488 18.935 1.312 1.00 18.46 156 GLN H N 1
ATOM 9854 C CA A GLN H 1 147 ? -23.267 19.928 0.573 0.56 19.90 156 GLN H CA 1
ATOM 9855 C CA B GLN H 1 147 ? -23.275 19.932 0.588 0.44 20.32 156 GLN H CA 1
ATOM 9856 C C . GLN H 1 147 ? -24.681 19.421 0.297 1.00 26.79 156 GLN H C 1
ATOM 9857 O O . GLN H 1 147 ? -25.667 20.139 0.510 1.00 23.68 156 GLN H O 1
ATOM 9868 N N . VAL H 1 148 ? -24.800 18.178 -0.188 1.00 17.81 157 VAL H N 1
ATOM 9869 C CA . VAL H 1 148 ? -26.118 17.640 -0.510 1.00 17.53 157 VAL H CA 1
ATOM 9870 C C . VAL H 1 148 ? -26.958 17.488 0.756 1.00 23.65 157 VAL H C 1
ATOM 9871 O O . VAL H 1 148 ? -28.140 17.846 0.767 1.00 24.25 157 VAL H O 1
ATOM 9875 N N . ALA H 1 149 ? -26.366 16.960 1.839 1.00 19.84 158 ALA H N 1
ATOM 9876 C CA . ALA H 1 149 ? -27.074 16.871 3.117 1.00 22.94 158 ALA H CA 1
ATOM 9877 C C . ALA H 1 149 ? -27.564 18.243 3.574 1.00 24.56 158 ALA H C 1
ATOM 9878 O O . ALA H 1 149 ? -28.734 18.411 3.934 1.00 20.45 158 ALA H O 1
ATOM 9880 N N . GLU H 1 150 ? -26.689 19.248 3.537 1.00 26.28 159 GLU H N 1
ATOM 9881 C CA . GLU H 1 150 ? -27.092 20.575 3.987 1.00 31.84 159 GLU H CA 1
ATOM 9882 C C . GLU H 1 150 ? -28.232 21.120 3.133 1.00 35.88 159 GLU H C 1
ATOM 9883 O O . GLU H 1 150 ? -29.232 21.614 3.665 1.00 37.40 159 GLU H O 1
ATOM 9885 N N . GLN H 1 151 ? -28.114 21.009 1.800 1.00 36.08 160 GLN H N 1
ATOM 9886 C CA A GLN H 1 151 ? -29.138 21.557 0.910 0.57 37.32 160 GLN H CA 1
ATOM 9887 C CA B GLN H 1 151 ? -29.143 21.574 0.932 0.43 37.35 160 GLN H CA 1
ATOM 9888 C C . GLN H 1 151 ? -30.467 20.831 1.084 1.00 38.76 160 GLN H C 1
ATOM 9889 O O . GLN H 1 151 ? -31.538 21.448 1.027 1.00 37.46 160 GLN H O 1
ATOM 9900 N N . ALA H 1 152 ? -30.420 19.516 1.291 1.00 36.96 161 ALA H N 1
ATOM 9901 C CA . ALA H 1 152 ? -31.616 18.699 1.406 1.00 31.84 161 ALA H CA 1
ATOM 9902 C C . ALA H 1 152 ? -32.035 18.474 2.852 1.00 32.19 161 ALA H C 1
ATOM 9903 O O . ALA H 1 152 ? -32.936 17.667 3.107 1.00 35.08 161 ALA H O 1
ATOM 9905 N N . SER H 1 153 ? -31.380 19.136 3.799 1.00 30.24 162 SER H N 1
ATOM 9906 C CA . SER H 1 153 ? -31.760 19.056 5.202 1.00 38.44 162 SER H CA 1
ATOM 9907 C C . SER H 1 153 ? -31.822 17.602 5.696 1.00 39.62 162 SER H C 1
ATOM 9908 O O . SER H 1 153 ? -32.694 17.230 6.487 1.00 39.90 162 SER H O 1
ATOM 9911 N N . LEU H 1 154 ? -30.890 16.767 5.228 1.00 31.12 163 LEU H N 1
ATOM 9912 C CA . LEU H 1 154 ? -30.847 15.373 5.674 1.00 25.10 163 LEU H CA 1
ATOM 9913 C C . LEU H 1 154 ? -30.464 15.302 7.146 1.00 24.57 163 LEU H C 1
ATOM 9914 O O . LEU H 1 154 ? -29.600 16.046 7.612 1.00 22.63 163 LEU H O 1
ATOM 9919 N N . ASP H 1 155 ? -31.091 14.391 7.882 1.00 21.67 164 ASP H N 1
ATOM 9920 C CA . ASP H 1 155 ? -30.714 14.201 9.279 1.00 20.36 164 ASP H CA 1
ATOM 9921 C C . ASP H 1 155 ? -29.460 13.333 9.378 1.00 24.30 164 ASP H C 1
ATOM 9922 O O . ASP H 1 155 ? -28.908 12.866 8.372 1.00 23.32 164 ASP H O 1
ATOM 9927 N N . VAL H 1 156 ? -29.014 13.090 10.617 1.00 19.41 165 VAL H N 1
ATOM 9928 C CA . VAL H 1 156 ? -27.790 12.320 10.824 1.00 19.97 165 VAL H CA 1
ATOM 9929 C C . VAL H 1 156 ? -27.918 10.934 10.216 1.00 22.00 165 VAL H C 1
ATOM 9930 O O . VAL H 1 156 ? -26.970 10.415 9.610 1.00 14.54 165 VAL H O 1
ATOM 9934 N N . LEU H 1 157 ? -29.078 10.294 10.401 1.00 16.86 166 LEU H N 1
ATOM 9935 C CA . LEU H 1 157 ? -29.277 8.954 9.862 1.00 18.01 166 LEU H CA 1
ATOM 9936 C C . LEU H 1 157 ? -29.098 8.947 8.351 1.00 13.63 166 LEU H C 1
ATOM 9937 O O . LEU H 1 157 ? -28.454 8.055 7.798 1.00 13.94 166 LEU H O 1
ATOM 9942 N N . HIS H 1 158 ? -29.695 9.920 7.666 1.00 16.90 167 HIS H N 1
ATOM 9943 C CA . HIS H 1 158 ? -29.673 9.900 6.211 1.00 13.68 167 HIS H CA 1
ATOM 9944 C C . HIS H 1 158 ? -28.300 10.282 5.678 1.00 15.79 167 HIS H C 1
ATOM 9945 O O . HIS H 1 158 ? -27.865 9.754 4.653 1.00 13.70 167 HIS H O 1
ATOM 9952 N N . ARG H 1 159 ? -27.598 11.197 6.353 1.00 12.06 168 ARG H N 1
ATOM 9953 C CA . ARG H 1 159 ? -26.265 11.551 5.875 1.00 14.62 168 ARG H CA 1
ATOM 9954 C C . ARG H 1 159 ? -25.320 10.373 6.030 1.00 11.83 168 ARG H C 1
ATOM 9955 O O . ARG H 1 159 ? -24.440 10.161 5.194 1.00 19.83 168 ARG H O 1
ATOM 9963 N N . ALA H 1 160 ? -25.487 9.609 7.117 1.00 16.04 169 ALA H N 1
ATOM 9964 C CA . ALA H 1 160 ? -24.670 8.426 7.351 1.00 15.66 169 ALA H CA 1
ATOM 9965 C C . ALA H 1 160 ? -24.858 7.410 6.240 1.00 14.53 169 ALA H C 1
ATOM 9966 O O . ALA H 1 160 ? -23.891 6.834 5.736 1.00 13.11 169 ALA H O 1
ATOM 9968 N N . ALA H 1 161 ? -26.107 7.169 5.853 1.00 10.70 170 ALA H N 1
ATOM 9969 C CA . ALA H 1 161 ? -26.371 6.201 4.812 1.00 19.23 170 ALA H CA 1
ATOM 9970 C C . ALA H 1 161 ? -25.932 6.737 3.464 1.00 11.00 170 ALA H C 1
ATOM 9971 O O . ALA H 1 161 ? -25.534 5.960 2.582 1.00 15.14 170 ALA H O 1
ATOM 9973 N N . LEU H 1 162 ? -25.975 8.063 3.290 1.00 11.40 171 LEU H N 1
ATOM 9974 C CA . LEU H 1 162 ? -25.405 8.635 2.082 1.00 11.93 171 LEU H CA 1
ATOM 9975 C C . LEU H 1 162 ? -23.899 8.405 2.045 1.00 15.90 171 LEU H C 1
ATOM 9976 O O . LEU H 1 162 ? -23.351 8.082 0.991 1.00 14.76 171 LEU H O 1
ATOM 9981 N N . ASP H 1 163 ? -23.209 8.533 3.189 1.00 11.84 172 ASP H N 1
ATOM 9982 C CA . ASP H 1 163 ? -21.783 8.182 3.188 1.00 18.13 172 ASP H CA 1
ATOM 9983 C C . ASP H 1 163 ? -21.585 6.709 2.839 1.00 18.84 172 ASP H C 1
ATOM 9984 O O . ASP H 1 163 ? -20.597 6.339 2.187 1.00 16.79 172 ASP H O 1
ATOM 9989 N N . ARG H 1 164 ? -22.526 5.854 3.250 1.00 14.54 173 ARG H N 1
ATOM 9990 C CA . ARG H 1 164 ? -22.452 4.448 2.866 1.00 14.18 173 ARG H CA 1
ATOM 9991 C C . ARG H 1 164 ? -22.666 4.279 1.364 1.00 18.54 173 ARG H C 1
ATOM 9992 O O . ARG H 1 164 ? -22.004 3.450 0.724 1.00 16.25 173 ARG H O 1
ATOM 10000 N N . ALA H 1 165 ? -23.572 5.073 0.775 1.00 17.74 174 ALA H N 1
ATOM 10001 C CA . ALA H 1 165 ? -23.887 4.901 -0.649 1.00 12.79 174 ALA H CA 1
ATOM 10002 C C . ALA H 1 165 ? -22.734 5.335 -1.560 1.00 12.76 174 ALA H C 1
ATOM 10003 O O . ALA H 1 165 ? -22.572 4.771 -2.647 1.00 15.19 174 ALA H O 1
ATOM 10005 N N . VAL H 1 166 ? -21.937 6.326 -1.153 1.00 14.08 175 VAL H N 1
ATOM 10006 C CA . VAL H 1 166 ? -20.881 6.895 -2.005 1.00 15.08 175 VAL H CA 1
ATOM 10007 C C . VAL H 1 166 ? -19.577 6.138 -1.798 1.00 16.66 175 VAL H C 1
ATOM 10008 O O . VAL H 1 166 ? -18.513 6.572 -2.256 1.00 14.18 175 VAL H O 1
ATOM 10012 N N . ALA H 1 167 ? -19.669 4.996 -1.111 1.00 18.92 176 ALA H N 1
ATOM 10013 C CA . ALA H 1 167 ? -18.497 4.250 -0.649 1.00 13.37 176 ALA H CA 1
ATOM 10014 C C . ALA H 1 167 ? -17.458 4.002 -1.740 1.00 18.27 176 ALA H C 1
ATOM 10015 O O . ALA H 1 167 ? -16.248 4.081 -1.482 1.00 15.59 176 ALA H O 1
ATOM 10017 N N . ARG H 1 168 ? -17.888 3.648 -2.948 1.00 14.33 177 ARG H N 1
ATOM 10018 C CA . ARG H 1 168 ? -16.916 3.267 -3.971 1.00 16.85 177 ARG H CA 1
ATOM 10019 C C . ARG H 1 168 ? -17.031 4.098 -5.250 1.00 23.12 177 ARG H C 1
ATOM 10020 O O . ARG H 1 168 ? -16.709 3.627 -6.352 1.00 16.66 177 ARG H O 1
ATOM 10028 N N . ILE H 1 169 ? -17.450 5.357 -5.114 1.00 15.80 178 ILE H N 1
ATOM 10029 C CA . ILE H 1 169 ? -17.220 6.309 -6.195 1.00 16.68 178 ILE H CA 1
ATOM 10030 C C . ILE H 1 169 ? -15.724 6.418 -6.477 1.00 17.36 178 ILE H C 1
ATOM 10031 O O . ILE H 1 169 ? -15.275 6.345 -7.631 1.00 18.91 178 ILE H O 1
ATOM 10036 N N . CYS H 1 170 ? -14.931 6.612 -5.425 1.00 17.03 179 CYS H N 1
ATOM 10037 C CA . CYS H 1 170 ? -13.487 6.729 -5.581 1.00 17.73 179 CYS H CA 1
ATOM 10038 C C . CYS H 1 170 ? -12.895 5.346 -5.743 1.00 23.51 179 CYS H C 1
ATOM 10039 O O . CYS H 1 170 ? -13.134 4.454 -4.926 1.00 21.42 179 CYS H O 1
ATOM 10042 N N . VAL H 1 171 ? -12.134 5.166 -6.806 1.00 23.12 180 VAL H N 1
ATOM 10043 C CA . VAL H 1 171 ? -11.512 3.887 -7.104 1.00 32.13 180 VAL H CA 1
ATOM 10044 C C . VAL H 1 171 ? -10.036 4.146 -7.365 1.00 38.65 180 VAL H C 1
ATOM 10045 O O . VAL H 1 171 ? -9.696 4.968 -8.221 1.00 35.35 180 VAL H O 1
ATOM 10049 N N . LYS H 1 172 ? -9.167 3.467 -6.616 1.00 44.88 181 LYS H N 1
ATOM 10050 C CA . LYS H 1 172 ? -7.719 3.672 -6.712 1.00 50.36 181 LYS H CA 1
ATOM 10051 C C . LYS H 1 172 ? -7.152 3.154 -8.034 1.00 55.36 181 LYS H C 1
ATOM 10052 O O . LYS H 1 172 ? -7.290 1.975 -8.359 1.00 54.18 181 LYS H O 1
#

Foldseek 3Di:
DCLLCLCQQLLLLLLLLLVCLLQVLVVCLVVVDDLDDPVVLVVQLVVQLVCLVVLPHHSVLSSVLVVLSSVLSSLLSVVQNVVQVVVVHHDPPDHDDCVPPVVVSNVVSSVSNSNSLSSSVVCQAPPCNVVSQLSSLVVSCVVVVPDPSSSVSSCSNCVRSHDD/DFLCLQLLLLLLLLLVCLLQVLVVCLVVVDDLDDPVVLVVQLVVQLVCQVVLPHHSVRSSVLSVLSSVLSSLLSVVQNVVQVVVVHHDPDDHDDCVPPNVVSNVVSSVSNSNSLSVCVVVLADPCNVVSVLVSLVVSCVVVVPDPSSSVSSCSSCVRSRDD/DVLLCLQLLLLLLLLLVCLLLVLVVCLVVVDDLDDPVVLVCQLVVQLVCQVVLVHHSVLSNVLSVLSSVLNSLLSVVQNVVQVVVVHHDPDDRDDCVPPNVVSNVVSSVSNSNSLSVCVVLQADPCNVVSQLVSLVVSCVVVVPPPSSSVSSCSSCVRSRD/DDQLCQQLLLLLLLLLVCLLLVLVVCLVVVDDLDDPVVLVVQLVVQLVCLVVLVHHSVLSNVLSVLSSVLNSLLSVVQNVVQVVVPHHDPDDHDDCVPPNVVSNVVSSVSSSNSLSSCVVLLEDPCNVVSQLVSLVVSCVVVVPDPSSSVSSCSSCVRSRD/DDQLCQQLLLLLLLLLVCLLLVLVVCLVVVDDLDDPVVLVVQLVVQLVCQVVLVHHSVLSSVLSVLSSVLNSLLSVVQNVVQVVVPHHDPDDHDDCVPPVVVSNVVSSVSSSNSLSSCVVLLEDPCNVVSQLVSLVVSCVVVVPDPSSSVSSCSSCVRSHD/DPVLLCLQLLLLLLVLLVCLLLVLVVCLVVVDDLDDPVVLVVQQVVQLVCQVVLVHHSVLSNVLSVLSSVLSSLVSVVQNVVQVVVVHHDPDDRDDCVPPVVVSNVVSSVSNSNSLSVCVVLQADPCNVVSQLVSLVVSCVVVVPPPSSSVSSCSSCVRSRDD/DLLCLQLLLLLLVLLVCLLLVLVVCLVVVDDLDDPVVLVVQLVVQLVCQVVLPHHSVLSSVLSVLSSVLSSLLSVVQNVVQVVVPHHDPDDHDDCVPPNVVVNVVSSVSNSNSLSVCVVVQADPCNVVSQLVSLVVSCVVVVPDPSSSVSSCSSCVRSRDD/DLLVLCLQLLLLLLLLLVVLLLVLQVCLVVVDDLDDPVVLVVQLVVQLVCQVVLVHHSVLSSVLVVLSSVLSSLLSVVQNVVQVVVVHHDPPDHDDCVPPVVVSNVVSSVSNSNSLSSCVVLLEDPCNVVSNLVSLVVSCVVVVPDPSSSVSSCSNCVRSRDD

Secondary structure (DSSP, 8-state):
-HHHHHTHHHHHHHHHHHHHHHHHHHHHHHH---S--HHHHHHHHHHHHHHGGGGT--HHHHHHHHHHHHHHHHHHHHHHHHHHHHHT----PPPPPIIIIIHHHHHHHHHHHHHHHHHHGGGGGSTTHHHHHHHHHHHHHHHTT--HHHHHHHHHHTTTTS--/--TTHHHHHHHHHHHTTHHHHHHHHHHH---S--HHHHHHHHHHHHHHGGGGT--HHHHHHHHHHHHHHHHHHHHHHHHHHHHHTS---PPPPPIIIIIHHHHHHHHHHHHHHHHHTGGGTTSTTHHHHHHHHHHHHHHHHT--HHHHHHHHHHTTTSS--/--STTHHHHHHHHHHHHHHHHHHHHHHHH---S--HHHHHHHHHHHHHHGGGGT--HHHHHHHHHHHHHHHHHHHHHHHHHHHHHTS---PPPPPIIIIIHHHHHHHHHHHHHHHHHTGGGGGSTTHHHHHHHHHHHHHHHTT--HHHHHHHHHHTTTS--/---TTHHHHHHHHHHHHHHHHHHHHHHHH---S--HHHHHHHHHHHHHHGGGGT--HHHHHHHHHHHHHHHHHHHHHHHHHHHHHTS---PPPPPIIIIIHHHHHHHHHHHHHHHHHTGGGGGSTTHHHHHHHHHHHHHHHTT--HHHHHHHHHHTTTS--/---TTHHHHHHHHHHHTTHHHHHHHHHHH---S--HHHHHHHHHHHHHHGGGGT--HHHHHHHHHHHHHHHHHHHHHHHHHHHHHTS---PPPPPIIIIIHHHHHHHHHHHHHHHHHTGGGGGSTTHHHHHHHHHHHHHHHTT--HHHHHHHHHHTTTT--/--SSTTHHHHHHHHHHHHTHHHHHHHHHHH---S--HHHHHHHHHHHHHHGGGGT--HHHHHHHHHHHHHHHHHHHHHHHHHHHHHTS---PPPPPIIIIIHHHHHHHHHHHHHHHHHTGGGGGSTTHHHHHHHHHHHHHHHTT--HHHHHHHHHHTTTSS--/--TTHHHHHHHHHHHTTHHHHHHHHHHH---S--HHHHHHHHHHHHHHGGGGT--HHHHHHHHHHHHHHHHHHHHHHHHHHHHHTS---PPPPPIIIIIHHHHHHHHHHHHHHHHHTGGGTTSTTHHHHHHHHHHHHHHHTT--HHHHHHHHHHTTTS---/-HHHHHHHHHHHHHHHHHHHHHHHHHHHHH---S--HHHHHHHHHHHHHHGGGGT--HHHHHHHHHHHHHHHHHHHHHHHHHHHHHT----PPPPPIIIIIHHHHHHHHHHHHHHHHHTGGGTTSTTHHHHHHHHHHHHHHHHT--HHHHHHHHHHTTTTS--

=== Feature glossary ===
A reading guide for the features in this record.

Start from the sequence.

  · This is the polypeptide sequence — one letter per residue, N-terminus first. Length ranges from a few dozen residues for small domains to over a thousand for large multi-domain proteins.

Fold it, and you get atomic coordinates and the backbone conformation that goes with them.

  · Structure coordinates are given as an mmCIF _atom_site loop: one row per atom with element, residue name, chain id, sequence number, and x/y/z position in Å. Only the four main-chain atoms per residue are included here; side chains are omitted to keep the record compact.

  · Backbone dihedral angles. Every residue except chain termini has a φ (preceding-C → N → Cα → C) and a ψ (N → Cα → C → next-N). They are reported in degrees following the IUPAC sign convention. Secondary structure is essentially a statement about which (φ, ψ) basin each residue occupies.

  · The SS8 string is DSSP's per-residue secondary-structure call. α-helix (H) means an i→i+4 H-bond ladder; β-strand (E) means the residue participates in a β-sheet; 3₁₀ (G) and π (I) are tighter and wider helices; T/S are turns/bends; '-' is loop.

  · SS3 is a coarse helix/strand/coil call (letters a/b/c) made by the P-SEA algorithm from inter-Cα distances and dihedrals. It is less detailed than DSSP but needs only Cα positions.

Summarize the fold with a handful of shape descriptors and a per-residue structural alphabet.

  · Radius of gyration (Rg) is the root-mean-square distance of Cα atoms from their centroid — a single number for overall size and compactness. A globular domain of N residues has Rg ≈ 2.2·N^0.38 Å; an extended or disordered chain has a much larger Rg. The Cα contact count is the number of residue pairs whose Cα atoms are within 8 Å and are more than four positions apart in sequence — a standard proxy for tertiary packing density. The bounding box is the smallest axis-aligned box enclosing all Cα atoms.

  · The Foldseek 3Di string encodes local tertiary geometry as a 20-letter alphabet — one character per residue — derived from the relative positions of nearby Cα atoms. Unlike the amino-acid sequence, 3Di is a direct function of the 3D structure, so two proteins with the same fold have similar 3Di strings even at low sequence identity.

  · Solvent-accessible surface area (SASA) is the area in Å² traced out by the centre of a 1.4 Å probe sphere (a water molecule) rolled over the protein's van der Waals surface (Shrake–Rupley / Lee–Richards construction). Buried residues have near-zero SASA; fully exposed residues can exceed 200 Å². The total SASA scales roughly with the number of surface residues.

Ask how reliable the model is.

  · pLDDT (predicted Local Distance Difference Test) is AlphaFold's per-residue confidence score, ranging from 0 to 100. Values above 90 indicate high confidence (typically well-packed cores); 70–90 is confident; 50–70 low confidence; below 50 usually means the region is disordered or the prediction is unreliable there. AlphaFold stores pLDDT in the mmCIF B-factor column.

  · B-factor (Debye–Waller factor) reflects atomic displacement in the crystal lattice. It is an experimental observable (units Å²), not a prediction; low values mean the atom is pinned down, high values mean it moves or is heterogeneous across the crystal.

  · Predicted Aligned Error (PAE) is an AlphaFold confidence matrix: entry (i, j) is the expected error in the position of residue j, in ångströms, when the prediction is superimposed on the true structure at residue i. Low PAE within a block of residues means that block is internally rigid and well-predicted; high PAE between two blocks means their relative placement is uncertain even if each block individually is confident.

Place it in context: what it resembles, what it is annotated as, and how it looks.

  · Nearest PDB neighbors are the top structural matches found by Foldseek when searching this structure against the entire Protein Data Bank. Each hit reports a TM-score (0 to 1; >0.5 almost always implies the same fold) and an E-value. These are *structural* homologs — they may share no detectable sequence similarity.

  · Functional annotations link the protein to curated databases. InterPro entries identify conserved domains and families by matching the sequence against member-database signatures (Pfam, PROSITE, CDD, …). Gene Ontology (GO) terms describe molecular function, biological process, and cellular component in a controlled vocabulary. CATH places the structure in a hierarchical fold classification (Class/Architecture/Topology/Homologous-superfamily). The organism is the source species.

  · Three diagnostic plots accompany the record. The Cα contact map visualizes the tertiary structure as a 2D adjacency matrix (8 Å cutoff, sequence-local contacts suppressed). The Ramachandran plot shows the distribution of backbone (φ, ψ) torsions, with points in the α and β basins reflecting secondary structure content. The PAE plot shows AlphaFold's inter-residue confidence as a color matrix.

  · Six rendered views show the 3D structure from the faces of a cube — i.e. along ±x, ±y, ±z. Rendering representation is drawn randomly per protein from cartoon (secondary-structure ribbons), sticks (backbone bonds), or molecular surface; coloring is either N→C rainbow (blue at the N-terminus through red at the C-terminus) or one color per chain.